Protein 5DMH (pdb70)

Organism: Cupriavidus necator (strain ATCC 17699 / DSM 428 / KCTC 22496 / NCIMB 10442 / H16 / Stanier 337) (NCBI:txid381666)

Sequence (828 aa):
RPLLGCIADDFTGATDLANTLVRNGRTVQTIGLPDVGAVQDIGEADALVVALKSRTIPAVEAVAQSLAALQWLRAQGCRQFVFKYCSTFDSTDAGNIGPVAEALLAALDSDFTIACPAFPENGRTIFRGHLFVGDALLNESGEHHPLTPTDASLVRVLQRQSKNKVGLLRYDAVARGAHATAERIAALRSDGVRAIADAVSDADLFTLGEACANLPLITGGSGIALGLPENFRRAGLLPQRSVPAIDGPGVVLAGSASRATNGQVARWLEQGRPALRIDPLALARGEAVADAALAFAAGHGEPVLIYATSSPDEVKAVQAELGVERAGHLVEQCLATVAAGLLARGTRRFVVAGGETSGAVVQALGVRALRIGAQIAPGVPATVTLDAKPLALALKSGNFGGPDDFFDEALRQLGGHRPLLGCIADDFTGATDLANTLVRNGRTVQTIGLPGEADALVVALKSRTIPAVEAVAQSLAALQWLRAQGCRQFVFKYCSTFDSTDAGNIGPVAEALLAALDSDFTIACPAFPENGRTIFRGHLFVGDALLNESGEHHPLTPTDASLVRVLQRQSKNKVGLLRYDAVARGAHATAERIAALRSDGVRAIADAVSDADLFTLGEACANLPLITGGSSGIALGLPENFRRAGLLPQRGDAASVPAIDGPGVVLAGSASRATNGQVARWLEQGRPALRIDPLALARGEAVADAALAFAAGHGEPVLIYATSSPDEVKAVQAELGVERAGHLVEQCLATVAAGLLARGTRRFVVAGGETSGAVVQALGVRALRIGAQIAPGVPATVTLDAKPLALALKSGNFGGPDFFDEALRQLGGH

B-factor: mean 29.71, std 12.49, range [9.98, 94.0]

InterPro domains:
  IPR010737 Four-carbon acid sugar kinase, N-terminal domain [PF07005] (12-239)
  IPR031475 Four-carbon acid sugar kinase, nucleotide binding domain [PF17042] (267-422)
  IPR037051 Four-carbon acid sugar kinase, N-terminal domain superfamily [G3DSA:3.40.50.10840] (9-252)
  IPR042213 Four-carbon acid sugar kinase, nucleotide binding domain superfamily [G3DSA:3.40.980.20] (253-432)
  IPR050007 3-oxo-tetronate kinase [NF043035] (11-426)

Solvent-accessible surface area: 32670 Å² total

Secondary structure (DSSP, 8-state):
---EEEEESSHHHHHHHHHHHHHT--EEEEESPPPTTSSSS-TT-SEEEEE---SSS-HHHHHHHHHHHHHHHHHTT-SEEEEE--TT---BTTBSHHHHHHHHHHHHT-S---EE--BGGGTEEEETTEEEETTEEGGG-----SS-----BHHHHHHHT-SS---EE-HHHHTT-HHHHHHHHHHHHHTT---EE-BSSHHHHHHHHHHTTT-SEEEESSGGGTTHHHHHHHTTSS---------S-EEEEE---SHHHHHHHHHHHHTT--EEE--HHHHHTT--HHHHHHHHHHT-SS--EEE----HHHHHHHHHHH-HHHHHHHHHHHHHHHHHHHHHTT--EEEEESHHHHHHHHHHHT--EEEEEEEEETTEEEEEE-SSS--EEEEE-TT-S-TTHHHHHHHHH---/---EEEEESSHHHHHHHHHHHHHT--EEEEES-----SEEEEE---SSS-HHHHHHHHHHHHHHHHHTT--EEEEE--TT---BTTBSHHHHHHHHHHHTT-----EE--BGGGTEEEETTEEEETTEEGGG-----SS-----BHHHHHHHT-SS---EE-HHHHHT-HHHHHHHHHHHHHTT---EE-BSSHHHHHHHHHHTTT-SEEEESSGGGTTHHHHHHHTTSS---S-TT------S-EEEEEE--SHHHHHHHHHHHHTT--EEE--HHHHHTT--HHHHHHHHHHT-SS--EEEE---HHHHHHHHHHT-HHHHHHHHHHHHHHHHHHHHHHT--EEEEESHHHHHHHHHHTT--EEEEEEEEETTEEEEEESSSS--EEEEE-TT-S-TTHHHHHHHHH---

Foldseek 3Di:
DAAEEEEEQFDLLLQLQCQLVVVQFFEWEFAQDDDPPNDDCHLVGNYYYYHDPHQQPQQVVSQVSLVVSVVSCVVSPYQAYEYAYALLLQHALRDDPASNVVSSCVVVVHLAEEEEAADVLQQWFAAQQFIDRNNHTSQRPFLLFLRRGHGRRNQVRNVSNHPFHEEAQHPVQLVVAQVSSLVVRVVCVVVRHSYHYGDPDLSSLLRQLSNCLPPRYYYYGSSNCNNVVVSCVVVVNHPGHADDAAADAEEEEELGQTPQSVLQVVLCVVVVAAEDEDDLVCLVVVHPRLVVLLVSQVVDPHYYYYYPHDHSVSSVVSCVVQNSVRSSVSSLQSSLSNLLSVVVVPHAEYEYAAGSSCSSNCVSVVAGMWGFHAALWNSWTWIWGDDPNIHIYIYHHNSTDHNNSVVSRRVVNHHD/DAAEEEEEQADLLLLLLQQLVLVQFWEKEFDAQDPDGNYYYYHHNHLQPQQVVNQVRLVSSVVVCVVVPYQAYEYAYALLLFHALRDDPASNVVSVCVVVVHQAEEEEAADQVQQWFAAPQFIGRNNHTSLGPCLVDPRGGHDRRNQVRNVSNHPFHEEEQHPVQLVVAQVSSLVVRVVCVVVRHSYYYGDNHLSSLLRLLNNCQNPRYYYYGSSNCNNNVVSCVVVVNHPGDPFNQDDDQAAFAEAEEELAAFPQSVLQVVLCVVVVAAEDEDQLVCLVVVHVVLVVVLVSCVPDPHYYYYYYYDDPVSQVVCCVPPRPVRSSVSSLQSSLSNLLVVVVVIHAEYEYAADSSLSSNCVSVVATMWIFHDALWVSWTWIWGPDPNIGIYTYHHHHTDHRNSVVSRRVVNHHD

Nearest PDB structures (foldseek):
  5dmh-assembly2_B  TM=1.002E+00  e=1.846E-77  Cupriavidus necator H16
  5dmh-assembly1_A  TM=8.009E-01  e=7.227E-69  Cupriavidus necator H16
  1yzy-assembly2_B  TM=9.100E-01  e=1.077E-42  Haemophilus influenzae
  3dqq-assembly2_B  TM=8.764E-01  e=3.899E-43  Salmonella enterica subsp. enterica serovar Typhimurium
  3dqq-assembly1_A-2  TM=9.027E-01  e=1.839E-42  Salmonella enterica subsp. enterica serovar Typhimurium

CATH classification: 3.40.50.10840 (+1 more: 3.40.980.20)

Structure (mmCIF, N/CA/C/O backbone):
data_5DMH
#
_entry.id   5DMH
#
_cell.length_a   53.130
_cell.length_b   87.666
_cell.length_c   178.988
_cell.angle_alpha   90.000
_cell.angle_beta   90.000
_cell.angle_gamma   90.000
#
_symmetry.space_group_name_H-M   'P 21 21 21'
#
loop_
_entity.id
_entity.type
_entity.pdbx_description
1 polymer 'Uncharacterized protein conserved in bacteria'
2 non-polymer "ADENOSINE-5'-DIPHOSPHATE"
3 water water
#
loop_
_atom_site.group_PDB
_atom_site.id
_atom_site.type_symbol
_atom_site.label_atom_id
_atom_site.label_alt_id
_atom_site.label_comp_id
_atom_site.label_asym_id
_atom_site.label_entity_id
_atom_site.label_seq_id
_atom_site.pdbx_PDB_ins_code
_atom_site.Cartn_x
_atom_site.Cartn_y
_atom_site.Cartn_z
_atom_site.occupancy
_atom_site.B_iso_or_equiv
_atom_site.auth_seq_id
_atom_site.auth_comp_id
_atom_site.auth_asym_id
_atom_site.auth_atom_id
_atom_site.pdbx_PDB_model_num
ATOM 1 N N . ARG A 1 31 ? -1.945 98.671 120.967 1.00 50.65 9 ARG A N 1
ATOM 2 C CA . ARG A 1 31 ? -0.625 98.477 120.379 1.00 41.02 9 ARG A CA 1
ATOM 3 C C . ARG A 1 31 ? 0.221 97.577 121.274 1.00 39.54 9 ARG A C 1
ATOM 4 O O . ARG A 1 31 ? -0.087 97.429 122.457 1.00 39.13 9 ARG A O 1
ATOM 24 N N . PRO A 1 32 ? 1.271 96.946 120.705 1.00 34.19 10 PRO A N 1
ATOM 25 C CA . PRO A 1 32 ? 2.170 96.104 121.506 1.00 29.93 10 PRO A CA 1
ATOM 26 C C . PRO A 1 32 ? 2.831 96.897 122.634 1.00 31.08 10 PRO A C 1
ATOM 27 O O . PRO A 1 32 ? 3.106 98.086 122.479 1.00 28.79 10 PRO A O 1
ATOM 38 N N . LEU A 1 33 ? 3.061 96.223 123.754 1.00 27.39 11 LEU A N 1
ATOM 39 C CA . LEU A 1 33 ? 3.593 96.841 124.951 1.00 27.49 11 LEU A CA 1
ATOM 40 C C . LEU A 1 33 ? 5.078 96.544 125.116 1.00 23.81 11 LEU A C 1
ATOM 41 O O . LEU A 1 33 ? 5.844 97.405 125.521 1.00 24.94 11 LEU A O 1
ATOM 57 N N . LEU A 1 34 ? 5.465 95.321 124.793 1.00 22.16 12 LEU A N 1
ATOM 58 C CA . LEU A 1 34 ? 6.801 94.827 125.089 1.00 20.91 12 LEU A CA 1
ATOM 59 C C . LEU A 1 34 ? 7.519 94.356 123.837 1.00 20.21 12 LEU A C 1
ATOM 60 O O . LEU A 1 34 ? 7.003 93.493 123.114 1.00 22.15 12 LEU A O 1
ATOM 76 N N . GLY A 1 35 ? 8.706 94.913 123.582 1.00 19.74 13 GLY A N 1
ATOM 77 C CA . GLY A 1 35 ? 9.464 94.565 122.395 1.00 21.26 13 GLY A CA 1
ATOM 78 C C . GLY A 1 35 ? 10.745 93.859 122.786 1.00 18.04 13 GLY A C 1
ATOM 79 O O . GLY A 1 35 ? 11.464 94.345 123.641 1.00 18.46 13 GLY A O 1
ATOM 83 N N . CYS A 1 36 ? 11.005 92.690 122.203 1.00 17.38 14 CYS A N 1
ATOM 84 C CA . CYS A 1 36 ? 12.094 91.845 122.651 1.00 16.44 14 CYS A CA 1
ATOM 85 C C . CYS A 1 36 ? 13.000 91.535 121.476 1.00 16.42 14 CYS A C 1
ATOM 86 O O . CYS A 1 36 ? 12.544 91.376 120.350 1.00 17.70 14 CYS A O 1
ATOM 94 N N . ILE A 1 37 ? 14.284 91.523 121.752 1.00 15.39 15 ILE A N 1
ATOM 95 C CA . ILE A 1 37 ? 15.295 91.197 120.779 1.00 15.78 15 ILE A CA 1
ATOM 96 C C . ILE A 1 37 ? 16.065 90.015 121.319 1.00 15.15 15 ILE A C 1
ATOM 97 O O . ILE A 1 37 ? 16.715 90.140 122.361 1.00 14.64 15 ILE A O 1
ATOM 113 N N . ALA A 1 38 ? 16.000 88.886 120.610 1.00 14.00 16 ALA A N 1
ATOM 114 C CA . ALA A 1 38 ? 16.675 87.665 121.038 1.00 13.63 16 ALA A CA 1
ATOM 115 C C . ALA A 1 38 ? 17.878 87.328 120.143 1.00 17.53 16 ALA A C 1
ATOM 116 O O . ALA A 1 38 ? 17.796 87.401 118.904 1.00 16.83 16 ALA A O 1
ATOM 123 N N . ASP A 1 39 ? 18.987 86.971 120.776 1.00 18.54 17 ASP A N 1
ATOM 124 C CA . ASP A 1 39 ? 20.213 86.681 120.060 1.00 15.40 17 ASP A CA 1
ATOM 125 C C . ASP A 1 39 ? 20.313 85.283 119.411 1.00 15.67 17 ASP A C 1
ATOM 126 O O . ASP A 1 39 ? 21.319 84.967 118.787 1.00 16.19 17 ASP A O 1
ATOM 135 N N . ASP A 1 40 ? 19.297 84.449 119.595 1.00 13.00 18 ASP A N 1
ATOM 136 C CA . ASP A 1 40 ? 19.196 83.196 118.862 1.00 14.64 18 ASP A CA 1
ATOM 137 C C . ASP A 1 40 ? 17.750 82.770 118.715 1.00 15.81 18 ASP A C 1
ATOM 138 O O . ASP A 1 40 ? 16.855 83.281 119.408 1.00 17.66 18 ASP A O 1
ATOM 147 N N . PHE A 1 41 ? 17.506 81.863 117.771 1.00 12.81 19 PHE A N 1
ATOM 148 C CA . PHE A 1 41 ? 16.135 81.548 117.407 1.00 15.36 19 PHE A CA 1
ATOM 149 C C . PHE A 1 41 ? 15.462 80.649 118.461 1.00 13.18 19 PHE A C 1
ATOM 150 O O . PHE A 1 41 ? 14.243 80.754 118.693 1.00 15.46 19 PHE A O 1
ATOM 167 N N . THR A 1 42 ? 16.221 79.756 119.103 1.00 13.55 20 THR A N 1
ATOM 168 C CA . THR A 1 42 ? 15.613 78.931 120.145 1.00 13.88 20 THR A CA 1
ATOM 169 C C . THR A 1 42 ? 15.251 79.817 121.363 1.00 15.11 20 THR A C 1
ATOM 170 O O . THR A 1 42 ? 14.178 79.677 121.941 1.00 15.88 20 THR A O 1
ATOM 181 N N . GLY A 1 43 ? 16.144 80.749 121.688 1.00 16.99 21 GLY A N 1
ATOM 182 C CA . GLY A 1 43 ? 15.916 81.709 122.762 1.00 16.79 21 GLY A CA 1
ATOM 183 C C . GLY A 1 43 ? 14.703 82.606 122.552 1.00 15.94 21 GLY A C 1
ATOM 184 O O . GLY A 1 43 ? 13.963 82.900 123.494 1.00 15.04 21 GLY A O 1
ATOM 188 N N . ALA A 1 44 ? 14.476 83.036 121.314 1.00 15.66 22 ALA A N 1
ATOM 189 C CA . ALA A 1 44 ? 13.253 83.733 120.977 1.00 15.77 22 ALA A CA 1
ATOM 190 C C . ALA A 1 44 ? 12.003 82.900 121.351 1.00 17.96 22 ALA A C 1
ATOM 191 O O . ALA A 1 44 ? 11.045 83.433 121.938 1.00 16.44 22 ALA A O 1
ATOM 198 N N . THR A 1 45 ? 11.979 81.603 120.997 1.00 17.28 23 THR A N 1
ATOM 199 C CA . THR A 1 45 ? 10.807 80.784 121.317 1.00 14.84 23 THR A CA 1
ATOM 200 C C . THR A 1 45 ? 10.655 80.571 122.832 1.00 15.10 23 THR A C 1
ATOM 201 O O . THR A 1 45 ? 9.533 80.533 123.338 1.00 17.85 23 THR A O 1
ATOM 212 N N . ASP A 1 46 ? 11.776 80.427 123.523 1.00 14.94 24 ASP A N 1
ATOM 213 C CA . ASP A 1 46 ? 11.845 80.269 124.985 1.00 18.54 24 ASP A CA 1
ATOM 214 C C . ASP A 1 46 ? 11.201 81.478 125.644 1.00 18.26 24 ASP A C 1
ATOM 215 O O . ASP A 1 46 ? 10.242 81.352 126.391 1.00 15.09 24 ASP A O 1
ATOM 224 N N . LEU A 1 47 ? 11.708 82.666 125.333 1.00 17.08 25 LEU A N 1
ATOM 225 C CA . LEU A 1 47 ? 11.087 83.906 125.809 1.00 19.05 25 LEU A CA 1
ATOM 226 C C . LEU A 1 47 ? 9.598 84.039 125.453 1.00 21.47 25 LEU A C 1
ATOM 227 O O . LEU A 1 47 ? 8.777 84.327 126.320 1.00 17.14 25 LEU A O 1
ATOM 243 N N . ALA A 1 48 ? 9.230 83.830 124.189 1.00 15.73 26 ALA A N 1
ATOM 244 C CA . ALA A 1 48 ? 7.850 83.954 123.803 1.00 19.10 26 ALA A CA 1
ATOM 245 C C . ALA A 1 48 ? 6.987 82.958 124.592 1.00 20.66 26 ALA A C 1
ATOM 246 O O . ALA A 1 48 ? 5.891 83.283 124.998 1.00 18.63 26 ALA A O 1
ATOM 253 N N . ASN A 1 49 ? 7.495 81.759 124.816 1.00 17.04 27 ASN A N 1
ATOM 254 C CA . ASN A 1 49 ? 6.760 80.778 125.619 1.00 21.08 27 ASN A CA 1
ATOM 255 C C . ASN A 1 49 ? 6.432 81.320 127.017 1.00 20.32 27 ASN A C 1
ATOM 256 O O . ASN A 1 49 ? 5.302 81.215 127.491 1.00 20.64 27 ASN A O 1
ATOM 267 N N . THR A 1 50 ? 7.443 81.870 127.678 1.00 20.12 28 THR A N 1
ATOM 268 C CA . THR A 1 50 ? 7.263 82.461 128.992 1.00 18.51 28 THR A CA 1
ATOM 269 C C . THR A 1 50 ? 6.277 83.610 128.978 1.00 17.79 28 THR A C 1
ATOM 270 O O . THR A 1 50 ? 5.423 83.707 129.867 1.00 18.49 28 THR A O 1
ATOM 281 N N . LEU A 1 51 ? 6.352 84.466 127.963 1.00 18.91 29 LEU A N 1
ATOM 282 C CA . LEU A 1 51 ? 5.390 85.559 127.862 1.00 21.71 29 LEU A CA 1
ATOM 283 C C . LEU A 1 51 ? 3.953 85.069 127.633 1.00 24.34 29 LEU A C 1
ATOM 284 O O . LEU A 1 51 ? 3.026 85.544 128.291 1.00 22.77 29 LEU A O 1
ATOM 300 N N . VAL A 1 52 ? 3.765 84.111 126.718 1.00 19.47 30 VAL A N 1
ATOM 301 C CA . VAL A 1 52 ? 2.435 83.577 126.457 1.00 20.47 30 VAL A CA 1
ATOM 302 C C . VAL A 1 52 ? 1.868 82.915 127.703 1.00 20.89 30 VAL A C 1
ATOM 303 O O . VAL A 1 52 ? 0.713 83.116 128.051 1.00 21.94 30 VAL A O 1
ATOM 316 N N . ARG A 1 53 ? 2.699 82.138 128.387 1.00 21.54 31 ARG A N 1
ATOM 317 C CA . ARG A 1 53 ? 2.247 81.414 129.570 1.00 26.10 31 ARG A CA 1
ATOM 318 C C . ARG A 1 53 ? 1.897 82.337 130.718 1.00 25.70 31 ARG A C 1
ATOM 319 O O . ARG A 1 53 ? 1.193 81.928 131.643 1.00 25.42 31 ARG A O 1
ATOM 340 N N . ASN A 1 54 ? 2.391 83.574 130.667 1.00 22.31 32 ASN A N 1
ATOM 341 C CA . ASN A 1 54 ? 2.100 84.545 131.709 1.00 27.57 32 ASN A CA 1
ATOM 342 C C . ASN A 1 54 ? 1.175 85.658 131.248 1.00 26.92 32 ASN A C 1
ATOM 343 O O . ASN A 1 54 ? 1.062 86.680 131.909 1.00 24.33 32 ASN A O 1
ATOM 354 N N . GLY A 1 55 ? 0.490 85.427 130.127 1.00 22.66 33 GLY A N 1
ATOM 355 C CA . GLY A 1 55 ? -0.673 86.210 129.774 1.00 23.87 33 GLY A CA 1
ATOM 356 C C . GLY A 1 55 ? -0.459 87.295 128.736 1.00 29.22 33 GLY A C 1
ATOM 357 O O . GLY A 1 55 ? -1.278 88.201 128.663 1.00 24.94 33 GLY A O 1
ATOM 378 N N . ARG A 1 57 ? -0.228 87.935 124.665 1.00 24.73 35 ARG A N 1
ATOM 379 C CA . ARG A 1 57 ? -0.271 87.429 123.301 1.00 24.05 35 ARG A CA 1
ATOM 380 C C . ARG A 1 57 ? 1.040 87.852 122.641 1.00 25.04 35 ARG A C 1
ATOM 381 O O . ARG A 1 57 ? 1.420 89.013 122.695 1.00 28.69 35 ARG A O 1
ATOM 402 N N . THR A 1 58 ? 1.743 86.893 122.052 1.00 23.82 36 THR A N 1
ATOM 403 C CA . THR A 1 58 ? 3.075 87.148 121.535 1.00 23.78 36 THR A CA 1
ATOM 404 C C . THR A 1 58 ? 3.224 86.658 120.118 1.00 26.49 36 THR A C 1
ATOM 405 O O . THR A 1 58 ? 2.738 85.590 119.790 1.00 24.00 36 THR A O 1
ATOM 416 N N . VAL A 1 59 ? 3.876 87.463 119.278 1.00 24.63 37 VAL A N 1
ATOM 417 C CA . VAL A 1 59 ? 4.272 87.032 117.943 1.00 29.17 37 VAL A CA 1
ATOM 418 C C . VAL A 1 59 ? 5.797 87.073 117.815 1.00 23.72 37 VAL A C 1
ATOM 419 O O . VAL A 1 59 ? 6.446 88.038 118.224 1.00 24.21 37 VAL A O 1
ATOM 432 N N . GLN A 1 60 ? 6.370 85.991 117.295 1.00 20.45 38 GLN A N 1
ATOM 433 C CA . GLN A 1 60 ? 7.803 85.933 117.039 1.00 18.15 38 GLN A C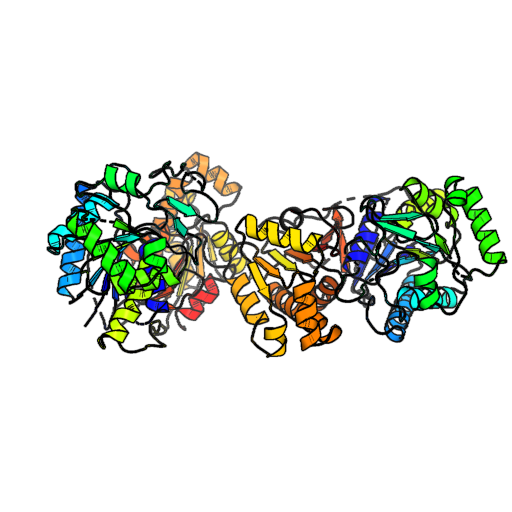A 1
ATOM 434 C C . GLN A 1 60 ? 8.035 86.178 115.556 1.00 19.46 38 GLN A C 1
ATOM 435 O O . GLN A 1 60 ? 7.419 85.522 114.714 1.00 21.65 38 GLN A O 1
ATOM 449 N N . THR A 1 61 ? 8.904 87.134 115.238 1.00 19.25 39 THR A N 1
ATOM 450 C CA . THR A 1 61 ? 9.263 87.403 113.859 1.00 18.60 39 THR A CA 1
ATOM 451 C C . THR A 1 61 ? 10.677 86.920 113.620 1.00 19.90 39 THR A C 1
ATOM 452 O O . THR A 1 61 ? 11.502 86.912 114.523 1.00 20.76 39 THR A O 1
ATOM 463 N N . ILE A 1 62 ? 10.943 86.481 112.401 1.00 20.08 40 ILE A N 1
ATOM 464 C CA . ILE A 1 62 ? 12.271 86.064 112.024 1.00 18.26 40 ILE A CA 1
ATOM 465 C C . ILE A 1 62 ? 12.893 87.286 111.390 1.00 18.51 40 ILE A C 1
ATOM 466 O O . ILE A 1 62 ? 12.528 87.670 110.289 1.00 18.41 40 ILE A O 1
ATOM 482 N N . GLY A 1 63 ? 13.773 87.954 112.137 1.00 23.34 41 GLY A N 1
ATOM 483 C CA . GLY A 1 63 ? 14.241 89.266 111.743 1.00 21.82 41 GLY A CA 1
ATOM 484 C C . GLY A 1 63 ? 13.075 90.213 111.624 1.00 22.23 41 GLY A C 1
ATOM 485 O O . GLY A 1 63 ? 12.032 90.045 112.294 1.00 21.53 41 GLY A O 1
ATOM 489 N N . LEU A 1 64 ? 13.234 91.210 110.765 1.00 18.73 42 LEU A N 1
ATOM 490 C CA . LEU A 1 64 ? 12.220 92.223 110.594 1.00 25.82 42 LEU A CA 1
ATOM 491 C C . LEU A 1 64 ? 11.356 91.942 109.371 1.00 29.59 42 LEU A C 1
ATOM 492 O O . LEU A 1 64 ? 11.872 91.772 108.268 1.00 28.80 42 LEU A O 1
ATOM 508 N N . PRO A 1 65 ? 10.032 91.875 109.574 1.00 26.09 43 PRO A N 1
ATOM 509 C CA . PRO A 1 65 ? 9.136 91.535 108.472 1.00 31.00 43 PRO A CA 1
ATOM 510 C C . PRO A 1 65 ? 8.897 92.736 107.584 1.00 38.63 43 PRO A C 1
ATOM 511 O O . PRO A 1 65 ? 8.835 93.855 108.087 1.00 37.16 43 PRO A O 1
ATOM 522 N N . ASP A 1 66 ? 8.778 92.509 106.284 1.00 46.64 44 ASP A N 1
ATOM 523 C CA . ASP A 1 66 ? 8.269 93.533 105.394 1.00 53.35 44 ASP A CA 1
ATOM 524 C C . ASP A 1 66 ? 6.841 93.833 105.835 1.00 48.22 44 ASP A C 1
ATOM 525 O O . ASP A 1 66 ? 6.177 92.982 106.438 1.00 47.18 44 ASP A O 1
ATOM 534 N N . VAL A 1 67 ? 6.382 95.053 105.584 1.00 57.79 45 VAL A N 1
ATOM 535 C CA . VAL A 1 67 ? 4.980 95.378 105.792 1.00 57.42 45 VAL A CA 1
ATOM 536 C C . VAL A 1 67 ? 4.252 94.832 104.570 1.00 62.94 45 VAL A C 1
ATOM 537 O O . VAL A 1 67 ? 4.769 94.964 103.462 1.00 75.99 45 VAL A O 1
ATOM 550 N N . GLY A 1 68 ? 3.097 94.184 104.723 1.00 59.25 46 GLY A N 1
ATOM 551 C CA . GLY A 1 68 ? 2.549 93.716 105.982 1.00 54.84 46 GLY A CA 1
ATOM 552 C C . GLY A 1 68 ? 2.547 92.202 105.852 1.00 63.99 46 GLY A C 1
ATOM 553 O O . GLY A 1 68 ? 1.500 91.550 105.849 1.00 68.60 46 GLY A O 1
ATOM 557 N N . ALA A 1 69 ? 3.754 91.662 105.702 1.00 64.19 47 ALA A N 1
ATOM 558 C CA . ALA A 1 69 ? 3.982 90.245 105.438 1.00 58.00 47 ALA A CA 1
ATOM 559 C C . ALA A 1 69 ? 3.585 89.355 106.617 1.00 58.67 47 ALA A C 1
ATOM 560 O O . ALA A 1 69 ? 3.422 88.144 106.464 1.00 60.07 47 ALA A O 1
ATOM 567 N N . VAL A 1 70 ? 3.451 89.955 107.794 1.00 53.33 48 VAL A N 1
ATOM 568 C CA . VAL A 1 70 ? 3.015 89.225 108.976 1.00 54.50 48 VAL A CA 1
ATOM 569 C C . VAL A 1 70 ? 1.701 89.843 109.443 1.00 59.65 48 VAL A C 1
ATOM 570 O O . VAL A 1 70 ? 1.584 91.063 109.581 1.00 68.57 48 VAL A O 1
ATOM 583 N N . GLN A 1 71 ? 0.725 88.981 109.704 1.00 60.83 49 GLN A N 1
ATOM 584 C CA . GLN A 1 71 ? -0.683 89.344 109.577 1.00 71.37 49 GLN A CA 1
ATOM 585 C C . GLN A 1 71 ? -1.232 90.153 110.756 1.00 77.07 49 GLN A C 1
ATOM 586 O O . GLN A 1 71 ? -1.200 91.384 110.732 1.00 83.74 49 GLN A O 1
ATOM 600 N N . ASP A 1 72 ? -1.744 89.475 111.776 1.00 70.58 50 ASP A N 1
ATOM 601 C CA . ASP A 1 72 ? -2.346 90.170 112.911 1.00 72.21 50 ASP A CA 1
ATOM 602 C C . ASP A 1 72 ? -1.289 90.498 113.962 1.00 65.31 50 ASP A C 1
ATOM 603 O O . ASP A 1 72 ? -1.329 90.009 115.092 1.00 73.37 50 ASP A O 1
ATOM 612 N N . ILE A 1 73 ? -0.354 91.352 113.565 1.00 57.37 51 ILE A N 1
ATOM 613 C CA . ILE A 1 73 ? 0.833 91.653 114.354 1.00 53.07 51 ILE A CA 1
ATOM 614 C C . ILE A 1 73 ? 0.639 92.875 115.243 1.00 55.81 51 ILE A C 1
ATOM 615 O O . ILE A 1 73 ? 1.212 92.960 116.328 1.00 56.80 51 ILE A O 1
ATOM 631 N N . GLY A 1 74 ? -0.170 93.825 114.783 1.00 48.56 52 GLY A N 1
ATOM 632 C CA . GLY A 1 74 ? -0.482 94.995 115.581 1.00 51.50 52 GLY A CA 1
ATOM 633 C C . GLY A 1 74 ? -1.457 94.664 116.697 1.00 53.14 52 GLY A C 1
ATOM 634 O O . GLY A 1 74 ? -1.829 95.543 117.475 1.00 53.94 52 GLY A O 1
ATOM 638 N N . GLU A 1 75 ? -1.875 93.398 116.759 1.00 47.00 53 GLU A N 1
ATOM 639 C CA . GLU A 1 75 ? -2.791 92.909 117.787 1.00 50.37 53 GLU A CA 1
ATOM 640 C C . GLU A 1 75 ? -2.060 92.173 118.926 1.00 40.31 53 GLU A C 1
ATOM 641 O O . GLU A 1 75 ? -2.669 91.778 119.919 1.00 35.18 53 GLU A O 1
ATOM 653 N N . ALA A 1 76 ? -0.758 91.976 118.769 1.00 35.45 54 ALA A N 1
ATOM 654 C CA . ALA A 1 76 ? 0.042 91.322 119.803 1.00 28.93 54 ALA A CA 1
ATOM 655 C C . ALA A 1 76 ? 0.252 92.234 121.016 1.00 31.53 54 ALA A C 1
ATOM 656 O O . ALA A 1 76 ? 0.230 93.455 120.893 1.00 26.68 54 ALA A O 1
ATOM 663 N N . ASP A 1 77 ? 0.417 91.631 122.189 1.00 26.58 55 ASP A N 1
ATOM 664 C CA . ASP A 1 77 ? 0.856 92.369 123.378 1.00 30.82 55 ASP A CA 1
ATOM 665 C C . ASP A 1 77 ? 2.379 92.459 123.415 1.00 24.36 55 ASP A C 1
ATOM 666 O O . ASP A 1 77 ? 2.945 93.442 123.916 1.00 24.77 55 ASP A O 1
ATOM 675 N N . ALA A 1 78 ? 3.046 91.426 122.899 1.00 22.39 56 ALA A N 1
ATOM 676 C CA . ALA A 1 78 ? 4.501 91.379 122.906 1.00 21.14 56 ALA A CA 1
ATOM 677 C C . ALA A 1 78 ? 4.990 90.921 121.568 1.00 22.01 56 ALA A C 1
ATOM 678 O O . ALA A 1 78 ? 4.334 90.111 120.926 1.00 21.88 56 ALA A O 1
ATOM 685 N N . LEU A 1 79 ? 6.138 91.447 121.151 1.00 21.22 57 LEU A N 1
ATOM 686 C CA . LEU A 1 79 ? 6.765 91.072 119.891 1.00 19.87 57 LEU A CA 1
ATOM 687 C C . LEU A 1 79 ? 8.164 90.606 120.209 1.00 21.01 57 LEU A C 1
ATOM 688 O O . LEU A 1 79 ? 8.875 91.278 120.969 1.00 19.54 57 LEU A O 1
ATOM 704 N N . VAL A 1 80 ? 8.558 89.461 119.660 1.00 17.93 58 VAL A N 1
ATOM 705 C CA . VAL A 1 80 ? 9.901 88.919 119.855 1.00 18.12 58 VAL A CA 1
ATOM 706 C C . VAL A 1 80 ? 10.610 88.787 118.514 1.00 18.25 58 VAL A C 1
ATOM 707 O O . VAL A 1 80 ? 10.230 87.962 117.684 1.00 20.54 58 VAL A O 1
ATOM 720 N N . VAL A 1 81 ? 11.633 89.611 118.314 1.00 18.39 59 VAL A N 1
ATOM 721 C CA . VAL A 1 81 ? 12.446 89.548 117.110 1.00 21.37 59 VAL A CA 1
ATOM 722 C C . VAL A 1 81 ? 13.610 88.563 117.279 1.00 19.85 59 VAL A C 1
ATOM 723 O O . VAL A 1 81 ? 14.505 88.758 118.098 1.00 19.28 59 VAL A O 1
ATOM 736 N N . ALA A 1 82 ? 13.596 87.494 116.482 1.00 15.20 60 ALA A N 1
ATOM 737 C CA . ALA A 1 82 ? 14.658 86.521 116.464 1.00 15.33 60 ALA A CA 1
ATOM 738 C C . ALA A 1 82 ? 15.816 86.936 115.543 1.00 15.09 60 ALA A C 1
ATOM 739 O O . ALA A 1 82 ? 15.628 87.157 114.338 1.00 15.12 60 ALA A O 1
ATOM 746 N N . LEU A 1 83 ? 16.993 87.079 116.122 1.00 14.50 61 LEU A N 1
ATOM 747 C CA . LEU A 1 83 ? 18.229 87.323 115.385 1.00 13.68 61 LEU A CA 1
ATOM 748 C C . LEU A 1 83 ? 19.171 86.118 115.508 1.00 17.12 61 LEU A C 1
ATOM 749 O O . LEU A 1 83 ? 19.081 85.366 116.478 1.00 18.53 61 LEU A O 1
ATOM 765 N N . LYS A 1 84 ? 20.104 85.969 114.556 1.00 16.43 62 LYS A N 1
ATOM 766 C CA . LYS A 1 84 ? 21.156 84.963 114.651 1.00 15.49 62 LYS A CA 1
ATOM 767 C C . LYS A 1 84 ? 22.445 85.714 114.951 1.00 15.79 62 LYS A C 1
ATOM 768 O O . LYS A 1 84 ? 23.352 85.801 114.123 1.00 19.20 62 LYS A O 1
ATOM 787 N N . SER A 1 85 ? 22.516 86.318 116.142 1.00 18.48 63 SER A N 1
ATOM 788 C CA . SER A 1 85 ? 23.511 87.360 116.404 1.00 16.75 63 SER A CA 1
ATOM 789 C C . SER A 1 85 ? 24.402 87.034 117.600 1.00 17.02 63 SER A C 1
ATOM 790 O O . SER A 1 85 ? 25.189 87.872 118.054 1.00 19.49 63 SER A O 1
ATOM 798 N N . ARG A 1 86 ? 24.259 85.835 118.145 1.00 15.83 64 ARG A N 1
ATOM 799 C CA . ARG A 1 86 ? 25.028 85.455 119.313 1.00 13.98 64 ARG A CA 1
ATOM 800 C C . ARG A 1 86 ? 26.546 85.380 119.098 1.00 15.19 64 ARG A C 1
ATOM 801 O O . ARG A 1 86 ? 27.307 85.640 120.019 1.00 17.59 64 ARG A O 1
ATOM 822 N N . THR A 1 87 ? 26.996 84.993 117.907 1.00 16.74 65 THR A N 1
ATOM 823 C CA . THR A 1 87 ? 28.417 84.783 117.696 1.00 15.27 65 THR A CA 1
ATOM 824 C C . THR A 1 87 ? 28.996 85.518 116.482 1.00 18.80 65 THR A C 1
ATOM 825 O O . THR A 1 87 ? 30.162 85.313 116.149 1.00 23.86 65 THR A O 1
ATOM 836 N N . ILE A 1 88 ? 28.195 86.339 115.815 1.00 19.24 66 ILE A N 1
ATOM 837 C CA . ILE A 1 88 ? 28.683 87.180 114.721 1.00 17.53 66 ILE A CA 1
ATOM 838 C C . ILE A 1 88 ? 29.539 88.315 115.318 1.00 19.34 66 ILE A C 1
ATOM 839 O O . ILE A 1 88 ? 29.514 88.538 116.515 1.00 17.98 66 ILE A O 1
ATOM 855 N N . PRO A 1 89 ? 30.319 89.027 114.496 1.00 19.20 67 PRO A N 1
ATOM 856 C CA . PRO A 1 89 ? 31.060 90.183 115.014 1.00 17.97 67 PRO A CA 1
ATOM 857 C C . PRO A 1 89 ? 30.187 91.177 115.757 1.00 18.15 67 PRO A C 1
ATOM 858 O O . PRO A 1 89 ? 29.021 91.397 115.394 1.00 18.24 67 PRO A O 1
ATOM 869 N N . ALA A 1 90 ? 30.759 91.785 116.783 1.00 17.28 68 ALA A N 1
ATOM 870 C CA . ALA A 1 90 ? 29.998 92.681 117.659 1.00 19.29 68 ALA A CA 1
ATOM 871 C C . ALA A 1 90 ? 29.364 93.849 116.891 1.00 14.30 68 ALA A C 1
ATOM 872 O O . ALA A 1 90 ? 28.204 94.205 117.146 1.00 15.54 68 ALA A O 1
ATOM 879 N N . VAL A 1 91 ? 30.092 94.409 115.930 1.00 19.99 69 VAL A N 1
ATOM 880 C CA . VAL A 1 91 ? 29.557 95.531 115.153 1.00 22.70 69 VAL A CA 1
ATOM 881 C C . VAL A 1 91 ? 28.283 95.133 114.404 1.00 16.20 69 VAL A C 1
ATOM 882 O O . VAL A 1 91 ? 27.351 95.925 114.284 1.00 19.07 69 VAL A O 1
ATOM 895 N N . GLU A 1 92 ? 28.235 93.896 113.929 1.00 19.38 70 GLU A N 1
ATOM 896 C CA . GLU A 1 92 ? 27.068 93.409 113.202 1.00 17.33 70 GLU A CA 1
ATOM 897 C C . GLU A 1 92 ? 25.908 93.078 114.136 1.00 19.57 70 GLU A C 1
ATOM 898 O O . GLU A 1 92 ? 24.749 93.342 113.819 1.00 18.23 70 GLU A O 1
ATOM 910 N N . ALA A 1 93 ? 26.223 92.501 115.288 1.00 16.08 71 ALA A N 1
ATOM 911 C CA . ALA A 1 93 ? 25.225 92.241 116.307 1.00 14.70 71 ALA A CA 1
ATOM 912 C C . ALA A 1 93 ? 24.580 93.537 116.765 1.00 16.25 71 ALA A C 1
ATOM 913 O O . ALA A 1 93 ? 23.352 93.598 116.929 1.00 15.44 71 ALA A O 1
ATOM 920 N N . VAL A 1 94 ? 25.402 94.551 117.004 1.00 18.54 72 VAL A N 1
ATOM 921 C CA . VAL A 1 94 ? 24.878 95.856 117.405 1.00 15.70 72 VAL A CA 1
ATOM 922 C C . VAL A 1 94 ? 23.989 96.417 116.299 1.00 16.85 72 VAL A C 1
ATOM 923 O O . VAL A 1 94 ? 22.876 96.883 116.548 1.00 18.00 72 VAL A O 1
ATOM 936 N N . ALA A 1 95 ? 24.459 96.349 115.065 1.00 15.69 73 ALA A N 1
ATOM 937 C CA . ALA A 1 95 ? 23.703 96.963 113.969 1.00 18.14 73 ALA A CA 1
ATOM 938 C C . ALA A 1 95 ? 22.345 96.278 113.811 1.00 17.01 73 ALA A C 1
ATOM 939 O O . ALA A 1 95 ? 21.313 96.937 113.703 1.00 17.15 73 ALA A O 1
ATOM 946 N N . GLN A 1 96 ? 22.343 94.945 113.803 1.00 18.54 74 GLN A N 1
ATOM 947 C CA . GLN A 1 96 ? 21.093 94.214 113.750 1.00 15.34 74 GLN A CA 1
ATOM 948 C C . GLN A 1 96 ? 20.181 94.492 114.933 1.00 15.01 74 GLN A C 1
ATOM 949 O O . GLN A 1 96 ? 18.954 94.537 114.773 1.00 16.48 74 GLN A O 1
ATOM 963 N N . SER A 1 97 ? 20.761 94.643 116.120 1.00 13.75 75 SER A N 1
ATOM 964 C CA . SER A 1 97 ? 19.978 94.868 117.319 1.00 14.34 75 SER A CA 1
ATOM 965 C C . SER A 1 97 ? 19.392 96.274 117.332 1.00 16.52 75 SER A C 1
ATOM 966 O O . SER A 1 97 ? 18.244 96.468 117.729 1.00 16.72 75 SER A O 1
ATOM 974 N N . LEU A 1 98 ? 20.156 97.255 116.873 1.00 17.62 76 LEU A N 1
ATOM 975 C CA . LEU A 1 98 ? 19.623 98.619 116.760 1.00 17.89 76 LEU A CA 1
ATOM 976 C C . LEU A 1 98 ? 18.497 98.746 115.736 1.00 18.16 76 LEU A C 1
ATOM 977 O O . LEU A 1 98 ? 17.533 99.512 115.935 1.00 17.60 76 LEU A O 1
ATOM 993 N N . ALA A 1 99 ? 18.612 98.015 114.627 1.00 16.88 77 ALA A N 1
ATOM 994 C CA . ALA A 1 99 ? 17.545 98.030 113.628 1.00 17.92 77 ALA A CA 1
ATOM 995 C C . ALA A 1 99 ? 16.269 97.420 114.193 1.00 18.34 77 ALA A C 1
ATOM 996 O O . ALA A 1 99 ? 15.167 97.977 114.030 1.00 19.20 77 ALA A O 1
ATOM 1003 N N . ALA A 1 100 ? 16.407 96.282 114.864 1.00 17.53 78 ALA A N 1
ATOM 1004 C CA . ALA A 1 100 ? 15.267 95.662 115.551 1.00 18.08 78 ALA A CA 1
ATOM 1005 C C . ALA A 1 100 ? 14.621 96.571 116.600 1.00 17.50 78 ALA A C 1
ATOM 1006 O O . ALA A 1 100 ? 13.376 96.629 116.732 1.00 16.74 78 ALA A O 1
ATOM 1013 N N . LEU A 1 101 ? 15.449 97.300 117.333 1.00 17.56 79 LEU A N 1
ATOM 1014 C CA . LEU A 1 101 ? 14.933 98.190 118.370 1.00 15.68 79 LEU A CA 1
ATOM 1015 C C . LEU A 1 101 ? 14.051 99.267 117.757 1.00 17.25 79 LEU 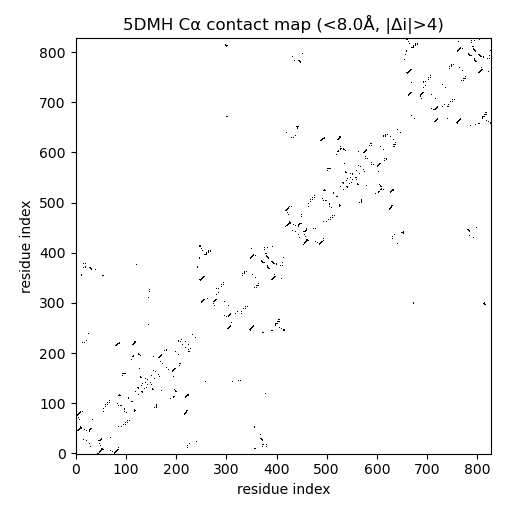A C 1
ATOM 1016 O O . LEU A 1 101 ? 12.959 99.578 118.251 1.00 20.57 79 LEU A O 1
ATOM 1032 N N . GLN A 1 102 ? 14.543 99.869 116.689 1.00 16.86 80 GLN A N 1
ATOM 1033 C CA . GLN A 1 102 ? 13.786 100.926 116.036 1.00 20.61 80 GLN A CA 1
ATOM 1034 C C . GLN A 1 102 ? 12.474 100.367 115.513 1.00 20.69 80 GLN A C 1
ATOM 1035 O O . GLN A 1 102 ? 11.418 100.999 115.670 1.00 20.48 80 GLN A O 1
ATOM 1049 N N . TRP A 1 103 ? 12.517 99.179 114.899 1.00 21.83 81 TRP A N 1
ATOM 1050 C CA . TRP A 1 103 ? 11.286 98.578 114.375 1.00 20.34 81 TRP A CA 1
ATOM 1051 C C . TRP A 1 103 ? 10.263 98.388 115.508 1.00 21.01 81 TRP A C 1
ATOM 1052 O O . TRP A 1 103 ? 9.066 98.703 115.368 1.00 20.57 81 TRP A O 1
ATOM 1073 N N . LEU A 1 104 ? 10.745 97.896 116.639 1.00 18.78 82 LEU A N 1
ATOM 1074 C CA . LEU A 1 104 ? 9.889 97.652 117.798 1.00 17.09 82 LEU A CA 1
ATOM 1075 C C . LEU A 1 104 ? 9.294 98.943 118.339 1.00 21.48 82 LEU A C 1
ATOM 1076 O O . LEU A 1 104 ? 8.105 98.999 118.648 1.00 22.06 82 LEU A O 1
ATOM 1092 N N . ARG A 1 105 ? 10.103 99.998 118.405 1.00 19.61 83 ARG A N 1
ATOM 1093 C CA . ARG A 1 105 ? 9.622 101.286 118.886 1.00 23.66 83 ARG A CA 1
ATOM 1094 C C . ARG A 1 105 ? 8.518 101.806 117.977 1.00 24.89 83 ARG A C 1
ATOM 1095 O O . ARG A 1 105 ? 7.490 102.302 118.434 1.00 27.29 83 ARG A O 1
ATOM 1116 N N . ALA A 1 106 ? 8.744 101.672 116.681 1.00 22.16 84 ALA A N 1
ATOM 1117 C CA . ALA A 1 106 ? 7.794 102.118 115.667 1.00 28.84 84 ALA A CA 1
ATOM 1118 C C . ALA A 1 106 ? 6.473 101.365 115.708 1.00 29.75 84 ALA A C 1
ATOM 1119 O O . ALA A 1 106 ? 5.464 101.899 115.263 1.00 28.65 84 ALA A O 1
ATOM 1126 N N . GLN A 1 107 ? 6.483 100.122 116.208 1.00 26.19 85 GLN A N 1
ATOM 1127 C CA . GLN A 1 107 ? 5.240 99.389 116.436 1.00 25.82 85 GLN A CA 1
ATOM 1128 C C . GLN A 1 107 ? 4.539 99.850 117.717 1.00 27.07 85 GLN A C 1
ATOM 1129 O O . GLN A 1 107 ? 3.403 99.453 117.970 1.00 28.10 85 GLN A O 1
ATOM 1143 N N . GLY A 1 108 ? 5.209 100.661 118.540 1.00 24.70 86 GLY A N 1
ATOM 1144 C CA . GLY A 1 108 ? 4.558 101.238 119.709 1.00 27.55 86 GLY A CA 1
ATOM 1145 C C . GLY A 1 108 ? 4.999 100.678 121.063 1.00 26.78 86 GLY A C 1
ATOM 1146 O O . GLY A 1 108 ? 4.457 101.041 122.116 1.00 25.64 86 GLY A O 1
ATOM 1150 N N . CYS A 1 109 ? 5.994 99.800 121.063 1.00 25.08 87 CYS A N 1
ATOM 1151 C CA . CYS A 1 109 ? 6.429 99.173 122.307 1.00 20.61 87 CYS A CA 1
ATOM 1152 C C . CYS A 1 109 ? 6.960 100.205 123.311 1.00 26.58 87 CYS A C 1
ATOM 1153 O O . CYS A 1 109 ? 7.585 101.195 122.914 1.00 30.21 87 CYS A O 1
ATOM 1161 N N . ARG A 1 110 ? 6.730 99.925 124.599 1.00 25.16 88 ARG A N 1
ATOM 1162 C CA . ARG A 1 110 ? 7.028 100.820 125.724 1.00 31.83 88 ARG A CA 1
ATOM 1163 C C . ARG A 1 110 ? 8.239 100.393 126.536 1.00 26.65 88 ARG A C 1
ATOM 1164 O O . ARG A 1 110 ? 8.843 101.207 127.235 1.00 27.32 88 ARG A O 1
ATOM 1185 N N . GLN A 1 111 ? 8.514 99.098 126.529 1.00 24.13 89 GLN A N 1
ATOM 1186 C CA . GLN A 1 111 ? 9.623 98.524 127.282 1.00 20.36 89 GLN A CA 1
ATOM 1187 C C . GLN A 1 111 ? 10.236 97.446 126.413 1.00 19.10 89 GLN A C 1
ATOM 1188 O O . GLN A 1 111 ? 9.558 96.865 125.569 1.00 18.58 89 GLN A O 1
ATOM 1202 N N . PHE A 1 112 ? 11.522 97.205 126.611 1.00 20.09 90 PHE A N 1
ATOM 1203 C CA . PHE A 1 112 ? 12.273 96.319 125.735 1.00 20.08 90 PHE A CA 1
ATOM 1204 C C . PHE A 1 112 ? 13.035 95.301 126.535 1.00 16.30 90 PHE A C 1
ATOM 1205 O O . PHE A 1 112 ? 13.456 95.566 127.682 1.00 16.43 90 PHE A O 1
ATOM 1222 N N . VAL A 1 113 ? 13.135 94.109 125.965 1.00 14.57 91 VAL A N 1
ATOM 1223 C CA . VAL A 1 113 ? 13.937 93.033 126.539 1.00 17.07 91 VAL A CA 1
ATOM 1224 C C . VAL A 1 113 ? 14.994 92.585 125.543 1.00 17.70 91 VAL A C 1
ATOM 1225 O O . VAL A 1 113 ? 14.681 92.372 124.366 1.00 17.75 91 VAL A O 1
ATOM 1238 N N . PHE A 1 114 ? 16.241 92.521 126.006 1.00 15.03 92 PHE A N 1
ATOM 1239 C CA . PHE A 1 114 ? 17.338 91.886 125.274 1.00 13.00 92 PHE A CA 1
ATOM 1240 C C . PHE A 1 114 ? 17.535 90.516 125.857 1.00 11.95 92 PHE A C 1
ATOM 1241 O O . PHE A 1 114 ? 17.885 90.333 127.035 1.00 13.03 92 PHE A O 1
ATOM 1258 N N . LYS A 1 115 ? 17.294 89.532 125.008 1.00 13.68 93 LYS A N 1
ATOM 1259 C CA . LYS A 1 115 ? 17.292 88.139 125.417 1.00 13.73 93 LYS A CA 1
ATOM 1260 C C . LYS A 1 115 ? 18.511 87.391 124.869 1.00 17.80 93 LYS A C 1
ATOM 1261 O O . LYS A 1 115 ? 18.765 87.340 123.667 1.00 15.82 93 LYS A O 1
ATOM 1280 N N . TYR A 1 116 ? 19.269 86.824 125.783 1.00 12.21 94 TYR A N 1
ATOM 1281 C CA . TYR A 1 116 ? 20.427 86.017 125.470 1.00 15.21 94 TYR A CA 1
ATOM 1282 C C . TYR A 1 116 ? 20.360 84.702 126.288 1.00 13.85 94 TYR A C 1
ATOM 1283 O O . TYR A 1 116 ? 19.382 84.415 126.986 1.00 14.79 94 TYR A O 1
ATOM 1301 N N . CYS A 1 117 ? 21.385 83.894 126.190 1.00 15.82 95 CYS A N 1
ATOM 1302 C CA . CYS A 1 117 ? 21.298 82.560 126.755 1.00 13.60 95 CYS A CA 1
ATOM 1303 C C . CYS A 1 117 ? 21.388 82.585 128.285 1.00 13.21 95 CYS A C 1
ATOM 1304 O O . CYS A 1 117 ? 22.094 83.408 128.866 1.00 14.48 95 CYS A O 1
ATOM 1312 N N . SER A 1 118 ? 20.682 81.657 128.912 1.00 14.34 96 SER A N 1
ATOM 1313 C CA . SER A 1 118 ? 20.750 81.495 130.356 1.00 13.92 96 SER A CA 1
ATOM 1314 C C . SER A 1 118 ? 22.122 81.030 130.828 1.00 12.95 96 SER A C 1
ATOM 1315 O O . SER A 1 118 ? 22.407 81.078 132.026 1.00 14.14 96 SER A O 1
ATOM 1323 N N . THR A 1 119 ? 22.979 80.600 129.901 1.00 14.00 97 THR A N 1
ATOM 1324 C CA . THR A 1 119 ? 24.358 80.284 130.250 1.00 11.44 97 THR A CA 1
ATOM 1325 C C . THR A 1 119 ? 25.356 81.368 129.812 1.00 11.89 97 THR A C 1
ATOM 1326 O O . THR A 1 119 ? 26.569 81.175 129.856 1.00 13.27 97 THR A O 1
ATOM 1337 N N . PHE A 1 120 ? 24.817 82.508 129.390 1.00 13.67 98 PHE A N 1
ATOM 1338 C CA . PHE A 1 120 ? 25.543 83.758 129.177 1.00 13.91 98 PHE A CA 1
ATOM 1339 C C . PHE A 1 120 ? 26.482 83.663 127.994 1.00 16.00 98 PHE A C 1
ATOM 1340 O O . PHE A 1 120 ? 27.455 84.375 127.944 1.00 15.18 98 PHE A O 1
ATOM 1357 N N . ASP A 1 121 ? 26.125 82.802 127.041 1.00 13.94 99 ASP A N 1
ATOM 1358 C CA . ASP A 1 121 ? 26.950 82.447 125.902 1.00 12.05 99 ASP A CA 1
ATOM 1359 C C . ASP A 1 121 ? 27.498 83.682 125.183 1.00 15.99 99 ASP A C 1
ATOM 1360 O O . ASP A 1 121 ? 26.753 84.488 124.637 1.00 16.03 99 ASP A O 1
ATOM 1369 N N . SER A 1 122 ? 28.821 83.832 125.240 1.00 17.88 100 SER A N 1
ATOM 1370 C CA . SER A 1 122 ? 29.506 85.005 124.712 1.00 15.39 100 SER A CA 1
ATOM 1371 C C . SER A 1 122 ? 31.005 84.737 124.785 1.00 15.59 100 SER A C 1
ATOM 1372 O O . SER A 1 122 ? 31.450 83.694 125.335 1.00 15.84 100 SER A O 1
ATOM 1380 N N . THR A 1 123 ? 31.759 85.710 124.296 1.00 17.26 101 THR A N 1
ATOM 1381 C CA . THR A 1 123 ? 33.210 85.754 124.465 1.00 19.16 101 THR A CA 1
ATOM 1382 C C . THR A 1 123 ? 33.561 87.172 124.944 1.00 20.53 101 THR A C 1
ATOM 1383 O O . THR A 1 123 ? 32.679 88.051 125.006 1.00 16.59 101 THR A O 1
ATOM 1394 N N . ASP A 1 124 ? 34.830 87.399 125.292 1.00 17.34 102 ASP A N 1
ATOM 1395 C CA . ASP A 1 124 ? 35.293 88.730 125.702 1.00 16.13 102 ASP A CA 1
ATOM 1396 C C . ASP A 1 124 ? 35.048 89.775 124.594 1.00 19.11 102 ASP A C 1
ATOM 1397 O O . ASP A 1 124 ? 35.043 90.969 124.853 1.00 18.04 102 ASP A O 1
ATOM 1406 N N . ALA A 1 125 ? 34.863 89.321 123.357 1.00 16.59 103 ALA A N 1
ATOM 1407 C CA . ALA A 1 125 ? 34.598 90.217 122.230 1.00 19.88 103 ALA A CA 1
ATOM 1408 C C . ALA A 1 125 ? 33.108 90.564 122.105 1.00 19.62 103 ALA A C 1
ATOM 1409 O O . ALA A 1 125 ? 32.746 91.482 121.388 1.00 21.56 103 ALA A O 1
ATOM 1416 N N . GLY A 1 126 ? 32.247 89.854 122.811 1.00 13.84 104 GLY A N 1
ATOM 1417 C CA . GLY A 1 126 ? 30.819 90.126 122.763 1.00 13.33 104 GLY A CA 1
ATOM 1418 C C . GLY A 1 126 ? 29.987 88.871 122.684 1.00 14.69 104 GLY A C 1
ATOM 1419 O O . GLY A 1 126 ? 30.540 87.771 122.767 1.00 16.99 104 GLY A O 1
ATOM 1423 N N . ASN A 1 127 ? 28.673 88.994 122.548 1.00 14.66 105 ASN A N 1
ATOM 1424 C CA . ASN A 1 127 ? 27.996 90.216 122.144 1.00 19.10 105 ASN A CA 1
ATOM 1425 C C . ASN A 1 127 ? 27.022 90.784 123.180 1.00 18.65 105 ASN A C 1
ATOM 1426 O O . ASN A 1 127 ? 26.324 91.749 122.894 1.00 16.24 105 ASN A O 1
ATOM 1437 N N . ILE A 1 128 ? 26.973 90.191 124.376 1.00 19.12 106 ILE A N 1
ATOM 1438 C CA . ILE A 1 128 ? 26.021 90.637 125.389 1.00 15.15 106 ILE A CA 1
ATOM 1439 C C . ILE A 1 128 ? 26.311 92.079 125.818 1.00 12.15 106 ILE A C 1
ATOM 1440 O O . ILE A 1 128 ? 25.414 92.944 125.821 1.00 14.02 106 ILE A O 1
ATOM 1456 N N . GLY A 1 129 ? 27.569 92.352 126.152 1.00 14.17 107 GLY A N 1
ATOM 1457 C CA . GLY A 1 129 ? 27.975 93.697 126.515 1.00 17.88 107 GLY A CA 1
ATOM 1458 C C . GLY A 1 129 ? 27.761 94.740 125.418 1.00 13.52 107 GLY A C 1
ATOM 1459 O O . GLY A 1 129 ? 27.150 95.782 125.662 1.00 15.00 107 GLY A O 1
ATOM 1463 N N . PRO A 1 130 ? 28.299 94.489 124.218 1.00 15.17 108 PRO A N 1
ATOM 1464 C CA . PRO A 1 130 ? 28.171 95.517 123.174 1.00 15.22 108 PRO A CA 1
ATOM 1465 C C . PRO A 1 130 ? 26.723 95.801 122.805 1.00 14.37 108 PRO A C 1
ATOM 1466 O O . PRO A 1 130 ? 26.363 96.984 122.673 1.00 16.11 108 PRO A O 1
ATOM 1477 N N . VAL A 1 131 ? 25.897 94.773 122.739 1.00 14.56 109 VAL A N 1
ATOM 1478 C CA . VAL A 1 131 ? 24.486 94.964 122.381 1.00 15.09 109 VAL A CA 1
ATOM 1479 C C . VAL A 1 131 ? 23.696 95.680 123.492 1.00 16.41 109 VAL A C 1
ATOM 1480 O O . VAL A 1 131 ? 22.991 96.658 123.222 1.00 17.23 109 VAL A O 1
ATOM 1493 N N . ALA A 1 132 ? 23.830 95.231 124.735 1.00 14.15 110 ALA A N 1
ATOM 1494 C CA . ALA A 1 132 ? 23.129 95.878 125.827 1.00 14.86 110 ALA A CA 1
ATOM 1495 C C . ALA A 1 132 ? 23.517 97.343 125.899 1.00 14.12 110 ALA A C 1
ATOM 1496 O O . ALA A 1 132 ? 22.661 98.231 126.085 1.00 15.42 110 ALA A O 1
ATOM 1503 N N . GLU A 1 133 ? 24.809 97.627 125.808 1.00 15.31 111 GLU A N 1
ATOM 1504 C CA . GLU A 1 133 ? 25.241 99.018 125.951 1.00 15.84 111 GLU A CA 1
ATOM 1505 C C . GLU A 1 133 ? 24.731 99.875 124.799 1.00 18.36 111 GLU A C 1
ATOM 1506 O O . GLU A 1 133 ? 24.354 101.038 125.010 1.00 18.06 111 GLU A O 1
ATOM 1518 N N . ALA A 1 134 ? 24.683 99.300 123.600 1.00 15.04 112 ALA A N 1
ATOM 1519 C CA . ALA A 1 134 ? 24.214 100.038 122.436 1.00 17.72 112 ALA A CA 1
ATOM 1520 C C . ALA A 1 134 ? 22.722 100.336 122.578 1.00 18.51 112 ALA A C 1
ATOM 1521 O O . ALA A 1 134 ? 22.251 101.401 122.181 1.00 18.15 112 ALA A O 1
ATOM 1528 N N . LEU A 1 135 ? 21.978 99.367 123.090 1.00 17.23 113 LEU A N 1
ATOM 1529 C CA . LEU A 1 135 ? 20.548 99.529 123.252 1.00 15.22 113 LEU A CA 1
ATOM 1530 C C . LEU A 1 135 ? 20.244 100.589 124.310 1.00 16.60 113 LEU A C 1
ATOM 1531 O O . LEU A 1 135 ? 19.373 101.444 124.095 1.00 18.67 113 LEU A O 1
ATOM 1547 N N . LEU A 1 136 ? 20.980 100.558 125.428 1.00 19.26 114 LEU A N 1
ATOM 1548 C CA . LEU A 1 136 ? 20.842 101.599 126.453 1.00 17.67 114 LEU A CA 1
ATOM 1549 C C . LEU A 1 136 ? 21.081 102.995 125.874 1.00 22.98 114 LEU A C 1
ATOM 1550 O O . LEU A 1 136 ? 20.293 103.907 126.117 1.00 18.41 114 LEU A O 1
ATOM 1566 N N . ALA A 1 137 ? 22.157 103.149 125.106 1.00 19.83 115 ALA A N 1
ATOM 1567 C CA . ALA A 1 137 ? 22.483 104.437 124.513 1.00 23.66 115 ALA A CA 1
ATOM 1568 C C . ALA A 1 137 ? 21.357 104.884 123.596 1.00 20.17 115 ALA A C 1
ATOM 1569 O O . ALA A 1 137 ? 20.937 106.046 123.658 1.00 17.76 115 ALA A O 1
ATOM 1576 N N . ALA A 1 138 ? 20.859 103.974 122.759 1.00 18.56 116 ALA A N 1
ATOM 1577 C CA . ALA A 1 138 ? 19.812 104.341 121.818 1.00 17.83 116 ALA A CA 1
ATOM 1578 C C . ALA A 1 138 ? 18.487 104.653 122.524 1.00 18.49 116 ALA A C 1
ATOM 1579 O O . ALA A 1 138 ? 17.709 105.486 122.050 1.00 20.60 116 ALA A O 1
ATOM 1586 N N . LEU A 1 139 ? 18.278 104.045 123.694 1.00 17.42 117 LEU A N 1
ATOM 1587 C CA . LEU A 1 139 ? 17.123 104.370 124.528 1.00 19.39 117 LEU A CA 1
ATOM 1588 C C . LEU A 1 139 ? 17.358 105.585 125.457 1.00 21.54 117 LEU A C 1
ATOM 1589 O O . LEU A 1 139 ? 16.437 106.018 126.148 1.00 23.20 117 LEU A O 1
ATOM 1605 N N . ASP A 1 140 ? 18.591 106.103 125.479 1.00 21.25 118 ASP A N 1
ATOM 1606 C CA . ASP A 1 140 ? 19.003 107.157 126.406 1.00 23.19 118 ASP A CA 1
ATOM 1607 C C . ASP A 1 140 ? 18.719 106.777 127.870 1.00 24.20 118 ASP A C 1
ATOM 1608 O O . ASP A 1 140 ? 18.197 107.578 128.652 1.00 24.83 118 ASP A O 1
ATOM 1617 N N . SER A 1 141 ? 19.074 105.547 128.215 1.00 20.82 119 SER A N 1
ATOM 1618 C CA . SER A 1 141 ? 18.917 105.021 129.569 1.00 21.40 119 SER A CA 1
ATOM 1619 C C . SER A 1 141 ? 20.293 104.733 130.151 1.00 20.98 119 SER A C 1
ATOM 1620 O O . SER A 1 141 ? 21.177 104.260 129.441 1.00 21.78 119 SER A O 1
ATOM 1628 N N . ASP A 1 142 ? 20.462 104.971 131.455 1.00 17.43 120 ASP A N 1
ATOM 1629 C CA . ASP A 1 142 ? 21.761 104.826 132.073 1.00 19.21 120 ASP A CA 1
ATOM 1630 C C . ASP A 1 142 ? 21.948 103.545 132.868 1.00 20.29 120 ASP A C 1
ATOM 1631 O O . ASP A 1 142 ? 22.988 103.369 133.517 1.00 20.06 120 ASP A O 1
ATOM 1640 N N . PHE A 1 143 ? 20.992 102.628 132.780 1.00 21.79 121 PHE A N 1
ATOM 1641 C CA . PHE A 1 143 ? 21.070 101.398 133.579 1.00 16.22 121 PHE A CA 1
ATOM 1642 C C . PHE A 1 143 ? 20.184 100.263 133.101 1.00 18.87 121 PHE A C 1
ATOM 1643 O O . PHE A 1 143 ? 19.028 100.471 132.755 1.00 17.69 121 PHE A O 1
ATOM 1660 N N . THR A 1 144 ? 20.711 99.048 133.151 1.00 16.73 122 THR A N 1
ATOM 1661 C CA . THR A 1 144 ? 19.851 97.869 133.029 1.00 16.48 122 THR A CA 1
ATOM 1662 C C . THR A 1 144 ? 20.395 96.766 133.889 1.00 18.64 122 THR A C 1
ATOM 1663 O O . THR A 1 144 ? 21.492 96.890 134.422 1.00 15.68 122 THR A O 1
ATOM 1674 N N . ILE A 1 145 ? 19.605 95.715 134.059 1.00 15.50 123 ILE A N 1
ATOM 1675 C CA . ILE A 1 145 ? 20.078 94.512 134.718 1.00 15.82 123 ILE A CA 1
ATOM 1676 C C . ILE A 1 145 ? 20.411 93.464 133.662 1.00 14.20 123 ILE A C 1
ATOM 1677 O O . ILE A 1 145 ? 19.940 93.520 132.506 1.00 14.70 123 ILE A O 1
ATOM 1693 N N . ALA A 1 146 ? 21.211 92.498 134.091 1.00 14.52 124 ALA A N 1
ATOM 1694 C CA . ALA A 1 146 ? 21.604 91.363 133.284 1.00 11.59 124 ALA A CA 1
ATOM 1695 C C . ALA A 1 146 ? 21.362 90.116 134.150 1.00 17.60 124 ALA A C 1
ATOM 1696 O O . ALA A 1 146 ? 22.087 89.867 135.115 1.00 14.86 124 ALA A O 1
ATOM 1703 N N . CYS A 1 147 ? 20.318 89.368 133.834 1.00 15.46 125 CYS A N 1
ATOM 1704 C CA . CYS A 1 147 ? 19.922 88.240 134.658 1.00 16.52 125 CYS A CA 1
ATOM 1705 C C . CYS A 1 147 ? 19.567 87.031 133.830 1.00 12.68 125 CYS A C 1
ATOM 1706 O O . CYS A 1 147 ? 18.400 86.853 133.440 1.00 15.40 125 CYS A O 1
ATOM 1714 N N . PRO A 1 148 ? 20.556 86.172 133.587 1.00 13.90 126 PRO A N 1
ATOM 1715 C CA . PRO A 1 148 ? 20.271 84.917 132.873 1.00 14.20 126 PRO A CA 1
ATOM 1716 C C . PRO A 1 148 ? 19.642 83.797 133.710 1.00 12.94 126 PRO A C 1
ATOM 1717 O O . PRO A 1 148 ? 19.505 82.693 133.194 1.00 14.69 126 PRO A O 1
ATOM 1728 N N . ALA A 1 149 ? 19.264 84.046 134.968 1.00 14.15 127 ALA A N 1
ATOM 1729 C CA . ALA A 1 149 ? 18.741 82.965 135.806 1.00 13.94 127 ALA A CA 1
ATOM 1730 C C . ALA A 1 149 ? 17.463 82.316 135.235 1.00 14.26 127 ALA A C 1
ATOM 1731 O O . ALA A 1 149 ? 16.604 82.994 134.619 1.00 16.06 127 ALA A O 1
ATOM 1738 N N . PHE A 1 150 ? 17.322 81.015 135.488 1.00 14.62 128 PHE A N 1
ATOM 1739 C CA . PHE A 1 150 ? 16.234 80.236 134.928 1.00 17.44 128 PHE A CA 1
ATOM 1740 C C . PHE A 1 150 ? 16.071 78.981 135.799 1.00 16.27 128 PHE A C 1
ATOM 1741 O O . PHE A 1 150 ? 16.469 77.890 135.404 1.00 14.95 128 PHE A O 1
ATOM 1758 N N . PRO A 1 151 ? 15.519 79.147 137.011 1.00 15.37 129 PRO A N 1
ATOM 1759 C CA . PRO A 1 151 ? 15.447 78.026 137.953 1.00 19.20 129 PRO A CA 1
ATOM 1760 C C . PRO A 1 151 ? 14.785 76.768 137.396 1.00 21.78 129 PRO A C 1
ATOM 1761 O O . PRO A 1 151 ? 15.215 75.655 137.717 1.00 19.22 129 PRO A O 1
ATOM 1772 N N . GLU A 1 152 ? 13.753 76.938 136.584 1.00 19.52 130 GLU A N 1
ATOM 1773 C CA . GLU A 1 152 ? 13.035 75.821 136.000 1.00 18.37 130 GLU A CA 1
ATOM 1774 C C . GLU A 1 152 ? 13.974 74.932 135.174 1.00 21.97 130 GLU A C 1
ATOM 1775 O O . GLU A 1 152 ? 13.695 73.738 134.957 1.00 21.93 130 GLU A O 1
ATOM 1787 N N . ASN A 1 153 ? 15.051 75.530 134.674 1.00 17.42 131 ASN A N 1
ATOM 1788 C CA . ASN A 1 153 ? 16.058 74.818 133.893 1.00 16.61 131 ASN A CA 1
ATOM 1789 C C . ASN A 1 153 ? 17.371 74.769 134.648 1.00 16.35 131 ASN A C 1
ATOM 1790 O O . ASN A 1 153 ? 18.442 74.541 134.056 1.00 18.66 131 ASN A O 1
ATOM 1801 N N . GLY A 1 154 ? 17.297 74.956 135.969 1.00 14.37 132 GLY A N 1
ATOM 1802 C CA . GLY A 1 154 ? 18.462 74.803 136.818 1.00 13.97 132 GLY A CA 1
ATOM 1803 C C . GLY A 1 154 ? 19.525 75.893 136.840 1.00 16.68 132 GLY A C 1
ATOM 1804 O O . GLY A 1 154 ? 20.638 75.619 137.281 1.00 17.28 132 GLY A O 1
ATOM 1808 N N . ARG A 1 155 ? 19.213 77.103 136.375 1.00 15.39 133 ARG A N 1
ATOM 1809 C CA . ARG A 1 155 ? 20.176 78.203 136.408 1.00 13.63 133 ARG A CA 1
ATOM 1810 C C . ARG A 1 155 ? 19.839 79.157 137.546 1.00 11.73 133 ARG A C 1
ATOM 1811 O O . ARG A 1 155 ? 18.730 79.710 137.586 1.00 15.59 133 ARG A O 1
ATOM 1832 N N . THR A 1 156 ? 20.775 79.300 138.487 1.00 14.52 134 THR A N 1
ATOM 1833 C CA . THR A 1 156 ? 20.693 80.328 139.521 1.00 15.62 134 THR A CA 1
ATOM 1834 C C . THR A 1 156 ? 21.965 81.178 139.610 1.00 15.22 134 THR A C 1
ATOM 1835 O O . THR A 1 156 ? 23.039 80.772 139.145 1.00 15.23 134 THR A O 1
ATOM 1846 N N . ILE A 1 157 ? 21.828 82.368 140.207 1.00 12.77 135 ILE A N 1
ATOM 1847 C CA . ILE A 1 157 ? 22.897 83.350 140.320 1.00 12.51 135 ILE A CA 1
ATOM 1848 C C . ILE A 1 157 ? 23.006 83.864 141.767 1.00 11.90 135 ILE A C 1
ATOM 1849 O O . ILE A 1 157 ? 22.023 84.303 142.342 1.00 14.03 135 ILE A O 1
ATOM 1865 N N . PHE A 1 158 ? 24.202 83.730 142.326 1.00 13.19 136 PHE A N 1
ATOM 1866 C CA . PHE A 1 158 ? 24.510 84.085 143.721 1.00 13.78 136 PHE A CA 1
ATOM 1867 C C . PHE A 1 158 ? 25.833 84.831 143.749 1.00 14.05 136 PHE A C 1
ATOM 1868 O O . PHE A 1 158 ? 26.849 84.335 143.278 1.00 13.54 136 PHE A O 1
ATOM 1885 N N . ARG A 1 159 ? 25.830 86.035 144.325 1.00 13.01 137 ARG A N 1
ATOM 1886 C CA . ARG A 1 159 ? 27.010 86.906 144.329 1.00 12.93 137 ARG A CA 1
ATOM 1887 C C . ARG A 1 159 ? 27.619 87.018 142.933 1.00 12.76 137 ARG A C 1
ATOM 1888 O O . ARG A 1 159 ? 28.825 87.078 142.769 1.00 15.60 137 ARG A O 1
ATOM 1909 N N . GLY A 1 160 ? 26.731 87.057 141.953 1.00 13.36 138 GLY A N 1
ATOM 1910 C CA . GLY A 1 160 ? 27.072 87.283 140.564 1.00 12.81 138 GLY A CA 1
ATOM 1911 C C . GLY A 1 160 ? 27.594 86.064 139.835 1.00 16.77 138 GLY A C 1
ATOM 1912 O O . GLY A 1 160 ? 27.900 86.158 138.647 1.00 18.49 138 GLY A O 1
ATOM 1916 N N . HIS A 1 161 ? 27.690 84.936 140.549 1.00 13.69 139 HIS A N 1
ATOM 1917 C CA . HIS A 1 161 ? 28.242 83.706 140.012 1.00 15.59 139 HIS A CA 1
ATOM 1918 C C . HIS A 1 161 ? 27.091 82.814 139.515 1.00 20.17 139 HIS A C 1
ATOM 1919 O O . HIS A 1 161 ? 26.106 82.577 140.216 1.00 13.75 139 HIS A O 1
ATOM 1934 N N . LEU A 1 162 ? 27.228 82.303 138.296 1.00 12.91 140 LEU A N 1
ATOM 1935 C CA . LEU A 1 162 ? 26.196 81.478 137.697 1.00 12.27 140 LEU A CA 1
ATOM 1936 C C . LEU A 1 162 ? 26.389 79.975 137.981 1.00 13.81 140 LEU A C 1
ATOM 1937 O O . LEU A 1 162 ? 27.463 79.406 137.750 1.00 14.39 140 LEU A O 1
ATOM 1953 N N . PHE A 1 163 ? 25.326 79.361 138.494 1.00 12.09 141 PHE A N 1
ATOM 1954 C CA . PHE A 1 163 ? 25.246 77.929 138.793 1.00 13.54 141 PHE A CA 1
ATOM 1955 C C . PHE A 1 163 ? 24.259 77.224 137.861 1.00 14.93 141 PHE A C 1
ATOM 1956 O O . PHE A 1 163 ? 23.198 77.763 137.502 1.00 15.49 141 PHE A O 1
ATOM 1973 N N . VAL A 1 164 ? 24.685 76.041 137.428 1.00 18.45 142 VAL A N 1
ATOM 1974 C CA . VAL A 1 164 ? 23.853 75.082 136.728 1.00 14.45 142 VAL A CA 1
ATOM 1975 C C . VAL A 1 164 ? 23.698 73.876 137.650 1.00 13.70 142 VAL A C 1
ATOM 1976 O O . VAL A 1 164 ? 24.653 73.113 137.899 1.00 17.02 142 VAL A O 1
ATOM 1989 N N . GLY A 1 165 ? 22.491 73.684 138.162 1.00 15.02 143 GLY A N 1
ATOM 1990 C CA . GLY A 1 165 ? 22.289 72.803 139.302 1.00 15.90 143 GLY A CA 1
ATOM 1991 C C . GLY A 1 165 ? 23.213 73.234 140.421 1.00 19.16 143 GLY A C 1
ATOM 1992 O O . GLY A 1 165 ? 23.272 74.410 140.701 1.00 15.92 143 GLY A O 1
ATOM 1996 N N . ASP A 1 166 ? 23.950 72.306 141.037 1.00 15.85 144 ASP A N 1
ATOM 1997 C CA . ASP A 1 166 ? 24.939 72.661 142.045 1.00 15.33 144 ASP A CA 1
ATOM 1998 C C . ASP A 1 166 ? 26.352 72.883 141.496 1.00 15.37 144 ASP A C 1
ATOM 1999 O O . ASP A 1 166 ? 27.305 72.999 142.267 1.00 21.37 144 ASP A O 1
ATOM 2008 N N . ALA A 1 167 ? 26.506 72.964 140.185 1.00 17.35 145 ALA A N 1
ATOM 2009 C CA . ALA A 1 167 ? 27.826 73.218 139.606 1.00 19.69 145 ALA A CA 1
ATOM 2010 C C . ALA A 1 167 ? 27.929 74.654 139.130 1.00 13.59 145 ALA A C 1
ATOM 2011 O O . ALA A 1 167 ? 26.978 75.211 138.599 1.00 15.36 145 ALA A O 1
ATOM 2018 N N . LEU A 1 168 ? 29.104 75.231 139.320 1.00 14.11 146 LEU A N 1
ATOM 2019 C CA . LEU A 1 168 ? 29.459 76.499 138.689 1.00 14.57 146 LEU A CA 1
ATOM 2020 C C . LEU A 1 168 ? 29.428 76.308 137.168 1.00 13.17 146 LEU A C 1
ATOM 2021 O O . LEU A 1 168 ? 29.675 75.190 136.644 1.00 17.67 146 LEU A O 1
ATOM 2037 N N . LEU A 1 169 ? 29.152 77.394 136.476 1.00 14.40 147 LEU A N 1
ATOM 2038 C CA . LEU A 1 169 ? 29.042 77.407 135.021 1.00 12.89 147 LEU A CA 1
ATOM 2039 C C . LEU A 1 169 ? 30.204 76.710 134.349 1.00 16.75 147 LEU A C 1
ATOM 2040 O O . LEU A 1 169 ? 30.018 75.952 133.381 1.00 14.30 147 LEU A O 1
ATOM 2056 N N . ASN A 1 170 ? 31.404 76.971 134.858 1.00 15.05 148 ASN A N 1
ATOM 2057 C CA . ASN A 1 170 ? 32.626 76.504 134.224 1.00 14.84 148 ASN A CA 1
ATOM 2058 C C . ASN A 1 170 ? 33.012 75.070 134.608 1.00 17.81 148 ASN A C 1
ATOM 2059 O O . ASN A 1 170 ? 34.029 74.553 134.164 1.00 20.59 148 ASN A O 1
ATOM 2070 N N . GLU A 1 171 ? 32.162 74.437 135.394 1.00 14.41 149 GLU A N 1
ATOM 2071 C CA . GLU A 1 171 ? 32.248 73.023 135.730 1.00 14.83 149 GLU A CA 1
ATOM 2072 C C . GLU A 1 171 ? 30.939 72.280 135.328 1.00 18.15 149 GLU A C 1
ATOM 2073 O O . GLU A 1 171 ? 30.677 71.160 135.800 1.00 20.54 149 GLU A O 1
ATOM 2085 N N . SER A 1 172 ? 30.137 72.887 134.449 1.00 19.52 150 SER A N 1
ATOM 2086 C CA . SER A 1 172 ? 28.801 72.404 134.098 1.00 19.03 150 SER A CA 1
ATOM 2087 C C . SER A 1 172 ? 28.727 71.666 132.744 1.00 22.92 150 SER A C 1
ATOM 2088 O O . SER A 1 172 ? 27.699 71.070 132.388 1.00 19.17 150 SER A O 1
ATOM 2096 N N . GLY A 1 173 ? 29.818 71.718 131.998 1.00 21.06 151 GLY A N 1
ATOM 2097 C CA . GLY A 1 173 ? 29.831 71.309 130.604 1.00 21.32 151 GLY A CA 1
ATOM 2098 C C . GLY A 1 173 ? 29.971 72.505 129.652 1.00 17.21 151 GLY A C 1
ATOM 2099 O O . GLY A 1 173 ? 30.429 72.332 128.517 1.00 18.16 151 GLY A O 1
ATOM 2120 N N . GLU A 1 175 ? 32.044 74.809 129.797 1.00 14.81 153 GLU A N 1
ATOM 2121 C CA . GLU A 1 175 ? 33.455 75.062 129.566 1.00 16.55 153 GLU A CA 1
ATOM 2122 C C . GLU A 1 175 ? 33.899 74.364 128.296 1.00 22.49 153 GLU A C 1
ATOM 2123 O O . GLU A 1 175 ? 34.986 74.650 127.801 1.00 20.47 153 GLU A O 1
ATOM 2135 N N . HIS A 1 176 ? 33.074 73.440 127.785 1.00 18.82 154 HIS A N 1
ATOM 2136 C CA . HIS A 1 176 ? 33.361 72.742 126.535 1.00 20.23 154 HIS A CA 1
ATOM 2137 C C . HIS A 1 176 ? 32.443 73.124 125.366 1.00 18.41 154 HIS A C 1
ATOM 2138 O O . HIS A 1 176 ? 32.416 72.425 124.347 1.00 19.63 154 HIS A O 1
ATOM 2153 N N . HIS A 1 177 ? 31.696 74.207 125.482 1.00 19.46 155 HIS A N 1
ATOM 2154 C CA . HIS A 1 177 ? 30.866 74.626 124.331 1.00 15.26 155 HIS A CA 1
ATOM 2155 C C . HIS A 1 177 ? 31.751 74.839 123.092 1.00 16.25 155 HIS A C 1
ATOM 2156 O O . HIS A 1 177 ? 32.812 75.427 123.182 1.00 16.84 155 HIS A O 1
ATOM 2171 N N . PRO A 1 178 ? 31.312 74.368 121.910 1.00 17.89 156 PRO A N 1
ATOM 2172 C CA . PRO A 1 178 ? 32.191 74.454 120.723 1.00 20.49 156 PRO A CA 1
ATOM 2173 C C . PRO A 1 178 ? 32.583 75.868 120.278 1.00 17.94 156 PRO A C 1
ATOM 2174 O O . PRO A 1 178 ? 33.695 76.069 119.757 1.00 20.01 156 PRO A O 1
ATOM 2185 N N . LEU A 1 179 ? 31.662 76.805 120.456 1.00 16.23 157 LEU A N 1
ATOM 2186 C CA . LEU A 1 179 ? 31.818 78.192 120.018 1.00 18.66 157 LEU A CA 1
ATOM 2187 C C . LEU A 1 179 ? 32.142 79.222 121.099 1.00 23.25 157 LEU A C 1
ATOM 2188 O O . LEU A 1 179 ? 32.942 80.131 120.852 1.00 19.97 157 LEU A O 1
ATOM 2204 N N . THR A 1 180 ? 31.458 79.132 122.238 1.00 19.02 158 THR A N 1
ATOM 2205 C CA . THR A 1 180 ? 31.653 80.047 123.350 1.00 15.79 158 THR A CA 1
ATOM 2206 C C . THR A 1 180 ? 31.901 79.257 124.642 1.00 17.31 158 THR A C 1
ATOM 2207 O O . THR A 1 180 ? 31.018 79.185 125.514 1.00 20.53 158 THR A O 1
ATOM 2218 N N . PRO A 1 181 ? 33.095 78.664 124.758 1.00 18.34 159 PRO A N 1
ATOM 2219 C CA . PRO A 1 181 ? 33.406 77.955 125.995 1.00 17.07 159 PRO A CA 1
ATOM 2220 C C . PRO A 1 181 ? 33.405 78.965 127.153 1.00 17.92 159 PRO A C 1
ATOM 2221 O O . PRO A 1 181 ? 34.058 80.000 127.058 1.00 19.48 159 PRO A O 1
ATOM 2249 N N . THR A 1 183 ? 34.567 79.609 130.713 1.00 16.15 161 THR A N 1
ATOM 2250 C CA . THR A 1 183 ? 35.534 79.126 131.680 1.00 16.09 161 THR A CA 1
ATOM 2251 C C . THR A 1 183 ? 35.530 79.913 133.006 1.00 17.01 161 THR A C 1
ATOM 2252 O O . THR A 1 183 ? 36.342 79.641 133.879 1.00 19.29 161 THR A O 1
ATOM 2263 N N . ASP A 1 184 ? 34.604 80.856 133.139 1.00 16.56 162 ASP A N 1
ATOM 2264 C CA . ASP A 1 184 ? 34.532 81.769 134.300 1.00 20.38 162 ASP A CA 1
ATOM 2265 C C . ASP A 1 184 ? 33.073 81.925 134.729 1.00 20.09 162 ASP A C 1
ATOM 2266 O O . ASP A 1 184 ? 32.252 82.365 133.951 1.00 17.09 162 ASP A O 1
ATOM 2275 N N . ALA A 1 185 ? 32.750 81.572 135.974 1.00 15.41 163 ALA A N 1
ATOM 2276 C CA . ALA A 1 185 ? 31.371 81.626 136.450 1.00 18.37 163 ALA A CA 1
ATOM 2277 C C . ALA A 1 185 ? 31.014 82.971 137.025 1.00 15.95 163 ALA A C 1
ATOM 2278 O O . ALA A 1 185 ? 29.854 83.222 137.334 1.00 15.10 163 ALA A O 1
ATOM 2285 N N . SER A 1 186 ? 32.007 83.833 137.177 1.00 15.14 164 SER A N 1
ATOM 2286 C CA . SER A 1 186 ? 31.765 85.186 137.698 1.00 15.38 164 SER A CA 1
ATOM 2287 C C . SER A 1 186 ? 31.229 86.134 136.600 1.00 13.82 164 SER A C 1
ATOM 2288 O O . SER A 1 186 ? 31.979 86.670 135.776 1.00 16.78 164 SER A O 1
ATOM 2296 N N . LEU A 1 187 ? 29.920 86.293 136.562 1.00 12.82 165 LEU A N 1
ATOM 2297 C CA . LEU A 1 187 ? 29.281 87.035 135.495 1.00 13.85 165 LEU A CA 1
ATOM 2298 C C . LEU A 1 187 ? 29.644 88.521 135.527 1.00 15.21 165 LEU A C 1
ATOM 2299 O O . LEU A 1 187 ? 29.619 89.179 134.500 1.00 15.25 165 LEU A O 1
ATOM 2315 N N . VAL A 1 188 ? 29.975 89.054 136.704 1.00 16.39 166 VAL A N 1
ATOM 2316 C CA . VAL A 1 188 ? 30.375 90.464 136.781 1.00 14.59 166 VAL A CA 1
ATOM 2317 C C . VAL A 1 188 ? 31.675 90.657 136.018 1.00 15.00 166 VAL A C 1
ATOM 2318 O O . VAL A 1 188 ? 31.786 91.544 135.158 1.00 15.03 166 VAL A O 1
ATOM 2331 N N . ARG A 1 189 ? 32.623 89.754 136.259 1.00 15.99 167 ARG A N 1
ATOM 2332 C CA . ARG A 1 189 ? 33.926 89.790 135.583 1.00 17.21 167 ARG A CA 1
ATOM 2333 C C . ARG A 1 189 ? 33.773 89.494 134.074 1.00 16.96 167 ARG A C 1
ATOM 2334 O O . ARG A 1 189 ? 34.329 90.199 133.241 1.00 18.50 167 ARG A O 1
ATOM 2355 N N . VAL A 1 190 ? 32.990 88.480 133.742 1.00 17.40 168 VAL A N 1
ATOM 2356 C CA . VAL A 1 190 ? 32.760 88.109 132.344 1.00 18.16 168 VAL A CA 1
ATOM 2357 C C . VAL A 1 190 ? 32.124 89.273 131.571 1.00 17.68 168 VAL A C 1
ATOM 2358 O O . VAL A 1 190 ? 32.588 89.645 130.507 1.00 18.89 168 VAL A O 1
ATOM 2371 N N . LEU A 1 191 ? 31.061 89.855 132.114 1.00 14.56 169 LEU A N 1
ATOM 2372 C CA . LEU A 1 191 ? 30.373 90.930 131.425 1.00 14.46 169 LEU A CA 1
ATOM 2373 C C . LEU A 1 191 ? 31.258 92.178 131.332 1.00 14.25 169 LEU A C 1
ATOM 2374 O O . LEU A 1 191 ? 31.279 92.866 130.284 1.00 15.74 169 LEU A O 1
ATOM 2390 N N . GLN A 1 192 ? 31.977 92.484 132.404 1.00 16.95 170 GLN A N 1
ATOM 2391 C CA . GLN A 1 192 ? 32.861 93.660 132.405 1.00 20.16 170 GLN A CA 1
ATOM 2392 C C . GLN A 1 192 ? 33.871 93.565 131.257 1.00 18.34 170 GLN A C 1
ATOM 2393 O O . GLN A 1 192 ? 34.182 94.557 130.607 1.00 17.76 170 GLN A O 1
ATOM 2407 N N . ARG A 1 193 ? 34.323 92.350 130.948 1.00 20.44 171 ARG A N 1
ATOM 2408 C CA . ARG A 1 193 ? 35.364 92.198 129.921 1.00 21.12 171 ARG A CA 1
ATOM 2409 C C . ARG A 1 193 ? 34.893 92.558 128.525 1.00 16.62 171 ARG A C 1
ATOM 2410 O O . ARG A 1 193 ? 35.699 92.922 127.651 1.00 20.86 171 ARG A O 1
ATOM 2431 N N . GLN A 1 194 ? 33.592 92.482 128.318 1.00 17.99 172 GLN A N 1
ATOM 2432 C CA . GLN A 1 194 ? 33.012 92.783 127.029 1.00 19.94 172 GLN A CA 1
ATOM 2433 C C . GLN A 1 194 ? 32.187 94.085 127.067 1.00 22.47 172 GLN A C 1
ATOM 2434 O O . GLN A 1 194 ? 31.363 94.339 126.184 1.00 21.66 172 GLN A O 1
ATOM 2448 N N . SER A 1 195 ? 32.416 94.895 128.097 1.00 19.26 173 SER A N 1
ATOM 2449 C CA . SER A 1 195 ? 31.666 96.144 128.304 1.00 21.77 173 SER A CA 1
ATOM 2450 C C . SER A 1 195 ? 32.618 97.317 128.498 1.00 22.96 173 SER A C 1
ATOM 2451 O O . SER A 1 195 ? 33.645 97.190 129.161 1.00 21.91 173 SER A O 1
ATOM 2459 N N . LYS A 1 196 ? 32.276 98.452 127.895 1.00 23.65 174 LYS A N 1
ATOM 2460 C CA . LYS A 1 196 ? 33.072 99.679 128.011 1.00 21.82 174 LYS A CA 1
ATOM 2461 C C . LYS A 1 196 ? 32.827 100.434 129.328 1.00 26.48 174 LYS A C 1
ATOM 2462 O O . LYS A 1 196 ? 33.724 101.057 129.889 1.00 27.90 174 LYS A O 1
ATOM 2481 N N . ASN A 1 197 ? 31.607 100.323 129.822 1.00 21.33 175 ASN A N 1
ATOM 2482 C CA . ASN A 1 197 ? 31.143 101.045 130.984 1.00 17.87 175 ASN A CA 1
ATOM 2483 C C . ASN A 1 197 ? 31.026 100.147 132.229 1.00 23.50 175 ASN A C 1
ATOM 2484 O O . ASN A 1 197 ? 31.109 98.910 132.145 1.00 19.95 175 ASN A O 1
ATOM 2495 N N . LYS A 1 198 ? 30.802 100.764 133.385 1.00 21.79 176 LYS A N 1
ATOM 2496 C CA . LYS A 1 198 ? 30.892 100.042 134.640 1.00 21.03 176 LYS A CA 1
ATOM 2497 C C . LYS A 1 198 ? 29.810 98.966 134.867 1.00 19.65 176 LYS A C 1
ATOM 2498 O O . LYS A 1 198 ? 28.609 99.233 134.808 1.00 21.86 176 LYS A O 1
ATOM 2517 N N . VAL A 1 199 ? 30.255 97.737 135.133 1.00 21.70 177 VAL A N 1
ATOM 2518 C CA . VAL A 1 199 ? 29.359 96.620 135.463 1.00 19.29 177 VAL A CA 1
ATOM 2519 C C . VAL A 1 199 ? 29.368 96.370 136.959 1.00 18.83 177 VAL A C 1
ATOM 2520 O O . VAL A 1 199 ? 30.418 96.358 137.567 1.00 19.97 177 VAL A O 1
ATOM 2533 N N . GLY A 1 200 ? 28.195 96.238 137.563 1.00 15.49 178 GLY A N 1
ATOM 2534 C CA . GLY A 1 200 ? 28.108 95.994 138.992 1.00 18.23 178 GLY A CA 1
ATOM 2535 C C . GLY A 1 200 ? 27.234 94.783 139.307 1.00 18.74 178 GLY A C 1
ATOM 2536 O O . GLY A 1 200 ? 27.007 93.899 138.454 1.00 17.32 178 GLY A O 1
ATOM 2540 N N . LEU A 1 201 ? 26.734 94.754 140.542 1.00 17.82 179 LEU A N 1
ATOM 2541 C CA . LEU A 1 201 ? 25.979 93.625 141.055 1.00 18.02 179 LEU A CA 1
ATOM 2542 C C . LEU A 1 201 ? 24.797 94.078 141.877 1.00 16.41 179 LEU A C 1
ATOM 2543 O O . LEU A 1 201 ? 24.942 94.874 142.805 1.00 17.67 179 LEU A O 1
ATOM 2559 N N . LEU A 1 202 ? 23.629 93.544 141.538 1.00 15.99 180 LEU A N 1
ATOM 2560 C CA . LEU A 1 202 ? 22.439 93.670 142.363 1.00 17.06 180 LEU A CA 1
ATOM 2561 C C . LEU A 1 202 ? 22.334 92.358 143.146 1.00 17.68 180 LEU A C 1
ATOM 2562 O O . LEU A 1 202 ? 21.877 91.359 142.624 1.00 17.13 180 LEU A O 1
ATOM 2578 N N . ARG A 1 203 ? 22.795 92.365 144.391 1.00 14.87 181 ARG A N 1
ATOM 2579 C CA . ARG A 1 203 ? 23.085 91.134 145.127 1.00 15.99 181 ARG A CA 1
ATOM 2580 C C . ARG A 1 203 ? 21.833 90.490 145.727 1.00 17.63 181 ARG A C 1
ATOM 2581 O O . ARG A 1 203 ? 20.829 91.163 145.993 1.00 15.35 181 ARG A O 1
ATOM 2602 N N . TYR A 1 204 ? 21.912 89.184 145.965 1.00 17.41 182 TYR A N 1
ATOM 2603 C CA . TYR A 1 204 ? 20.778 88.391 146.438 1.00 17.29 182 TYR A CA 1
ATOM 2604 C C . TYR A 1 204 ? 20.119 88.906 147.709 1.00 18.83 182 TYR A C 1
ATOM 2605 O O . TYR A 1 204 ? 18.923 88.680 147.929 1.00 18.94 182 TYR A O 1
ATOM 2623 N N . ASP A 1 205 ? 20.893 89.572 148.558 1.00 17.21 183 ASP A N 1
ATOM 2624 C CA . ASP A 1 205 ? 20.379 90.013 149.849 1.00 19.49 183 ASP A CA 1
ATOM 2625 C C . ASP A 1 205 ? 19.462 91.238 149.716 1.00 23.79 183 ASP A C 1
ATOM 2626 O O . ASP A 1 205 ? 18.550 91.410 150.506 1.00 26.56 183 ASP A O 1
ATOM 2635 N N . ALA A 1 206 ? 19.648 92.039 148.669 1.00 19.62 184 ALA A N 1
ATOM 2636 C CA . ALA A 1 206 ? 18.672 93.081 148.359 1.00 17.25 184 ALA A CA 1
ATOM 2637 C C . ALA A 1 206 ? 17.433 92.459 147.711 1.00 19.12 184 ALA A C 1
ATOM 2638 O O . ALA A 1 206 ? 16.301 92.778 148.079 1.00 20.44 184 ALA A O 1
ATOM 2645 N N . VAL A 1 207 ? 17.655 91.574 146.737 1.00 16.81 185 VAL A N 1
ATOM 2646 C CA . VAL A 1 207 ? 16.550 90.942 146.033 1.00 14.61 185 VAL A CA 1
ATOM 2647 C C . VAL A 1 207 ? 15.650 90.185 147.005 1.00 20.65 185 VAL A C 1
ATOM 2648 O O . VAL A 1 207 ? 14.419 90.212 146.888 1.00 18.44 185 VAL A O 1
ATOM 2661 N N . ALA A 1 208 ? 16.269 89.559 148.006 1.00 17.64 186 ALA A N 1
ATOM 2662 C CA . ALA A 1 208 ? 15.527 88.769 148.978 1.00 27.02 186 ALA A CA 1
ATOM 2663 C C . ALA A 1 208 ? 14.531 89.620 149.772 1.00 24.70 186 ALA A C 1
ATOM 2664 O O . ALA A 1 208 ? 13.558 89.089 150.292 1.00 28.87 186 ALA A O 1
ATOM 2671 N N . ARG A 1 209 ? 14.780 90.922 149.861 1.00 21.50 187 ARG A N 1
ATOM 2672 C CA . ARG A 1 209 ? 13.947 91.832 150.637 1.00 24.25 187 ARG A CA 1
ATOM 2673 C C . ARG A 1 209 ? 12.675 92.315 149.913 1.00 24.16 187 ARG A C 1
ATOM 2674 O O . ARG A 1 209 ? 11.872 93.001 150.501 1.00 25.83 187 ARG A O 1
ATOM 2695 N N . GLY A 1 210 ? 12.487 91.937 148.650 1.00 24.82 188 GLY A N 1
ATOM 2696 C CA . GLY A 1 210 ? 11.275 92.277 147.927 1.00 21.76 188 GLY A CA 1
ATOM 2697 C C . GLY A 1 210 ? 11.453 93.420 146.936 1.00 28.99 188 GLY A C 1
ATOM 2698 O O . GLY A 1 210 ? 12.527 94.026 146.841 1.00 18.48 188 GLY A O 1
ATOM 2702 N N . ALA A 1 211 ? 10.384 93.734 146.213 1.00 24.58 189 ALA A N 1
ATOM 2703 C CA . ALA A 1 211 ? 10.460 94.656 145.077 1.00 20.35 189 ALA A CA 1
ATOM 2704 C C . ALA A 1 211 ? 10.880 96.076 145.475 1.00 24.30 189 ALA A C 1
ATOM 2705 O O . ALA A 1 211 ? 11.694 96.683 144.810 1.00 20.29 189 ALA A O 1
ATOM 2712 N N . HIS A 1 212 ? 10.305 96.601 146.554 1.00 22.77 190 HIS A N 1
ATOM 2713 C CA . HIS A 1 212 ? 10.586 97.970 146.952 1.00 24.95 190 HIS A CA 1
ATOM 2714 C C . HIS A 1 212 ? 12.069 98.094 147.298 1.00 22.10 190 HIS A C 1
ATOM 2715 O O . HIS A 1 212 ? 12.741 99.035 146.848 1.00 23.29 190 HIS A O 1
ATOM 2730 N N . ALA A 1 213 ? 12.590 97.138 148.077 1.00 24.69 191 ALA A N 1
ATOM 2731 C CA . ALA A 1 213 ? 14.002 97.168 148.463 1.00 22.62 191 ALA A CA 1
ATOM 2732 C C . ALA A 1 213 ? 14.909 97.011 147.250 1.00 22.28 191 ALA A C 1
ATOM 2733 O O . ALA A 1 213 ? 15.984 97.610 147.167 1.00 20.52 191 ALA A O 1
ATOM 2740 N N . THR A 1 214 ? 14.476 96.198 146.301 1.00 20.61 192 THR A N 1
ATOM 2741 C CA . THR A 1 214 ? 15.278 95.968 145.115 1.00 16.07 192 THR A CA 1
ATOM 2742 C C . THR A 1 214 ? 15.359 97.231 144.267 1.00 20.21 192 THR A C 1
ATOM 2743 O O . THR A 1 214 ? 16.416 97.568 143.742 1.00 16.32 192 THR A O 1
ATOM 2754 N N . ALA A 1 215 ? 14.236 97.928 144.143 1.00 22.74 193 ALA A N 1
ATOM 2755 C CA . ALA A 1 215 ? 14.163 99.152 143.353 1.00 18.84 193 ALA A CA 1
ATOM 2756 C C . ALA A 1 215 ? 15.037 100.232 144.009 1.00 18.41 193 ALA A C 1
ATOM 2757 O O . ALA A 1 215 ? 15.698 101.020 143.324 1.00 18.55 193 ALA A O 1
ATOM 2764 N N . GLU A 1 216 ? 15.054 100.242 145.340 1.00 18.57 194 GLU A N 1
ATOM 2765 C CA . GLU A 1 216 ? 15.894 101.173 146.075 1.00 22.01 194 GLU A CA 1
ATOM 2766 C C . GLU A 1 216 ? 17.376 100.885 145.809 1.00 20.71 194 GLU A C 1
ATOM 2767 O O . GLU A 1 216 ? 18.160 101.815 145.638 1.00 21.21 194 GLU A O 1
ATOM 2779 N N . ARG A 1 217 ? 17.740 99.601 145.764 1.00 20.35 195 ARG A N 1
ATOM 2780 C CA . ARG A 1 217 ? 19.130 99.214 145.540 1.00 18.31 195 ARG A CA 1
ATOM 2781 C C . ARG A 1 217 ? 19.557 99.568 144.119 1.00 17.66 195 ARG A C 1
ATOM 2782 O O . ARG A 1 217 ? 20.692 100.008 143.879 1.00 18.94 195 ARG A O 1
ATOM 2803 N N . ILE A 1 218 ? 18.630 99.432 143.173 1.00 16.62 196 ILE A N 1
ATOM 2804 C CA . ILE A 1 218 ? 18.883 99.859 141.801 1.00 20.68 196 ILE A CA 1
ATOM 2805 C C . ILE A 1 218 ? 19.145 101.355 141.736 1.00 17.80 196 ILE A C 1
ATOM 2806 O O . ILE A 1 218 ? 20.057 101.811 141.023 1.00 18.43 196 ILE A O 1
ATOM 2822 N N . ALA A 1 219 ? 18.355 102.142 142.461 1.00 21.58 197 ALA A N 1
ATOM 2823 C CA . ALA A 1 219 ? 18.590 103.572 142.475 1.00 21.16 197 ALA A CA 1
ATOM 2824 C C . ALA A 1 219 ? 19.980 103.858 143.043 1.00 19.62 197 ALA A C 1
ATOM 2825 O O . ALA A 1 219 ? 20.669 104.751 142.564 1.00 19.23 197 ALA A O 1
ATOM 2832 N N . ALA A 1 220 ? 20.393 103.116 144.083 1.00 20.98 198 ALA A N 1
ATOM 2833 C CA . ALA A 1 220 ? 21.722 103.328 144.655 1.00 20.22 198 ALA A CA 1
ATOM 2834 C C . ALA A 1 220 ? 22.841 102.924 143.693 1.00 18.38 198 ALA A C 1
ATOM 2835 O O . ALA A 1 220 ? 23.866 103.599 143.580 1.00 19.87 198 ALA A O 1
ATOM 2842 N N . LEU A 1 221 ? 22.651 101.821 142.978 1.00 16.81 199 LEU A N 1
ATOM 2843 C CA . LEU A 1 221 ? 23.655 101.378 142.009 1.00 17.80 199 LEU A CA 1
ATOM 2844 C C . LEU A 1 221 ? 23.839 102.404 140.915 1.00 19.90 199 LEU A C 1
ATOM 2845 O O . LEU A 1 221 ? 24.962 102.709 140.529 1.00 16.84 199 LEU A O 1
ATOM 2861 N N . ARG A 1 222 ? 22.730 102.943 140.422 1.00 18.86 200 ARG A N 1
ATOM 2862 C CA . ARG A 1 222 ? 22.776 103.986 139.377 1.00 19.45 200 ARG A CA 1
ATOM 2863 C C . ARG A 1 222 ? 23.551 105.203 139.863 1.00 20.44 200 ARG A C 1
ATOM 2864 O O . ARG A 1 222 ? 24.386 105.756 139.138 1.00 21.39 200 ARG A O 1
ATOM 2885 N N . SER A 1 223 ? 23.265 105.636 141.088 1.00 18.98 201 SER A N 1
ATOM 2886 C CA . SER A 1 223 ? 23.947 106.773 141.686 1.00 20.19 201 SER A CA 1
ATOM 2887 C C . SER A 1 223 ? 25.452 106.478 141.823 1.00 19.75 201 SER A C 1
ATOM 2888 O O . SER A 1 223 ? 26.286 107.365 141.681 1.00 23.40 201 SER A O 1
ATOM 2896 N N . ASP A 1 224 ? 25.786 105.211 142.069 1.00 22.01 202 ASP A N 1
ATOM 2897 C CA . ASP A 1 224 ? 27.176 104.777 142.186 1.00 20.18 202 ASP A CA 1
ATOM 2898 C C . ASP A 1 224 ? 27.898 104.754 140.828 1.00 25.21 202 ASP A C 1
ATOM 2899 O O . ASP A 1 224 ? 29.119 104.582 140.778 1.00 22.69 202 ASP A O 1
ATOM 2908 N N . GLY A 1 225 ? 27.154 104.899 139.733 1.00 22.80 203 GLY A N 1
ATOM 2909 C CA . GLY A 1 225 ? 27.769 104.908 138.408 1.00 21.43 203 GLY A CA 1
ATOM 2910 C C . GLY A 1 225 ? 27.743 103.568 137.684 1.00 21.09 203 GLY A C 1
ATOM 2911 O O . GLY A 1 225 ? 28.361 103.394 136.623 1.00 22.23 203 GLY A O 1
ATOM 2915 N N . VAL A 1 226 ? 27.029 102.612 138.243 1.00 17.91 204 VAL A N 1
ATOM 2916 C CA . VAL A 1 226 ? 26.871 101.315 137.603 1.00 16.82 204 VAL A CA 1
ATOM 2917 C C . VAL A 1 226 ? 25.927 101.481 136.411 1.00 21.81 204 VAL A C 1
ATOM 2918 O O . VAL A 1 226 ? 24.822 101.970 136.549 1.00 21.82 204 VAL A O 1
ATOM 2931 N N . ARG A 1 227 ? 26.371 101.081 135.234 1.00 19.64 205 ARG A N 1
ATOM 2932 C CA . ARG A 1 227 ? 25.494 101.168 134.068 1.00 23.14 205 ARG A CA 1
ATOM 2933 C C . ARG A 1 227 ? 24.805 99.859 133.703 1.00 21.83 205 ARG A C 1
ATOM 2934 O O . ARG A 1 227 ? 23.772 99.863 133.043 1.00 21.25 205 ARG A O 1
ATOM 2972 N N . ALA A 1 229 ? 24.040 95.986 135.835 1.00 14.82 207 ALA A N 1
ATOM 2973 C CA . ALA A 1 229 ? 24.254 95.135 137.007 1.00 15.02 207 ALA A CA 1
ATOM 2974 C C . ALA A 1 229 ? 23.809 93.717 136.735 1.00 12.47 207 ALA A C 1
ATOM 2975 O O . ALA A 1 229 ? 22.665 93.490 136.313 1.00 13.21 207 ALA A O 1
ATOM 2982 N N . ILE A 1 230 ? 24.708 92.774 136.991 1.00 16.49 208 ILE A N 1
ATOM 2983 C CA . ILE A 1 230 ? 24.327 91.374 137.095 1.00 15.91 208 ILE A CA 1
ATOM 2984 C C . ILE A 1 230 ? 23.308 91.309 138.230 1.00 15.28 208 ILE A C 1
ATOM 2985 O O . ILE A 1 230 ? 23.536 91.897 139.268 1.00 17.53 208 ILE A O 1
ATOM 3001 N N . ALA A 1 231 ? 22.165 90.661 138.026 1.00 15.41 209 ALA A N 1
ATOM 3002 C CA . ALA A 1 231 ? 21.187 90.501 139.114 1.00 12.85 209 ALA A CA 1
ATOM 3003 C C . ALA A 1 231 ? 21.142 89.066 139.614 1.00 15.99 209 ALA A C 1
ATOM 3004 O O . ALA A 1 231 ? 20.874 88.137 138.837 1.00 14.33 209 ALA A O 1
ATOM 3011 N N . ASP A 1 232 ? 21.385 88.901 140.914 1.00 14.24 210 ASP A N 1
ATOM 3012 C CA . ASP A 1 232 ? 21.239 87.606 141.559 1.00 14.82 210 ASP A CA 1
ATOM 3013 C C . ASP A 1 232 ? 19.769 87.137 141.542 1.00 12.71 210 ASP A C 1
ATOM 3014 O O . ASP A 1 232 ? 18.821 87.921 141.624 1.00 16.64 210 ASP A O 1
ATOM 3023 N N . ALA A 1 233 ? 19.577 85.825 141.479 1.00 12.83 211 ALA A N 1
ATOM 3024 C CA . ALA A 1 233 ? 18.248 85.257 141.577 1.00 13.62 211 ALA A CA 1
ATOM 3025 C C . ALA A 1 233 ? 18.422 83.791 141.919 1.00 14.25 211 ALA A C 1
ATOM 3026 O O . ALA A 1 233 ? 19.050 83.039 141.157 1.00 13.81 211 ALA A O 1
ATOM 3033 N N . VAL A 1 234 ? 17.930 83.421 143.096 1.00 14.19 212 VAL A N 1
ATOM 3034 C CA . VAL A 1 234 ? 18.081 82.048 143.607 1.00 14.60 212 VAL A CA 1
ATOM 3035 C C . VAL A 1 234 ? 16.797 81.245 143.530 1.00 18.68 212 VAL A C 1
ATOM 3036 O O . VAL A 1 234 ? 16.770 80.073 143.932 1.00 19.31 212 VAL A O 1
ATOM 3049 N N . SER A 1 235 ? 15.755 81.854 142.970 1.00 19.45 213 SER A N 1
ATOM 3050 C CA . SER A 1 235 ? 14.427 81.249 142.898 1.00 16.40 213 SER A CA 1
ATOM 3051 C C . SER A 1 235 ? 13.571 82.007 141.916 1.00 14.89 213 SER A C 1
ATOM 3052 O O . SER A 1 235 ? 13.912 83.137 141.524 1.00 17.20 213 SER A O 1
ATOM 3060 N N . ASP A 1 236 ? 12.449 81.399 141.522 1.00 18.36 214 ASP A N 1
ATOM 3061 C CA . ASP A 1 236 ? 11.463 82.088 140.698 1.00 14.82 214 ASP A CA 1
ATOM 3062 C C . ASP A 1 236 ? 10.919 83.305 141.455 1.00 19.10 214 ASP A C 1
ATOM 3063 O O . ASP A 1 236 ? 10.625 84.339 140.852 1.00 19.40 214 ASP A O 1
ATOM 3072 N N . ALA A 1 237 ? 10.794 83.192 142.774 1.00 18.84 215 ALA A N 1
ATOM 3073 C CA . ALA A 1 237 ? 10.349 84.337 143.556 1.00 16.84 215 ALA A CA 1
ATOM 3074 C C . ALA A 1 237 ? 11.266 85.553 143.333 1.00 18.56 215 ALA A C 1
ATOM 3075 O O . ALA A 1 237 ? 10.785 86.675 143.205 1.00 19.31 215 ALA A O 1
ATOM 3082 N N . ASP A 1 238 ? 12.583 85.330 143.283 1.00 19.74 216 ASP A N 1
ATOM 3083 C CA . ASP A 1 238 ? 13.507 86.420 143.033 1.00 16.38 216 ASP A CA 1
ATOM 3084 C C . ASP A 1 238 ? 13.268 86.998 141.645 1.00 17.70 216 ASP A C 1
ATOM 3085 O O . ASP A 1 238 ? 13.329 88.200 141.470 1.00 17.21 216 ASP A O 1
ATOM 3094 N N . LEU A 1 239 ? 12.951 86.151 140.663 1.00 17.74 217 LEU A N 1
ATOM 3095 C CA . LEU A 1 239 ? 12.712 86.637 139.307 1.00 16.78 217 LEU A CA 1
ATOM 3096 C C . LEU A 1 239 ? 11.477 87.550 139.246 1.00 18.90 217 LEU A C 1
ATOM 3097 O O . LEU A 1 239 ? 11.479 88.589 138.556 1.00 17.84 217 LEU A O 1
ATOM 3113 N N . PHE A 1 240 ? 10.421 87.193 139.981 1.00 19.71 218 PHE A N 1
ATOM 3114 C CA . PHE A 1 240 ? 9.237 88.024 140.006 1.00 21.72 218 PHE A CA 1
ATOM 3115 C C . PHE A 1 240 ? 9.543 89.341 140.724 1.00 17.23 218 PHE A C 1
ATOM 3116 O O . PHE A 1 240 ? 9.061 90.401 140.310 1.00 18.32 218 PHE A O 1
ATOM 3133 N N . THR A 1 241 ? 10.338 89.265 141.782 1.00 18.73 219 THR A N 1
ATOM 3134 C CA . THR A 1 241 ? 10.765 90.480 142.497 1.00 18.00 219 THR A CA 1
ATOM 3135 C C . THR A 1 241 ? 11.535 91.443 141.570 1.00 20.64 219 THR A C 1
ATOM 3136 O O . THR A 1 241 ? 11.296 92.651 141.568 1.00 19.25 219 THR A O 1
ATOM 3147 N N . LEU A 1 242 ? 12.463 90.897 140.797 1.00 19.52 220 LEU A N 1
ATOM 3148 C CA . LEU A 1 242 ? 13.257 91.697 139.876 1.00 17.43 220 LEU A CA 1
ATOM 3149 C C . LEU A 1 242 ? 12.365 92.339 138.797 1.00 18.60 220 LEU A C 1
ATOM 3150 O O . LEU A 1 242 ? 12.482 93.529 138.509 1.00 19.92 220 LEU A O 1
ATOM 3166 N N . GLY A 1 243 ? 11.471 91.548 138.210 1.00 19.48 221 GLY A N 1
ATOM 3167 C CA . GLY A 1 243 ? 10.531 92.054 137.222 1.00 19.41 221 GLY A CA 1
ATOM 3168 C C . GLY A 1 243 ? 9.720 93.247 137.725 1.00 18.14 221 GLY A C 1
ATOM 3169 O O . GLY A 1 243 ? 9.621 94.290 137.074 1.00 19.98 221 GLY A O 1
ATOM 3173 N N . GLU A 1 244 ? 9.145 93.100 138.913 1.00 20.37 222 GLU A N 1
ATOM 3174 C CA . GLU A 1 244 ? 8.406 94.190 139.526 1.00 23.54 222 GLU A CA 1
ATOM 3175 C C . GLU A 1 244 ? 9.318 95.390 139.816 1.00 19.39 222 GLU A C 1
ATOM 3176 O O . GLU A 1 244 ? 8.938 96.511 139.539 1.00 20.55 222 GLU A O 1
ATOM 3188 N N . ALA A 1 245 ? 10.511 95.164 140.365 1.00 19.67 223 ALA A N 1
ATOM 3189 C CA . ALA A 1 245 ? 11.429 96.269 140.668 1.00 22.24 223 ALA A CA 1
ATOM 3190 C C . ALA A 1 245 ? 11.851 97.041 139.421 1.00 26.18 223 ALA A C 1
ATOM 3191 O O . ALA A 1 245 ? 12.127 98.253 139.483 1.00 18.40 223 ALA A O 1
ATOM 3198 N N . CYS A 1 246 ? 11.879 96.342 138.290 1.00 18.04 224 CYS A N 1
ATOM 3199 C CA . CYS A 1 246 ? 12.282 96.930 137.017 1.00 20.70 224 CYS A CA 1
ATOM 3200 C C . CYS A 1 246 ? 11.118 97.410 136.142 1.00 19.77 224 CYS A C 1
ATOM 3201 O O . CYS A 1 246 ? 11.313 97.655 134.965 1.00 18.41 224 CYS A O 1
ATOM 3209 N N . ALA A 1 247 ? 9.935 97.584 136.722 1.00 20.39 225 ALA A N 1
ATOM 3210 C CA . ALA A 1 247 ? 8.771 98.025 135.965 1.00 25.27 225 ALA A CA 1
ATOM 3211 C C . ALA A 1 247 ? 9.055 99.334 135.235 1.00 26.06 225 ALA A C 1
ATOM 3212 O O . ALA A 1 247 ? 8.478 99.592 134.182 1.00 26.95 225 ALA A O 1
ATOM 3219 N N . ASN A 1 248 ? 9.936 100.151 135.815 1.00 21.38 226 ASN A N 1
ATOM 3220 C CA . ASN A 1 248 ? 10.231 101.496 135.310 1.00 30.88 226 ASN A CA 1
ATOM 3221 C C . ASN A 1 248 ? 11.458 101.595 134.396 1.00 27.23 226 ASN A C 1
ATOM 3222 O O . ASN A 1 248 ? 11.832 102.693 133.990 1.00 28.15 226 ASN A O 1
ATOM 3233 N N . LEU A 1 249 ? 12.107 100.471 134.102 1.00 20.27 227 LEU A N 1
ATOM 3234 C CA . LEU A 1 249 ? 13.257 100.485 133.205 1.00 17.22 227 LEU A CA 1
ATOM 3235 C C . LEU A 1 249 ? 12.833 100.310 131.746 1.00 19.23 227 LEU A C 1
ATOM 3236 O O . LEU A 1 249 ? 12.055 99.414 131.429 1.00 22.11 227 LEU A O 1
ATOM 3252 N N . PRO A 1 250 ? 13.336 101.183 130.852 1.00 20.08 228 PRO A N 1
ATOM 3253 C CA . PRO A 1 250 ? 13.153 101.031 129.407 1.00 21.57 228 PRO A CA 1
ATOM 3254 C C . PRO A 1 250 ? 13.675 99.688 128.872 1.00 21.40 228 PRO A C 1
ATOM 3255 O O . PRO A 1 250 ? 13.082 99.133 127.924 1.00 20.42 228 PRO A O 1
ATOM 3266 N N . LEU A 1 251 ? 14.784 99.205 129.438 1.00 17.78 229 LEU A N 1
ATOM 3267 C CA . LEU A 1 251 ? 15.453 97.971 128.973 1.00 16.02 229 LEU A CA 1
ATOM 3268 C C . LEU A 1 251 ? 15.741 97.011 130.128 1.00 17.54 229 LEU A C 1
ATOM 3269 O O . LEU A 1 251 ? 16.245 97.415 131.177 1.00 16.38 229 LEU A O 1
ATOM 3285 N N . ILE A 1 252 ? 15.391 95.745 129.924 1.00 15.05 230 ILE A N 1
ATOM 3286 C CA . ILE A 1 252 ? 15.720 94.665 130.828 1.00 14.81 230 ILE A CA 1
ATOM 3287 C C . ILE A 1 252 ? 16.435 93.599 129.974 1.00 13.13 230 ILE A C 1
ATOM 3288 O O . ILE A 1 252 ? 16.028 93.371 128.846 1.00 14.36 230 ILE A O 1
ATOM 3304 N N . THR A 1 253 ? 17.501 92.991 130.507 1.00 14.51 231 THR A N 1
ATOM 3305 C CA . THR A 1 253 ? 18.253 91.953 129.796 1.00 15.28 231 THR A CA 1
ATOM 3306 C C . THR A 1 253 ? 18.445 90.681 130.622 1.00 15.37 231 THR A C 1
ATOM 3307 O O . THR A 1 253 ? 18.525 90.698 131.861 1.00 14.76 231 THR A O 1
ATOM 3318 N N . GLY A 1 254 ? 18.477 89.559 129.916 1.00 13.53 232 GLY A N 1
ATOM 3319 C CA . GLY A 1 254 ? 18.619 88.275 130.560 1.00 13.10 232 GLY A CA 1
ATOM 3320 C C . GLY A 1 254 ? 18.132 87.132 129.712 1.00 15.56 232 GLY A C 1
ATOM 3321 O O . GLY A 1 254 ? 17.997 87.237 128.482 1.00 13.70 232 GLY A O 1
ATOM 3325 N N . GLY A 1 255 ? 17.856 86.024 130.387 1.00 15.52 233 GLY A N 1
ATOM 3326 C CA . GLY A 1 255 ? 17.230 84.880 129.755 1.00 16.63 233 GLY A CA 1
ATOM 3327 C C . GLY A 1 255 ? 15.720 85.016 129.798 1.00 15.62 233 GLY A C 1
ATOM 3328 O O . GLY A 1 255 ? 15.180 86.107 129.951 1.00 15.53 233 GLY A O 1
ATOM 3332 N N . SER A 1 256 ? 15.010 83.899 129.670 1.00 12.15 234 SER A N 1
ATOM 3333 C CA . SER A 1 256 ? 13.566 83.971 129.646 1.00 15.97 234 SER A CA 1
ATOM 3334 C C . SER A 1 256 ? 13.001 84.176 131.038 1.00 14.05 234 SER A C 1
ATOM 3335 O O . SER A 1 256 ? 11.910 84.693 131.169 1.00 16.23 234 SER A O 1
ATOM 3343 N N . GLY A 1 257 ? 13.719 83.744 132.068 1.00 13.94 235 GLY A N 1
ATOM 3344 C CA . GLY A 1 257 ? 13.209 83.844 133.425 1.00 19.14 235 GLY A CA 1
ATOM 3345 C C . GLY A 1 257 ? 12.941 85.267 133.862 1.00 14.74 235 GLY A C 1
ATOM 3346 O O . GLY A 1 257 ? 11.989 85.545 134.613 1.00 15.87 235 GLY A O 1
ATOM 3350 N N . ILE A 1 258 ? 13.792 86.190 133.425 1.00 14.54 236 ILE A N 1
ATOM 3351 C CA . ILE A 1 258 ? 13.628 87.578 133.868 1.00 17.35 236 ILE A CA 1
ATOM 3352 C C . ILE A 1 258 ? 12.321 88.192 133.336 1.00 15.93 236 ILE A C 1
ATOM 3353 O O . ILE A 1 258 ? 11.866 89.234 133.829 1.00 17.29 236 ILE A O 1
ATOM 3369 N N . ALA A 1 259 ? 11.719 87.555 132.331 1.00 14.56 237 ALA A N 1
ATOM 3370 C CA . ALA A 1 259 ? 10.445 88.034 131.763 1.00 21.07 237 ALA A CA 1
ATOM 3371 C C . ALA A 1 259 ? 9.226 87.568 132.529 1.00 22.12 237 ALA A C 1
ATOM 3372 O O . ALA A 1 259 ? 8.112 88.064 132.289 1.00 20.93 237 ALA A O 1
ATOM 3379 N N . LEU A 1 260 ? 9.416 86.602 133.432 1.00 19.97 238 LEU A N 1
ATOM 3380 C CA . LEU A 1 260 ? 8.295 85.993 134.151 1.00 19.46 238 LEU A CA 1
ATOM 3381 C C . LEU A 1 260 ? 7.285 87.006 134.679 1.00 21.23 238 LEU A C 1
ATOM 3382 O O . LEU A 1 260 ? 6.059 86.820 134.555 1.00 21.11 238 LEU A O 1
ATOM 3398 N N . GLY A 1 261 ? 7.797 88.063 135.311 1.00 20.59 239 GLY A N 1
ATOM 3399 C CA . GLY A 1 261 ? 6.963 89.028 135.986 1.00 22.72 239 GLY A CA 1
ATOM 3400 C C . GLY A 1 261 ? 6.562 90.254 135.174 1.00 20.75 239 GLY A C 1
ATOM 3401 O O . GLY A 1 261 ? 5.909 91.153 135.709 1.00 20.39 239 GLY A O 1
ATOM 3405 N N . LEU A 1 262 ? 6.965 90.322 133.905 1.00 22.30 240 LEU A N 1
ATOM 3406 C CA . LEU A 1 262 ? 6.722 91.555 133.141 1.00 20.23 240 LEU A CA 1
ATOM 3407 C C . LEU A 1 262 ? 5.245 91.712 132.772 1.00 19.69 240 LEU A C 1
ATOM 3408 O O . LEU A 1 262 ? 4.690 92.805 132.858 1.00 21.13 240 LEU A O 1
ATOM 3424 N N . PRO A 1 263 ? 4.581 90.618 132.379 1.00 20.37 241 PRO A N 1
ATOM 3425 C CA . PRO A 1 263 ? 3.141 90.775 132.109 1.00 22.70 241 PRO A CA 1
ATOM 3426 C C . PRO A 1 263 ? 2.360 91.293 133.298 1.00 24.81 241 PRO A C 1
ATOM 3427 O O . PRO A 1 263 ? 1.465 92.121 133.150 1.00 24.87 241 PRO A O 1
ATOM 3438 N N . GLU A 1 264 ? 2.696 90.834 134.491 1.00 25.28 242 GLU A N 1
ATOM 3439 C CA . GLU A 1 264 ? 1.992 91.310 135.672 1.00 22.95 242 GLU A CA 1
ATOM 3440 C C . GLU A 1 264 ? 2.179 92.817 135.873 1.00 24.67 242 GLU A C 1
ATOM 3441 O O . GLU A 1 264 ? 1.246 93.504 136.282 1.00 27.40 242 GLU A O 1
ATOM 3453 N N . ASN A 1 265 ? 3.373 93.347 135.600 1.00 22.22 243 ASN A N 1
ATOM 3454 C CA . ASN A 1 265 ? 3.553 94.801 135.635 1.00 22.67 243 ASN A CA 1
ATOM 3455 C C . ASN A 1 265 ? 2.524 95.529 134.771 1.00 24.91 243 ASN A C 1
ATOM 3456 O O . ASN A 1 265 ? 1.934 96.514 135.199 1.00 24.58 243 ASN A O 1
ATOM 3467 N N . PHE A 1 266 ? 2.322 95.063 133.544 1.00 26.80 244 PHE A N 1
ATOM 3468 C CA . PHE A 1 266 ? 1.401 95.762 132.642 1.00 29.17 244 PHE A CA 1
ATOM 3469 C C . PHE A 1 266 ? -0.046 95.605 133.102 1.00 25.72 244 PHE A C 1
ATOM 3470 O O . PHE A 1 266 ? -0.843 96.521 132.988 1.00 27.57 244 PHE A O 1
ATOM 3487 N N . ARG A 1 267 ? -0.379 94.442 133.636 1.00 31.05 245 ARG A N 1
ATOM 3488 C CA . ARG A 1 267 ? -1.713 94.229 134.185 1.00 26.97 245 ARG A CA 1
ATOM 3489 C C . ARG A 1 267 ? -1.979 95.194 135.337 1.00 27.93 245 ARG A C 1
ATOM 3490 O O . ARG A 1 267 ? -3.027 95.850 135.394 1.00 30.48 245 ARG A O 1
ATOM 3511 N N . ARG A 1 268 ? -1.025 95.282 136.248 1.00 37.04 246 ARG A N 1
ATOM 3512 C CA . ARG A 1 268 ? -1.145 96.178 137.398 1.00 32.32 246 ARG A CA 1
ATOM 3513 C C . ARG A 1 268 ? -1.307 97.634 136.984 1.00 30.30 246 ARG A C 1
ATOM 3514 O O . ARG A 1 268 ? -1.985 98.418 137.649 1.00 30.66 246 ARG A O 1
ATOM 3535 N N . ALA A 1 269 ? -0.652 97.995 135.889 1.00 30.48 247 ALA A N 1
ATOM 3536 C CA . ALA A 1 269 ? -0.666 99.358 135.394 1.00 31.06 247 ALA A CA 1
ATOM 3537 C C . ALA A 1 269 ? -1.918 99.658 134.576 1.00 36.19 247 ALA A C 1
ATOM 3538 O O . ALA A 1 269 ? -2.095 100.779 134.108 1.00 37.00 247 ALA A O 1
ATOM 3545 N N . GLY A 1 270 ? -2.781 98.657 134.409 1.00 32.27 248 GLY A N 1
ATOM 3546 C CA . GLY A 1 270 ? -4.043 98.846 133.707 1.00 33.18 248 GLY A CA 1
ATOM 3547 C C . GLY A 1 270 ? -3.851 98.841 132.199 1.00 33.64 248 GLY A C 1
ATOM 3548 O O . GLY A 1 270 ? -4.757 99.208 131.451 1.00 33.99 248 GLY A O 1
ATOM 3552 N N . LEU A 1 271 ? -2.670 98.423 131.756 1.00 33.19 249 LEU A N 1
ATOM 3553 C CA . LEU A 1 271 ? -2.307 98.498 130.345 1.00 38.56 249 LEU A CA 1
ATOM 3554 C C . LEU A 1 271 ? -2.595 97.219 129.584 1.00 34.73 249 LEU A C 1
ATOM 3555 O O . LEU A 1 271 ? -2.723 97.249 128.371 1.00 35.15 249 LEU A O 1
ATOM 3571 N N . LEU A 1 272 ? -2.694 96.104 130.293 1.00 28.37 250 LEU A N 1
ATOM 3572 C CA . LEU A 1 272 ? -2.906 94.807 129.670 1.00 27.97 250 LEU A CA 1
ATOM 3573 C C . LEU A 1 272 ? -4.039 94.089 130.388 1.00 34.83 250 LEU A C 1
ATOM 3574 O O . LEU A 1 272 ? -3.976 93.899 131.599 1.00 37.09 250 LEU A O 1
ATOM 3590 N N . PRO A 1 273 ? -5.085 93.698 129.655 1.00 38.53 251 PRO A N 1
ATOM 3591 C CA . PRO A 1 273 ? -6.142 92.945 130.333 1.00 46.20 251 PRO A CA 1
ATOM 3592 C C . PRO A 1 273 ? -5.615 91.576 130.721 1.00 44.48 251 PRO A C 1
ATOM 3593 O O . PRO A 1 273 ? -4.564 91.183 130.223 1.00 46.20 251 PRO A O 1
ATOM 3604 N N . GLN A 1 274 ? -6.322 90.864 131.592 1.00 43.92 252 GLN A N 1
ATOM 3605 C CA . GLN A 1 274 ? -5.964 89.485 131.898 1.00 50.03 252 GLN A CA 1
ATOM 3606 C C . GLN A 1 274 ? -6.459 88.603 130.753 1.00 46.65 252 GLN A C 1
ATOM 3607 O O . GLN A 1 274 ? -7.653 88.541 130.493 1.00 51.42 252 GLN A O 1
ATOM 3621 N N . ARG A 1 275 ? -5.533 87.941 130.063 1.00 53.36 253 ARG A N 1
ATOM 3622 C CA . ARG A 1 275 ? -5.858 87.145 128.874 1.00 47.68 253 ARG A CA 1
ATOM 3623 C C . ARG A 1 275 ? -6.424 85.785 129.246 1.00 47.55 253 ARG A C 1
ATOM 3624 O O . ARG A 1 275 ? -5.768 85.005 129.933 1.00 51.08 253 ARG A O 1
ATOM 3645 N N . SER A 1 280 ? -1.888 77.050 122.380 1.00 60.85 258 SER A N 1
ATOM 3646 C CA . SER A 1 280 ? -2.860 76.245 121.647 1.00 59.53 258 SER A CA 1
ATOM 3647 C C . SER A 1 280 ? -2.234 75.624 120.394 1.00 62.80 258 SER A C 1
ATOM 3648 O O . SER A 1 280 ? -1.532 74.620 120.491 1.00 64.19 258 SER A O 1
ATOM 3653 N N . VAL A 1 281 ? -2.484 76.241 119.238 1.00 63.88 259 VAL A N 1
ATOM 3654 C CA . VAL A 1 281 ? -2.066 75.749 117.908 1.00 60.51 259 VAL A CA 1
ATOM 3655 C C . VAL A 1 281 ? -2.472 74.313 117.536 1.00 53.55 259 VAL A C 1
ATOM 3656 O O . VAL A 1 281 ? -2.314 73.367 118.322 1.00 48.26 259 VAL A O 1
ATOM 3669 N N . PRO A 1 282 ? -2.957 74.152 116.295 1.00 45.53 260 PRO A N 1
ATOM 3670 C CA . PRO A 1 282 ? -3.396 72.864 115.752 1.00 47.51 260 PRO A CA 1
ATOM 3671 C C . PRO A 1 282 ? -2.223 71.940 115.459 1.00 42.88 260 PRO A C 1
ATOM 3672 O O . PRO A 1 282 ? -1.122 72.407 115.138 1.00 36.33 260 PRO A O 1
ATOM 3683 N N . ALA A 1 283 ? -2.474 70.640 115.582 1.00 44.09 261 ALA A N 1
ATOM 3684 C CA . ALA A 1 283 ? -1.515 69.627 115.201 1.00 43.76 261 ALA A CA 1
ATOM 3685 C C . ALA A 1 283 ? -1.328 69.715 113.692 1.00 37.66 261 ALA A C 1
ATOM 3686 O O . ALA A 1 283 ? -2.272 69.978 112.957 1.00 34.13 261 ALA A O 1
ATOM 3693 N N . ILE A 1 284 ? -0.100 69.503 113.241 1.00 33.51 262 ILE A N 1
ATOM 3694 C CA . ILE A 1 284 ? 0.210 69.504 111.817 1.00 29.95 262 ILE A CA 1
ATOM 3695 C C . ILE A 1 284 ? 0.701 68.112 111.462 1.00 29.64 262 ILE A C 1
ATOM 3696 O O . ILE A 1 284 ? 1.758 67.678 111.919 1.00 37.10 262 ILE A O 1
ATOM 3712 N N . ASP A 1 285 ? -0.056 67.409 110.642 1.00 29.22 263 ASP A N 1
ATOM 3713 C CA . ASP A 1 285 ? 0.326 66.060 110.266 1.00 42.86 263 ASP A CA 1
ATOM 3714 C C . ASP A 1 285 ? 1.177 66.069 109.000 1.00 46.15 263 ASP A C 1
ATOM 3715 O O . ASP A 1 285 ? 1.064 66.954 108.150 1.00 44.56 263 ASP A O 1
ATOM 3724 N N . GLY A 1 286 ? 2.049 65.081 108.893 1.00 41.90 264 GLY A N 1
ATOM 3725 C CA . GLY A 1 286 ? 2.884 64.945 107.723 1.00 40.60 264 GLY A CA 1
ATOM 3726 C C . GLY A 1 286 ? 4.278 64.531 108.126 1.00 23.46 264 GLY A C 1
ATOM 3727 O O . GLY A 1 286 ? 4.553 64.290 109.301 1.00 26.28 264 GLY A O 1
ATOM 3731 N N . PRO A 1 287 ? 5.162 64.410 107.137 1.00 24.85 265 PRO A N 1
ATOM 3732 C CA . PRO A 1 287 ? 6.527 63.968 107.392 1.00 23.06 265 PRO A CA 1
ATOM 3733 C C . PRO A 1 287 ? 7.287 64.891 108.338 1.00 23.38 265 PRO A C 1
ATOM 3734 O O . PRO A 1 287 ? 7.137 66.106 108.320 1.00 24.21 265 PRO A O 1
ATOM 3745 N N . GLY A 1 288 ? 8.130 64.279 109.156 1.00 21.25 266 GLY A N 1
ATOM 3746 C CA . GLY A 1 288 ? 8.920 64.991 110.123 1.00 18.87 266 GLY A CA 1
ATOM 3747 C C . GLY A 1 288 ? 10.391 64.645 109.962 1.00 21.25 266 GLY A C 1
ATOM 3748 O O . GLY A 1 288 ? 10.761 63.749 109.193 1.00 22.62 266 GLY A O 1
ATOM 3752 N N . VAL A 1 289 ? 11.211 65.376 110.705 1.00 19.28 267 VAL A N 1
ATOM 3753 C CA . VAL A 1 289 ? 12.652 65.195 110.735 1.00 17.63 267 VAL A CA 1
ATOM 3754 C C . VAL A 1 289 ? 13.217 65.831 112.018 1.00 18.63 267 VAL A C 1
ATOM 3755 O O . VAL A 1 289 ? 12.628 66.772 112.566 1.00 17.47 267 VAL A O 1
ATOM 3768 N N . VAL A 1 290 ? 14.367 65.323 112.474 1.00 17.92 268 VAL A N 1
ATOM 3769 C CA . VAL A 1 290 ? 15.112 65.890 113.595 1.00 16.63 268 VAL A CA 1
ATOM 3770 C C . VAL A 1 290 ? 16.494 66.241 113.069 1.00 16.07 268 VAL A C 1
ATOM 3771 O O . VAL A 1 290 ? 17.113 65.412 112.432 1.00 17.23 268 VAL A O 1
ATOM 3784 N N . LEU A 1 291 ? 16.881 67.504 113.254 1.00 13.50 269 LEU A N 1
ATOM 3785 C CA . LEU A 1 291 ? 18.148 68.053 112.786 1.00 14.37 269 LEU A CA 1
ATOM 3786 C C . LEU A 1 291 ? 18.941 68.532 113.990 1.00 15.90 269 LEU A C 1
ATOM 3787 O O . LEU A 1 291 ? 18.555 69.524 114.656 1.00 17.66 269 LEU A O 1
ATOM 3803 N N . ALA A 1 292 ? 20.052 67.861 114.276 1.00 17.28 270 ALA A N 1
ATOM 3804 C CA . ALA A 1 292 ? 20.781 68.136 115.515 1.00 18.51 270 ALA A CA 1
ATOM 3805 C C . ALA A 1 292 ? 22.185 68.649 115.248 1.00 16.00 270 ALA A C 1
ATOM 3806 O O . ALA A 1 292 ? 23.033 67.930 114.733 1.00 16.03 270 ALA A O 1
ATOM 3813 N N . GLY A 1 293 ? 22.401 69.920 115.573 1.00 14.77 271 GLY A N 1
ATOM 3814 C CA . GLY A 1 293 ? 23.692 70.550 115.443 1.00 14.60 271 GLY A CA 1
ATOM 3815 C C . GLY A 1 293 ? 24.316 70.979 116.762 1.00 15.82 271 GLY A C 1
ATOM 3816 O O . GLY A 1 293 ? 25.458 71.402 116.779 1.00 20.09 271 GLY A O 1
ATOM 3820 N N . SER A 1 294 ? 23.571 70.877 117.859 1.00 14.94 272 SER A N 1
ATOM 3821 C CA . SER A 1 294 ? 24.129 71.074 119.197 1.00 13.41 272 SER A CA 1
ATOM 3822 C C . SER A 1 294 ? 25.099 69.947 119.573 1.00 16.86 272 SER A C 1
ATOM 3823 O O . SER A 1 294 ? 24.852 68.792 119.259 1.00 17.00 272 SER A O 1
ATOM 3831 N N . ALA A 1 295 ? 26.168 70.289 120.275 1.00 18.99 273 ALA A N 1
ATOM 3832 C CA . ALA A 1 295 ? 27.111 69.321 120.833 1.00 20.15 273 ALA A CA 1
ATOM 3833 C C . ALA A 1 295 ? 26.989 69.161 122.360 1.00 16.73 273 ALA A C 1
ATOM 3834 O O . ALA A 1 295 ? 27.910 68.659 123.012 1.00 17.24 273 ALA A O 1
ATOM 3841 N N . SER A 1 296 ? 25.871 69.602 122.913 1.00 13.31 274 SER A N 1
ATOM 3842 C CA . SER A 1 296 ? 25.690 69.619 124.356 1.00 16.41 274 SER A CA 1
ATOM 3843 C C . SER A 1 296 ? 25.507 68.219 124.890 1.00 14.28 274 SER A C 1
ATOM 3844 O O . SER A 1 296 ? 25.194 67.278 124.155 1.00 14.94 274 SER A O 1
ATOM 3852 N N . ARG A 1 297 ? 25.690 68.073 126.191 1.00 11.94 275 ARG A N 1
ATOM 3853 C CA . ARG A 1 297 ? 25.437 66.827 126.852 1.00 13.84 275 ARG A CA 1
ATOM 3854 C C . ARG A 1 297 ? 23.998 66.396 126.698 1.00 15.76 275 ARG A C 1
ATOM 3855 O O . ARG A 1 297 ? 23.733 65.226 126.430 1.00 16.24 275 ARG A O 1
ATOM 3876 N N . ALA A 1 298 ? 23.076 67.338 126.836 1.00 14.42 276 ALA A N 1
ATOM 3877 C CA . ALA A 1 298 ? 21.656 67.035 126.676 1.00 18.58 276 ALA A CA 1
ATOM 3878 C C . ALA A 1 298 ? 21.374 66.503 125.258 1.00 13.64 276 ALA A C 1
ATOM 3879 O O . ALA A 1 298 ? 20.714 65.478 125.083 1.00 15.20 276 ALA A O 1
ATOM 3886 N N . THR A 1 299 ? 21.927 67.168 124.255 1.00 13.74 277 THR A N 1
ATOM 3887 C CA . THR A 1 299 ? 21.708 66.748 122.875 1.00 14.40 277 THR A CA 1
ATOM 3888 C C . THR A 1 299 ? 22.408 65.407 122.604 1.00 13.94 277 THR A C 1
ATOM 3889 O O . THR A 1 299 ? 21.846 64.562 121.897 1.00 15.57 277 THR A O 1
ATOM 3900 N N . ASN A 1 300 ? 23.605 65.192 123.160 1.00 14.42 278 ASN A N 1
ATOM 3901 C CA . ASN A 1 300 ? 24.256 63.878 123.040 1.00 12.62 278 ASN A CA 1
ATOM 3902 C C . ASN A 1 300 ? 23.363 62.786 123.601 1.00 16.69 278 ASN A C 1
ATOM 3903 O O . ASN A 1 300 ? 23.203 61.698 122.989 1.00 17.74 278 ASN A O 1
ATOM 3914 N N . GLY A 1 301 ? 22.766 63.059 124.756 1.00 15.25 279 GLY A N 1
ATOM 3915 C CA . GLY A 1 301 ? 21.891 62.105 125.386 1.00 16.86 279 GLY A CA 1
ATOM 3916 C C . GLY A 1 301 ? 20.622 61.849 124.595 1.00 17.46 279 GLY A C 1
ATOM 3917 O O . GLY A 1 301 ? 20.121 60.716 124.557 1.00 16.40 279 GLY A O 1
ATOM 3921 N N . GLN A 1 302 ? 20.128 62.885 123.919 1.00 18.39 280 GLN A N 1
ATOM 3922 C CA . GLN A 1 302 ? 18.915 62.771 123.085 1.00 17.02 280 GLN A CA 1
ATOM 3923 C C . GLN A 1 302 ? 19.159 61.952 121.829 1.00 16.77 280 GLN A C 1
ATOM 3924 O O . GLN A 1 302 ? 18.316 61.152 121.435 1.00 15.54 280 GLN A O 1
ATOM 3938 N N . VAL A 1 303 ? 20.331 62.137 121.236 1.00 15.54 281 VAL A N 1
ATOM 3939 C CA . VAL A 1 303 ? 20.766 61.351 120.081 1.00 16.23 281 VAL A CA 1
ATOM 3940 C C . VAL A 1 303 ? 20.961 59.881 120.485 1.00 19.49 281 VAL A C 1
ATOM 3941 O O . VAL A 1 303 ? 20.511 58.952 119.801 1.00 17.36 281 VAL A O 1
ATOM 3954 N N . ALA A 1 304 ? 21.603 59.658 121.627 1.00 19.38 282 ALA A N 1
ATOM 3955 C CA . ALA A 1 304 ? 21.848 58.277 122.083 1.00 18.88 282 ALA A CA 1
ATOM 3956 C C . ALA A 1 304 ? 20.532 57.538 122.328 1.00 19.79 282 ALA A C 1
ATOM 3957 O O . ALA A 1 304 ? 20.394 56.348 122.030 1.00 23.33 282 ALA A O 1
ATOM 3964 N N . ARG A 1 305 ? 19.564 58.240 122.902 1.00 18.74 283 ARG A N 1
ATOM 3965 C CA . ARG A 1 305 ? 18.264 57.638 123.171 1.00 25.12 283 ARG A CA 1
ATOM 3966 C C . ARG A 1 305 ? 17.597 57.227 121.850 1.00 20.39 283 ARG A C 1
ATOM 3967 O O . ARG A 1 305 ? 17.082 56.124 121.718 1.00 24.21 283 ARG A O 1
ATOM 3988 N N . TRP A 1 306 ? 17.615 58.132 120.881 1.00 17.06 284 TRP A N 1
ATOM 3989 C CA . TRP A 1 306 ? 17.073 57.856 119.548 1.00 18.60 284 TRP A CA 1
ATOM 3990 C C . TRP A 1 306 ? 17.677 56.581 118.977 1.00 21.39 284 TRP A C 1
ATOM 3991 O O . TRP A 1 306 ? 16.948 55.712 118.503 1.00 18.84 284 TRP A O 1
ATOM 4012 N N . LEU A 1 307 ? 18.997 56.457 119.072 1.00 22.93 285 LEU A N 1
ATOM 4013 C CA . LEU A 1 307 ? 19.711 55.311 118.542 1.00 21.22 285 LEU A CA 1
ATOM 4014 C C . LEU A 1 307 ? 19.395 54.066 119.353 1.00 24.54 285 LEU A C 1
ATOM 4015 O O . LEU A 1 307 ? 19.264 52.970 118.791 1.00 31.49 285 LEU A O 1
ATOM 4031 N N . GLU A 1 308 ? 19.237 54.234 120.662 1.00 24.78 286 GLU A N 1
ATOM 4032 C CA . GLU A 1 308 ? 18.935 53.105 121.567 1.00 26.06 286 GLU A CA 1
ATOM 4033 C C . GLU A 1 308 ? 17.637 52.455 121.159 1.00 27.98 286 GLU A C 1
ATOM 4034 O O . GLU A 1 308 ? 17.483 51.233 121.233 1.00 30.99 286 GLU A O 1
ATOM 4046 N N . GLN A 1 309 ? 16.693 53.285 120.729 1.00 24.92 287 GLN A N 1
ATOM 4047 C CA . GLN A 1 309 ? 15.363 52.812 120.348 1.00 25.55 287 GLN A CA 1
ATOM 4048 C C . GLN A 1 309 ? 15.300 52.365 118.893 1.00 28.79 287 GLN A C 1
ATOM 4049 O O . GLN A 1 309 ? 14.226 52.080 118.342 1.00 25.43 287 GLN A O 1
ATOM 4063 N N . GLY A 1 310 ? 16.461 52.292 118.262 1.00 26.61 288 GLY A N 1
ATOM 4064 C CA . GLY A 1 310 ? 16.560 51.744 116.932 1.00 24.89 288 GLY A CA 1
ATOM 4065 C C . GLY A 1 310 ? 16.015 52.610 115.819 1.00 25.68 288 GLY A C 1
ATOM 4066 O O . GLY A 1 310 ? 15.733 52.111 114.728 1.00 26.62 288 GLY A O 1
ATOM 4070 N N . ARG A 1 311 ? 15.887 53.905 116.078 1.00 21.20 289 ARG A N 1
ATOM 4071 C CA . ARG A 1 311 ? 15.301 54.816 115.094 1.00 22.37 289 ARG A CA 1
ATOM 4072 C C . ARG A 1 311 ? 16.340 55.255 114.067 1.00 22.44 289 ARG A C 1
ATOM 4073 O O . ARG A 1 311 ? 17.503 55.391 114.389 1.00 21.12 289 ARG A O 1
ATOM 4094 N N . PRO A 1 312 ? 15.919 55.440 112.805 1.00 23.09 290 PRO A N 1
ATOM 4095 C CA . PRO A 1 312 ? 16.872 55.741 111.732 1.00 23.83 290 PRO A CA 1
ATOM 4096 C C . PRO A 1 312 ? 17.612 57.050 111.935 1.00 24.52 290 PRO A C 1
ATOM 4097 O O . PRO A 1 312 ? 17.005 58.055 112.323 1.00 18.45 290 PRO A O 1
ATOM 4108 N N . ALA A 1 313 ? 18.914 57.030 111.671 1.00 22.10 291 ALA A N 1
ATOM 4109 C CA . ALA A 1 313 ? 19.764 58.198 111.883 1.00 23.98 291 ALA A CA 1
ATOM 4110 C C . ALA A 1 313 ? 20.966 58.193 110.942 1.00 19.43 291 ALA A C 1
ATOM 4111 O O . ALA A 1 313 ? 21.492 57.136 110.576 1.00 20.24 291 ALA A O 1
ATOM 4118 N N . LEU A 1 314 ? 21.400 59.379 110.558 1.00 19.79 292 LEU A N 1
ATOM 4119 C CA . LEU A 1 314 ? 22.624 59.524 109.795 1.00 20.94 292 LEU A CA 1
ATOM 4120 C C . LEU A 1 314 ? 23.490 60.597 110.410 1.00 22.44 292 LEU A C 1
ATOM 4121 O O . LEU A 1 314 ? 23.033 61.711 110.631 1.00 18.67 292 LEU A O 1
ATOM 4137 N N . ARG A 1 315 ? 24.750 60.264 110.652 1.00 22.40 293 ARG A N 1
ATOM 4138 C CA . ARG A 1 315 ? 25.700 61.221 111.219 1.00 20.48 293 ARG A CA 1
ATOM 4139 C C . ARG A 1 315 ? 26.459 62.011 110.137 1.00 18.27 293 ARG A C 1
ATOM 4140 O O . ARG A 1 315 ? 26.849 61.465 109.096 1.00 21.30 293 ARG A O 1
ATOM 4161 N N . ILE A 1 316 ? 26.612 63.301 110.388 1.00 17.73 294 ILE A N 1
ATOM 4162 C CA . ILE A 1 316 ? 27.345 64.237 109.542 1.00 18.03 294 ILE A CA 1
ATOM 4163 C C . ILE A 1 316 ? 28.785 64.372 110.037 1.00 17.08 294 ILE A C 1
ATOM 4164 O O . ILE A 1 316 ? 28.999 64.720 111.192 1.00 20.00 294 ILE A O 1
ATOM 4180 N N . ASP A 1 317 ? 29.748 64.117 109.160 1.00 19.47 295 ASP A N 1
ATOM 4181 C CA . ASP A 1 317 ? 31.170 64.283 109.476 1.00 22.88 295 ASP A CA 1
ATOM 4182 C C . ASP A 1 317 ? 31.656 65.610 108.917 1.00 24.35 295 ASP A C 1
ATOM 4183 O O . ASP A 1 317 ? 31.773 65.754 107.709 1.00 23.94 295 ASP A O 1
ATOM 4192 N N . PRO A 1 318 ? 31.967 66.575 109.792 1.00 18.62 296 PRO A N 1
ATOM 4193 C CA . PRO A 1 318 ? 32.404 67.892 109.301 1.00 18.38 296 PRO A CA 1
ATOM 4194 C C . PRO A 1 318 ? 33.604 67.794 108.354 1.00 21.24 296 PRO A C 1
ATOM 4195 O O . PRO A 1 318 ? 33.778 68.614 107.455 1.00 20.10 296 PRO A O 1
ATOM 4206 N N . LEU A 1 319 ? 34.443 66.790 108.552 1.00 21.17 297 LEU A N 1
ATOM 4207 C CA . LEU A 1 319 ? 35.629 66.659 107.704 1.00 24.43 297 LEU A CA 1
ATOM 4208 C C . LEU A 1 319 ? 35.243 66.278 106.281 1.00 22.19 297 LEU A C 1
ATOM 4209 O O . LEU A 1 319 ? 35.907 66.685 105.326 1.00 24.67 297 LEU A O 1
ATOM 4225 N N . ALA A 1 320 ? 34.167 65.507 106.134 1.00 27.31 298 ALA A N 1
ATOM 4226 C CA . ALA A 1 320 ? 33.614 65.180 104.807 1.00 26.67 298 ALA A CA 1
ATOM 4227 C C . ALA A 1 320 ? 33.013 66.408 104.126 1.00 22.19 298 ALA A C 1
ATOM 4228 O O . ALA A 1 320 ? 33.182 66.600 102.911 1.00 25.25 298 ALA A O 1
ATOM 4235 N N . LEU A 1 321 ? 32.331 67.250 104.903 1.00 21.91 299 LEU A N 1
ATOM 4236 C CA . LEU A 1 321 ? 31.827 68.525 104.395 1.00 24.46 299 LEU A CA 1
ATOM 4237 C C . LEU A 1 321 ? 32.952 69.395 103.835 1.00 27.22 299 LEU A C 1
ATOM 4238 O O . LEU A 1 321 ? 32.841 69.922 102.728 1.00 29.16 299 LEU A O 1
ATOM 4254 N N . ALA A 1 322 ? 34.042 69.523 104.590 1.00 25.80 300 ALA A N 1
ATOM 4255 C CA . ALA A 1 322 ? 35.187 70.325 104.170 1.00 27.70 300 ALA A CA 1
ATOM 4256 C C . ALA A 1 322 ? 35.862 69.756 102.923 1.00 27.22 300 ALA A C 1
ATOM 4257 O O . ALA A 1 322 ? 36.362 70.522 102.119 1.00 31.62 300 ALA A O 1
ATOM 4264 N N . ARG A 1 323 ? 35.869 68.430 102.755 1.00 23.63 301 ARG A N 1
ATOM 4265 C CA . ARG A 1 323 ? 36.410 67.808 101.529 1.00 28.08 301 ARG A CA 1
ATOM 4266 C C . ARG A 1 323 ? 35.448 67.935 100.341 1.00 29.05 301 ARG A C 1
ATOM 4267 O O . ARG A 1 323 ? 35.773 67.542 99.223 1.00 31.96 301 ARG A O 1
ATOM 4288 N N . GLY A 1 324 ? 34.252 68.441 100.603 1.00 31.68 302 GLY A N 1
ATOM 4289 C CA . GLY A 1 324 ? 33.263 68.666 99.573 1.00 35.15 302 GLY A CA 1
ATOM 4290 C C . GLY A 1 324 ? 32.564 67.400 99.148 1.00 35.00 302 GLY A C 1
ATOM 4291 O O . GLY A 1 324 ? 32.085 67.310 98.018 1.00 36.04 302 GLY A O 1
ATOM 4295 N N . GLU A 1 325 ? 32.511 66.416 100.033 1.00 30.93 303 GLU A N 1
ATOM 4296 C CA . GLU A 1 325 ? 31.751 65.215 99.753 1.00 30.64 303 GLU A CA 1
ATOM 4297 C C . GLU A 1 325 ? 30.263 65.546 99.872 1.00 28.91 303 GLU A C 1
ATOM 4298 O O . GLU A 1 325 ? 29.880 66.506 100.545 1.00 30.48 303 GLU A O 1
ATOM 4310 N N . ALA A 1 326 ? 29.433 64.780 99.176 1.00 31.08 304 ALA A N 1
ATOM 4311 C CA . ALA A 1 326 ? 28.022 65.120 99.018 1.00 32.23 304 ALA A CA 1
ATOM 4312 C C . ALA A 1 326 ? 27.193 64.690 100.232 1.00 24.90 304 ALA A C 1
ATOM 4313 O O . ALA A 1 326 ? 26.260 63.900 100.107 1.00 25.17 304 ALA A O 1
ATOM 4320 N N . VAL A 1 327 ? 27.505 65.257 101.391 1.00 24.56 305 VAL A N 1
ATOM 4321 C CA . VAL A 1 327 ? 26.918 64.840 102.656 1.00 23.88 305 VAL A CA 1
ATOM 4322 C C . VAL A 1 327 ? 25.444 65.264 102.772 1.00 22.44 305 VAL A C 1
ATOM 4323 O O . VAL A 1 327 ? 24.599 64.444 103.160 1.00 19.77 305 VAL A O 1
ATOM 4336 N N . ALA A 1 328 ? 25.123 66.506 102.408 1.00 24.27 306 ALA A N 1
ATOM 4337 C CA . ALA A 1 328 ? 23.733 66.942 102.453 1.00 23.51 306 ALA A CA 1
ATOM 4338 C C . ALA A 1 328 ? 22.844 66.128 101.508 1.00 22.15 306 ALA A C 1
ATOM 4339 O O . ALA A 1 328 ? 21.720 65.763 101.876 1.00 23.48 306 ALA A O 1
ATOM 4346 N N . ASP A 1 329 ? 23.337 65.842 100.301 1.00 20.25 307 ASP A N 1
ATOM 4347 C CA . ASP A 1 329 ? 22.611 64.996 99.361 1.00 23.60 307 ASP A CA 1
ATOM 4348 C C . ASP A 1 329 ? 22.356 63.616 99.981 1.00 25.23 307 ASP A C 1
ATOM 4349 O O . ASP A 1 329 ? 21.265 63.060 99.845 1.00 22.24 307 ASP A O 1
ATOM 4358 N N . ALA A 1 330 ? 23.353 63.072 100.678 1.00 26.05 308 ALA A N 1
ATOM 4359 C CA . ALA A 1 330 ? 23.221 61.744 101.282 1.00 31.20 308 ALA A CA 1
ATOM 4360 C C . ALA A 1 330 ? 22.182 61.747 102.390 1.00 25.70 308 ALA A C 1
ATOM 4361 O O . ALA A 1 330 ? 21.434 60.770 102.559 1.00 22.46 308 ALA A O 1
ATOM 4368 N N . ALA A 1 331 ? 22.155 62.828 103.165 1.00 22.77 309 ALA A N 1
ATOM 4369 C CA . ALA A 1 331 ? 21.174 62.971 104.243 1.00 20.88 309 ALA A CA 1
ATOM 4370 C C . ALA A 1 331 ? 19.763 63.088 103.697 1.00 21.79 309 ALA A C 1
ATOM 4371 O O . ALA A 1 331 ? 18.849 62.485 104.217 1.00 22.62 309 ALA A O 1
ATOM 4378 N N . LEU A 1 332 ? 19.595 63.866 102.633 1.00 19.46 310 LEU A N 1
ATOM 4379 C CA . LEU A 1 332 ? 18.329 63.968 101.942 1.00 20.44 310 LEU A CA 1
ATOM 4380 C C . LEU A 1 332 ? 17.840 62.617 101.416 1.00 25.82 310 LEU A C 1
ATOM 4381 O O . LEU A 1 332 ? 16.667 62.265 101.548 1.00 26.87 310 LEU A O 1
ATOM 4397 N N . ALA A 1 333 ? 18.742 61.875 100.788 1.00 23.97 311 ALA A N 1
ATOM 4398 C CA . ALA A 1 333 ? 18.411 60.564 100.243 1.00 24.22 311 ALA A CA 1
ATOM 4399 C C . ALA A 1 333 ? 18.021 59.629 101.378 1.00 20.23 311 ALA A C 1
ATOM 4400 O O . ALA A 1 333 ? 17.126 58.807 101.235 1.00 26.88 311 ALA A O 1
ATOM 4407 N N . PHE A 1 334 ? 18.697 59.766 102.512 1.00 22.81 312 PHE A N 1
ATOM 4408 C CA . PHE A 1 334 ? 18.441 58.895 103.656 1.00 25.17 312 PHE A CA 1
ATOM 4409 C C . PHE A 1 334 ? 17.031 59.154 104.193 1.00 26.65 312 PHE A C 1
ATOM 4410 O O . PHE A 1 334 ? 16.229 58.222 104.369 1.00 25.17 312 PHE A O 1
ATOM 4427 N N . ALA A 1 335 ? 16.729 60.428 104.427 1.00 21.74 313 ALA A N 1
ATOM 4428 C CA . ALA A 1 335 ? 15.407 60.842 104.861 1.00 23.11 313 ALA A CA 1
ATOM 4429 C C . ALA A 1 335 ? 14.339 60.420 103.855 1.00 29.92 313 ALA A C 1
ATOM 4430 O O . ALA A 1 335 ? 13.289 59.922 104.247 1.00 28.26 313 ALA A O 1
ATOM 4437 N N . ALA A 1 336 ? 14.613 60.563 102.555 1.00 26.08 314 ALA A N 1
ATOM 4438 C CA . ALA A 1 336 ? 13.606 60.264 101.540 1.00 24.36 314 ALA A CA 1
ATOM 4439 C C . ALA A 1 336 ? 13.270 58.765 101.457 1.00 27.75 314 ALA A C 1
ATOM 4440 O O . ALA A 1 336 ? 12.210 58.390 100.980 1.00 33.54 314 ALA A O 1
ATOM 4447 N N . GLY A 1 337 ? 14.186 57.910 101.894 1.00 22.59 315 GLY A N 1
ATOM 4448 C CA . GLY A 1 337 ? 13.971 56.484 101.835 1.00 29.11 315 GLY A CA 1
ATOM 4449 C C . GLY A 1 337 ? 13.244 55.943 103.051 1.00 28.50 315 GLY A C 1
ATOM 4450 O O . GLY A 1 337 ? 12.915 54.762 103.095 1.00 32.18 315 GLY A O 1
ATOM 4454 N N . HIS A 1 338 ? 12.978 56.803 104.031 1.00 23.03 316 HIS A N 1
ATOM 4455 C CA . HIS A 1 338 ? 12.320 56.353 105.256 1.00 24.15 316 HIS A CA 1
ATOM 4456 C C . HIS A 1 338 ? 10.909 56.916 105.436 1.00 26.68 316 HIS A C 1
ATOM 4457 O O . HIS A 1 338 ? 10.686 58.130 105.311 1.00 25.12 316 HIS A O 1
ATOM 4472 N N . GLY A 1 339 ? 9.966 56.033 105.751 1.00 23.58 317 GLY A N 1
ATOM 4473 C CA . GLY A 1 339 ? 8.588 56.433 105.972 1.00 24.31 317 GLY A CA 1
ATOM 4474 C C . GLY A 1 339 ? 8.337 57.054 107.343 1.00 28.36 317 GLY A C 1
ATOM 4475 O O . GLY A 1 339 ? 7.267 57.589 107.615 1.00 35.94 317 GLY A O 1
ATOM 4479 N N . GLU A 1 340 ? 9.334 57.007 108.209 1.00 23.69 318 GLU A N 1
ATOM 4480 C CA . GLU A 1 340 ? 9.219 57.640 109.516 1.00 25.98 318 GLU A CA 1
ATOM 4481 C C . GLU A 1 340 ? 10.289 58.707 109.616 1.00 23.29 318 GLU A C 1
ATOM 4482 O O . GLU A 1 340 ? 11.225 58.726 108.819 1.00 21.21 318 GLU A O 1
ATOM 4494 N N . PRO A 1 341 ? 10.203 59.569 110.640 1.00 22.41 319 PRO A N 1
ATOM 4495 C CA . PRO A 1 341 ? 11.231 60.596 110.771 1.00 22.21 319 PRO A CA 1
ATOM 4496 C C . PRO A 1 341 ? 12.594 60.003 111.033 1.00 18.88 319 PRO A C 1
ATOM 4497 O O . PRO A 1 341 ? 12.719 58.989 111.724 1.00 23.60 319 PRO A O 1
ATOM 4508 N N . VAL A 1 342 ? 13.593 60.638 110.447 1.00 18.34 320 VAL A N 1
ATOM 4509 C CA . VAL A 1 342 ? 14.975 60.338 110.703 1.00 18.74 320 VAL A CA 1
ATOM 4510 C C . VAL A 1 342 ? 15.632 61.475 111.473 1.00 20.35 320 VAL A C 1
ATOM 4511 O O . VAL A 1 342 ? 15.136 62.603 111.495 1.00 18.56 320 VAL A O 1
ATOM 4524 N N . LEU A 1 343 ? 16.762 61.137 112.079 1.00 16.23 321 LEU A N 1
ATOM 4525 C CA . LEU A 1 343 ? 17.649 62.062 112.763 1.00 17.93 321 LEU A CA 1
ATOM 4526 C C . LEU A 1 343 ? 18.899 62.259 111.917 1.00 19.20 321 LEU A C 1
ATOM 4527 O O . LEU A 1 343 ? 19.560 61.271 111.547 1.00 21.00 321 LEU A O 1
ATOM 4543 N N . ILE A 1 344 ? 19.178 63.509 111.553 1.00 17.04 322 ILE A N 1
ATOM 4544 C CA . ILE A 1 344 ? 20.448 63.880 110.944 1.00 13.61 322 ILE A CA 1
ATOM 4545 C C . ILE A 1 344 ? 21.209 64.678 111.981 1.00 16.90 322 ILE A C 1
ATOM 4546 O O . ILE A 1 344 ? 20.693 65.689 112.478 1.00 18.00 322 ILE A O 1
ATOM 4562 N N . TYR A 1 345 ? 22.436 64.263 112.303 1.00 17.95 323 TYR A N 1
ATOM 4563 C CA . TYR A 1 345 ? 23.126 64.834 113.459 1.00 17.20 323 TYR A CA 1
ATOM 4564 C C . TYR A 1 345 ? 24.614 64.957 113.276 1.00 16.42 323 TYR A C 1
ATOM 4565 O O . TYR A 1 345 ? 25.244 64.101 112.683 1.00 18.29 323 TYR A O 1
ATOM 4583 N N . ALA A 1 346 ? 25.162 66.050 113.785 1.00 17.08 324 ALA A N 1
ATOM 4584 C CA . ALA A 1 346 ? 26.599 66.236 113.862 1.00 19.46 324 ALA A CA 1
ATOM 4585 C C . ALA A 1 346 ? 27.061 66.086 115.304 1.00 19.10 324 ALA A C 1
ATOM 4586 O O . ALA A 1 346 ? 28.259 66.028 115.581 1.00 17.21 324 ALA A O 1
ATOM 4593 N N . THR A 1 347 ? 26.090 66.071 116.215 1.00 19.49 325 THR A N 1
ATOM 4594 C CA . THR A 1 347 ? 26.314 65.899 117.655 1.00 17.41 325 THR A CA 1
ATOM 4595 C C . THR A 1 347 ? 27.421 64.916 117.988 1.00 20.34 325 THR A C 1
ATOM 4596 O O . THR A 1 347 ? 27.379 63.758 117.570 1.00 20.17 325 THR A O 1
ATOM 4607 N N . SER A 1 348 ? 28.418 65.390 118.738 1.00 16.92 326 SER A N 1
ATOM 4608 C CA . SER A 1 348 ? 29.655 64.648 119.014 1.00 13.07 326 SER A CA 1
ATOM 4609 C C . SER A 1 348 ? 30.194 64.976 120.420 1.00 20.50 326 SER A C 1
ATOM 4610 O O . SER A 1 348 ? 29.799 65.970 121.015 1.00 20.20 326 SER A O 1
ATOM 4618 N N . SER A 1 349 ? 31.146 64.178 120.902 1.00 18.46 327 SER A N 1
ATOM 4619 C CA . SER A 1 349 ? 31.771 64.449 122.190 1.00 22.68 327 SER A CA 1
ATOM 4620 C C . SER A 1 349 ? 32.700 65.657 122.096 1.00 21.30 327 SER A C 1
ATOM 4621 O O . SER A 1 349 ? 33.142 66.010 121.022 1.00 19.90 327 SER A O 1
ATOM 4629 N N . PRO A 1 350 ? 33.048 66.255 123.238 1.00 21.38 328 PRO A N 1
ATOM 4630 C CA . PRO A 1 350 ? 33.966 67.405 123.243 1.00 21.97 328 PRO A CA 1
ATOM 4631 C C . PRO A 1 350 ? 35.326 67.084 122.617 1.00 19.82 328 PRO A C 1
ATOM 4632 O O . PRO A 1 350 ? 35.925 67.894 121.895 1.00 19.30 328 PRO A O 1
ATOM 4643 N N . ASP A 1 351 ? 35.829 65.884 122.865 1.00 18.35 329 ASP A N 1
ATOM 4644 C CA . ASP A 1 351 ? 37.096 65.489 122.268 1.00 18.95 329 ASP A CA 1
ATOM 4645 C C . ASP A 1 351 ? 36.983 65.417 120.731 1.00 20.03 329 ASP A C 1
ATOM 4646 O O . ASP A 1 351 ? 37.912 65.820 120.005 1.00 21.26 329 ASP A O 1
ATOM 4655 N N . GLU A 1 352 ? 35.860 64.903 120.228 1.00 20.05 330 GLU A N 1
ATOM 4656 C CA . GLU A 1 352 ? 35.670 64.790 118.777 1.00 18.16 330 GLU A CA 1
ATOM 4657 C C . GLU A 1 352 ? 35.538 66.163 118.133 1.00 16.44 330 GLU A C 1
ATOM 4658 O O . GLU A 1 352 ? 36.092 66.413 117.058 1.00 21.55 330 GLU A O 1
ATOM 4670 N N . VAL A 1 353 ? 34.781 67.039 118.778 1.00 18.39 331 VAL A N 1
ATOM 4671 C CA . VAL A 1 353 ? 34.637 68.414 118.305 1.00 14.33 331 VAL A CA 1
ATOM 4672 C C . VAL A 1 353 ? 36.005 69.093 118.254 1.00 20.26 331 VAL A C 1
ATOM 4673 O O . VAL A 1 353 ? 36.360 69.738 117.250 1.00 17.15 331 VAL A O 1
ATOM 4686 N N . LYS A 1 354 ? 36.777 68.955 119.326 1.00 20.62 332 LYS A N 1
ATOM 4687 C CA . LYS A 1 354 ? 38.096 69.567 119.389 1.00 20.08 332 LYS A CA 1
ATOM 4688 C C . LYS A 1 354 ? 38.978 69.076 118.252 1.00 23.68 332 LYS A C 1
ATOM 4689 O O . LYS A 1 354 ? 39.741 69.870 117.662 1.00 23.85 332 LYS A O 1
ATOM 4708 N N . ALA A 1 355 ? 38.872 67.790 117.911 1.00 18.65 333 ALA A N 1
ATOM 4709 C CA . ALA A 1 355 ? 39.674 67.248 116.813 1.00 24.09 333 ALA A CA 1
ATOM 4710 C C . ALA A 1 355 ? 39.285 67.869 115.463 1.00 20.46 333 ALA A C 1
ATOM 4711 O O . ALA A 1 355 ? 40.136 68.183 114.647 1.00 24.04 333 ALA A O 1
ATOM 4718 N N . VAL A 1 356 ? 37.991 68.011 115.225 1.00 22.52 334 VAL A N 1
ATOM 4719 C CA . VAL A 1 356 ? 37.501 68.602 113.996 1.00 18.08 334 VAL A CA 1
ATOM 4720 C C . VAL A 1 356 ? 37.990 70.058 113.921 1.00 20.86 334 VAL A C 1
ATOM 4721 O O . VAL A 1 356 ? 38.458 70.534 112.899 1.00 20.51 334 VAL A O 1
ATOM 4734 N N . GLN A 1 357 ? 37.878 70.765 115.032 1.00 19.75 335 GLN A N 1
ATOM 4735 C CA . GLN A 1 357 ? 38.218 72.171 115.057 1.00 20.94 335 GLN A CA 1
ATOM 4736 C C . GLN A 1 357 ? 39.703 72.410 114.835 1.00 24.64 335 GLN A C 1
ATOM 4737 O O . GLN A 1 357 ? 40.063 73.373 114.154 1.00 22.46 335 GLN A O 1
ATOM 4751 N N . ALA A 1 358 ? 40.559 71.560 115.403 1.00 22.19 336 ALA A N 1
ATOM 4752 C CA . ALA A 1 358 ? 42.007 71.666 115.189 1.00 27.86 336 ALA A CA 1
ATOM 4753 C C . ALA A 1 358 ? 42.337 71.561 113.705 1.00 29.13 336 ALA A C 1
ATOM 4754 O O . ALA A 1 358 ? 43.273 72.190 113.225 1.00 28.99 336 ALA A O 1
ATOM 4761 N N . GLU A 1 359 ? 41.565 70.770 112.979 1.00 30.91 337 GLU A N 1
ATOM 4762 C CA . GLU A 1 359 ? 41.827 70.569 111.557 1.00 37.06 337 GLU A CA 1
ATOM 4763 C C . GLU A 1 359 ? 41.225 71.688 110.694 1.00 34.76 337 GLU A C 1
ATOM 4764 O O . GLU A 1 359 ? 41.875 72.153 109.767 1.00 34.81 337 GLU A O 1
ATOM 4776 N N . LEU A 1 360 ? 40.007 72.135 111.016 1.00 26.75 338 LEU A N 1
ATOM 4777 C CA . LEU A 1 360 ? 39.252 73.049 110.144 1.00 22.74 338 LEU A CA 1
ATOM 4778 C C . LEU A 1 360 ? 39.159 74.509 110.633 1.00 25.15 338 LEU A C 1
ATOM 4779 O O . LEU A 1 360 ? 38.895 75.413 109.841 1.00 30.33 338 LEU A O 1
ATOM 4795 N N . GLY A 1 361 ? 39.313 74.724 111.941 1.00 21.16 339 GLY A N 1
ATOM 4796 C CA . GLY A 1 361 ? 39.007 75.989 112.581 1.00 22.57 339 GLY A CA 1
ATOM 4797 C C . GLY A 1 361 ? 37.620 75.973 113.216 1.00 21.67 339 GLY A C 1
ATOM 4798 O O . GLY A 1 361 ? 36.727 75.287 112.738 1.00 18.59 339 GLY A O 1
ATOM 4802 N N . VAL A 1 362 ? 37.424 76.732 114.295 1.00 22.79 340 VAL A N 1
ATOM 4803 C CA . VAL A 1 362 ? 36.160 76.705 115.032 1.00 18.65 340 VAL A CA 1
ATOM 4804 C C . VAL A 1 362 ? 34.998 77.243 114.204 1.00 20.90 340 VAL A C 1
ATOM 4805 O O . VAL A 1 362 ? 33.957 76.594 114.046 1.00 19.33 340 VAL A O 1
ATOM 4818 N N . GLU A 1 363 ? 35.167 78.448 113.661 1.00 22.36 341 GLU A N 1
ATOM 4819 C CA . GLU A 1 363 ? 34.075 79.050 112.896 1.00 21.46 341 GLU A CA 1
ATOM 4820 C C . GLU A 1 363 ? 33.772 78.265 111.605 1.00 15.92 341 GLU A C 1
ATOM 4821 O O . GLU A 1 363 ? 32.611 78.025 111.298 1.00 20.94 341 GLU A O 1
ATOM 4833 N N . ARG A 1 364 ? 34.806 77.858 110.884 1.00 18.56 342 ARG A N 1
ATOM 4834 C CA . ARG A 1 364 ? 34.609 77.126 109.630 1.00 24.98 342 ARG A CA 1
ATOM 4835 C C . ARG A 1 364 ? 33.854 75.812 109.859 1.00 22.79 342 ARG A C 1
ATOM 4836 O O . ARG A 1 364 ? 32.881 75.526 109.155 1.00 17.09 342 ARG A O 1
ATOM 4857 N N . ALA A 1 365 ? 34.260 75.038 110.863 1.00 19.23 343 ALA A N 1
ATOM 4858 C CA . ALA A 1 365 ? 33.572 73.776 111.142 1.00 16.54 343 ALA A CA 1
ATOM 4859 C C . ALA A 1 365 ? 32.135 74.001 111.539 1.00 18.56 343 ALA A C 1
ATOM 4860 O O . ALA A 1 365 ? 31.243 73.284 111.100 1.00 18.62 343 ALA A O 1
ATOM 4867 N N . GLY A 1 366 ? 31.910 75.004 112.384 1.00 17.73 344 GLY A N 1
ATOM 4868 C CA . GLY A 1 366 ? 30.589 75.259 112.903 1.00 14.74 344 GLY A CA 1
ATOM 4869 C C . GLY A 1 366 ? 29.675 75.659 111.762 1.00 17.25 344 GLY A C 1
ATOM 4870 O O . GLY A 1 366 ? 28.558 75.186 111.677 1.00 18.96 344 GLY A O 1
ATOM 4874 N N . HIS A 1 367 ? 30.157 76.524 110.880 1.00 18.47 345 HIS A N 1
ATOM 4875 C CA . HIS A 1 367 ? 29.339 76.977 109.759 1.00 19.70 345 HIS A CA 1
ATOM 4876 C C . HIS A 1 367 ? 29.087 75.884 108.700 1.00 20.04 345 HIS A C 1
ATOM 4877 O O . HIS A 1 367 ? 27.972 75.804 108.161 1.00 19.77 345 HIS A O 1
ATOM 4892 N N . LEU A 1 368 ? 30.067 75.024 108.426 1.00 21.74 346 LEU A N 1
ATOM 4893 C CA . LEU A 1 368 ? 29.820 73.901 107.508 1.00 18.74 346 LEU A CA 1
ATOM 4894 C C . LEU A 1 368 ? 28.672 73.035 108.016 1.00 17.76 346 LEU A C 1
ATOM 4895 O O . LEU A 1 368 ? 27.774 72.644 107.265 1.00 18.38 346 LEU A O 1
ATOM 4911 N N . VAL A 1 369 ? 28.681 72.735 109.308 1.00 13.40 347 VAL A N 1
ATOM 4912 C CA . VAL A 1 369 ? 27.633 71.902 109.869 1.00 16.07 347 VAL A CA 1
ATOM 4913 C C . VAL A 1 369 ? 26.262 72.581 109.818 1.00 18.95 347 VAL A C 1
ATOM 4914 O O . VAL A 1 369 ? 25.279 71.953 109.440 1.00 16.18 347 VAL A O 1
ATOM 4927 N N . GLU A 1 370 ? 26.198 73.857 110.217 1.00 14.71 348 GLU A N 1
ATOM 4928 C CA . GLU A 1 370 ? 24.981 74.625 110.162 1.00 18.34 348 GLU A CA 1
ATOM 4929 C C . GLU A 1 370 ? 24.430 74.644 108.743 1.00 18.54 348 GLU A C 1
ATOM 4930 O O . GLU A 1 370 ? 23.236 74.429 108.545 1.00 20.70 348 GLU A O 1
ATOM 4942 N N . GLN A 1 371 ? 25.302 74.900 107.776 1.00 19.06 349 GLN A N 1
ATOM 4943 C CA . GLN A 1 371 ? 24.897 75.020 106.362 1.00 21.96 349 GLN A CA 1
ATOM 4944 C C . GLN A 1 371 ? 24.329 73.704 105.843 1.00 19.55 349 GLN A C 1
ATOM 4945 O O . GLN A 1 371 ? 23.376 73.685 105.054 1.00 20.82 349 GLN A O 1
ATOM 4959 N N . CYS A 1 372 ? 24.936 72.600 106.279 1.00 17.87 350 CYS A N 1
ATOM 4960 C CA . CYS A 1 372 ? 24.524 71.265 105.848 1.00 19.36 350 CYS A CA 1
ATOM 4961 C C . CYS A 1 372 ? 23.123 70.955 106.342 1.00 17.76 350 CYS A C 1
ATOM 4962 O O . CYS A 1 372 ? 22.225 70.568 105.570 1.00 18.67 350 CYS A O 1
ATOM 4970 N N . LEU A 1 373 ? 22.912 71.178 107.630 1.00 19.16 351 LEU A N 1
ATOM 4971 C CA . LEU A 1 373 ? 21.613 70.914 108.233 1.00 15.75 351 LEU A CA 1
ATOM 4972 C C . LEU A 1 373 ? 20.563 71.836 107.633 1.00 14.85 351 LEU A C 1
ATOM 4973 O O . LEU A 1 373 ? 19.401 71.419 107.434 1.00 17.25 351 LEU A O 1
ATOM 4989 N N . ALA A 1 374 ? 20.946 73.081 107.336 1.00 14.15 352 ALA A N 1
ATOM 4990 C CA . ALA A 1 374 ? 20.022 74.025 106.745 1.00 16.92 352 ALA A CA 1
ATOM 4991 C C . ALA A 1 374 ? 19.639 73.581 105.310 1.00 19.27 352 ALA A C 1
ATOM 4992 O O . ALA A 1 374 ? 18.477 73.675 104.899 1.00 18.16 352 ALA A O 1
ATOM 4999 N N . THR A 1 375 ? 20.623 73.112 104.552 1.00 23.29 353 THR A N 1
ATOM 5000 C CA . THR A 1 375 ? 20.354 72.559 103.214 1.00 19.06 353 THR A CA 1
ATOM 5001 C C . THR A 1 375 ? 19.408 71.337 103.287 1.00 19.60 353 THR A C 1
ATOM 5002 O O . THR A 1 375 ? 18.434 71.221 102.526 1.00 19.80 353 THR A O 1
ATOM 5013 N N . VAL A 1 376 ? 19.667 70.445 104.232 1.00 17.85 354 VAL A N 1
ATOM 5014 C CA . VAL A 1 376 ? 18.788 69.297 104.412 1.00 18.31 354 VAL A CA 1
ATOM 5015 C C . VAL A 1 376 ? 17.367 69.785 104.724 1.00 21.79 354 VAL A C 1
ATOM 5016 O O . VAL A 1 376 ? 16.416 69.347 104.109 1.00 20.79 354 VAL A O 1
ATOM 5029 N N . ALA A 1 377 ? 17.225 70.748 105.630 1.00 18.48 355 ALA A N 1
ATOM 5030 C CA . ALA A 1 377 ? 15.894 71.278 105.903 1.00 17.52 355 ALA A CA 1
ATOM 5031 C C . ALA A 1 377 ? 15.196 71.871 104.665 1.00 17.53 355 ALA A C 1
ATOM 5032 O O . ALA A 1 377 ? 14.013 71.620 104.411 1.00 20.85 355 ALA A O 1
ATOM 5039 N N . ALA A 1 378 ? 15.917 72.676 103.898 1.00 21.37 356 ALA A N 1
ATOM 5040 C CA . ALA A 1 378 ? 15.334 73.287 102.699 1.00 22.98 356 ALA A CA 1
ATOM 5041 C C . ALA A 1 378 ? 14.893 72.217 101.697 1.00 23.84 356 ALA A C 1
ATOM 5042 O O . ALA A 1 378 ? 13.812 72.298 101.120 1.00 24.08 356 ALA A O 1
ATOM 5049 N N . GLY A 1 379 ? 15.736 71.212 101.516 1.00 22.49 357 GLY A N 1
ATOM 5050 C CA . GLY A 1 379 ? 15.433 70.099 100.625 1.00 22.88 357 GLY A CA 1
ATOM 5051 C C . GLY A 1 379 ? 14.193 69.338 101.051 1.00 22.99 357 GLY A C 1
ATOM 5052 O O . GLY A 1 379 ? 13.359 68.955 100.221 1.00 23.90 357 GLY A O 1
ATOM 5056 N N . LEU A 1 380 ? 14.052 69.153 102.355 1.00 21.33 358 LEU A N 1
ATOM 5057 C CA . LEU A 1 380 ? 12.935 68.386 102.910 1.00 23.96 358 LEU A CA 1
ATOM 5058 C C . LEU A 1 380 ? 11.633 69.192 102.800 1.00 20.00 358 LEU A C 1
ATOM 5059 O O . LEU A 1 380 ? 10.582 68.634 102.457 1.00 23.43 358 LEU A O 1
ATOM 5075 N N . LEU A 1 381 ? 11.722 70.508 103.009 1.00 19.69 359 LEU A N 1
ATOM 5076 C CA . LEU A 1 381 ? 10.609 71.401 102.790 1.00 20.84 359 LEU A CA 1
ATOM 5077 C C . LEU A 1 381 ? 10.091 71.263 101.367 1.00 26.30 359 LEU A C 1
ATOM 5078 O O . LEU A 1 381 ? 8.876 71.200 101.134 1.00 25.30 359 LEU A O 1
ATOM 5094 N N . ALA A 1 382 ? 11.004 71.228 100.405 1.00 22.16 360 ALA A N 1
ATOM 5095 C CA . ALA A 1 382 ? 10.582 71.110 99.003 1.00 26.55 360 ALA A CA 1
ATOM 5096 C C . ALA A 1 382 ? 9.888 69.773 98.772 1.00 30.77 360 ALA A C 1
ATOM 5097 O O . ALA A 1 382 ? 9.054 69.634 97.864 1.00 30.02 360 ALA A O 1
ATOM 5104 N N . ARG A 1 383 ? 10.234 68.790 99.594 1.00 29.95 361 ARG A N 1
ATOM 5105 C CA . ARG A 1 383 ? 9.702 67.436 99.423 1.00 36.38 361 ARG A CA 1
ATOM 5106 C C . ARG A 1 383 ? 8.449 67.156 100.256 1.00 37.32 361 ARG A C 1
ATOM 5107 O O . ARG A 1 383 ? 7.962 66.027 100.255 1.00 35.78 361 ARG A O 1
ATOM 5128 N N . GLY A 1 384 ? 7.952 68.165 100.976 1.00 27.52 362 GLY A N 1
ATOM 5129 C CA . GLY A 1 384 ? 6.676 68.068 101.674 1.00 28.80 362 GLY A CA 1
ATOM 5130 C C . GLY A 1 384 ? 6.773 67.871 103.194 1.00 25.81 362 GLY A C 1
ATOM 5131 O O . GLY A 1 384 ? 5.758 67.656 103.856 1.00 26.24 362 GLY A O 1
ATOM 5135 N N . THR A 1 385 ? 7.975 67.943 103.742 1.00 22.03 363 THR A N 1
ATOM 5136 C CA . THR A 1 385 ? 8.162 67.752 105.182 1.00 23.74 363 THR A CA 1
ATOM 5137 C C . THR A 1 385 ? 7.503 68.927 105.901 1.00 25.88 363 THR A C 1
ATOM 5138 O O . THR A 1 385 ? 7.633 70.067 105.452 1.00 25.45 363 THR A O 1
ATOM 5149 N N . ARG A 1 386 ? 6.759 68.638 106.975 1.00 23.26 364 ARG A N 1
ATOM 5150 C CA . ARG A 1 386 ? 5.951 69.649 107.653 1.00 20.91 364 ARG A CA 1
ATOM 5151 C C . ARG A 1 386 ? 6.358 69.845 109.120 1.00 20.24 364 ARG A C 1
ATOM 5152 O O . ARG A 1 386 ? 6.033 70.872 109.712 1.00 23.55 364 ARG A O 1
ATOM 5173 N N . ARG A 1 387 ? 7.024 68.851 109.712 1.00 19.09 365 ARG A N 1
ATOM 5174 C CA . ARG A 1 387 ? 7.424 68.940 111.136 1.00 18.11 365 ARG A CA 1
ATOM 5175 C C . ARG A 1 387 ? 8.941 68.893 111.254 1.00 22.47 365 ARG A C 1
ATOM 5176 O O . ARG A 1 387 ? 9.579 67.973 110.752 1.00 19.93 365 ARG A O 1
ATOM 5197 N N . PHE A 1 388 ? 9.498 69.898 111.922 1.00 18.74 366 PHE A N 1
ATOM 5198 C CA . PHE A 1 388 ? 10.938 70.029 112.096 1.00 15.31 366 PHE A CA 1
ATOM 5199 C C . PHE A 1 388 ? 11.292 70.223 113.547 1.00 15.48 366 PHE A C 1
ATOM 5200 O O . PHE A 1 388 ? 10.884 71.225 114.167 1.00 14.87 366 PHE A O 1
ATOM 5217 N N . VAL A 1 389 ? 12.077 69.289 114.089 1.00 17.73 367 VAL A N 1
ATOM 5218 C CA . VAL A 1 389 ? 12.682 69.416 115.419 1.00 15.98 367 VAL A CA 1
ATOM 5219 C C . VAL A 1 389 ? 14.167 69.696 115.233 1.00 17.70 367 VAL A C 1
ATOM 5220 O O . VAL A 1 389 ? 14.865 68.924 114.603 1.00 17.23 367 VAL A O 1
ATOM 5233 N N . VAL A 1 390 ? 14.618 70.835 115.747 1.00 13.53 368 VAL A N 1
ATOM 5234 C CA . VAL A 1 390 ? 15.973 71.304 115.573 1.00 13.67 368 VAL A CA 1
ATOM 5235 C C . VAL A 1 390 ? 16.637 71.478 116.935 1.00 15.10 368 VAL A C 1
ATOM 5236 O O . VAL A 1 390 ? 16.119 72.179 117.792 1.00 18.36 368 VAL A O 1
ATOM 5249 N N . ALA A 1 391 ? 17.788 70.854 117.112 1.00 16.98 369 ALA A N 1
ATOM 5250 C CA . ALA A 1 391 ? 18.541 70.939 118.350 1.00 14.91 369 ALA A CA 1
ATOM 5251 C C . ALA A 1 391 ? 19.711 71.874 118.160 1.00 15.71 369 ALA A C 1
ATOM 5252 O O . ALA A 1 391 ? 20.577 71.610 117.317 1.00 13.30 369 ALA A O 1
ATOM 5259 N N . GLY A 1 392 ? 19.720 72.987 118.906 1.00 16.06 370 GLY A N 1
ATOM 5260 C CA . GLY A 1 392 ? 20.805 73.938 118.832 1.00 16.33 370 GLY A CA 1
ATOM 5261 C C . GLY A 1 392 ? 20.338 75.335 118.418 1.00 14.38 370 GLY A C 1
ATOM 5262 O O . GLY A 1 392 ? 19.523 75.501 117.509 1.00 12.66 370 GLY A O 1
ATOM 5266 N N . GLY A 1 393 ? 20.852 76.341 119.107 1.00 12.57 371 GLY A N 1
ATOM 5267 C CA . GLY A 1 393 ? 20.500 77.737 118.831 1.00 9.98 371 GLY A CA 1
ATOM 5268 C C . GLY A 1 393 ? 20.905 78.253 117.454 1.00 12.50 371 GLY A C 1
ATOM 5269 O O . GLY A 1 393 ? 20.061 78.674 116.620 1.00 13.99 371 GLY A O 1
ATOM 5273 N N . GLU A 1 394 ? 22.210 78.239 117.203 1.00 16.17 372 GLU A N 1
ATOM 5274 C CA . GLU A 1 394 ? 22.737 78.620 115.900 1.00 16.50 372 GLU A CA 1
ATOM 5275 C C . GLU A 1 394 ? 22.179 77.697 114.837 1.00 15.03 372 GLU A C 1
ATOM 5276 O O . GLU A 1 394 ? 21.895 78.117 113.716 1.00 15.93 372 GLU A O 1
ATOM 5288 N N . THR A 1 395 ? 22.055 76.425 115.185 1.00 13.27 373 THR A N 1
ATOM 5289 C CA . THR A 1 395 ? 21.561 75.463 114.235 1.00 13.64 373 THR A CA 1
ATOM 5290 C C . THR A 1 395 ? 20.147 75.893 113.801 1.00 16.30 373 THR A C 1
ATOM 5291 O O . THR A 1 395 ? 19.806 75.871 112.613 1.00 15.67 373 THR A O 1
ATOM 5302 N N . SER A 1 396 ? 19.324 76.266 114.766 1.00 15.74 374 SER A N 1
ATOM 5303 C CA . SER A 1 396 ? 17.945 76.687 114.473 1.00 16.94 374 SER A CA 1
ATOM 5304 C C . SER A 1 396 ? 17.900 77.951 113.627 1.00 14.31 374 SER A C 1
ATOM 5305 O O . SER A 1 396 ? 17.045 78.088 112.734 1.00 15.36 374 SER A O 1
ATOM 5313 N N . GLY A 1 397 ? 18.817 78.880 113.900 1.00 13.58 375 GLY A N 1
ATOM 5314 C CA . GLY A 1 397 ? 18.929 80.092 113.100 1.00 15.50 375 GLY A CA 1
ATOM 5315 C C . GLY A 1 397 ? 19.181 79.752 111.642 1.00 20.02 375 GLY A C 1
ATOM 5316 O O . GLY A 1 397 ? 18.498 80.285 110.736 1.00 16.58 375 GLY A O 1
ATOM 5320 N N . ALA A 1 398 ? 20.152 78.862 111.399 1.00 17.28 376 ALA A N 1
ATOM 5321 C CA . ALA A 1 398 ? 20.479 78.450 110.031 1.00 15.35 376 ALA A CA 1
ATOM 5322 C C . ALA A 1 398 ? 19.301 77.756 109.359 1.00 20.40 376 ALA A C 1
ATOM 5323 O O . ALA A 1 398 ? 18.905 78.109 108.242 1.00 17.86 376 ALA A O 1
ATOM 5330 N N . VAL A 1 399 ? 18.726 76.780 110.048 1.00 18.65 377 VAL A N 1
ATOM 5331 C CA . VAL A 1 399 ? 17.644 76.015 109.489 1.00 16.72 377 VAL A CA 1
ATOM 5332 C C . VAL A 1 399 ? 16.408 76.856 109.170 1.00 18.90 377 VAL A C 1
ATOM 5333 O O . VAL A 1 399 ? 15.857 76.762 108.084 1.00 18.45 377 VAL A O 1
ATOM 5346 N N . VAL A 1 400 ? 15.989 77.698 110.113 1.00 15.98 378 VAL A N 1
ATOM 5347 C CA . VAL A 1 400 ? 14.776 78.451 109.947 1.00 16.68 378 VAL A CA 1
ATOM 5348 C C . VAL A 1 400 ? 14.942 79.517 108.870 1.00 17.78 378 VAL A C 1
ATOM 5349 O O . VAL A 1 400 ? 14.014 79.792 108.089 1.00 17.81 378 VAL A O 1
ATOM 5362 N N . GLN A 1 401 ? 16.134 80.095 108.779 1.00 18.38 379 GLN A N 1
ATOM 5363 C CA . GLN A 1 401 ? 16.390 81.026 107.691 1.00 20.04 379 GLN A CA 1
ATOM 5364 C C . GLN A 1 401 ? 16.347 80.291 106.337 1.00 19.63 379 GLN A C 1
ATOM 5365 O O . GLN A 1 401 ? 15.818 80.841 105.357 1.00 18.84 379 GLN A O 1
ATOM 5379 N N . ALA A 1 402 ? 16.880 79.078 106.264 1.00 21.87 380 ALA A N 1
ATOM 5380 C CA . ALA A 1 402 ? 16.899 78.330 104.993 1.00 23.24 380 ALA A CA 1
ATOM 5381 C C . ALA A 1 402 ? 15.479 77.925 104.584 1.00 20.35 380 ALA A C 1
ATOM 5382 O O . ALA A 1 402 ? 15.171 77.804 103.388 1.00 21.85 380 ALA A O 1
ATOM 5389 N N . LEU A 1 403 ? 14.622 77.689 105.577 1.00 19.36 381 LEU A N 1
ATOM 5390 C CA . LEU A 1 403 ? 13.201 77.410 105.332 1.00 20.39 381 LEU A CA 1
ATOM 5391 C C . LEU A 1 403 ? 12.375 78.618 104.910 1.00 20.05 381 LEU A C 1
ATOM 5392 O O . LEU A 1 403 ? 11.224 78.469 104.474 1.00 28.15 381 LEU A O 1
ATOM 5408 N N . GLY A 1 404 ? 12.918 79.821 105.043 1.00 24.16 382 GLY A N 1
ATOM 5409 C CA . GLY A 1 404 ? 12.209 81.011 104.622 1.00 25.13 382 GLY A CA 1
ATOM 5410 C C . GLY A 1 404 ? 11.068 81.440 105.537 1.00 23.54 382 GLY A C 1
ATOM 5411 O O . GLY A 1 404 ? 10.201 82.194 105.126 1.00 25.39 382 GLY A O 1
ATOM 5415 N N . VAL A 1 405 ? 11.097 80.991 106.787 1.00 21.09 383 VAL A N 1
ATOM 5416 C CA . VAL A 1 405 ? 10.050 81.301 107.749 1.00 23.07 383 VAL A CA 1
ATOM 5417 C C . VAL A 1 405 ? 10.094 82.788 108.088 1.00 21.45 383 VAL A C 1
ATOM 5418 O O . VAL A 1 405 ? 11.162 83.314 108.364 1.00 19.81 383 VAL A O 1
ATOM 5431 N N . ARG A 1 406 ? 8.940 83.441 108.092 1.00 20.19 384 ARG A N 1
ATOM 5432 C CA . ARG A 1 406 ? 8.878 84.864 108.414 1.00 21.97 384 ARG A CA 1
ATOM 5433 C C . ARG A 1 406 ? 8.447 85.156 109.857 1.00 25.13 384 ARG A C 1
ATOM 5434 O O . ARG A 1 406 ? 8.822 86.186 110.426 1.00 26.06 384 ARG A O 1
ATOM 5455 N N . ALA A 1 407 ? 7.660 84.258 110.441 1.00 19.94 385 ALA A N 1
ATOM 5456 C CA . ALA A 1 407 ? 7.124 84.488 111.782 1.00 23.93 385 ALA A CA 1
ATOM 5457 C C . ALA A 1 407 ? 6.574 83.179 112.316 1.00 24.52 385 ALA A C 1
ATOM 5458 O O . ALA A 1 407 ? 6.299 82.266 111.545 1.00 21.72 385 ALA A O 1
ATOM 5465 N N . LEU A 1 408 ? 6.447 83.091 113.635 1.00 19.38 386 LEU A N 1
ATOM 5466 C CA . LEU A 1 408 ? 5.986 81.889 114.313 1.00 23.35 386 LEU A CA 1
ATOM 5467 C C . LEU A 1 408 ? 4.903 82.264 115.324 1.00 24.56 386 LEU A C 1
ATOM 5468 O O . LEU A 1 408 ? 4.974 83.319 115.989 1.00 21.97 386 LEU A O 1
ATOM 5484 N N . ARG A 1 409 ? 3.912 81.377 115.420 1.00 25.58 387 ARG A N 1
ATOM 5485 C CA . ARG A 1 409 ? 2.913 81.400 116.478 1.00 26.08 387 ARG A CA 1
ATOM 5486 C C . ARG A 1 409 ? 3.345 80.405 117.559 1.00 23.67 387 ARG A C 1
ATOM 5487 O O . ARG A 1 409 ? 3.779 79.309 117.253 1.00 24.50 387 ARG A O 1
ATOM 5508 N N . ILE A 1 410 ? 3.210 80.793 118.819 1.00 21.28 388 ILE A N 1
ATOM 5509 C CA . ILE A 1 410 ? 3.691 79.987 119.935 1.00 20.57 388 ILE A CA 1
ATOM 5510 C C . ILE A 1 410 ? 2.601 79.072 120.481 1.00 21.14 388 ILE A C 1
ATOM 5511 O O . ILE A 1 410 ? 1.526 79.527 120.857 1.00 22.04 388 ILE A O 1
ATOM 5527 N N . GLY A 1 411 ? 2.868 77.776 120.496 1.00 24.90 389 GLY A N 1
ATOM 5528 C CA . GLY A 1 411 ? 1.924 76.816 121.031 1.00 23.23 389 GLY A CA 1
ATOM 5529 C C . GLY A 1 411 ? 2.337 76.412 122.435 1.00 28.05 389 GLY A C 1
ATOM 5530 O O . GLY A 1 411 ? 2.928 77.215 123.172 1.00 24.81 389 GLY A O 1
ATOM 5534 N N . ALA A 1 412 ? 2.077 75.154 122.776 1.00 24.35 390 ALA A N 1
ATOM 5535 C CA . ALA A 1 412 ? 2.253 74.669 124.133 1.00 26.51 390 ALA A CA 1
ATOM 5536 C C . ALA A 1 412 ? 3.684 74.281 124.430 1.00 22.59 390 ALA A C 1
ATOM 5537 O O . ALA A 1 412 ? 4.420 73.856 123.540 1.00 20.33 390 ALA A O 1
ATOM 5544 N N . GLN A 1 413 ? 4.069 74.418 125.701 1.00 23.04 391 GLN A N 1
ATOM 5545 C CA . GLN A 1 413 ? 5.405 74.030 126.136 1.00 21.95 391 GLN A CA 1
ATOM 5546 C C . GLN A 1 413 ? 5.574 72.519 125.991 1.00 20.30 391 GLN A C 1
ATOM 5547 O O . GLN A 1 413 ? 4.730 71.752 126.440 1.00 24.27 391 GLN A O 1
ATOM 5561 N N . ILE A 1 414 ? 6.669 72.107 125.358 1.00 20.03 392 ILE A N 1
ATOM 5562 C CA . ILE A 1 414 ? 7.065 70.702 125.285 1.00 25.87 392 ILE A CA 1
ATOM 5563 C C . ILE A 1 414 ? 7.965 70.321 126.472 1.00 23.62 392 ILE A C 1
ATOM 5564 O O . ILE A 1 414 ? 7.751 69.301 127.116 1.00 23.99 392 ILE A O 1
ATOM 5580 N N . ALA A 1 415 ? 8.961 71.160 126.742 1.00 17.60 393 ALA A N 1
ATOM 5581 C CA . ALA A 1 415 ? 9.875 71.027 127.881 1.00 17.89 393 ALA A CA 1
ATOM 5582 C C . ALA A 1 415 ? 10.210 72.430 128.357 1.00 21.46 393 ALA A C 1
ATOM 5583 O O . ALA A 1 415 ? 10.016 73.389 127.622 1.00 15.86 393 ALA A O 1
ATOM 5590 N N . PRO A 1 416 ? 10.717 72.567 129.576 1.00 18.07 394 PRO A N 1
ATOM 5591 C CA . PRO A 1 416 ? 11.062 73.932 129.997 1.00 16.48 394 PRO A CA 1
ATOM 5592 C C . PRO A 1 416 ? 11.968 74.625 128.980 1.00 16.83 394 PRO A C 1
ATOM 5593 O O . PRO A 1 416 ? 12.968 74.059 128.504 1.00 18.91 394 PRO A O 1
ATOM 5604 N N . GLY A 1 417 ? 11.589 75.851 128.622 1.00 16.61 395 GLY A N 1
ATOM 5605 C CA . GLY A 1 417 ? 12.300 76.626 127.637 1.00 15.29 395 GLY A CA 1
ATOM 5606 C C . GLY A 1 417 ? 12.032 76.277 126.166 1.00 19.34 395 GLY A C 1
ATOM 5607 O O . GLY A 1 417 ? 12.637 76.886 125.297 1.00 18.10 395 GLY A O 1
ATOM 5611 N N . VAL A 1 418 ? 11.151 75.308 125.889 1.00 15.66 396 VAL A N 1
ATOM 5612 C CA . VAL A 1 418 ? 10.932 74.849 124.514 1.00 15.40 396 VAL A CA 1
ATOM 5613 C C . VAL A 1 418 ? 9.453 74.652 124.166 1.00 15.36 396 VAL A C 1
ATOM 5614 O O . VAL A 1 418 ? 8.847 73.621 124.488 1.00 17.98 396 VAL A O 1
ATOM 5627 N N . PRO A 1 419 ? 8.859 75.632 123.483 1.00 15.08 397 PRO A N 1
ATOM 5628 C CA . PRO A 1 419 ? 7.477 75.479 123.024 1.00 16.71 397 PRO A CA 1
ATOM 5629 C C . PRO A 1 419 ? 7.365 74.839 121.647 1.00 16.33 397 PRO A C 1
ATOM 5630 O O . PRO A 1 419 ? 8.327 74.911 120.881 1.00 17.58 397 PRO A O 1
ATOM 5641 N N . ALA A 1 420 ? 6.240 74.186 121.374 1.00 20.08 398 ALA A N 1
ATOM 5642 C CA . ALA A 1 420 ? 5.829 73.893 119.986 1.00 17.49 398 ALA A CA 1
ATOM 5643 C C . ALA A 1 420 ? 5.492 75.231 119.325 1.00 20.14 398 ALA A C 1
ATOM 5644 O O . ALA A 1 420 ? 5.025 76.147 120.001 1.00 20.99 398 ALA A O 1
ATOM 5651 N N . THR A 1 421 ? 5.730 75.342 118.020 1.00 19.25 399 THR A N 1
ATOM 5652 C CA . THR A 1 421 ? 5.423 76.560 117.267 1.00 17.14 399 THR A CA 1
ATOM 5653 C C . THR A 1 421 ? 4.878 76.164 115.904 1.00 24.04 399 THR A C 1
ATOM 5654 O O . THR A 1 421 ? 5.092 75.041 115.445 1.00 22.12 399 THR A O 1
ATOM 5665 N N . VAL A 1 422 ? 4.157 77.081 115.260 1.00 21.87 400 VAL A N 1
ATOM 5666 C CA . VAL A 1 422 ? 3.765 76.871 113.889 1.00 20.91 400 VAL A CA 1
ATOM 5667 C C . VAL A 1 422 ? 3.976 78.150 113.085 1.00 27.42 400 VAL A C 1
ATOM 5668 O O . VAL A 1 422 ? 3.939 79.245 113.641 1.00 23.08 400 VAL A O 1
ATOM 5681 N N . THR A 1 423 ? 4.220 78.002 111.785 1.00 26.29 401 THR A N 1
ATOM 5682 C CA . THR A 1 423 ? 4.316 79.168 110.912 1.00 25.75 401 THR A CA 1
ATOM 5683 C C . THR A 1 423 ? 2.910 79.626 110.568 1.00 26.04 401 THR A C 1
ATOM 5684 O O . THR A 1 423 ? 1.937 78.969 110.932 1.00 30.83 401 THR A O 1
ATOM 5695 N N . LEU A 1 424 ? 2.791 80.741 109.849 1.00 36.69 402 LEU A N 1
ATOM 5696 C CA . LEU A 1 424 ? 1.473 81.270 109.475 1.00 34.91 402 LEU A CA 1
ATOM 5697 C C . LEU A 1 424 ? 1.029 81.003 108.013 1.00 39.90 402 LEU A C 1
ATOM 5698 O O . LEU A 1 424 ? 0.070 81.600 107.531 1.00 46.91 402 LEU A O 1
ATOM 5714 N N . ASP A 1 425 ? 1.702 80.084 107.330 1.00 37.92 403 ASP A N 1
ATOM 5715 C CA . ASP A 1 425 ? 1.366 79.717 105.953 1.00 34.56 403 ASP A CA 1
ATOM 5716 C C . ASP A 1 425 ? -0.012 79.049 105.862 1.00 45.57 403 ASP A C 1
ATOM 5717 O O . ASP A 1 425 ? -0.536 78.562 106.862 1.00 46.76 403 ASP A O 1
ATOM 5726 N N . ALA A 1 426 ? -0.598 79.008 104.666 1.00 40.01 404 ALA A N 1
ATOM 5727 C CA . ALA A 1 426 ? -1.881 78.339 104.508 1.00 45.92 404 ALA A CA 1
ATOM 5728 C C . ALA A 1 426 ? -1.746 76.890 104.961 1.00 47.66 404 ALA A C 1
ATOM 5729 O O . ALA A 1 426 ? -2.628 76.356 105.628 1.00 49.84 404 ALA A O 1
ATOM 5736 N N . LYS A 1 427 ? -0.635 76.262 104.589 1.00 45.30 405 LYS A N 1
ATOM 5737 C CA . LYS A 1 427 ? -0.273 74.947 105.111 1.00 47.28 405 LYS A CA 1
ATOM 5738 C C . LYS A 1 427 ? 0.935 75.105 106.040 1.00 38.51 405 LYS A C 1
ATOM 5739 O O . LYS A 1 427 ? 2.088 75.038 105.616 1.00 38.18 405 LYS A O 1
ATOM 5758 N N . PRO A 1 428 ? 0.673 75.326 107.326 1.00 40.60 406 PRO A N 1
ATOM 5759 C CA . PRO A 1 428 ? 1.805 75.710 108.184 1.00 35.84 406 PRO A CA 1
ATOM 5760 C C . PRO A 1 428 ? 2.881 74.639 108.302 1.00 29.66 406 PRO A C 1
ATOM 5761 O O . PRO A 1 428 ? 2.637 73.468 107.994 1.00 35.00 406 PRO A O 1
ATOM 5772 N N . LEU A 1 429 ? 4.058 75.056 108.746 1.00 26.71 407 LEU A N 1
ATOM 5773 C CA . LEU A 1 429 ? 5.078 74.154 109.249 1.00 22.54 407 LEU A CA 1
ATOM 5774 C C . LEU A 1 429 ? 4.993 74.167 110.761 1.00 22.86 407 LEU A C 1
ATOM 5775 O O . LEU A 1 429 ? 4.620 75.167 111.353 1.00 24.65 407 LEU A O 1
ATOM 5791 N N . ALA A 1 430 ? 5.324 73.046 111.381 1.00 20.97 408 ALA A N 1
ATOM 5792 C CA . ALA A 1 430 ? 5.398 72.985 112.833 1.00 20.96 408 ALA A CA 1
ATOM 5793 C C . ALA A 1 430 ? 6.854 72.788 113.208 1.00 19.17 408 ALA A C 1
ATOM 5794 O O . ALA A 1 430 ? 7.531 71.888 112.689 1.00 22.79 408 ALA A O 1
ATOM 5801 N N . LEU A 1 431 ? 7.338 73.650 114.098 1.00 16.42 409 LEU A N 1
ATOM 5802 C CA . LEU A 1 431 ? 8.732 73.669 114.491 1.00 17.34 409 LEU A CA 1
ATOM 5803 C C . LEU A 1 431 ? 8.908 73.572 115.993 1.00 16.40 409 LEU A C 1
ATOM 5804 O O . LEU A 1 431 ? 8.157 74.189 116.752 1.00 19.59 409 LEU A O 1
ATOM 5820 N N . ALA A 1 432 ? 9.943 72.858 116.415 1.00 16.70 410 ALA A N 1
ATOM 5821 C CA . ALA A 1 432 ? 10.371 72.879 117.810 1.00 18.12 410 ALA A CA 1
ATOM 5822 C C . ALA A 1 432 ? 11.845 73.209 117.760 1.00 16.77 410 ALA A C 1
ATOM 5823 O O . ALA A 1 432 ? 12.638 72.465 117.177 1.00 17.28 410 ALA A O 1
ATOM 5830 N N . LEU A 1 433 ? 12.193 74.370 118.294 1.00 15.16 411 LEU A N 1
ATOM 5831 C CA . LEU A 1 433 ? 13.539 74.890 118.242 1.00 13.53 411 LEU A CA 1
ATOM 5832 C C . LEU A 1 433 ? 14.125 74.770 119.645 1.00 18.31 411 LEU A C 1
ATOM 5833 O O . LEU A 1 433 ? 13.853 75.596 120.521 1.00 16.12 411 LEU A O 1
ATOM 5849 N N . LYS A 1 434 ? 14.927 73.737 119.830 1.00 16.36 412 LYS A N 1
ATOM 5850 C CA . LYS A 1 434 ? 15.427 73.337 121.148 1.00 17.62 412 LYS A CA 1
ATOM 5851 C C . LYS A 1 434 ? 16.817 73.886 121.442 1.00 12.46 412 LYS A C 1
ATOM 5852 O O . LYS A 1 434 ? 17.810 73.470 120.868 1.00 15.15 412 LYS A O 1
ATOM 5871 N N . SER A 1 435 ? 16.901 74.847 122.353 1.00 13.16 413 SER A N 1
ATOM 5872 C CA . SER A 1 435 ? 18.205 75.238 122.864 1.00 13.92 413 SER A CA 1
ATOM 5873 C C . SER A 1 435 ? 19.003 74.008 123.267 1.00 13.67 413 SER A C 1
ATOM 5874 O O . SER A 1 435 ? 18.468 73.053 123.838 1.00 17.46 413 SER A O 1
ATOM 5882 N N . GLY A 1 436 ? 20.293 74.022 122.966 1.00 13.60 414 GLY A N 1
ATOM 5883 C CA . GLY A 1 436 ? 21.109 72.844 123.118 1.00 11.73 414 GLY A CA 1
ATOM 5884 C C . GLY A 1 436 ? 21.038 72.163 124.473 1.00 13.37 414 GLY A C 1
ATOM 5885 O O . GLY A 1 436 ? 21.006 70.929 124.559 1.00 15.14 414 GLY A O 1
ATOM 5889 N N . ASN A 1 437 ? 21.012 72.950 125.540 1.00 15.70 415 ASN A N 1
ATOM 5890 C CA . ASN A 1 437 ? 21.005 72.389 126.872 1.00 16.33 415 ASN A CA 1
ATOM 5891 C C . ASN A 1 437 ? 19.621 71.924 127.377 1.00 14.67 415 ASN A C 1
ATOM 5892 O O . ASN A 1 437 ? 19.517 71.375 128.487 1.00 16.19 415 ASN A O 1
ATOM 5903 N N . PHE A 1 438 ? 18.565 72.147 126.605 1.00 12.88 416 PHE A N 1
ATOM 5904 C CA . PHE A 1 438 ? 17.218 71.910 127.112 1.00 14.89 416 PHE A CA 1
ATOM 5905 C C . PHE A 1 438 ? 16.638 70.568 126.687 1.00 14.19 416 PHE A C 1
ATOM 5906 O O . PHE A 1 438 ? 17.148 69.911 125.748 1.00 16.33 416 PHE A O 1
ATOM 5923 N N . GLY A 1 439 ? 15.569 70.178 127.384 1.00 15.68 417 GLY A N 1
ATOM 5924 C CA . GLY A 1 439 ? 14.851 68.956 127.104 1.00 18.37 417 GLY A CA 1
ATOM 5925 C C . GLY A 1 439 ? 15.427 67.757 127.843 1.00 14.68 417 GLY A C 1
ATOM 5926 O O . GLY A 1 439 ? 16.618 67.711 128.150 1.00 16.17 417 GLY A O 1
ATOM 5930 N N . GLY A 1 440 ? 14.576 66.770 128.067 1.00 18.82 418 GLY A N 1
ATOM 5931 C CA . GLY A 1 440 ? 14.981 65.512 128.659 1.00 19.96 418 GLY A CA 1
ATOM 5932 C C . GLY A 1 440 ? 15.514 64.552 127.614 1.00 19.29 418 GLY A C 1
ATOM 5933 O O . GLY A 1 440 ? 15.562 64.883 126.409 1.00 18.11 418 GLY A O 1
ATOM 5937 N N . PRO A 1 441 ? 15.944 63.357 128.050 1.00 18.35 419 PRO A N 1
ATOM 5938 C CA . PRO A 1 441 ? 16.486 62.356 127.121 1.00 17.38 419 PRO A CA 1
ATOM 5939 C C . PRO A 1 441 ? 15.577 61.969 125.974 1.00 18.94 419 PRO A C 1
ATOM 5940 O O . PRO A 1 441 ? 16.075 61.625 124.897 1.00 18.63 419 PRO A O 1
ATOM 5951 N N A ASP A 1 442 ? 14.273 62.042 126.216 0.50 18.53 420 ASP A N 1
ATOM 5952 N N B ASP A 1 442 ? 14.259 61.956 126.174 0.50 18.48 420 ASP A N 1
ATOM 5953 C CA A ASP A 1 442 ? 13.282 61.604 125.249 0.50 20.01 420 ASP A CA 1
ATOM 5954 C CA B ASP A 1 442 ? 13.366 61.571 125.074 0.50 21.87 420 ASP A CA 1
ATOM 5955 C C A ASP A 1 442 ? 12.711 62.734 124.391 0.50 20.90 420 ASP A C 1
ATOM 5956 C C B ASP A 1 442 ? 12.711 62.742 124.370 0.50 20.89 420 ASP A C 1
ATOM 5957 O O A ASP A 1 442 ? 11.702 62.551 123.710 0.50 19.87 420 ASP A O 1
ATOM 5958 O O B ASP A 1 442 ? 11.634 62.605 123.790 0.50 19.85 420 ASP A O 1
ATOM 5975 N N . PHE A 1 443 ? 13.368 63.891 124.409 1.00 19.32 421 PHE A N 1
ATOM 5976 C CA . PHE A 1 443 ? 12.810 65.084 123.819 1.00 22.09 421 PHE A CA 1
ATOM 5977 C C . PHE A 1 443 ? 12.469 64.961 122.316 1.00 18.12 421 PHE A C 1
ATOM 5978 O O . PHE A 1 443 ? 11.455 65.466 121.890 1.00 16.94 421 PHE A O 1
ATOM 5995 N N . PHE A 1 444 ? 13.303 64.288 121.529 1.00 18.21 422 PHE A N 1
ATOM 5996 C CA . PHE A 1 444 ? 13.088 64.275 120.091 1.00 18.67 422 PHE A CA 1
ATOM 5997 C C . PHE A 1 444 ? 11.712 63.661 119.781 1.00 21.38 422 PHE A C 1
ATOM 5998 O O . PHE A 1 444 ? 10.940 64.199 118.974 1.00 19.37 422 PHE A O 1
ATOM 6015 N N . ASP A 1 445 ? 11.404 62.529 120.415 1.00 20.19 423 ASP A N 1
ATOM 6016 C CA . ASP A 1 445 ? 10.103 61.874 120.244 1.00 18.06 423 ASP A CA 1
ATOM 6017 C C . ASP A 1 445 ? 8.967 62.681 120.831 1.00 21.27 423 ASP A C 1
ATOM 6018 O O . ASP A 1 445 ? 7.914 62.821 120.213 1.00 20.09 423 ASP A O 1
ATOM 6027 N N . GLU A 1 446 ? 9.173 63.197 122.039 1.00 19.78 424 GLU A N 1
ATOM 6028 C CA . GLU A 1 446 ? 8.182 64.062 122.661 1.00 22.61 424 GLU A CA 1
ATOM 6029 C C . GLU A 1 446 ? 7.804 65.232 121.753 1.00 20.15 424 GLU A C 1
ATOM 6030 O O . GLU A 1 446 ? 6.615 65.527 121.564 1.00 20.03 424 GLU A O 1
ATOM 6042 N N . ALA A 1 447 ? 8.812 65.871 121.182 1.00 19.41 425 ALA A N 1
ATOM 6043 C CA . ALA A 1 447 ? 8.606 67.028 120.302 1.00 18.71 425 ALA A CA 1
ATOM 6044 C C . ALA A 1 447 ? 7.874 66.646 119.006 1.00 21.19 425 ALA A C 1
ATOM 6045 O O . ALA A 1 447 ? 6.865 67.273 118.636 1.00 20.32 425 ALA A O 1
ATOM 6052 N N . LEU A 1 448 ? 8.337 65.582 118.355 1.00 18.26 426 LEU A N 1
ATOM 6053 C CA . LEU A 1 448 ? 7.731 65.151 117.104 1.00 19.83 426 LEU A CA 1
ATOM 6054 C C . LEU A 1 448 ? 6.244 64.898 117.304 1.00 19.56 426 LEU A C 1
ATOM 6055 O O . LEU A 1 448 ? 5.419 65.291 116.475 1.00 21.80 426 LEU A O 1
ATOM 6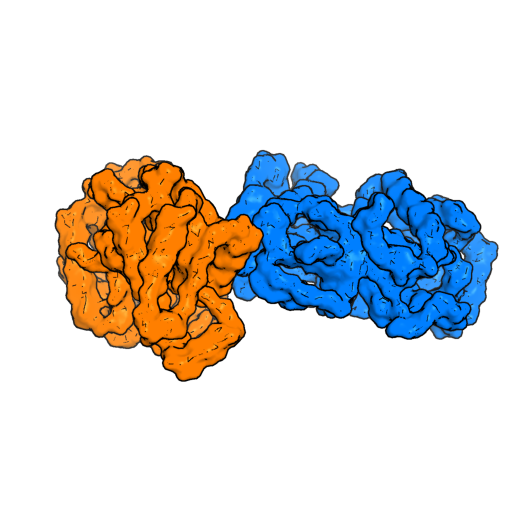071 N N . ARG A 1 449 ? 5.904 64.216 118.395 1.00 23.06 427 ARG A N 1
ATOM 6072 C CA . ARG A 1 449 ? 4.510 63.905 118.708 1.00 24.41 427 ARG A CA 1
ATOM 6073 C C . ARG A 1 449 ? 3.672 65.128 119.040 1.00 22.72 427 ARG A C 1
ATOM 6074 O O . ARG A 1 449 ? 2.517 65.217 118.644 1.00 23.82 427 ARG A O 1
ATOM 6095 N N . GLN A 1 450 ? 4.227 66.066 119.797 1.00 23.24 428 GLN A N 1
ATOM 6096 C CA . GLN A 1 450 ? 3.459 67.242 120.128 1.00 27.86 428 GLN A CA 1
ATOM 6097 C C . GLN A 1 450 ? 3.224 68.130 118.892 1.00 26.17 428 GLN A C 1
ATOM 6098 O O . GLN A 1 450 ? 2.186 68.765 118.778 1.00 30.65 428 GLN A O 1
ATOM 6112 N N . LEU A 1 451 ? 4.183 68.149 117.965 1.00 22.34 429 LEU A N 1
ATOM 6113 C CA . LEU A 1 451 ? 4.061 68.948 116.743 1.00 21.00 429 LEU A CA 1
ATOM 6114 C C . LEU A 1 451 ? 2.909 68.435 115.862 1.00 30.10 429 LEU A C 1
ATOM 6115 O O . LEU A 1 451 ? 2.231 69.208 115.172 1.00 29.18 429 LEU A O 1
ATOM 6131 N N . GLY A 1 452 ? 2.664 67.132 115.888 1.00 30.11 430 GLY A N 1
ATOM 6132 C CA . GLY A 1 452 ? 1.551 66.599 115.130 1.00 35.28 430 GLY A CA 1
ATOM 6133 C C . GLY A 1 452 ? 1.686 65.138 114.771 1.00 39.72 430 GLY A C 1
ATOM 6134 O O . GLY A 1 452 ? 2.645 64.465 115.161 1.00 32.08 430 GLY A O 1
ATOM 6138 N N . GLY A 1 453 ? 0.708 64.653 114.014 1.00 35.05 431 GLY A N 1
ATOM 6139 C CA . GLY A 1 453 ? 0.667 63.262 113.605 1.00 41.01 431 GLY A CA 1
ATOM 6140 C C . GLY A 1 453 ? 1.537 62.921 112.407 1.00 46.95 431 GLY A C 1
ATOM 6141 O O . GLY A 1 453 ? 2.132 63.786 111.760 1.00 43.03 431 GLY A O 1
ATOM 6142 N N . HIS A 1 454 ? 1.560 61.634 112.094 1.00 44.33 432 HIS A N 1
ATOM 6143 C CA . HIS A 1 454 ? 2.492 61.059 111.134 1.00 45.94 432 HIS A CA 1
ATOM 6144 C C . HIS A 1 454 ? 2.257 61.490 109.686 1.00 50.62 432 HIS A C 1
ATOM 6145 O O . HIS A 1 454 ? 3.175 61.423 108.855 1.00 50.99 432 HIS A O 1
ATOM 6153 N N . ARG B 1 31 ? 26.285 30.613 82.362 1.00 67.15 9 ARG B N 1
ATOM 6154 C CA . ARG B 1 31 ? 27.029 29.925 83.411 1.00 55.77 9 ARG B CA 1
ATOM 6155 C C . ARG B 1 31 ? 26.750 30.500 84.821 1.00 48.98 9 ARG B C 1
ATOM 6156 O O . ARG B 1 31 ? 27.651 31.054 85.449 1.00 54.73 9 ARG B O 1
ATOM 6176 N N . PRO B 1 32 ? 25.496 30.377 85.309 1.00 31.87 10 PRO B N 1
ATOM 6177 C CA . PRO B 1 32 ? 25.113 30.803 86.671 1.00 35.06 10 PRO B CA 1
ATOM 6178 C C . PRO B 1 32 ? 25.808 29.956 87.711 1.00 34.83 10 PRO B C 1
ATOM 6179 O O . PRO B 1 32 ? 25.898 28.739 87.555 1.00 37.31 10 PRO B O 1
ATOM 6190 N N . LEU B 1 33 ? 26.260 30.595 88.775 1.00 31.48 11 LEU B N 1
ATOM 6191 C CA . LEU B 1 33 ? 27.177 29.984 89.708 1.00 32.48 11 LEU B CA 1
ATOM 6192 C C . LEU B 1 33 ? 26.498 29.631 91.015 1.00 29.10 11 LEU B C 1
ATOM 6193 O O . LEU B 1 33 ? 26.790 28.593 91.604 1.00 32.01 11 LEU B O 1
ATOM 6209 N N . LEU B 1 34 ? 25.593 30.494 91.457 1.00 31.38 12 LEU B N 1
ATOM 6210 C CA . LEU B 1 34 ? 25.012 30.367 92.793 1.00 29.70 12 LEU B CA 1
ATOM 6211 C C . LEU B 1 34 ? 23.514 30.179 92.692 1.00 34.77 12 LEU B C 1
ATOM 6212 O O . LEU B 1 34 ? 22.826 30.991 92.073 1.00 29.18 12 LEU B O 1
ATOM 6228 N N . GLY B 1 35 ? 23.014 29.092 93.272 1.00 26.17 13 GLY B N 1
ATOM 6229 C CA . GLY B 1 35 ? 21.592 28.822 93.267 1.00 25.17 13 GLY B CA 1
ATOM 6230 C C . GLY B 1 35 ? 21.050 28.935 94.675 1.00 25.46 13 GLY B C 1
ATOM 6231 O O . GLY B 1 35 ? 21.599 28.337 95.600 1.00 27.46 13 GLY B O 1
ATOM 6235 N N . CYS B 1 36 ? 19.997 29.733 94.848 1.00 28.37 14 CYS B N 1
ATOM 6236 C CA . CYS B 1 36 ? 19.445 29.973 96.173 1.00 22.64 14 CYS B CA 1
ATOM 6237 C C . CYS B 1 36 ? 17.988 29.584 96.256 1.00 25.48 14 CYS B C 1
ATOM 6238 O O . CYS B 1 36 ? 17.233 29.740 95.302 1.00 28.94 14 CYS B O 1
ATOM 6246 N N . ILE B 1 37 ? 17.613 29.090 97.429 1.00 23.15 15 ILE B N 1
ATOM 6247 C CA . ILE B 1 37 ? 16.261 28.674 97.725 1.00 19.54 15 ILE B CA 1
ATOM 6248 C C . ILE B 1 37 ? 15.832 29.445 98.956 1.00 23.15 15 ILE B C 1
ATOM 6249 O O . ILE B 1 37 ? 16.413 29.245 100.037 1.00 22.10 15 ILE B O 1
ATOM 6265 N N . ALA B 1 38 ? 14.861 30.356 98.787 1.00 22.42 16 ALA B N 1
ATOM 6266 C CA . ALA B 1 38 ? 14.436 31.252 99.872 1.00 23.53 16 ALA B CA 1
ATOM 6267 C C . ALA B 1 38 ? 13.040 30.891 100.330 1.00 19.93 16 ALA B C 1
ATOM 6268 O O . ALA B 1 38 ? 12.187 30.609 99.511 1.00 24.43 16 ALA B O 1
ATOM 6275 N N . ASP B 1 39 ? 12.809 30.927 101.643 1.00 21.28 17 ASP B N 1
ATOM 6276 C CA . ASP B 1 39 ? 11.533 30.497 102.209 1.00 21.00 17 ASP B CA 1
ATOM 6277 C C . ASP B 1 39 ? 10.398 31.539 102.256 1.00 23.87 17 ASP B C 1
ATOM 6278 O O . ASP B 1 39 ? 9.275 31.220 102.668 1.00 25.91 17 ASP B O 1
ATOM 6287 N N . ASP B 1 40 ? 10.655 32.770 101.808 1.00 24.14 18 ASP B N 1
ATOM 6288 C CA . ASP B 1 40 ? 9.579 33.734 101.594 1.00 25.19 18 ASP B CA 1
ATOM 6289 C C . ASP B 1 40 ? 10.022 34.755 100.558 1.00 23.31 18 ASP B C 1
ATOM 6290 O O . ASP B 1 40 ? 11.201 34.786 100.172 1.00 24.06 18 ASP B O 1
ATOM 6299 N N . PHE B 1 41 ? 9.085 35.570 100.098 1.00 24.72 19 PHE B N 1
ATOM 6300 C CA . PHE B 1 41 ? 9.379 36.495 99.022 1.00 28.27 19 PHE B CA 1
ATOM 6301 C C . PHE B 1 41 ? 10.221 37.675 99.458 1.00 21.68 19 PHE B C 1
ATOM 6302 O O . PHE B 1 41 ? 11.165 38.048 98.765 1.00 27.35 19 PHE B O 1
ATOM 6319 N N . THR B 1 42 ? 9.887 38.271 100.598 1.00 24.91 20 THR B N 1
ATOM 6320 C CA . THR B 1 42 ? 10.616 39.435 101.059 1.00 25.28 20 THR B CA 1
ATOM 6321 C C . THR B 1 42 ? 12.077 39.066 101.316 1.00 21.21 20 THR B C 1
ATOM 6322 O O . THR B 1 42 ? 12.984 39.801 100.921 1.00 22.96 20 THR B O 1
ATOM 6333 N N . GLY B 1 43 ? 12.309 37.920 101.965 1.00 21.49 21 GLY B N 1
ATOM 6334 C CA . GLY B 1 43 ? 13.654 37.400 102.167 1.00 24.90 21 GLY B CA 1
ATOM 6335 C C . GLY B 1 43 ? 14.381 37.037 100.869 1.00 20.40 21 GLY B C 1
ATOM 6336 O O . GLY B 1 43 ? 15.580 37.249 100.767 1.00 22.07 21 GLY B O 1
ATOM 6340 N N . ALA B 1 44 ? 13.672 36.477 99.885 1.00 21.97 22 ALA B N 1
ATOM 6341 C CA . ALA B 1 44 ? 14.277 36.224 98.570 1.00 22.95 22 ALA B CA 1
ATOM 6342 C C . ALA B 1 44 ? 14.783 37.550 97.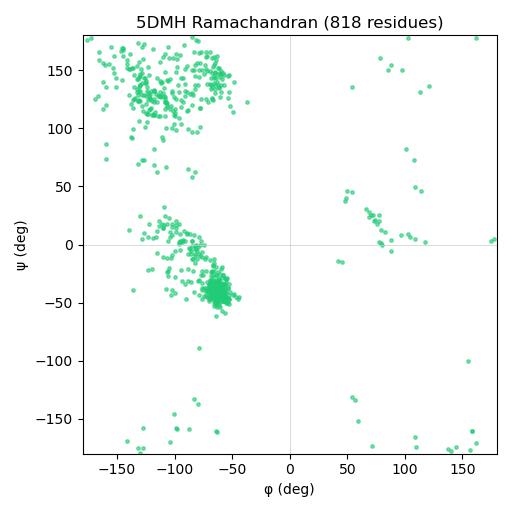950 1.00 24.34 22 ALA B C 1
ATOM 6343 O O . ALA B 1 44 ? 15.886 37.631 97.414 1.00 22.75 22 ALA B O 1
ATOM 6350 N N . THR B 1 45 ? 13.972 38.583 98.056 1.00 23.25 23 THR B N 1
ATOM 6351 C CA . THR B 1 45 ? 14.340 39.906 97.548 1.00 23.15 23 THR B CA 1
ATOM 6352 C C . THR B 1 45 ? 15.550 40.483 98.288 1.00 23.22 23 THR B C 1
ATOM 6353 O O . THR B 1 45 ? 16.491 41.016 97.680 1.00 21.80 23 THR B O 1
ATOM 6364 N N . ASP B 1 46 ? 15.543 40.363 99.615 1.00 23.41 24 ASP B N 1
ATOM 6365 C CA . ASP B 1 46 ? 16.640 40.872 100.409 1.00 23.95 24 ASP B CA 1
ATOM 6366 C C . ASP B 1 46 ? 17.943 40.147 100.083 1.00 22.88 24 ASP B C 1
ATOM 6367 O O . ASP B 1 46 ? 19.004 40.778 100.017 1.00 22.41 24 ASP B O 1
ATOM 6376 N N . LEU B 1 47 ? 17.873 38.836 99.840 1.00 20.21 25 LEU B N 1
ATOM 6377 C CA . LEU B 1 47 ? 19.061 38.097 99.452 1.00 19.07 25 LEU B CA 1
ATOM 6378 C C . LEU B 1 47 ? 19.538 38.525 98.049 1.00 19.60 25 LEU B C 1
ATOM 6379 O O . LEU B 1 47 ? 20.741 38.717 97.824 1.00 21.62 25 LEU B O 1
ATOM 6395 N N . ALA B 1 48 ? 18.609 38.660 97.112 1.00 25.53 26 ALA B N 1
ATOM 6396 C CA . ALA B 1 48 ? 18.941 39.120 95.761 1.00 23.10 26 ALA B CA 1
ATOM 6397 C C . ALA B 1 48 ? 19.618 40.497 95.841 1.00 26.36 26 ALA B C 1
ATOM 6398 O O . ALA B 1 48 ? 20.642 40.735 95.193 1.00 22.58 26 ALA B O 1
ATOM 6405 N N . ASN B 1 49 ? 19.074 41.394 96.662 1.00 20.38 27 ASN B N 1
ATOM 6406 C CA . ASN B 1 49 ? 19.676 42.733 96.791 1.00 24.64 27 ASN B CA 1
ATOM 6407 C C . ASN B 1 49 ? 21.114 42.641 97.286 1.00 21.10 27 ASN B C 1
ATOM 6408 O O . ASN B 1 49 ? 21.974 43.403 96.853 1.00 24.60 27 ASN B O 1
ATOM 6419 N N . THR B 1 50 ? 21.370 41.713 98.210 1.00 23.20 28 THR B N 1
ATOM 6420 C CA . THR B 1 50 ? 22.704 41.517 98.760 1.00 21.63 28 THR B CA 1
ATOM 6421 C C . THR B 1 50 ? 23.683 40.992 97.708 1.00 21.51 28 THR B C 1
ATOM 6422 O O . THR B 1 50 ? 24.815 41.465 97.608 1.00 25.80 28 THR B O 1
ATOM 6433 N N . LEU B 1 51 ? 23.231 40.020 96.930 1.00 21.78 29 LEU B N 1
ATOM 6434 C CA . LEU B 1 51 ? 24.033 39.443 95.852 1.00 21.52 29 LEU B CA 1
ATOM 6435 C C . LEU B 1 51 ? 24.358 40.496 94.796 1.00 23.19 29 LEU B C 1
ATOM 6436 O O . LEU B 1 51 ? 25.490 40.601 94.328 1.00 25.14 29 LEU B O 1
ATOM 6452 N N . VAL B 1 52 ? 23.362 41.283 94.425 1.00 27.14 30 VAL B N 1
ATOM 6453 C CA . VAL B 1 52 ? 23.550 42.321 93.420 1.00 24.20 30 VAL B CA 1
ATOM 6454 C C . VAL B 1 52 ? 24.519 43.393 93.912 1.00 25.75 30 VAL B C 1
ATOM 6455 O O . VAL B 1 52 ? 25.409 43.822 93.167 1.00 25.52 30 VAL B O 1
ATOM 6468 N N . ARG B 1 53 ? 24.354 43.812 95.164 1.00 21.99 31 ARG B N 1
ATOM 6469 C CA . ARG B 1 53 ? 25.225 44.822 95.756 1.00 29.27 31 ARG B CA 1
ATOM 6470 C C . ARG B 1 53 ? 26.682 44.364 95.731 1.00 27.74 31 ARG B C 1
ATOM 6471 O O . ARG B 1 53 ? 27.607 45.177 95.569 1.00 27.70 31 ARG B O 1
ATOM 6492 N N . ASN B 1 54 ? 26.878 43.053 95.860 1.00 24.23 32 ASN B N 1
ATOM 6493 C CA . ASN B 1 54 ? 28.214 42.486 95.914 1.00 25.17 32 ASN B CA 1
ATOM 6494 C C . ASN B 1 54 ? 28.683 41.832 94.615 1.00 25.44 32 ASN B C 1
ATOM 6495 O O . ASN B 1 54 ? 29.617 41.058 94.619 1.00 28.14 32 ASN B O 1
ATOM 6506 N N . GLY B 1 55 ? 28.028 42.153 93.508 1.00 25.45 33 GLY B N 1
ATOM 6507 C CA . GLY B 1 55 ? 28.620 41.960 92.200 1.00 26.09 33 GLY B CA 1
ATOM 6508 C C . GLY B 1 55 ? 28.061 40.845 91.343 1.00 30.69 33 GLY B C 1
ATOM 6509 O O . GLY B 1 55 ? 28.649 40.536 90.295 1.00 29.82 33 GLY B O 1
ATOM 6530 N N . ARG B 1 57 ? 24.973 39.490 89.018 1.00 26.89 35 ARG B N 1
ATOM 6531 C CA . ARG B 1 57 ? 23.726 39.687 88.279 1.00 27.57 35 ARG B CA 1
ATOM 6532 C C . ARG B 1 57 ? 22.779 38.624 88.775 1.00 27.01 35 ARG B C 1
ATOM 6533 O O . ARG B 1 57 ? 23.143 37.454 88.810 1.00 27.99 35 ARG B O 1
ATOM 6554 N N . THR B 1 58 ? 21.575 39.016 89.179 1.00 28.73 36 THR B N 1
ATOM 6555 C CA . THR B 1 58 ? 20.698 38.089 89.883 1.00 27.02 36 THR B CA 1
ATOM 6556 C C . THR B 1 58 ? 19.299 38.072 89.304 1.00 29.77 36 THR B C 1
ATOM 6557 O O . THR B 1 58 ? 18.728 39.117 89.007 1.00 28.32 36 THR B O 1
ATOM 6568 N N . VAL B 1 59 ? 18.757 36.868 89.141 1.00 29.68 37 VAL B N 1
ATOM 6569 C CA . VAL B 1 59 ? 17.384 36.670 88.682 1.00 26.33 37 VAL B CA 1
ATOM 6570 C C . VAL B 1 59 ? 16.605 35.945 89.790 1.00 25.47 37 VAL B C 1
ATOM 6571 O O . VAL B 1 59 ? 17.102 34.975 90.376 1.00 25.89 37 VAL B O 1
ATOM 6584 N N . GLN B 1 60 ? 15.403 36.447 90.092 1.00 30.97 38 GLN B N 1
ATOM 6585 C CA . GLN B 1 60 ? 14.519 35.889 91.123 1.00 30.29 38 GLN B CA 1
ATOM 6586 C C . GLN B 1 60 ? 13.302 35.214 90.473 1.00 27.22 38 GLN B C 1
ATOM 6587 O O . GLN B 1 60 ? 12.626 35.812 89.614 1.00 30.72 38 GLN B O 1
ATOM 6601 N N . THR B 1 61 ? 13.032 33.959 90.836 1.00 27.98 39 THR B N 1
ATOM 6602 C CA . THR B 1 61 ? 11.868 33.265 90.292 1.00 26.12 39 THR B CA 1
ATOM 6603 C C . THR B 1 61 ? 10.654 33.425 91.194 1.00 25.72 39 THR B C 1
ATOM 6604 O O . THR B 1 61 ? 10.777 33.454 92.420 1.00 27.41 39 THR B O 1
ATOM 6615 N N . ILE B 1 62 ? 9.480 33.550 90.586 1.00 28.97 40 ILE B N 1
ATOM 6616 C CA . ILE B 1 62 ? 8.239 33.642 91.343 1.00 34.24 40 ILE B CA 1
ATOM 6617 C C . ILE B 1 62 ? 7.766 32.231 91.654 1.00 31.11 40 ILE B C 1
ATOM 6618 O O . ILE B 1 62 ? 7.133 31.577 90.833 1.00 31.25 40 ILE B O 1
ATOM 6634 N N . GLY B 1 63 ? 8.076 31.740 92.849 1.00 29.24 41 GLY B N 1
ATOM 6635 C CA . GLY B 1 63 ? 7.686 30.397 93.197 1.00 32.22 41 GLY B CA 1
ATOM 6636 C C . GLY B 1 63 ? 8.500 29.380 92.429 1.00 31.60 41 GLY B C 1
ATOM 6637 O O . GLY B 1 63 ? 9.466 29.726 91.748 1.00 33.84 41 GLY B O 1
ATOM 6641 N N . LEU B 1 64 ? 8.122 28.116 92.569 1.00 33.91 42 LEU B N 1
ATOM 6642 C CA . LEU B 1 64 ? 8.747 27.034 91.809 1.00 37.41 42 LEU B CA 1
ATOM 6643 C C . LEU B 1 64 ? 8.434 27.181 90.322 1.00 39.58 42 LEU B C 1
ATOM 6644 O O . LEU B 1 64 ? 7.267 27.235 89.948 1.00 43.54 42 LEU B O 1
ATOM 6660 N N . PRO B 1 65 ? 9.468 27.230 89.467 1.00 40.52 43 PRO B N 1
ATOM 6661 C CA . PRO B 1 65 ? 9.255 27.286 88.013 1.00 43.34 43 PRO B CA 1
ATOM 6662 C C . PRO B 1 65 ? 9.018 25.920 87.385 1.00 52.69 43 PRO B C 1
ATOM 6663 O O . PRO B 1 65 ? 9.526 24.952 87.948 1.00 60.84 43 PRO B O 1
ATOM 6674 N N . GLY B 1 74 ? 18.303 34.154 80.633 1.00 54.77 52 GLY B N 1
ATOM 6675 C CA . GLY B 1 74 ? 19.047 35.393 80.790 1.00 62.16 52 GLY B CA 1
ATOM 6676 C C . GLY B 1 74 ? 20.532 35.147 80.995 1.00 60.79 52 GLY B C 1
ATOM 6677 O O . GLY B 1 74 ? 21.028 34.050 80.742 1.00 55.78 52 GLY B O 1
ATOM 6680 N N . GLU B 1 75 ? 21.242 36.178 81.442 1.00 51.76 53 GLU B N 1
ATOM 6681 C CA . GLU B 1 75 ? 22.671 36.067 81.728 1.00 50.68 53 GLU B CA 1
ATOM 6682 C C . GLU B 1 75 ? 22.922 36.345 83.210 1.00 45.83 53 GLU B C 1
ATOM 6683 O O . GLU B 1 75 ? 23.535 37.339 83.597 1.00 55.24 53 GLU B O 1
ATOM 6695 N N . ALA B 1 76 ? 22.443 35.427 84.026 1.00 38.63 54 ALA B N 1
ATOM 6696 C CA . ALA B 1 76 ? 22.476 35.579 85.464 1.00 32.51 54 ALA B CA 1
ATOM 6697 C C . ALA B 1 76 ? 23.713 34.906 86.080 1.00 37.81 54 ALA B C 1
ATOM 6698 O O . ALA B 1 76 ? 24.165 33.844 85.612 1.00 34.87 54 ALA B O 1
ATOM 6705 N N . ASP B 1 77 ? 24.257 35.537 87.121 1.00 29.86 55 ASP B N 1
ATOM 6706 C CA . ASP B 1 77 ? 25.328 34.937 87.905 1.00 28.66 55 ASP B CA 1
ATOM 6707 C C . ASP B 1 77 ? 24.710 34.146 89.054 1.00 30.23 55 ASP B C 1
ATOM 6708 O O . ASP B 1 77 ? 25.231 33.108 89.467 1.00 29.26 55 ASP B O 1
ATOM 6717 N N . ALA B 1 78 ? 23.589 34.653 89.560 1.00 35.79 56 ALA B N 1
ATOM 6718 C CA . ALA B 1 78 ? 22.920 34.046 90.702 1.00 31.11 56 ALA B CA 1
ATOM 6719 C C . ALA B 1 78 ? 21.423 33.921 90.425 1.00 31.39 56 ALA B C 1
ATOM 6720 O O . ALA B 1 78 ? 20.800 34.785 89.765 1.00 28.04 56 ALA B O 1
ATOM 6727 N N . LEU B 1 79 ? 20.866 32.812 90.896 1.00 24.54 57 LEU B N 1
ATOM 6728 C CA . LEU B 1 79 ? 19.438 32.542 90.777 1.00 25.33 57 LEU B CA 1
ATOM 6729 C C . LEU B 1 79 ? 18.862 32.378 92.176 1.00 28.28 57 LEU B C 1
ATOM 6730 O O . LEU B 1 79 ? 19.423 31.659 92.995 1.00 28.50 57 LEU B O 1
ATOM 6746 N N . VAL B 1 80 ? 17.746 33.046 92.439 1.00 29.04 58 VAL B N 1
ATOM 6747 C CA . VAL B 1 80 ? 17.067 32.927 93.722 1.00 26.83 58 VAL B CA 1
ATOM 6748 C C . VAL B 1 80 ? 15.635 32.458 93.506 1.00 26.99 58 VAL B C 1
ATOM 6749 O O . VAL B 1 80 ? 14.834 33.149 92.875 1.00 28.85 58 VAL B O 1
ATOM 6762 N N . VAL B 1 81 ? 15.314 31.268 94.010 1.00 26.34 59 VAL B N 1
ATOM 6763 C CA . VAL B 1 81 ? 13.948 30.760 93.918 1.00 23.45 59 VAL B CA 1
ATOM 6764 C C . VAL B 1 81 ? 13.159 31.212 95.141 1.00 27.77 59 VAL B C 1
ATOM 6765 O O . VAL B 1 81 ? 13.456 30.793 96.260 1.00 29.68 59 VAL B O 1
ATOM 6778 N N . ALA B 1 82 ? 12.143 32.044 94.922 1.00 25.27 60 AL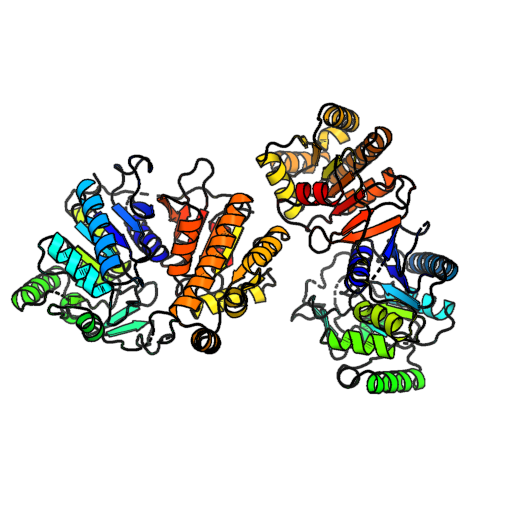A B N 1
ATOM 6779 C CA . ALA B 1 82 ? 11.312 32.569 96.013 1.00 27.35 60 ALA B CA 1
ATOM 6780 C C . ALA B 1 82 ? 10.132 31.637 96.309 1.00 25.63 60 ALA B C 1
ATOM 6781 O O . ALA B 1 82 ? 9.116 31.657 95.615 1.00 27.58 60 ALA B O 1
ATOM 6788 N N . LEU B 1 83 ? 10.272 30.805 97.341 1.00 27.11 61 LEU B N 1
ATOM 6789 C CA . LEU B 1 83 ? 9.166 29.946 97.750 1.00 25.87 61 LEU B CA 1
ATOM 6790 C C . LEU B 1 83 ? 8.305 30.610 98.834 1.00 24.84 61 LEU B C 1
ATOM 6791 O O . LEU B 1 83 ? 8.647 31.663 99.376 1.00 29.43 61 LEU B O 1
ATOM 6807 N N . LYS B 1 84 ? 7.177 29.987 99.146 1.00 29.00 62 LYS B N 1
ATOM 6808 C CA . LYS B 1 84 ? 6.389 30.352 100.324 1.00 29.71 62 LYS B CA 1
ATOM 6809 C C . LYS B 1 84 ? 6.331 29.137 101.257 1.00 29.28 62 LYS B C 1
ATOM 6810 O O . LYS B 1 84 ? 5.372 28.355 101.241 1.00 30.63 62 LYS B O 1
ATOM 6829 N N . SER B 1 85 ? 7.370 28.955 102.052 1.00 22.92 63 SER B N 1
ATOM 6830 C CA . SER B 1 85 ? 7.599 27.657 102.645 1.00 23.07 63 SER B CA 1
ATOM 6831 C C . SER B 1 85 ? 8.063 27.730 104.092 1.00 25.64 63 SER B C 1
ATOM 6832 O O . SER B 1 85 ? 8.502 26.731 104.669 1.00 28.49 63 SER B O 1
ATOM 6840 N N . ARG B 1 86 ? 7.950 28.914 104.676 1.00 24.53 64 ARG B N 1
ATOM 6841 C CA . ARG B 1 86 ? 8.401 29.148 106.042 1.00 24.85 64 ARG B CA 1
ATOM 6842 C C . ARG B 1 86 ? 7.547 28.421 107.077 1.00 25.41 64 ARG B C 1
ATOM 6843 O O . ARG B 1 86 ? 8.056 27.893 108.073 1.00 26.01 64 ARG B O 1
ATOM 6864 N N . THR B 1 87 ? 6.243 28.410 106.861 1.00 27.18 65 THR B N 1
ATOM 6865 C CA . THR B 1 87 ? 5.340 27.870 107.865 1.00 29.30 65 THR B CA 1
ATOM 6866 C C . THR B 1 87 ? 4.395 26.789 107.343 1.00 35.67 65 THR B C 1
ATOM 6867 O O . THR B 1 87 ? 3.493 26.375 108.063 1.00 37.21 65 THR B O 1
ATOM 6878 N N . ILE B 1 88 ? 4.618 26.308 106.121 1.00 30.92 66 ILE B N 1
ATOM 6879 C CA . ILE B 1 88 ? 3.830 25.188 105.600 1.00 31.62 66 ILE B CA 1
ATOM 6880 C C . ILE B 1 88 ? 4.357 23.878 106.177 1.00 30.68 66 ILE B C 1
ATOM 6881 O O . ILE B 1 88 ? 5.456 23.843 106.747 1.00 26.92 66 ILE B O 1
ATOM 6897 N N . PRO B 1 89 ? 3.574 22.794 106.056 1.00 32.42 67 PRO B N 1
ATOM 6898 C CA . PRO B 1 89 ? 4.049 21.551 106.665 1.00 30.52 67 PRO B CA 1
ATOM 6899 C C . PRO B 1 89 ? 5.419 21.138 106.124 1.00 28.27 67 PRO B C 1
ATOM 6900 O O . PRO B 1 89 ? 5.732 21.365 104.949 1.00 29.97 67 PRO B O 1
ATOM 6911 N N . ALA B 1 90 ? 6.223 20.534 106.988 1.00 29.21 68 ALA B N 1
ATOM 6912 C CA . ALA B 1 90 ? 7.596 20.221 106.653 1.00 30.98 68 ALA B CA 1
ATOM 6913 C C . ALA B 1 90 ? 7.647 19.359 105.397 1.00 29.51 68 ALA B C 1
ATOM 6914 O O . ALA B 1 90 ? 8.505 19.561 104.541 1.00 34.76 68 ALA B O 1
ATOM 6921 N N . VAL B 1 91 ? 6.724 18.411 105.271 1.00 31.70 69 VAL B N 1
ATOM 6922 C CA . VAL B 1 91 ? 6.757 17.506 104.126 1.00 32.18 69 VAL B CA 1
ATOM 6923 C C . VAL B 1 91 ? 6.642 18.302 102.821 1.00 32.54 69 VAL B C 1
ATOM 6924 O O . VAL B 1 91 ? 7.295 17.986 101.820 1.00 32.08 69 VAL B O 1
ATOM 6937 N N . GLU B 1 92 ? 5.817 19.345 102.836 1.00 33.07 70 GLU B N 1
ATOM 6938 C CA . GLU B 1 92 ? 5.667 20.208 101.663 1.00 31.39 70 GLU B CA 1
ATOM 6939 C C . GLU B 1 92 ? 6.864 21.139 101.447 1.00 31.16 70 GLU B C 1
ATOM 6940 O O . GLU B 1 92 ? 7.253 21.361 100.303 1.00 29.38 70 GLU B O 1
ATOM 6952 N N . ALA B 1 93 ? 7.466 21.675 102.517 1.00 26.33 71 ALA B N 1
ATOM 6953 C CA . ALA B 1 93 ? 8.616 22.536 102.327 1.00 24.80 71 ALA B CA 1
ATOM 6954 C C . ALA B 1 93 ? 9.794 21.735 101.771 1.00 29.55 71 ALA B C 1
ATOM 6955 O O . ALA B 1 93 ? 10.554 22.227 100.931 1.00 30.57 71 ALA B O 1
ATOM 6962 N N . VAL B 1 94 ? 9.959 20.502 102.249 1.00 27.98 72 VAL B N 1
ATOM 6963 C CA . VAL B 1 94 ? 11.025 19.636 101.753 1.00 22.60 72 VAL B CA 1
ATOM 6964 C C . VAL B 1 94 ? 10.829 19.346 100.255 1.00 23.82 72 VAL B C 1
ATOM 6965 O O . VAL B 1 94 ? 11.781 19.445 99.471 1.00 31.36 72 VAL B O 1
ATOM 6978 N N . ALA B 1 95 ? 9.599 19.027 99.854 1.00 30.19 73 ALA B N 1
ATOM 6979 C CA . ALA B 1 95 ? 9.339 18.633 98.466 1.00 34.78 73 ALA B CA 1
ATOM 6980 C C . ALA B 1 95 ? 9.575 19.806 97.524 1.00 30.08 73 ALA B C 1
ATOM 6981 O O . ALA B 1 95 ? 10.200 19.662 96.470 1.00 28.54 73 ALA B O 1
ATOM 6988 N N . GLN B 1 96 ? 9.099 20.986 97.920 1.00 29.15 74 GLN B N 1
ATOM 6989 C CA . GLN B 1 96 ? 9.265 22.187 97.107 1.00 30.53 74 GLN B CA 1
ATOM 6990 C C . GLN B 1 96 ? 10.733 22.612 97.034 1.00 24.24 74 GLN B C 1
ATOM 6991 O O . GLN B 1 96 ? 11.228 22.980 95.964 1.00 30.51 74 GLN B O 1
ATOM 7005 N N . SER B 1 97 ? 11.440 22.522 98.160 1.00 23.03 75 SER B N 1
ATOM 7006 C CA . SER B 1 97 ? 12.849 22.872 98.193 1.00 25.82 75 SER B CA 1
ATOM 7007 C C . SER B 1 97 ? 13.676 21.930 97.333 1.00 25.47 75 SER B C 1
ATOM 7008 O O . SER B 1 97 ? 14.604 22.360 96.655 1.00 30.07 75 SER B O 1
ATOM 7016 N N . LEU B 1 98 ? 13.345 20.641 97.366 1.00 32.27 76 LEU B N 1
ATOM 7017 C CA . LEU B 1 98 ? 14.024 19.658 96.534 1.00 28.24 76 LEU B CA 1
ATOM 7018 C C . LEU B 1 98 ? 13.770 19.928 95.036 1.00 27.60 76 LEU B C 1
ATOM 7019 O O . LEU B 1 98 ? 14.683 19.868 94.203 1.00 32.55 76 LEU B O 1
ATOM 7035 N N . ALA B 1 99 ? 12.527 20.238 94.697 1.00 34.20 77 ALA B N 1
ATOM 7036 C CA . ALA B 1 99 ? 12.180 20.602 93.326 1.00 34.90 77 ALA B CA 1
ATOM 7037 C C . ALA B 1 99 ? 12.981 21.831 92.886 1.00 35.31 77 ALA B C 1
ATOM 7038 O O . ALA B 1 99 ? 13.475 21.892 91.752 1.00 33.83 77 ALA B O 1
ATOM 7045 N N . ALA B 1 100 ? 13.127 22.800 93.792 1.00 29.29 78 ALA B N 1
ATOM 7046 C CA . ALA B 1 100 ? 13.916 23.988 93.513 1.00 27.44 78 ALA B CA 1
ATOM 7047 C C . ALA B 1 100 ? 15.382 23.652 93.308 1.00 30.88 78 ALA B C 1
ATOM 7048 O O . ALA B 1 100 ? 16.013 24.192 92.399 1.00 29.50 78 ALA B O 1
ATOM 7055 N N . LEU B 1 101 ? 15.929 22.764 94.142 1.00 29.15 79 LEU B N 1
ATOM 7056 C CA . LEU B 1 101 ? 17.322 22.363 93.990 1.00 31.18 79 LEU B CA 1
ATOM 7057 C C . LEU B 1 101 ? 17.558 21.728 92.613 1.00 33.63 79 LEU B C 1
ATOM 7058 O O . LEU B 1 101 ? 18.514 22.065 91.907 1.00 34.33 79 LEU B O 1
ATOM 7074 N N . GLN B 1 102 ? 16.684 20.810 92.227 1.00 32.87 80 GLN B N 1
ATOM 7075 C CA . GLN B 1 102 ? 16.813 20.166 90.924 1.00 37.51 80 GLN B CA 1
ATOM 7076 C C . GLN B 1 102 ? 16.816 21.190 89.782 1.00 35.43 80 GLN B C 1
ATOM 7077 O O . GLN B 1 102 ? 17.627 21.111 88.852 1.00 39.24 80 GLN B O 1
ATOM 7091 N N . TRP B 1 103 ? 15.920 22.167 89.858 1.00 37.10 81 TRP B N 1
ATOM 7092 C CA . TRP B 1 103 ? 15.848 23.199 88.818 1.00 39.20 81 TRP B CA 1
ATOM 7093 C C . TRP B 1 103 ? 17.140 24.024 88.792 1.00 38.70 81 TRP B C 1
ATOM 7094 O O . TRP B 1 103 ? 17.690 24.283 87.729 1.00 36.31 81 TRP B O 1
ATOM 7115 N N . LEU B 1 104 ? 17.639 24.415 89.962 1.00 35.64 82 LEU B N 1
ATOM 7116 C CA . LEU B 1 104 ? 18.893 25.167 90.038 1.00 35.43 82 LEU B CA 1
ATOM 7117 C C . LEU B 1 104 ? 20.091 24.373 89.509 1.00 29.53 82 LEU B C 1
ATOM 7118 O O . LEU B 1 104 ? 20.956 24.925 88.803 1.00 35.96 82 LEU B O 1
ATOM 7134 N N . ARG B 1 105 ? 20.160 23.087 89.849 1.00 36.43 83 ARG B N 1
ATOM 7135 C CA . ARG B 1 105 ? 21.259 22.240 89.384 1.00 37.81 83 ARG B CA 1
ATOM 7136 C C . ARG B 1 105 ? 21.231 22.125 87.855 1.00 38.47 83 ARG B C 1
ATOM 7137 O O . ARG B 1 105 ? 22.271 22.159 87.195 1.00 42.15 83 ARG B O 1
ATOM 7158 N N . ALA B 1 106 ? 20.029 22.039 87.300 1.00 40.58 84 ALA B N 1
ATOM 7159 C CA . ALA B 1 106 ? 19.844 21.955 85.853 1.00 42.20 84 ALA B CA 1
ATOM 7160 C C . ALA B 1 106 ? 20.267 23.224 85.098 1.00 42.46 84 ALA B C 1
ATOM 7161 O O . ALA B 1 106 ? 20.551 23.162 83.901 1.00 42.47 84 ALA B O 1
ATOM 7168 N N . GLN B 1 107 ? 20.294 24.367 85.782 1.00 38.35 85 GLN B N 1
ATOM 7169 C CA . GLN B 1 107 ? 20.740 25.625 85.177 1.00 38.73 85 GLN B CA 1
ATOM 7170 C C . GLN B 1 107 ? 22.262 25.757 85.271 1.00 38.89 85 GLN B C 1
ATOM 7171 O O . GLN B 1 107 ? 22.842 26.679 84.701 1.00 41.21 85 GLN B O 1
ATOM 7185 N N . GLY B 1 108 ? 22.903 24.844 85.998 1.00 38.73 86 GLY B N 1
ATOM 7186 C CA . GLY B 1 108 ? 24.355 24.800 86.056 1.00 38.81 86 GLY B CA 1
ATOM 7187 C C . GLY B 1 108 ? 24.996 25.358 87.314 1.00 38.37 86 GLY B C 1
ATOM 7188 O O . GLY B 1 108 ? 26.228 25.506 87.377 1.00 36.46 86 GLY B O 1
ATOM 7192 N N . CYS B 1 109 ? 24.185 25.669 88.323 1.00 37.76 87 CYS B N 1
ATOM 7193 C CA . CYS B 1 109 ? 24.721 26.179 89.574 1.00 33.73 87 CYS B CA 1
ATOM 7194 C C . CYS B 1 109 ? 25.610 25.145 90.256 1.00 37.77 87 CYS B C 1
ATOM 7195 O O . CYS B 1 109 ? 25.289 23.944 90.263 1.00 34.38 87 CYS B O 1
ATOM 7203 N N . ARG B 1 110 ? 26.719 25.634 90.822 1.00 36.70 88 ARG B N 1
ATOM 7204 C CA . ARG B 1 110 ? 27.734 24.805 91.465 1.00 39.24 88 ARG B CA 1
ATOM 7205 C C . ARG B 1 110 ? 27.676 24.874 93.003 1.00 33.68 88 ARG B C 1
ATOM 7206 O O . ARG B 1 110 ? 28.231 24.023 93.682 1.00 34.87 88 ARG B O 1
ATOM 7227 N N . GLN B 1 111 ? 27.063 25.919 93.540 1.00 30.97 89 GLN B N 1
ATOM 7228 C CA . GLN B 1 111 ? 26.937 26.076 94.995 1.00 28.41 89 GLN B CA 1
ATOM 7229 C C . GLN B 1 111 ? 25.547 26.575 95.310 1.00 27.46 89 GLN B C 1
ATOM 7230 O O . GLN B 1 111 ? 24.917 27.277 94.503 1.00 30.78 89 GLN B O 1
ATOM 7244 N N . PHE B 1 112 ? 25.066 26.216 96.490 1.00 27.04 90 PHE B N 1
ATOM 7245 C CA . PHE B 1 112 ? 23.684 26.459 96.840 1.00 23.93 90 PHE B CA 1
ATOM 7246 C C . PHE B 1 112 ? 23.517 27.117 98.192 1.00 23.83 90 PHE B C 1
ATOM 7247 O O . PHE B 1 112 ? 24.255 26.818 99.135 1.00 23.32 90 PHE B O 1
ATOM 7264 N N . VAL B 1 113 ? 22.522 27.997 98.281 1.00 24.55 91 VAL B N 1
ATOM 7265 C CA . VAL B 1 113 ? 22.209 28.655 99.548 1.00 26.57 91 VAL B CA 1
ATOM 7266 C C . VAL B 1 113 ? 20.762 28.393 99.899 1.00 24.21 91 VAL B C 1
ATOM 7267 O O . VAL B 1 113 ? 19.860 28.598 99.067 1.00 23.97 91 VAL B O 1
ATOM 7280 N N . PHE B 1 114 ? 20.546 27.956 101.137 1.00 22.29 92 PHE B N 1
ATOM 7281 C CA . PHE B 1 114 ? 19.211 27.851 101.712 1.00 16.62 92 PHE B CA 1
ATOM 7282 C C . PHE B 1 114 ? 18.987 29.074 102.596 1.00 17.77 92 PHE B C 1
ATOM 7283 O O . PHE B 1 114 ? 19.652 29.250 103.614 1.00 18.96 92 PHE B O 1
ATOM 7300 N N . LYS B 1 115 ? 18.057 29.918 102.173 1.00 22.33 93 LYS B N 1
ATOM 7301 C CA . LYS B 1 115 ? 17.842 31.231 102.754 1.00 20.83 93 LYS B CA 1
ATOM 7302 C C . LYS B 1 115 ? 16.541 31.246 103.563 1.00 19.09 93 LYS B C 1
ATOM 7303 O O . LYS B 1 115 ? 15.465 31.062 103.020 1.00 21.29 93 LYS B O 1
ATOM 7322 N N . TYR B 1 116 ? 16.663 31.475 104.863 1.00 20.94 94 TYR B N 1
ATOM 7323 C CA . TYR B 1 116 ? 15.526 31.613 105.778 1.00 15.61 94 TYR B CA 1
ATOM 7324 C C . TYR B 1 116 ? 15.677 32.941 106.570 1.00 20.04 94 TYR B C 1
ATOM 7325 O O . TYR B 1 116 ? 16.573 33.752 106.285 1.00 20.74 94 TYR B O 1
ATOM 7343 N N . CYS B 1 117 ? 14.789 33.195 107.527 1.00 22.29 95 CYS B N 1
ATOM 7344 C CA . CYS B 1 117 ? 14.776 34.498 108.194 1.00 20.70 95 CYS B CA 1
ATOM 7345 C C . CYS B 1 117 ? 15.991 34.720 109.076 1.00 21.07 95 CYS B C 1
ATOM 7346 O O . CYS B 1 117 ? 16.540 33.771 109.655 1.00 19.61 95 CYS B O 1
ATOM 7354 N N . SER B 1 118 ? 16.402 35.982 109.198 1.00 21.65 96 SER B N 1
ATOM 7355 C CA . SER B 1 118 ? 17.480 36.350 110.124 1.00 19.90 96 SER B CA 1
ATOM 7356 C C . SER B 1 118 ? 17.106 36.095 111.583 1.00 19.48 96 SER B C 1
ATOM 7357 O O . SER B 1 118 ? 17.983 36.038 112.418 1.00 18.98 96 SER B O 1
ATOM 7365 N N . THR B 1 119 ? 15.813 35.974 111.885 1.00 20.59 97 THR B N 1
ATOM 7366 C CA . THR B 1 119 ? 15.388 35.649 113.234 1.00 18.94 97 THR B CA 1
ATOM 7367 C C . THR B 1 119 ? 15.067 34.145 113.363 1.00 19.70 97 THR B C 1
ATOM 7368 O O . THR B 1 119 ? 14.510 33.709 114.359 1.00 20.64 97 THR B O 1
ATOM 7379 N N . PHE B 1 120 ? 15.436 33.379 112.337 1.00 15.71 98 PHE B N 1
ATOM 7380 C CA . PHE B 1 120 ? 15.434 31.896 112.395 1.00 18.94 98 PHE B CA 1
ATOM 7381 C C . PHE B 1 120 ? 14.029 31.308 112.520 1.00 20.84 98 PHE B C 1
ATOM 7382 O O . PHE B 1 120 ? 13.825 30.225 113.098 1.00 20.11 98 PHE B O 1
ATOM 7399 N N . ASP B 1 121 ? 13.075 32.029 111.941 1.00 20.55 99 ASP B N 1
ATOM 7400 C CA . ASP B 1 121 ? 11.650 31.744 112.069 1.00 19.00 99 ASP B CA 1
ATOM 7401 C C . ASP B 1 121 ? 11.340 30.285 111.734 1.00 24.50 99 ASP B C 1
ATOM 7402 O O . ASP B 1 121 ? 11.571 29.833 110.607 1.00 24.55 99 ASP B O 1
ATOM 7411 N N . SER B 1 122 ? 10.805 29.574 112.728 1.00 22.11 100 SER B N 1
ATOM 7412 C CA . SER B 1 122 ? 10.506 28.140 112.643 1.00 22.90 100 SER B CA 1
ATOM 7413 C C . SER B 1 122 ? 9.817 27.673 113.928 1.00 25.81 100 SER B C 1
ATOM 7414 O O . SER B 1 122 ? 9.648 28.450 114.868 1.00 25.43 100 SER B O 1
ATOM 7422 N N . THR B 1 123 ? 9.416 26.401 113.966 1.00 24.37 101 THR B N 1
ATOM 7423 C CA . THR B 1 123 ? 8.960 25.769 115.205 1.00 22.94 101 THR B CA 1
ATOM 7424 C C . THR B 1 123 ? 9.698 24.458 115.351 1.00 25.52 101 THR B C 1
ATOM 7425 O O . THR B 1 123 ? 10.529 24.124 114.522 1.00 21.69 101 THR B O 1
ATOM 7436 N N . ASP B 1 124 ? 9.429 23.697 116.405 1.00 22.68 102 ASP B N 1
ATOM 7437 C CA . ASP B 1 124 ? 10.094 22.415 116.523 1.00 23.01 102 ASP B CA 1
ATOM 7438 C C . ASP B 1 124 ? 9.769 21.487 115.321 1.00 24.45 102 ASP B C 1
ATOM 7439 O O . ASP B 1 124 ? 10.517 20.543 115.043 1.00 26.15 102 ASP B O 1
ATOM 7448 N N . ALA B 1 125 ? 8.664 21.749 114.620 1.00 23.42 103 ALA B N 1
ATOM 7449 C CA . ALA B 1 125 ? 8.254 20.906 113.485 1.00 25.32 103 ALA B CA 1
ATOM 7450 C C . ALA B 1 125 ? 8.964 21.255 112.174 1.00 23.94 103 ALA B C 1
ATOM 7451 O O . ALA B 1 125 ? 8.931 20.469 111.218 1.00 27.43 103 ALA B O 1
ATOM 7458 N N . GLY B 1 126 ? 9.584 22.433 112.116 1.00 25.07 104 GLY B N 1
ATOM 7459 C CA . GLY B 1 126 ? 10.312 22.844 110.925 1.00 25.63 104 GLY B CA 1
ATOM 7460 C C . GLY B 1 126 ? 10.199 24.336 110.656 1.00 22.37 104 GLY B C 1
ATOM 7461 O O . GLY B 1 126 ? 9.641 25.081 111.483 1.00 23.08 104 GLY B O 1
ATOM 7465 N N . ASN B 1 127 ? 10.727 24.802 109.522 1.00 25.66 105 ASN B N 1
ATOM 7466 C CA . ASN B 1 127 ? 11.217 23.958 108.439 1.00 21.93 105 ASN B CA 1
ATOM 7467 C C . ASN B 1 127 ? 12.712 24.054 108.132 1.00 20.02 105 ASN B C 1
ATOM 7468 O O . ASN B 1 127 ? 13.199 23.455 107.161 1.00 22.01 105 ASN B O 1
ATOM 7479 N N . ILE B 1 128 ? 13.455 24.782 108.955 1.00 21.73 106 ILE B N 1
ATOM 7480 C CA . ILE B 1 128 ? 14.880 24.951 108.719 1.00 20.12 106 ILE B CA 1
ATOM 7481 C C . ILE B 1 128 ? 15.634 23.606 108.818 1.00 21.05 106 ILE B C 1
ATOM 7482 O O . ILE B 1 128 ? 16.383 23.236 107.930 1.00 20.79 106 ILE B O 1
ATOM 7498 N N . GLY B 1 129 ? 15.441 22.862 109.900 1.00 18.80 107 GLY B N 1
ATOM 7499 C CA . GLY B 1 129 ? 16.026 21.534 109.982 1.00 20.97 107 GLY B CA 1
ATOM 7500 C C . GLY B 1 129 ? 15.654 20.589 108.851 1.00 22.08 107 GLY B C 1
ATOM 7501 O O . GLY B 1 129 ? 16.517 20.082 108.154 1.00 23.57 107 GLY B O 1
ATOM 7505 N N . PRO B 1 130 ? 14.358 20.327 108.675 1.00 21.98 108 PRO B N 1
ATOM 7506 C CA . PRO B 1 130 ? 13.944 19.377 107.642 1.00 21.28 108 PRO B CA 1
ATOM 7507 C C . PRO B 1 130 ? 14.436 19.737 106.241 1.00 25.66 108 PRO B C 1
ATOM 7508 O O . PRO B 1 130 ? 14.884 18.847 105.497 1.00 23.92 108 PRO B O 1
ATOM 7519 N N . VAL B 1 131 ? 14.365 21.014 105.883 1.00 21.66 109 VAL B N 1
ATOM 7520 C CA . VAL B 1 131 ? 14.747 21.407 104.533 1.00 25.41 109 VAL B CA 1
ATOM 7521 C C . VAL B 1 131 ? 16.259 21.340 104.378 1.00 21.39 109 VAL B C 1
ATOM 7522 O O . VAL B 1 131 ? 16.746 20.802 103.390 1.00 22.19 109 VAL B O 1
ATOM 7535 N N . ALA B 1 132 ? 16.988 21.845 105.375 1.00 24.95 110 ALA B N 1
ATOM 7536 C CA . ALA B 1 132 ? 18.453 21.810 105.345 1.00 25.56 110 ALA B CA 1
ATOM 7537 C C . ALA B 1 132 ? 18.996 20.394 105.234 1.00 23.95 110 ALA B C 1
ATOM 7538 O O . ALA B 1 132 ? 19.917 20.114 104.456 1.00 23.42 110 ALA B O 1
ATOM 7545 N N . GLU B 1 133 ? 18.426 19.490 106.023 1.00 23.51 111 GLU B N 1
ATOM 7546 C CA . GLU B 1 133 ? 18.840 18.093 106.025 1.00 28.94 111 GLU B CA 1
ATOM 7547 C C . GLU B 1 133 ? 18.576 17.425 104.686 1.00 23.71 111 GLU B C 1
ATOM 7548 O O . GLU B 1 133 ? 19.406 16.658 104.165 1.00 25.73 111 GLU B O 1
ATOM 7560 N N . ALA B 1 134 ? 17.429 17.731 104.104 1.00 28.12 112 ALA B N 1
ATOM 7561 C CA . ALA B 1 134 ? 17.062 17.143 102.832 1.00 25.59 112 ALA B CA 1
ATOM 7562 C C . ALA B 1 134 ? 17.974 17.615 101.704 1.00 26.17 112 ALA B C 1
ATOM 7563 O O . ALA B 1 134 ? 18.342 16.829 100.814 1.00 26.11 112 ALA B O 1
ATOM 7570 N N . LEU B 1 135 ? 18.304 18.902 101.725 1.00 25.81 113 LEU B N 1
ATOM 7571 C CA . LEU B 1 135 ? 19.192 19.474 100.736 1.00 28.48 113 LEU B CA 1
ATOM 7572 C C . LEU B 1 135 ? 20.583 18.863 100.874 1.00 25.78 113 LEU B C 1
ATOM 7573 O O . LEU B 1 135 ? 21.200 18.509 99.879 1.00 26.06 113 LEU B O 1
ATOM 7589 N N . LEU B 1 136 ? 21.088 18.737 102.102 1.00 27.28 114 LEU B N 1
ATOM 7590 C CA . LEU B 1 136 ? 22.361 18.041 102.306 1.00 29.48 114 LEU B CA 1
ATOM 7591 C C . LEU B 1 136 ? 22.388 16.661 101.684 1.00 31.10 114 LEU B C 1
ATOM 7592 O O . LEU B 1 136 ? 23.316 16.313 100.939 1.00 30.68 114 LEU B O 1
ATOM 7608 N N . ALA B 1 137 ? 21.371 15.862 101.988 1.00 30.32 115 ALA B N 1
ATOM 7609 C CA . ALA B 1 137 ? 21.299 14.503 101.467 1.00 39.09 115 ALA B CA 1
ATOM 7610 C C . ALA B 1 137 ? 21.302 14.498 99.935 1.00 34.86 115 ALA B C 1
ATOM 7611 O O . ALA B 1 137 ? 22.037 13.729 99.314 1.00 27.62 115 ALA B O 1
ATOM 7618 N N . ALA B 1 138 ? 20.479 15.347 99.322 1.00 32.52 116 ALA B N 1
ATOM 7619 C CA . ALA B 1 138 ? 20.371 15.384 97.860 1.00 30.96 116 ALA B CA 1
ATOM 7620 C C . ALA B 1 138 ? 21.698 15.759 97.175 1.00 34.11 116 ALA B C 1
ATOM 7621 O O . ALA B 1 138 ? 22.000 15.284 96.083 1.00 34.90 116 ALA B O 1
ATOM 7628 N N . LEU B 1 139 ? 22.481 16.593 97.848 1.00 30.27 117 LEU B N 1
ATOM 7629 C CA . LEU B 1 139 ? 23.810 17.002 97.406 1.00 32.44 117 LEU B CA 1
ATOM 7630 C C . LEU B 1 139 ? 24.925 16.030 97.801 1.00 35.86 117 LEU B C 1
ATOM 7631 O O . LEU B 1 139 ? 26.095 16.277 97.503 1.00 40.89 117 LEU B O 1
ATOM 7647 N N . ASP B 1 140 ? 24.568 14.915 98.440 1.00 31.95 118 ASP B N 1
ATOM 7648 C CA . ASP B 1 140 ? 25.549 13.947 98.921 1.00 33.20 118 ASP B CA 1
ATOM 7649 C C . ASP B 1 140 ? 26.674 14.614 99.734 1.00 26.91 118 ASP B C 1
ATOM 7650 O O . ASP B 1 140 ? 27.858 14.317 99.553 1.00 32.04 118 ASP B O 1
ATOM 7659 N N . SER B 1 141 ? 26.289 15.497 100.648 1.00 23.83 119 SER B N 1
ATOM 7660 C CA . SER B 1 141 ? 27.243 16.220 101.471 1.00 25.03 119 SER B CA 1
ATOM 7661 C C . SER B 1 141 ? 26.935 15.965 102.946 1.00 28.70 119 SER B C 1
ATOM 7662 O O . SER B 1 141 ? 25.795 15.715 103.303 1.00 30.85 119 SER B O 1
ATOM 7670 N N . ASP B 1 142 ? 27.947 16.047 103.798 1.00 24.39 120 ASP B N 1
ATOM 7671 C CA . ASP B 1 142 ? 27.765 15.707 105.209 1.00 28.40 120 ASP B CA 1
ATOM 7672 C C . ASP B 1 142 ? 27.952 16.868 106.168 1.00 20.03 120 ASP B C 1
ATOM 7673 O O . ASP B 1 142 ? 28.064 16.663 107.388 1.00 22.31 120 ASP B O 1
ATOM 7682 N N . PHE B 1 143 ? 28.015 18.090 105.651 1.00 21.84 121 PHE B N 1
ATOM 7683 C CA . PHE B 1 143 ? 28.186 19.242 106.548 1.00 21.80 121 PHE B CA 1
ATOM 7684 C C . PHE B 1 143 ? 27.746 20.550 105.915 1.00 21.03 121 PHE B C 1
ATOM 7685 O O . PHE B 1 143 ? 28.079 20.828 104.755 1.00 20.24 121 PHE B O 1
ATOM 7702 N N . THR B 1 144 ? 27.010 21.351 106.683 1.00 22.83 122 THR B N 1
ATOM 7703 C CA . THR B 1 144 ? 26.744 22.731 106.324 1.00 21.48 122 THR B CA 1
ATOM 7704 C C . THR B 1 144 ? 26.703 23.582 107.587 1.00 20.96 122 THR B C 1
ATOM 7705 O O . THR B 1 144 ? 26.698 23.049 108.720 1.00 22.96 122 THR B O 1
ATOM 7716 N N . ILE B 1 145 ? 26.689 24.899 107.400 1.00 19.41 123 ILE B N 1
ATOM 7717 C CA . ILE B 1 145 ? 26.515 25.799 108.516 1.00 15.77 123 ILE B CA 1
ATOM 7718 C C . ILE B 1 145 ? 25.122 26.341 108.460 1.00 20.06 123 ILE B C 1
ATOM 7719 O O . ILE B 1 145 ? 24.447 26.306 107.416 1.00 20.94 123 ILE B O 1
ATOM 7735 N N . ALA B 1 146 ? 24.693 26.837 109.609 1.00 20.24 124 ALA B N 1
ATOM 7736 C CA . ALA B 1 146 ? 23.495 27.634 109.725 1.00 16.48 124 ALA B CA 1
ATOM 7737 C C . ALA B 1 146 ? 23.884 28.948 110.384 1.00 19.61 124 ALA B C 1
ATOM 7738 O O . ALA B 1 146 ? 24.267 28.975 111.552 1.00 18.99 124 ALA B O 1
ATOM 7745 N N . CYS B 1 147 ? 23.791 30.043 109.627 1.00 17.12 125 CYS B N 1
ATOM 7746 C CA . CYS B 1 147 ? 24.144 31.366 110.133 1.00 12.98 125 CYS B CA 1
ATOM 7747 C C . CYS B 1 147 ? 23.154 32.449 109.701 1.00 20.01 125 CYS B C 1
ATOM 7748 O O . CYS B 1 147 ? 23.302 33.033 108.615 1.00 18.67 125 CYS B O 1
ATOM 7756 N N . PRO B 1 148 ? 22.123 32.726 110.530 1.00 17.08 126 PRO B N 1
ATOM 7757 C CA . PRO B 1 148 ? 21.218 33.823 110.165 1.00 16.80 126 PRO B CA 1
ATOM 7758 C C . PRO B 1 148 ? 21.746 35.238 110.428 1.00 18.91 126 PRO B C 1
ATOM 7759 O O . PRO B 1 148 ? 21.023 36.206 110.160 1.00 22.39 126 PRO B O 1
ATOM 7770 N N . ALA B 1 149 ? 22.983 35.373 110.892 1.00 19.86 127 ALA B N 1
ATOM 7771 C CA . ALA B 1 149 ? 23.520 36.692 111.257 1.00 16.43 127 ALA B CA 1
ATOM 7772 C C . ALA B 1 149 ? 23.689 37.637 110.064 1.00 18.23 127 ALA B C 1
ATOM 7773 O O . ALA B 1 149 ? 23.913 37.205 108.935 1.00 18.18 127 ALA B O 1
ATOM 7780 N N . PHE B 1 150 ? 23.614 38.930 110.366 1.00 17.90 128 PHE B N 1
ATOM 7781 C CA . PHE B 1 150 ? 23.968 40.009 109.457 1.00 17.93 128 PHE B CA 1
ATOM 7782 C C . PHE B 1 150 ? 24.228 41.213 110.359 1.00 16.24 128 PHE B C 1
ATOM 7783 O O . PHE B 1 150 ? 23.304 41.982 110.669 1.00 19.07 128 PHE B O 1
ATOM 7800 N N . PRO B 1 151 ? 25.468 41.327 110.846 1.00 18.07 129 PRO B N 1
ATOM 7801 C CA . PRO B 1 151 ? 25.807 42.297 111.897 1.00 18.06 129 PRO B CA 1
ATOM 7802 C C . PRO B 1 151 ? 25.538 43.755 111.533 1.00 21.99 129 PRO B C 1
ATOM 7803 O O . PRO B 1 151 ? 25.028 44.501 112.385 1.00 23.39 129 PRO B O 1
ATOM 7814 N N . GLU B 1 152 ? 25.803 44.126 110.272 1.00 21.81 130 GLU B N 1
ATOM 7815 C CA . GLU B 1 152 ? 25.480 45.466 109.761 1.00 30.80 130 GLU B CA 1
ATOM 7816 C C . GLU B 1 152 ? 23.990 45.791 109.935 1.00 26.84 130 GLU B C 1
ATOM 7817 O O . GLU B 1 152 ? 23.610 46.964 110.094 1.00 28.15 130 GLU B O 1
ATOM 7829 N N . ASN B 1 153 ? 23.155 44.754 109.925 1.00 20.88 131 ASN B N 1
ATOM 7830 C CA . ASN B 1 153 ? 21.707 44.916 110.047 1.00 21.25 131 ASN B CA 1
ATOM 7831 C C . ASN B 1 153 ? 21.164 44.443 111.412 1.00 22.97 131 ASN B C 1
ATOM 7832 O O . ASN B 1 153 ? 19.986 44.096 111.547 1.00 30.08 131 ASN B O 1
ATOM 7843 N N . GLY B 1 154 ? 22.026 44.441 112.418 1.00 22.69 132 GLY B N 1
ATOM 7844 C CA . GLY B 1 154 ? 21.607 44.202 113.781 1.00 19.03 132 GLY B CA 1
ATOM 7845 C C . GLY B 1 154 ? 21.317 42.748 114.196 1.00 23.96 132 GLY B C 1
ATOM 7846 O O . GLY B 1 154 ? 20.607 42.529 115.162 1.00 28.66 132 GLY B O 1
ATOM 7850 N N . ARG B 1 155 ? 21.834 41.771 113.467 1.00 17.30 133 ARG B N 1
ATOM 7851 C CA . ARG B 1 155 ? 21.723 40.368 113.870 1.00 13.50 133 ARG B CA 1
ATOM 7852 C C . ARG B 1 155 ? 23.104 39.785 114.037 1.00 18.47 133 ARG B C 1
ATOM 7853 O O . ARG B 1 155 ? 23.893 39.747 113.086 1.00 15.51 133 ARG B O 1
ATOM 7874 N N . THR B 1 156 ? 23.395 39.380 115.269 1.00 16.25 134 THR B N 1
ATOM 7875 C CA . THR B 1 156 ? 24.662 38.752 115.601 1.00 15.73 134 THR B CA 1
ATOM 7876 C C . THR B 1 156 ? 24.432 37.455 116.398 1.00 16.11 134 THR B C 1
ATOM 7877 O O . THR B 1 156 ? 23.375 37.243 117.013 1.00 14.65 134 THR B O 1
ATOM 7888 N N . ILE B 1 157 ? 25.433 36.593 116.339 1.00 14.12 135 ILE B N 1
ATOM 7889 C CA . ILE B 1 157 ? 25.389 35.303 116.999 1.00 14.37 135 ILE B CA 1
ATOM 7890 C C . ILE B 1 157 ? 26.669 35.117 117.808 1.00 14.60 135 ILE B C 1
ATOM 7891 O O . ILE B 1 157 ? 27.784 35.207 117.280 1.00 13.99 135 ILE B O 1
ATOM 7907 N N . PHE B 1 158 ? 26.495 34.874 119.101 1.00 16.72 136 PHE B N 1
ATOM 7908 C CA . PHE B 1 158 ? 27.609 34.725 120.035 1.00 13.93 136 PHE B CA 1
ATOM 7909 C C . PHE B 1 158 ? 27.345 33.509 120.914 1.00 14.36 136 PHE B C 1
ATOM 7910 O O . PHE B 1 158 ? 26.285 33.406 121.528 1.00 13.23 136 PHE B O 1
ATOM 7927 N N . ARG B 1 159 ? 28.306 32.594 120.954 1.00 14.25 137 ARG B N 1
ATOM 7928 C CA . ARG B 1 159 ? 28.160 31.341 121.688 1.00 15.97 137 ARG B CA 1
ATOM 7929 C C . ARG B 1 159 ? 26.815 30.687 121.333 1.00 16.60 137 ARG B C 1
ATOM 7930 O O . ARG B 1 159 ? 26.118 30.108 122.160 1.00 12.75 137 ARG B O 1
ATOM 7951 N N . GLY B 1 160 ? 26.480 30.767 120.059 1.00 15.97 138 GLY B N 1
ATOM 7952 C CA . GLY B 1 160 ? 25.275 30.142 119.559 1.00 15.12 138 GLY B CA 1
ATOM 7953 C C . GLY B 1 160 ? 23.980 30.849 119.848 1.00 16.48 138 GLY B C 1
ATOM 7954 O O . GLY B 1 160 ? 22.915 30.357 119.458 1.00 17.75 138 GLY B O 1
ATOM 7958 N N . HIS B 1 161 ? 24.043 32.015 120.503 1.00 15.17 139 HIS B N 1
ATOM 7959 C CA . HIS B 1 161 ? 22.845 32.741 120.843 1.00 13.33 139 HIS B CA 1
ATOM 7960 C C . HIS B 1 161 ? 22.638 33.898 119.881 1.00 16.23 139 HIS B C 1
ATOM 7961 O O . HIS B 1 161 ? 23.546 34.658 119.620 1.00 15.71 139 HIS B O 1
ATOM 7976 N N . LEU B 1 162 ? 21.437 33.995 119.341 1.00 15.72 140 LEU B N 1
ATOM 7977 C CA . LEU B 1 162 ? 21.098 35.059 118.404 1.00 15.35 140 LEU B CA 1
ATOM 7978 C C . LEU B 1 162 ? 20.623 36.329 119.114 1.00 18.59 140 LEU B C 1
ATOM 7979 O O . LEU B 1 162 ? 19.715 36.293 119.961 1.00 16.41 140 LEU B O 1
ATOM 7995 N N . PHE B 1 163 ? 21.220 37.451 118.731 1.00 15.75 141 PHE B N 1
ATOM 7996 C CA . PHE B 1 163 ? 20.845 38.780 119.223 1.00 13.36 141 PHE B CA 1
ATOM 7997 C C . PHE B 1 163 ? 20.249 39.603 118.090 1.00 17.67 141 PHE B C 1
ATOM 7998 O O . PHE B 1 163 ? 20.737 39.552 116.954 1.00 17.51 141 PHE B O 1
ATOM 8015 N N . VAL B 1 164 ? 19.215 40.362 118.426 1.00 18.01 142 VAL B N 1
ATOM 8016 C CA . VAL B 1 164 ? 18.608 41.375 117.550 1.00 15.71 142 VAL B CA 1
ATOM 8017 C C . VAL B 1 164 ? 18.874 42.716 118.230 1.00 15.34 142 VAL B C 1
ATOM 8018 O O . VAL B 1 164 ? 18.335 43.001 119.322 1.00 19.54 142 VAL B O 1
ATOM 8031 N N . GLY B 1 165 ? 19.740 43.521 117.625 1.00 18.70 143 GLY B N 1
ATOM 8032 C CA . GLY B 1 165 ? 20.318 44.666 118.311 1.00 22.40 143 GLY B CA 1
ATOM 8033 C C . GLY B 1 165 ? 20.998 44.152 119.569 1.00 18.17 143 GLY B C 1
ATOM 8034 O O . GLY B 1 165 ? 21.688 43.149 119.529 1.00 20.01 143 GLY B O 1
ATOM 8038 N N . ASP B 1 166 ? 20.770 44.824 120.688 1.00 18.14 144 ASP B N 1
ATOM 8039 C CA . ASP B 1 166 ? 21.339 44.368 121.956 1.00 17.39 144 ASP B CA 1
ATOM 8040 C C . ASP B 1 166 ? 20.445 43.390 122.710 1.00 23.28 144 ASP B C 1
ATOM 8041 O O . ASP B 1 166 ? 20.718 43.094 123.868 1.00 25.04 144 ASP B O 1
ATOM 8050 N N . ALA B 1 167 ? 19.378 42.900 122.079 1.00 16.52 145 ALA B N 1
ATOM 8051 C CA . ALA B 1 167 ? 18.432 42.031 122.766 1.00 17.54 145 ALA B CA 1
ATOM 8052 C C . ALA B 1 167 ? 18.574 40.595 122.315 1.00 14.67 145 ALA B C 1
ATOM 8053 O O . ALA B 1 167 ? 18.775 40.329 121.127 1.00 17.14 145 ALA B O 1
ATOM 8060 N N . LEU B 1 168 ? 18.448 39.656 123.256 1.00 15.95 146 LEU B N 1
ATOM 8061 C CA . LEU B 1 168 ? 18.320 38.243 122.872 1.00 14.83 146 LEU B CA 1
ATOM 8062 C C . LEU B 1 168 ? 17.069 38.075 121.995 1.00 17.03 146 LEU B C 1
ATOM 8063 O O . LEU B 1 168 ? 16.104 38.831 122.137 1.00 19.00 146 LEU B O 1
ATOM 8079 N N . LEU B 1 169 ? 17.113 37.108 121.085 1.00 18.88 147 LEU B N 1
ATOM 8080 C CA . LEU B 1 169 ? 15.989 36.806 120.190 1.00 16.64 147 LEU B CA 1
ATOM 8081 C C . LEU B 1 169 ? 14.665 36.735 120.939 1.00 16.27 147 LEU B C 1
ATOM 8082 O O . LEU B 1 169 ? 13.645 37.302 120.518 1.00 21.58 147 LEU B O 1
ATOM 8098 N N . ASN B 1 170 ? 14.658 36.051 122.078 1.00 17.66 148 ASN B N 1
ATOM 8099 C CA . ASN B 1 170 ? 13.411 35.853 122.804 1.00 19.36 148 ASN B CA 1
ATOM 8100 C C . ASN B 1 170 ? 13.028 37.034 123.698 1.00 23.56 148 ASN B C 1
ATOM 8101 O O . ASN B 1 170 ? 12.103 36.937 124.513 1.00 20.94 148 ASN B O 1
ATOM 8112 N N . GLU B 1 171 ? 13.764 38.141 123.568 1.00 21.65 149 GLU B N 1
ATOM 8113 C CA . GLU B 1 171 ? 13.372 39.386 124.227 1.00 17.33 149 GLU B CA 1
ATOM 8114 C C . GLU B 1 171 ? 13.384 40.545 123.248 1.00 25.54 149 GLU B C 1
ATOM 8115 O O . GLU B 1 171 ? 13.523 41.715 123.645 1.00 25.23 149 GLU B O 1
ATOM 8127 N N . SER B 1 172 ? 13.232 40.200 121.975 1.00 23.05 150 SER B N 1
ATOM 8128 C CA . SER B 1 172 ? 13.320 41.131 120.853 1.00 26.07 150 SER B CA 1
ATOM 8129 C C . SER B 1 172 ? 11.953 41.501 120.300 1.00 31.29 150 SER B C 1
ATOM 8130 O O . SER B 1 172 ? 11.842 42.410 119.472 1.00 27.56 150 SER B O 1
ATOM 8138 N N . GLY B 1 173 ? 10.928 40.773 120.734 1.00 23.65 151 GLY B N 1
ATOM 8139 C CA . GLY B 1 173 ? 9.595 40.845 120.151 1.00 19.38 151 GLY B CA 1
ATOM 8140 C C . GLY B 1 173 ? 9.213 39.537 119.472 1.00 27.76 151 GLY B C 1
ATOM 8141 O O . GLY B 1 173 ? 8.037 39.172 119.406 1.00 28.72 151 GLY B O 1
ATOM 8162 N N . GLU B 1 175 ? 9.490 36.621 120.426 1.00 21.90 153 GLU B N 1
ATOM 8163 C CA . GLU B 1 175 ? 8.909 35.655 121.355 1.00 20.91 153 GLU B CA 1
ATOM 8164 C C . GLU B 1 175 ? 7.374 35.673 121.316 1.00 27.56 153 GLU B C 1
ATOM 8165 O O . GLU B 1 175 ? 6.723 34.740 121.780 1.00 30.77 153 GLU B O 1
ATOM 8177 N N . HIS B 1 176 ? 6.801 36.720 120.729 1.00 23.18 154 HIS B N 1
ATOM 8178 C CA . HIS B 1 176 ? 5.348 36.854 120.610 1.00 28.37 154 HIS B CA 1
ATOM 8179 C C . HIS B 1 176 ? 4.884 36.780 119.156 1.00 29.08 154 HIS B C 1
ATOM 8180 O O . HIS B 1 176 ? 3.780 37.202 118.839 1.00 28.13 154 HIS B O 1
ATOM 8195 N N . HIS B 1 177 ? 5.733 36.298 118.260 1.00 25.37 155 HIS B N 1
ATOM 8196 C CA . HIS B 1 177 ? 5.316 36.152 116.881 1.00 31.29 155 HIS B CA 1
ATOM 8197 C C . HIS B 1 177 ? 4.144 35.163 116.817 1.00 30.46 155 HIS B C 1
ATOM 8198 O O . HIS B 1 177 ? 4.177 34.123 117.471 1.00 32.13 155 HIS B O 1
ATOM 8213 N N . PRO B 1 178 ? 3.086 35.490 116.058 1.00 37.70 156 PRO B N 1
ATOM 8214 C CA . PRO B 1 178 ? 1.866 34.671 116.138 1.00 41.19 156 PRO B CA 1
ATOM 8215 C C . PRO B 1 178 ? 1.979 33.259 115.553 1.00 42.31 156 PRO B C 1
ATOM 8216 O O . PRO B 1 178 ? 1.285 32.349 116.009 1.00 40.84 156 PRO B O 1
ATOM 8227 N N . LEU B 1 179 ? 2.817 33.092 114.538 1.00 39.02 157 LEU B N 1
ATOM 8228 C CA . LEU B 1 179 ? 3.061 31.781 113.935 1.00 38.12 157 LEU B CA 1
ATOM 8229 C C . LEU B 1 179 ? 4.334 31.059 114.375 1.00 33.95 157 LEU B C 1
ATOM 8230 O O . LEU B 1 179 ? 4.306 29.852 114.538 1.00 30.83 157 LEU B O 1
ATOM 8246 N N . THR B 1 180 ? 5.450 31.776 114.504 1.00 23.12 158 THR B N 1
ATOM 8247 C CA . THR B 1 180 ? 6.710 31.203 114.983 1.00 21.63 158 THR B CA 1
ATOM 8248 C C . THR B 1 180 ? 7.276 32.015 116.174 1.00 19.55 158 THR B C 1
ATOM 8249 O O . THR B 1 180 ? 8.261 32.754 116.029 1.00 21.87 158 THR B O 1
ATOM 8260 N N . PRO B 1 181 ? 6.638 31.891 117.340 1.00 25.45 159 PRO B N 1
ATOM 8261 C CA . PRO B 1 181 ? 7.174 32.566 118.531 1.00 25.89 159 PRO B CA 1
ATOM 8262 C C . PRO B 1 181 ? 8.524 31.991 118.877 1.00 25.96 159 PRO B C 1
ATOM 8263 O O . PRO B 1 181 ? 8.683 30.771 119.029 1.00 24.73 159 PRO B O 1
ATOM 8291 N N . THR B 1 183 ? 10.971 31.630 121.521 1.00 19.19 161 THR B N 1
ATOM 8292 C CA . THR B 1 183 ? 11.125 31.760 122.973 1.00 21.53 161 THR B CA 1
ATOM 8293 C C . THR B 1 183 ? 12.484 31.307 123.492 1.00 20.03 161 THR B C 1
ATOM 8294 O O . THR B 1 183 ? 12.727 31.335 124.720 1.00 20.87 161 THR B O 1
ATOM 8305 N N . ASP B 1 184 ? 13.366 30.912 122.575 1.00 21.39 162 ASP B N 1
ATOM 8306 C CA . ASP B 1 184 ? 14.699 30.389 122.912 1.00 20.43 162 ASP B CA 1
ATOM 8307 C C . ASP B 1 184 ? 15.752 31.009 121.984 1.00 19.82 162 ASP B C 1
ATOM 8308 O O . ASP B 1 184 ? 15.724 30.840 120.761 1.00 18.05 162 ASP B O 1
ATOM 8317 N N . ALA B 1 185 ? 16.688 31.748 122.569 1.00 18.28 163 ALA B N 1
ATOM 8318 C CA . ALA B 1 185 ? 17.750 32.384 121.789 1.00 16.76 163 ALA B CA 1
ATOM 8319 C C . ALA B 1 185 ? 18.906 31.469 121.423 1.00 17.22 163 ALA B C 1
ATOM 8320 O O . ALA B 1 185 ? 19.775 31.832 120.621 1.00 15.81 163 ALA B O 1
ATOM 8327 N N . SER B 1 186 ? 18.959 30.294 122.043 1.00 17.21 164 SER B N 1
ATOM 8328 C CA . SER B 1 186 ? 19.982 29.336 121.711 1.00 17.63 164 SER B CA 1
ATOM 8329 C C . SER B 1 186 ? 19.637 28.607 120.410 1.00 16.04 164 SER B C 1
ATOM 8330 O O . SER B 1 186 ? 18.804 27.703 120.401 1.00 18.37 164 SER B O 1
ATOM 8338 N N . LEU B 1 187 ? 20.269 29.013 119.320 1.00 18.62 165 LEU B N 1
ATOM 8339 C CA . LEU B 1 187 ? 20.013 28.402 118.018 1.00 17.19 165 LEU B CA 1
ATOM 8340 C C . LEU B 1 187 ? 20.449 26.934 117.935 1.00 16.67 165 LEU B C 1
ATOM 8341 O O . LEU B 1 187 ? 19.858 26.181 117.169 1.00 15.90 165 LEU B O 1
ATOM 8357 N N . VAL B 1 188 ? 21.505 26.542 118.654 1.00 18.45 166 VAL B N 1
ATOM 8358 C CA . VAL B 1 188 ? 21.895 25.130 118.694 1.00 17.73 166 VAL B CA 1
ATOM 8359 C C . VAL B 1 188 ? 20.711 24.271 119.156 1.00 17.92 166 VAL B C 1
ATOM 8360 O O . VAL B 1 188 ? 20.366 23.261 118.542 1.00 16.06 166 VAL B O 1
ATOM 8373 N N . ARG B 1 189 ? 20.108 24.685 120.268 1.00 17.12 167 ARG B N 1
ATOM 8374 C CA . ARG B 1 189 ? 18.960 24.013 120.856 1.00 18.02 167 ARG B CA 1
ATOM 8375 C C . ARG B 1 189 ? 17.773 24.040 119.898 1.00 18.64 167 ARG B C 1
ATOM 8376 O O . ARG B 1 189 ? 17.120 23.008 119.661 1.00 19.30 167 ARG B O 1
ATOM 8397 N N . VAL B 1 190 ? 17.487 25.229 119.346 1.00 18.06 168 VAL B N 1
ATOM 8398 C CA . VAL B 1 190 ? 16.337 25.407 118.468 1.00 18.64 168 VAL B CA 1
ATOM 8399 C C . VAL B 1 190 ? 16.490 24.514 117.227 1.00 21.48 168 VAL B C 1
ATOM 8400 O O . VAL B 1 190 ? 15.553 23.845 116.833 1.00 16.81 168 VAL B O 1
ATOM 8413 N N . LEU B 1 191 ? 17.677 24.494 116.626 1.00 14.94 169 LEU B N 1
ATOM 8414 C CA . LEU B 1 191 ? 17.886 23.674 115.411 1.00 15.60 169 LEU B CA 1
ATOM 8415 C C . LEU B 1 191 ? 17.841 22.203 115.759 1.00 14.03 169 LEU B C 1
ATOM 8416 O O . LEU B 1 191 ? 17.266 21.423 115.013 1.00 16.87 169 LEU B O 1
ATOM 8432 N N . GLN B 1 192 ? 18.436 21.806 116.877 1.00 17.52 170 GLN B N 1
ATOM 8433 C CA . GLN B 1 192 ? 18.515 20.385 117.192 1.00 20.00 170 GLN B CA 1
ATOM 8434 C C . GLN B 1 192 ? 17.157 19.760 117.392 1.00 22.67 170 GLN B C 1
ATOM 8435 O O . GLN B 1 192 ? 16.911 18.606 117.002 1.00 18.28 170 GLN B O 1
ATOM 8449 N N . ARG B 1 193 ? 16.266 20.513 118.014 1.00 17.79 171 ARG B N 1
ATOM 8450 C CA . ARG B 1 193 ? 14.893 20.073 118.188 1.00 20.09 171 ARG B CA 1
ATOM 8451 C C . ARG B 1 193 ? 14.160 19.765 116.872 1.00 21.78 171 ARG B C 1
ATOM 8452 O O . ARG B 1 193 ? 13.238 18.975 116.866 1.00 22.90 171 ARG B O 1
ATOM 8473 N N . GLN B 1 194 ? 14.549 20.380 115.757 1.00 18.39 172 GLN B N 1
ATOM 8474 C CA . GLN B 1 194 ? 13.839 20.134 114.503 1.00 22.35 172 GLN B CA 1
ATOM 8475 C C . GLN B 1 194 ? 14.691 19.334 113.497 1.00 22.98 172 GLN B C 1
ATOM 8476 O O . GLN B 1 194 ? 14.354 19.279 112.302 1.00 23.39 172 GLN B O 1
ATOM 8490 N N . SER B 1 195 ? 15.779 18.733 113.989 1.00 19.80 173 SER B N 1
ATOM 8491 C CA . SER B 1 195 ? 16.770 18.036 113.159 1.00 20.43 173 SER B CA 1
ATOM 8492 C C . SER B 1 195 ? 17.039 16.595 113.551 1.00 22.80 173 SER B C 1
ATOM 8493 O O . SER B 1 195 ? 17.163 16.261 114.737 1.00 19.25 173 SER B O 1
ATOM 8501 N N . LYS B 1 196 ? 17.169 15.734 112.545 1.00 21.82 174 LYS B N 1
ATOM 8502 C CA . LYS B 1 196 ? 17.683 14.394 112.755 1.00 18.82 174 LYS B CA 1
ATOM 8503 C C . LYS B 1 196 ? 19.198 14.365 112.870 1.00 19.92 174 LYS B C 1
ATOM 8504 O O . LYS B 1 196 ? 19.753 13.458 113.476 1.00 23.17 174 LYS B O 1
ATOM 8523 N N . ASN B 1 197 ? 19.851 15.294 112.178 1.00 19.87 175 ASN B N 1
ATOM 8524 C CA . ASN B 1 197 ? 21.312 15.375 112.162 1.00 26.44 175 ASN B CA 1
ATOM 8525 C C . ASN B 1 197 ? 21.867 15.986 113.458 1.00 20.81 175 ASN B C 1
ATOM 8526 O O . ASN B 1 197 ? 21.226 16.839 114.077 1.00 23.20 175 ASN B O 1
ATOM 8537 N N . LYS B 1 198 ? 23.079 15.580 113.832 1.00 19.70 176 LYS B N 1
ATOM 8538 C CA . LYS B 1 198 ? 23.786 16.162 114.977 1.00 17.16 176 LYS B CA 1
ATOM 8539 C C . LYS B 1 198 ? 24.179 17.623 114.714 1.00 21.73 176 LYS B C 1
ATOM 8540 O O . LYS B 1 198 ? 24.833 17.934 113.720 1.00 20.60 176 LYS B O 1
ATOM 8559 N N . VAL B 1 199 ? 23.773 18.499 115.627 1.00 21.83 177 VAL B N 1
ATOM 8560 C CA . VAL B 1 199 ? 24.003 19.936 115.519 1.00 18.22 177 VAL B CA 1
ATOM 8561 C C . VAL B 1 199 ? 25.090 20.317 116.503 1.00 19.97 177 VAL B C 1
ATOM 8562 O O . VAL B 1 199 ? 25.152 19.806 117.631 1.00 20.70 177 VAL B O 1
ATOM 8575 N N . GLY B 1 200 ? 25.952 21.222 116.078 1.00 17.30 178 GLY B N 1
ATOM 8576 C CA . GLY B 1 200 ? 27.055 21.692 116.900 1.00 18.51 178 GLY B CA 1
ATOM 8577 C C . GLY B 1 200 ? 27.261 23.180 116.700 1.00 18.98 178 GLY B C 1
ATOM 8578 O O . GLY B 1 200 ? 26.433 23.847 116.063 1.00 18.05 178 GLY B O 1
ATOM 8582 N N . LEU B 1 201 ? 28.373 23.688 117.217 1.00 19.92 179 LEU B N 1
ATOM 8583 C CA . LEU B 1 201 ? 28.640 25.122 117.224 1.00 21.48 179 LEU B CA 1
ATOM 8584 C C . LEU B 1 201 ? 30.033 25.451 116.706 1.00 17.71 179 LEU B C 1
ATOM 8585 O O . LEU B 1 201 ? 31.035 24.886 117.162 1.00 19.43 179 LEU B O 1
ATOM 8601 N N . LEU B 1 202 ? 30.075 26.414 115.795 1.00 15.48 180 LEU B N 1
ATOM 8602 C CA . LEU B 1 202 ? 31.312 26.990 115.300 1.00 18.10 180 LEU B CA 1
ATOM 8603 C C . LEU B 1 202 ? 31.422 28.330 116.023 1.00 18.16 180 LEU B C 1
ATOM 8604 O O . LEU B 1 202 ? 30.755 29.286 115.675 1.00 17.75 180 LEU B O 1
ATOM 8620 N N . ARG B 1 203 ? 32.230 28.371 117.074 1.00 19.08 181 ARG B N 1
ATOM 8621 C CA . ARG B 1 203 ? 32.214 29.483 118.016 1.00 20.01 181 ARG B CA 1
ATOM 8622 C C . ARG B 1 203 ? 33.038 30.687 117.536 1.00 18.11 181 ARG B C 1
ATOM 8623 O O . ARG B 1 203 ? 34.012 30.534 116.786 1.00 16.30 181 ARG B O 1
ATOM 8644 N N . TYR B 1 204 ? 32.661 31.870 118.034 1.00 14.97 182 TYR B N 1
ATOM 8645 C CA . TYR B 1 204 ? 33.202 33.153 117.643 1.00 12.33 182 TYR B CA 1
ATOM 8646 C C . TYR B 1 204 ? 34.734 33.272 117.697 1.00 12.30 182 TYR B C 1
ATOM 8647 O O . TYR B 1 204 ? 35.324 33.996 116.903 1.00 17.29 182 TYR B O 1
ATOM 8665 N N . ASP B 1 205 ? 35.345 32.585 118.656 1.00 15.67 183 ASP B N 1
ATOM 8666 C CA . ASP B 1 205 ? 36.784 32.675 118.850 1.00 17.74 183 ASP B CA 1
ATOM 8667 C C . ASP B 1 205 ? 37.554 31.974 117.740 1.00 24.12 183 ASP B C 1
ATOM 8668 O O . ASP B 1 205 ? 38.637 32.430 117.357 1.00 26.97 183 ASP B O 1
ATOM 8677 N N . ALA B 1 206 ? 36.991 30.899 117.195 1.00 22.72 184 ALA B N 1
ATOM 8678 C CA . ALA B 1 206 ? 37.568 30.279 115.998 1.00 24.23 184 ALA B CA 1
ATOM 8679 C C . ALA B 1 206 ? 37.364 31.174 114.782 1.00 20.75 184 ALA B C 1
ATOM 8680 O O . ALA B 1 206 ? 38.288 31.414 114.010 1.00 20.74 184 ALA B O 1
ATOM 8687 N N . VAL B 1 207 ? 36.153 31.680 114.615 1.00 19.01 185 VAL B N 1
ATOM 8688 C CA . VAL B 1 207 ? 35.821 32.500 113.450 1.00 23.47 185 VAL B CA 1
ATOM 8689 C C . VAL B 1 207 ? 36.677 33.760 113.408 1.00 25.02 185 VAL B C 1
ATOM 8690 O O . VAL B 1 207 ? 37.174 34.160 112.351 1.00 19.80 185 VAL B O 1
ATOM 8703 N N . ALA B 1 208 ? 36.852 34.388 114.564 1.00 19.96 186 ALA B N 1
ATOM 8704 C CA . ALA B 1 208 ? 37.632 35.602 114.665 1.00 21.65 186 ALA B CA 1
ATOM 8705 C C . ALA B 1 208 ? 39.071 35.399 114.188 1.00 21.42 186 ALA B C 1
ATOM 8706 O O . ALA B 1 208 ? 39.704 36.344 113.729 1.00 23.77 186 ALA B O 1
ATOM 8713 N N . ARG B 1 209 ? 39.587 34.188 114.315 1.00 25.06 187 ARG B N 1
ATOM 8714 C CA . ARG B 1 209 ? 40.984 33.927 113.949 1.00 27.43 187 ARG B CA 1
ATOM 8715 C C . ARG B 1 209 ? 41.199 33.744 112.453 1.00 27.60 187 ARG B C 1
ATOM 8716 O O . ARG B 1 209 ? 42.334 33.654 112.005 1.00 30.58 187 ARG B O 1
ATOM 8737 N N . GLY B 1 210 ? 40.112 33.717 111.687 1.00 25.20 188 GLY B N 1
ATOM 8738 C CA . GLY B 1 210 ? 40.193 33.749 110.232 1.00 29.22 188 GLY B CA 1
ATOM 8739 C C . GLY B 1 210 ? 39.817 32.439 109.540 1.00 26.21 188 GLY B C 1
ATOM 8740 O O . GLY B 1 210 ? 39.412 31.480 110.192 1.00 23.86 188 GLY B O 1
ATOM 8744 N N . ALA B 1 211 ? 39.987 32.397 108.212 1.00 26.41 189 ALA B N 1
ATOM 8745 C CA . ALA B 1 211 ? 39.488 31.289 107.395 1.00 30.55 189 ALA B CA 1
ATOM 8746 C C . ALA B 1 211 ? 40.144 29.948 107.719 1.00 26.70 189 ALA B C 1
ATOM 8747 O O . ALA B 1 211 ? 39.472 28.925 107.790 1.00 26.60 189 ALA B O 1
ATOM 8754 N N . HIS B 1 212 ? 41.453 29.944 107.901 1.00 27.93 190 HIS B N 1
ATOM 8755 C CA . HIS B 1 212 ? 42.149 28.701 108.194 1.00 33.57 190 HIS B CA 1
ATOM 8756 C C . HIS B 1 212 ? 41.742 28.098 109.534 1.00 32.31 190 HIS B C 1
ATOM 8757 O O . HIS B 1 212 ? 41.506 26.887 109.630 1.00 30.48 190 HIS B O 1
ATOM 8772 N N . ALA B 1 213 ? 41.683 28.933 110.571 1.00 30.74 191 ALA B N 1
ATOM 8773 C CA . ALA B 1 213 ? 41.250 28.492 111.895 1.00 27.44 191 ALA B CA 1
ATOM 8774 C C . ALA B 1 213 ? 39.812 27.965 111.855 1.00 28.18 191 ALA B C 1
ATOM 8775 O O . ALA B 1 213 ? 39.476 26.988 112.519 1.00 26.20 191 ALA B O 1
ATOM 8782 N N . THR B 1 214 ? 38.966 28.618 111.066 1.00 24.43 192 THR B N 1
ATOM 8783 C CA . THR B 1 214 ? 37.581 28.200 110.935 1.00 23.40 192 THR B CA 1
ATOM 8784 C C . THR B 1 214 ? 37.503 26.869 110.206 1.00 25.23 192 THR B C 1
ATOM 8785 O O . THR B 1 214 ? 36.740 25.994 110.606 1.00 24.15 192 THR B O 1
ATOM 8796 N N . ALA B 1 215 ? 38.298 26.711 109.148 1.00 27.70 193 ALA B N 1
ATOM 8797 C CA . ALA B 1 215 ? 38.292 25.465 108.393 1.00 31.76 193 ALA B CA 1
ATOM 8798 C C . ALA B 1 215 ? 38.734 24.314 109.293 1.00 30.73 193 ALA B C 1
ATOM 8799 O O . ALA B 1 215 ? 38.174 23.228 109.248 1.00 33.14 193 ALA B O 1
ATOM 8806 N N . GLU B 1 216 ? 39.729 24.569 110.131 1.00 27.30 194 GLU B N 1
ATOM 8807 C CA . GLU B 1 216 ? 40.191 23.569 111.087 1.00 31.69 194 GLU B CA 1
ATOM 8808 C C . GLU B 1 216 ? 39.099 23.142 112.072 1.00 33.47 194 GLU B C 1
ATOM 8809 O O . GLU B 1 216 ? 38.940 21.958 112.366 1.00 31.80 194 GLU B O 1
ATOM 8821 N N . ARG B 1 217 ? 38.350 24.111 112.573 1.00 26.97 195 ARG B N 1
ATOM 8822 C CA . ARG B 1 217 ? 37.304 23.842 113.539 1.00 25.47 195 ARG B CA 1
ATOM 8823 C C . ARG B 1 217 ? 3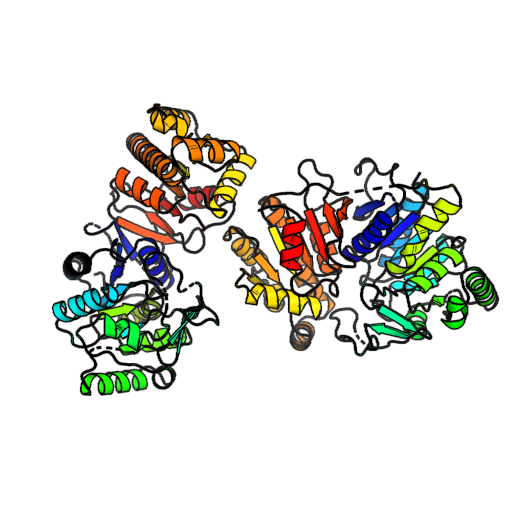6.182 23.045 112.860 1.00 23.99 195 ARG B C 1
ATOM 8824 O O . ARG B 1 217 ? 35.670 22.070 113.420 1.00 23.52 195 ARG B O 1
ATOM 8845 N N . ILE B 1 218 ? 35.816 23.444 111.641 1.00 26.91 196 ILE B N 1
ATOM 8846 C CA . ILE B 1 218 ? 34.870 22.671 110.835 1.00 22.34 196 ILE B CA 1
ATOM 8847 C C . ILE B 1 218 ? 35.325 21.218 110.713 1.00 26.18 196 ILE B C 1
ATOM 8848 O O . ILE B 1 218 ? 34.516 20.310 110.838 1.00 25.99 196 ILE B O 1
ATOM 8864 N N . ALA B 1 219 ? 36.611 20.987 110.473 1.00 25.03 197 ALA B N 1
ATOM 8865 C CA . ALA B 1 219 ? 37.096 19.607 110.320 1.00 32.94 197 ALA B CA 1
ATOM 8866 C C . ALA B 1 219 ? 36.964 18.818 111.625 1.00 25.88 197 ALA B C 1
ATOM 8867 O O . ALA B 1 219 ? 36.600 17.634 111.616 1.00 28.53 197 ALA B O 1
ATOM 8874 N N . ALA B 1 220 ? 37.254 19.473 112.744 1.00 21.25 198 ALA B N 1
ATOM 8875 C CA . ALA B 1 220 ? 37.075 18.874 114.066 1.00 24.05 198 ALA B CA 1
ATOM 8876 C C . ALA B 1 220 ? 35.593 18.554 114.310 1.00 26.99 198 ALA B C 1
ATOM 8877 O O . ALA B 1 220 ? 35.230 17.469 114.771 1.00 23.90 198 ALA B O 1
ATOM 8884 N N . LEU B 1 221 ? 34.724 19.505 114.004 1.00 24.13 199 LEU B N 1
ATOM 8885 C CA . LEU B 1 221 ? 33.295 19.256 114.154 1.00 22.68 199 LEU B CA 1
ATOM 8886 C C . LEU B 1 221 ? 32.845 18.036 113.342 1.00 23.77 199 LEU B C 1
ATOM 8887 O O . LEU B 1 221 ? 32.156 17.148 113.861 1.00 26.41 199 LEU B O 1
ATOM 8903 N N . ARG B 1 222 ? 33.234 17.981 112.076 1.00 21.95 200 ARG B N 1
ATOM 8904 C CA . ARG B 1 222 ? 32.840 16.877 111.205 1.00 24.70 200 ARG B CA 1
ATOM 8905 C C . ARG B 1 222 ? 33.429 15.564 111.720 1.00 29.43 200 ARG B C 1
ATOM 8906 O O . ARG B 1 222 ? 32.787 14.507 111.658 1.00 27.80 200 ARG B O 1
ATOM 8927 N N . SER B 1 223 ? 34.652 15.620 112.242 1.00 30.70 201 SER B N 1
ATOM 8928 C CA . SER B 1 223 ? 35.276 14.397 112.749 1.00 33.85 201 SER B CA 1
ATOM 8929 C C . SER B 1 223 ? 34.446 13.820 113.895 1.00 36.98 201 SER B C 1
ATOM 8930 O O . SER B 1 223 ? 34.399 12.604 114.093 1.00 37.98 201 SER B O 1
ATOM 8938 N N . ASP B 1 224 ? 33.778 14.710 114.624 1.00 34.49 202 ASP B N 1
ATOM 8939 C CA . ASP B 1 224 ? 32.922 14.347 115.741 1.00 30.84 202 ASP B CA 1
ATOM 8940 C C . ASP B 1 224 ? 31.467 14.065 115.336 1.00 26.91 202 ASP B C 1
ATOM 8941 O O . ASP B 1 224 ? 30.606 13.919 116.192 1.00 34.15 202 ASP B O 1
ATOM 8950 N N . GLY B 1 225 ? 31.187 13.998 114.045 1.00 23.49 203 GLY B N 1
ATOM 8951 C CA . GLY B 1 225 ? 29.861 13.630 113.579 1.00 29.37 203 GLY B CA 1
ATOM 8952 C C . GLY B 1 225 ? 28.896 14.789 113.427 1.00 22.93 203 GLY B C 1
ATOM 8953 O O . GLY B 1 225 ? 27.717 14.581 113.098 1.00 22.67 203 GLY B O 1
ATOM 8957 N N . VAL B 1 226 ? 29.375 16.012 113.658 1.00 20.36 204 VAL B N 1
ATOM 8958 C CA . VAL B 1 226 ? 28.524 17.188 113.506 1.00 22.38 204 VAL B CA 1
ATOM 8959 C C . VAL B 1 226 ? 28.253 17.408 112.019 1.00 23.72 204 VAL B C 1
ATOM 8960 O O . VAL B 1 226 ? 29.194 17.501 111.222 1.00 25.24 204 VAL B O 1
ATOM 8973 N N . ARG B 1 227 ? 26.973 17.433 111.648 1.00 16.12 205 ARG B N 1
ATOM 8974 C CA . ARG B 1 227 ? 26.545 17.627 110.258 1.00 20.96 205 ARG B CA 1
ATOM 8975 C C . ARG B 1 227 ? 26.002 19.014 109.979 1.00 20.98 205 ARG B C 1
ATOM 8976 O O . ARG B 1 227 ? 25.905 19.407 108.822 1.00 20.76 205 ARG B O 1
ATOM 9014 N N . ALA B 1 229 ? 26.399 23.003 111.763 1.00 17.16 207 ALA B N 1
ATOM 9015 C CA . ALA B 1 229 ? 26.920 23.846 112.820 1.00 16.48 207 ALA B CA 1
ATOM 9016 C C . ALA B 1 229 ? 26.293 25.218 112.752 1.00 16.58 207 ALA B C 1
ATOM 9017 O O . ALA B 1 229 ? 26.299 25.875 111.689 1.00 15.42 207 ALA B O 1
ATOM 9024 N N . ILE B 1 230 ? 25.702 25.631 113.873 1.00 16.53 208 ILE B N 1
ATOM 9025 C CA . ILE B 1 230 ? 25.391 27.041 114.070 1.00 17.43 208 ILE B CA 1
ATOM 9026 C C . ILE B 1 230 ? 26.723 27.771 114.044 1.00 15.38 208 ILE B C 1
ATOM 9027 O O . ILE B 1 230 ? 27.671 27.313 114.653 1.00 17.33 208 ILE B O 1
ATOM 9043 N N . ALA B 1 231 ? 26.803 28.904 113.337 1.00 16.76 209 ALA B N 1
ATOM 9044 C CA . ALA B 1 231 ? 28.057 29.639 113.218 1.00 17.21 209 ALA B CA 1
ATOM 9045 C C . ALA B 1 231 ? 27.892 31.010 113.822 1.00 15.18 209 ALA B C 1
ATOM 9046 O O . ALA B 1 231 ? 27.005 31.761 113.436 1.00 17.53 209 ALA B O 1
ATOM 9053 N N . ASP B 1 232 ? 28.736 31.299 114.797 1.00 14.56 210 ASP B N 1
ATOM 9054 C CA . ASP B 1 232 ? 28.826 32.630 115.377 1.00 12.88 210 ASP B CA 1
ATOM 9055 C C . ASP B 1 232 ? 29.317 33.645 114.341 1.00 15.62 210 ASP B C 1
ATOM 9056 O O . ASP B 1 232 ? 30.151 33.335 113.490 1.00 18.20 210 ASP B O 1
ATOM 9065 N N . ALA B 1 233 ? 28.839 34.896 114.471 1.00 15.70 211 ALA B N 1
ATOM 9066 C CA . ALA B 1 233 ? 29.304 36.002 113.658 1.00 17.38 211 ALA B CA 1
ATOM 9067 C C . ALA B 1 233 ? 28.949 37.272 114.392 1.00 18.13 211 ALA B C 1
ATOM 9068 O O . ALA B 1 233 ? 27.778 37.499 114.683 1.00 17.28 211 ALA B O 1
ATOM 9075 N N . VAL B 1 234 ? 29.963 38.063 114.716 1.00 19.80 212 VAL B N 1
ATOM 9076 C CA . VAL B 1 234 ? 29.754 39.298 115.472 1.00 15.56 212 VAL B CA 1
ATOM 9077 C C . VAL B 1 234 ? 29.983 40.529 114.631 1.00 19.57 212 VAL B C 1
ATOM 9078 O O . VAL B 1 234 ? 29.632 41.631 115.041 1.00 17.82 212 VAL B O 1
ATOM 9091 N N . SER B 1 235 ? 30.548 40.325 113.443 1.00 18.08 213 SER B N 1
ATOM 9092 C CA . SER B 1 235 ? 30.814 41.417 112.514 1.00 17.00 213 SER B CA 1
ATOM 9093 C C . SER B 1 235 ? 30.621 40.943 111.086 1.00 19.96 213 SER B C 1
ATOM 9094 O O . SER B 1 235 ? 30.557 39.736 110.836 1.00 18.31 213 SER B O 1
ATOM 9102 N N . ASP B 1 236 ? 30.580 41.882 110.139 1.00 22.94 214 ASP B N 1
ATOM 9103 C CA . ASP B 1 236 ? 30.474 41.481 108.736 1.00 20.41 214 ASP B CA 1
ATOM 9104 C C . ASP B 1 236 ? 31.756 40.761 108.310 1.00 21.63 214 ASP B C 1
ATOM 9105 O O . ASP B 1 236 ? 31.715 39.844 107.473 1.00 22.07 214 ASP B O 1
ATOM 9114 N N . ALA B 1 237 ? 32.881 41.131 108.922 1.00 19.80 215 ALA B N 1
ATOM 9115 C CA . ALA B 1 237 ? 34.145 40.466 108.640 1.00 20.83 215 ALA B CA 1
ATOM 9116 C C . ALA B 1 237 ? 34.028 38.965 108.917 1.00 22.74 215 ALA B C 1
ATOM 9117 O O . ALA B 1 237 ? 34.594 38.154 108.182 1.00 21.51 215 ALA B O 1
ATOM 9124 N N . ASP B 1 238 ? 33.337 38.613 110.002 1.00 20.98 216 ASP B N 1
ATOM 9125 C CA . ASP B 1 238 ? 33.084 37.196 110.321 1.00 21.88 216 ASP B CA 1
ATOM 9126 C C . ASP B 1 238 ? 32.298 36.506 109.207 1.00 19.30 216 ASP B C 1
ATOM 9127 O O . ASP B 1 238 ? 32.502 35.312 108.941 1.00 20.44 216 ASP B O 1
ATOM 9136 N N . LEU B 1 239 ? 31.366 37.220 108.586 1.00 21.13 217 LEU B N 1
ATOM 9137 C CA . LEU B 1 239 ? 30.607 36.623 107.493 1.00 21.08 217 LEU B CA 1
ATOM 9138 C C . LEU B 1 239 ? 31.513 36.286 106.323 1.00 21.81 217 LEU B C 1
ATOM 9139 O O . LEU B 1 239 ? 31.375 35.212 105.706 1.00 23.37 217 LEU B O 1
ATOM 9155 N N . PHE B 1 240 ? 32.441 37.177 106.013 1.00 18.26 218 PHE B N 1
ATOM 9156 C CA . PHE B 1 240 ? 33.424 36.911 104.957 1.00 26.06 218 PHE B CA 1
ATOM 9157 C C . PHE B 1 240 ? 34.280 35.699 105.283 1.00 23.25 218 PHE B C 1
ATOM 9158 O O . PHE B 1 240 ? 34.567 34.887 104.413 1.00 22.83 218 PHE B O 1
ATOM 9175 N N . THR B 1 241 ? 34.685 35.579 106.542 1.00 19.24 219 THR B N 1
ATOM 9176 C CA . THR B 1 241 ? 35.501 34.455 106.975 1.00 21.86 219 THR B CA 1
ATOM 9177 C C . THR B 1 241 ? 34.783 33.127 106.787 1.00 22.88 219 THR B C 1
ATOM 9178 O O . THR B 1 241 ? 35.362 32.143 106.303 1.00 20.52 219 THR B O 1
ATOM 9189 N N . LEU B 1 242 ? 33.525 33.090 107.215 1.00 19.33 220 LEU B N 1
ATOM 9190 C CA . LEU B 1 242 ? 32.693 31.920 107.061 1.00 23.93 220 LEU B CA 1
ATOM 9191 C C . LEU B 1 242 ? 32.482 31.592 105.593 1.00 20.91 220 LEU B C 1
ATOM 9192 O O . LEU B 1 242 ? 32.523 30.434 105.212 1.00 22.62 220 LEU B O 1
ATOM 9208 N N . GLY B 1 243 ? 32.231 32.619 104.782 1.00 20.10 221 GLY B N 1
ATOM 9209 C CA . GLY B 1 243 ? 32.103 32.440 103.354 1.00 20.95 221 GLY B CA 1
ATOM 9210 C C . GLY B 1 243 ? 33.334 31.827 102.724 1.00 23.86 221 GLY B C 1
ATOM 9211 O O . GLY B 1 243 ? 33.206 30.923 101.885 1.00 23.48 221 GLY B O 1
ATOM 9215 N N . GLU B 1 244 ? 34.517 32.299 103.122 1.00 22.72 222 GLU B N 1
ATOM 9216 C CA . GLU B 1 244 ? 35.773 31.748 102.632 1.00 23.90 222 GLU B CA 1
ATOM 9217 C C . GLU B 1 244 ? 35.955 30.290 103.068 1.00 22.04 222 GLU B C 1
ATOM 9218 O O . GLU B 1 244 ? 36.377 29.456 102.272 1.00 24.72 222 GLU B O 1
ATOM 9230 N N . ALA B 1 245 ? 35.639 29.994 104.322 1.00 22.51 223 ALA B N 1
ATOM 9231 C CA . ALA B 1 245 ? 35.881 28.661 104.855 1.00 27.77 223 ALA B CA 1
ATOM 9232 C C . ALA B 1 245 ? 34.886 27.657 104.276 1.00 24.25 223 ALA B C 1
ATOM 9233 O O . ALA B 1 245 ? 35.114 26.442 104.298 1.00 26.62 223 ALA B O 1
ATOM 9240 N N . CYS B 1 246 ? 33.756 28.176 103.810 1.00 22.94 224 CYS B N 1
ATOM 9241 C CA . CYS B 1 246 ? 32.710 27.370 103.185 1.00 27.04 224 CYS B CA 1
ATOM 9242 C C . CYS B 1 246 ? 32.746 27.404 101.661 1.00 29.67 224 CYS B C 1
ATOM 9243 O O . CYS B 1 246 ? 31.793 26.973 101.018 1.00 28.07 224 CYS B O 1
ATOM 9251 N N . ALA B 1 247 ? 33.847 27.889 101.083 1.00 27.08 225 ALA B N 1
ATOM 9252 C CA . ALA B 1 247 ? 33.904 28.142 99.642 1.00 27.88 225 ALA B CA 1
ATOM 9253 C C . ALA B 1 247 ? 33.597 26.884 98.854 1.00 36.37 225 ALA B C 1
ATOM 9254 O O . ALA B 1 247 ? 32.981 26.938 97.789 1.00 34.90 225 ALA B O 1
ATOM 9261 N N . ASN B 1 248 ? 34.014 25.754 99.403 1.00 36.83 226 ASN B N 1
ATOM 9262 C CA . ASN B 1 248 ? 33.937 24.482 98.704 1.00 43.42 226 ASN B CA 1
ATOM 9263 C C . ASN B 1 248 ? 32.813 23.552 99.172 1.00 45.07 226 ASN B C 1
ATOM 9264 O O . ASN B 1 248 ? 32.724 22.396 98.724 1.00 45.62 226 ASN B O 1
ATOM 9275 N N . LEU B 1 249 ? 31.955 24.040 100.064 1.00 33.48 227 LEU B N 1
ATOM 9276 C CA . LEU B 1 249 ? 30.775 23.283 100.445 1.00 32.98 227 LEU B CA 1
ATOM 9277 C C . LEU B 1 249 ? 29.720 23.518 99.422 1.00 29.88 227 LEU B C 1
ATOM 9278 O O . LEU B 1 249 ? 29.512 24.648 98.997 1.00 34.18 227 LEU B O 1
ATOM 9294 N N . PRO B 1 250 ? 29.017 22.455 99.034 1.00 23.24 228 PRO B N 1
ATOM 9295 C CA . PRO B 1 250 ? 27.927 22.608 98.075 1.00 25.86 228 PRO B CA 1
ATOM 9296 C C . PRO B 1 250 ? 26.747 23.365 98.662 1.00 26.33 228 PRO B C 1
ATOM 9297 O O . PRO B 1 250 ? 26.046 24.028 97.904 1.00 23.06 228 PRO B O 1
ATOM 9308 N N . LEU B 1 251 ? 26.516 23.245 99.971 1.00 23.27 229 LEU B N 1
ATOM 9309 C CA . LEU B 1 251 ? 25.409 23.939 100.616 1.00 22.83 229 LEU B CA 1
ATOM 9310 C C . LEU B 1 251 ? 25.840 24.846 101.790 1.00 22.10 229 LEU B C 1
ATOM 9311 O O . LEU B 1 251 ? 26.653 24.451 102.628 1.00 18.60 229 LEU B O 1
ATOM 9327 N N . ILE B 1 252 ? 25.272 26.045 101.816 1.00 19.99 230 ILE B N 1
ATOM 9328 C CA . ILE B 1 252 ? 25.429 27.027 102.905 1.00 16.76 230 ILE B CA 1
ATOM 9329 C C . ILE B 1 252 ? 24.032 27.471 103.286 1.00 18.54 230 ILE B C 1
ATOM 9330 O O . ILE B 1 252 ? 23.198 27.645 102.409 1.00 21.98 230 ILE B O 1
ATOM 9346 N N . THR B 1 253 ? 23.728 27.602 104.588 1.00 18.08 231 THR B N 1
ATOM 9347 C CA . THR B 1 253 ? 22.384 28.026 104.970 1.00 20.97 231 THR B CA 1
ATOM 9348 C C . THR B 1 253 ? 22.431 29.208 105.954 1.00 20.58 231 THR B C 1
ATOM 9349 O O . THR B 1 253 ? 23.385 29.365 106.735 1.00 17.93 231 THR B O 1
ATOM 9360 N N . GLY B 1 254 ? 21.391 30.029 105.916 1.00 18.82 232 GLY B N 1
ATOM 9361 C CA . GLY B 1 254 ? 21.352 31.243 106.720 1.00 19.13 232 GLY B CA 1
ATOM 9362 C C . GLY B 1 254 ? 20.402 32.304 106.225 1.00 17.75 232 GLY B C 1
ATOM 9363 O O . GLY B 1 254 ? 19.469 32.047 105.467 1.00 16.96 232 GLY B O 1
ATOM 9367 N N . GLY B 1 255 ? 20.642 33.525 106.674 1.00 20.03 233 GLY B N 1
ATOM 9368 C CA . GLY B 1 255 ? 19.922 34.677 106.175 1.00 18.79 233 GLY B CA 1
ATOM 9369 C C . GLY B 1 255 ? 20.691 35.252 105.011 1.00 19.62 233 GLY B C 1
ATOM 9370 O O . GLY B 1 255 ? 21.500 34.585 104.401 1.00 20.91 233 GLY B O 1
ATOM 9374 N N A SER B 1 256 ? 20.439 36.517 104.701 0.26 18.57 234 SER B N 1
ATOM 9375 N N B SER B 1 256 ? 20.418 36.519 104.693 0.74 18.02 234 SER B N 1
ATOM 9376 C CA A SER B 1 256 ? 21.115 37.171 103.602 0.26 18.60 234 SER B CA 1
ATOM 9377 C CA B SER B 1 256 ? 21.092 37.204 103.632 0.74 18.59 234 SER B CA 1
ATOM 9378 C C A SER B 1 256 ? 22.570 37.495 103.936 0.26 18.44 234 SER B C 1
ATOM 9379 C C B SER B 1 256 ? 22.564 37.445 103.949 0.74 17.21 234 SER B C 1
ATOM 9380 O O A SER B 1 256 ? 23.401 37.612 103.036 0.26 19.44 234 SER B O 1
ATOM 9381 O O B SER B 1 256 ? 23.396 37.480 103.041 0.74 21.39 234 SER B O 1
ATOM 9396 N N . GLY B 1 257 ? 22.875 37.650 105.220 1.00 17.26 235 GLY B N 1
ATOM 9397 C CA . GLY B 1 257 ? 24.228 37.959 105.633 1.00 20.12 235 GLY B CA 1
ATOM 9398 C C . GLY B 1 257 ? 25.241 36.942 105.143 1.00 21.10 235 GLY B C 1
ATOM 9399 O O . GLY B 1 257 ? 26.352 37.291 104.734 1.00 19.37 235 GLY B O 1
ATOM 9404 N N . ILE B 1 258 ? 24.892 35.668 105.231 1.00 18.37 236 ILE B N 1
ATOM 9405 C CA . ILE B 1 258 ? 25.875 34.639 104.974 1.00 18.46 236 ILE B CA 1
ATOM 9406 C C . ILE B 1 258 ? 26.276 34.597 103.502 1.00 20.56 236 ILE B C 1
ATOM 9407 O O . ILE B 1 258 ? 27.278 33.974 103.150 1.00 21.99 236 ILE B O 1
ATOM 9423 N N . ALA B 1 259 ? 25.517 35.270 102.641 1.00 21.97 237 ALA B N 1
ATOM 9424 C CA . ALA B 1 259 ? 25.852 35.317 101.221 1.00 25.37 237 ALA B CA 1
ATOM 9425 C C . ALA B 1 259 ? 26.896 36.388 100.943 1.00 26.76 237 ALA B C 1
ATOM 9426 O O . ALA B 1 259 ? 27.415 36.480 99.850 1.00 22.97 237 ALA B O 1
ATOM 9433 N N . LEU B 1 260 ? 27.214 37.201 101.944 1.00 20.70 238 LEU B N 1
ATOM 9434 C CA . LEU B 1 260 ? 27.981 38.419 101.706 1.00 22.48 238 LEU B CA 1
ATOM 9435 C C . LEU B 1 260 ? 29.309 38.133 101.024 1.00 19.08 238 LEU B C 1
ATOM 9436 O O . LEU B 1 260 ? 29.730 38.875 100.142 1.00 27.15 238 LEU B O 1
ATOM 9452 N N . GLY B 1 261 ? 29.959 37.052 101.428 1.00 22.16 239 GLY B N 1
ATOM 9453 C CA . GLY B 1 261 ? 31.282 36.749 100.933 1.00 29.16 239 GLY B CA 1
ATOM 9454 C C . GLY B 1 261 ? 31.345 35.777 99.759 1.00 27.62 239 GLY B C 1
ATOM 9455 O O . GLY B 1 261 ? 32.437 35.454 99.281 1.00 29.40 239 GLY B O 1
ATOM 9459 N N . LEU B 1 262 ? 30.199 35.309 99.287 1.00 24.39 240 LEU B N 1
ATOM 9460 C CA . LEU B 1 262 ? 30.193 34.249 98.279 1.00 24.10 240 LEU B CA 1
ATOM 9461 C C . LEU B 1 262 ? 30.552 34.776 96.889 1.00 23.91 240 LEU B C 1
ATOM 9462 O O . LEU B 1 262 ? 31.244 34.080 96.134 1.00 28.46 240 LEU B O 1
ATOM 9478 N N . PRO B 1 263 ? 30.097 35.992 96.540 1.00 26.79 241 PRO B N 1
ATOM 9479 C CA . PRO B 1 263 ? 30.571 36.480 95.240 1.00 27.80 241 PRO B CA 1
ATOM 9480 C C . PRO B 1 263 ? 32.092 36.592 95.200 1.00 33.45 241 PRO B C 1
ATOM 9481 O O . PRO B 1 263 ? 32.681 36.253 94.176 1.00 28.02 241 PRO B O 1
ATOM 9492 N N . GLU B 1 264 ? 32.731 37.007 96.291 1.00 25.97 242 GLU B N 1
ATOM 9493 C CA . GLU B 1 264 ? 34.190 37.116 96.286 1.00 27.17 242 GLU B CA 1
ATOM 9494 C C . GLU B 1 264 ? 34.869 35.753 96.107 1.00 32.09 242 GLU B C 1
ATOM 9495 O O . GLU B 1 264 ? 35.933 35.668 95.495 1.00 27.99 242 GLU B O 1
ATOM 9507 N N . ASN B 1 265 ? 34.271 34.678 96.613 1.00 30.81 243 ASN B N 1
ATOM 9508 C CA . ASN B 1 265 ? 34.852 33.359 96.376 1.00 31.83 243 ASN B CA 1
ATOM 9509 C C . ASN B 1 265 ? 34.920 33.098 94.880 1.00 27.12 243 ASN B C 1
ATOM 9510 O O . ASN B 1 265 ? 35.922 32.609 94.359 1.00 33.12 243 ASN B O 1
ATOM 9521 N N . PHE B 1 266 ? 33.828 33.392 94.183 1.00 27.30 244 PHE B N 1
ATOM 9522 C CA . PHE B 1 266 ? 33.781 33.127 92.749 1.00 28.79 244 PHE B CA 1
ATOM 9523 C C . PHE B 1 266 ? 34.741 34.017 91.975 1.00 34.33 244 PHE B C 1
ATOM 9524 O O . PHE B 1 266 ? 35.337 33.576 91.001 1.00 33.09 244 PHE B O 1
ATOM 9541 N N . ARG B 1 267 ? 34.888 35.268 92.393 1.00 29.32 245 ARG B N 1
ATOM 9542 C CA . ARG B 1 267 ? 35.832 36.160 91.739 1.00 34.24 245 ARG B CA 1
ATOM 9543 C C . ARG B 1 267 ? 37.253 35.635 91.917 1.00 34.59 245 ARG B C 1
ATOM 9544 O O . ARG B 1 267 ? 37.992 35.498 90.941 1.00 32.66 245 ARG B O 1
ATOM 9565 N N . ARG B 1 268 ? 37.605 35.294 93.156 1.00 41.78 246 ARG B N 1
ATOM 9566 C CA . ARG B 1 268 ? 38.928 34.757 93.487 1.00 46.35 246 ARG B CA 1
ATOM 9567 C C . ARG B 1 268 ? 39.233 33.436 92.769 1.00 42.81 246 ARG B C 1
ATOM 9568 O O . ARG B 1 268 ? 40.386 33.138 92.462 1.00 48.78 246 ARG B O 1
ATOM 9589 N N . ALA B 1 269 ? 38.199 32.648 92.509 1.00 35.26 247 ALA B N 1
ATOM 9590 C CA . ALA B 1 269 ? 38.341 31.408 91.753 1.00 35.34 247 ALA B CA 1
ATOM 9591 C C . ALA B 1 269 ? 38.493 31.651 90.242 1.00 41.25 247 ALA B C 1
ATOM 9592 O O . ALA B 1 269 ? 38.787 30.722 89.486 1.00 46.88 247 ALA B O 1
ATOM 9599 N N . GLY B 1 270 ? 38.257 32.884 89.799 1.00 32.97 248 GLY B N 1
ATOM 9600 C CA . GLY B 1 270 ? 38.357 33.201 88.391 1.00 31.99 248 GLY B CA 1
ATOM 9601 C C . GLY B 1 270 ? 37.107 32.838 87.622 1.00 32.98 248 GLY B C 1
ATOM 9602 O O . GLY B 1 270 ? 37.108 32.872 86.397 1.00 35.15 248 GLY B O 1
ATOM 9606 N N . LEU B 1 271 ? 36.038 32.501 88.341 1.00 35.20 249 LEU B N 1
ATOM 9607 C CA . LEU B 1 271 ? 34.784 32.125 87.702 1.00 34.68 249 LEU B CA 1
ATOM 9608 C C . LEU B 1 271 ? 33.854 33.317 87.419 1.00 37.45 249 LEU B C 1
ATOM 9609 O O . LEU B 1 271 ? 32.968 33.211 86.579 1.00 36.96 249 LEU B O 1
ATOM 9625 N N . LEU B 1 272 ? 34.062 34.427 88.131 1.00 33.85 250 LEU B N 1
ATOM 9626 C CA . LEU B 1 272 ? 33.206 35.611 88.043 1.00 32.45 250 LEU B CA 1
ATOM 9627 C C . LEU B 1 272 ? 34.072 36.855 87.888 1.00 27.34 250 LEU B C 1
ATOM 9628 O O . LEU B 1 272 ? 35.046 37.006 88.621 1.00 29.84 250 LEU B O 1
ATOM 9644 N N . PRO B 1 273 ? 33.731 37.754 86.943 1.00 28.75 251 PRO B N 1
ATOM 9645 C CA . PRO B 1 273 ? 34.528 38.971 86.782 1.00 35.13 251 PRO B CA 1
ATOM 9646 C C . PRO B 1 273 ? 34.086 40.019 87.796 1.00 36.74 251 PRO B C 1
ATOM 9647 O O . PRO B 1 273 ? 33.020 39.858 88.382 1.00 33.00 251 PRO B O 1
ATOM 9658 N N . GLN B 1 274 ? 34.885 41.061 87.996 1.00 37.70 252 GLN B N 1
ATOM 9659 C CA . GLN B 1 274 ? 34.445 42.227 88.755 1.00 34.21 252 GLN B CA 1
ATOM 9660 C C . GLN B 1 274 ? 33.321 42.868 87.947 1.00 35.51 252 GLN B C 1
ATOM 9661 O O . GLN B 1 274 ? 33.411 42.933 86.718 1.00 34.35 252 GLN B O 1
ATOM 9675 N N . ARG B 1 275 ? 32.245 43.290 88.611 1.00 33.64 253 ARG B N 1
ATOM 9676 C CA . ARG B 1 275 ? 31.178 44.041 87.937 1.00 35.41 253 ARG B CA 1
ATOM 9677 C C . ARG B 1 275 ? 30.755 45.242 88.782 1.00 38.54 253 ARG B C 1
ATOM 9678 O O . ARG B 1 275 ? 30.384 45.104 89.961 1.00 39.41 253 ARG B O 1
ATOM 9699 N N . GLY B 1 276 ? 30.811 46.410 88.164 1.00 41.36 254 GLY B N 1
ATOM 9700 C CA . GLY B 1 276 ? 30.228 47.604 88.733 1.00 49.06 254 GLY B CA 1
ATOM 9701 C C . GLY B 1 276 ? 28.751 47.659 88.397 1.00 45.50 254 GLY B C 1
ATOM 9702 O O . GLY B 1 276 ? 27.974 48.294 89.096 1.00 47.72 254 GLY B O 1
ATOM 9706 N N . ASP B 1 277 ? 28.353 46.970 87.332 1.00 38.00 255 ASP B N 1
ATOM 9707 C CA . ASP B 1 277 ? 26.995 47.096 86.818 1.00 43.80 255 ASP B CA 1
ATOM 9708 C C . ASP B 1 277 ? 26.107 45.873 87.046 1.00 32.02 255 ASP B C 1
ATOM 9709 O O . ASP B 1 277 ? 25.234 45.585 86.234 1.00 37.49 255 ASP B O 1
ATOM 9718 N N . ALA B 1 278 ? 26.303 45.146 88.134 1.00 30.00 256 ALA B N 1
ATOM 9719 C CA . ALA B 1 278 ? 25.502 43.946 88.346 1.00 23.93 256 ALA B CA 1
ATOM 9720 C C . ALA B 1 278 ? 24.001 44.264 88.421 1.00 28.25 256 ALA B C 1
ATOM 9721 O O . ALA B 1 278 ? 23.170 43.423 88.115 1.00 25.48 256 ALA B O 1
ATOM 9728 N N . ALA B 1 279 ? 23.664 45.487 88.812 1.00 24.94 257 ALA B N 1
ATOM 9729 C CA . ALA B 1 279 ? 22.266 45.900 88.970 1.00 27.37 257 ALA B CA 1
ATOM 9730 C C . ALA B 1 279 ? 21.641 46.444 87.683 1.00 29.64 257 ALA B C 1
ATOM 9731 O O . ALA B 1 279 ? 20.455 46.800 87.649 1.00 26.73 257 ALA B O 1
ATOM 9738 N N . SER B 1 280 ? 22.433 46.524 86.630 1.00 22.95 258 SER B N 1
ATOM 9739 C CA . SER B 1 280 ? 21.949 47.119 85.389 1.00 28.92 258 SER B CA 1
ATOM 9740 C C . SER B 1 280 ? 20.754 46.362 84.841 1.00 29.83 258 SER B C 1
ATOM 9741 O O . SER B 1 280 ? 20.798 45.144 84.669 1.00 32.68 258 SER B O 1
ATOM 9749 N N . VAL B 1 281 ? 19.674 47.089 84.583 1.00 31.53 259 VAL B N 1
ATOM 9750 C CA . VAL B 1 281 ? 18.539 46.548 83.838 1.00 27.19 259 VAL B CA 1
ATOM 9751 C C . VAL B 1 281 ? 18.038 47.585 82.827 1.00 24.59 259 VAL B C 1
ATOM 9752 O O . VAL B 1 281 ? 18.176 48.804 83.038 1.00 27.05 259 VAL B O 1
ATOM 9765 N N . PRO B 1 282 ? 17.449 47.115 81.717 1.00 27.44 260 PRO B N 1
ATOM 9766 C CA . PRO B 1 282 ? 16.914 48.065 80.722 1.00 29.54 260 PRO B CA 1
ATOM 9767 C C . PRO B 1 282 ? 15.821 49.006 81.267 1.00 30.52 260 PRO B C 1
ATOM 9768 O O . PRO B 1 282 ? 14.923 48.556 81.986 1.00 31.56 260 PRO B O 1
ATOM 9779 N N . ALA B 1 283 ? 15.881 50.290 80.918 1.00 31.16 261 ALA B N 1
ATOM 9780 C CA . ALA B 1 283 ? 14.734 51.168 81.146 1.00 26.91 261 ALA B CA 1
ATOM 9781 C C . ALA B 1 283 ? 13.586 50.669 80.258 1.00 24.70 261 ALA B C 1
ATOM 9782 O O . ALA B 1 283 ? 13.780 50.393 79.067 1.00 29.15 261 ALA B O 1
ATOM 9789 N N . ILE B 1 284 ? 12.400 50.560 80.828 1.00 26.01 262 ILE B N 1
ATOM 9790 C CA . ILE B 1 284 ? 11.227 50.126 80.085 1.00 23.75 262 ILE B CA 1
ATOM 9791 C C . ILE B 1 284 ? 10.288 51.311 79.873 1.00 26.90 262 ILE B C 1
ATOM 9792 O O . ILE B 1 284 ? 9.675 51.796 80.817 1.00 25.98 262 ILE B O 1
ATOM 9808 N N . ASP B 1 285 ? 10.169 51.764 78.628 1.00 25.15 263 ASP B N 1
ATOM 9809 C CA . ASP B 1 285 ? 9.365 52.939 78.318 1.00 29.73 263 ASP B CA 1
ATOM 9810 C C . ASP B 1 285 ? 7.945 52.519 77.994 1.00 28.78 263 ASP B C 1
ATOM 9811 O O . ASP B 1 285 ? 7.719 51.591 77.229 1.00 32.77 263 ASP B O 1
ATOM 9820 N N . GLY B 1 286 ? 6.984 53.188 78.596 1.00 24.89 264 GLY B N 1
ATOM 9821 C CA . GLY B 1 286 ? 5.597 52.884 78.342 1.00 28.96 264 GLY B CA 1
ATOM 9822 C C . GLY B 1 286 ? 4.702 53.439 79.420 1.00 28.38 264 GLY B C 1
ATOM 9823 O O . GLY B 1 286 ? 5.185 54.032 80.389 1.00 28.08 264 GLY B O 1
ATOM 9827 N N . PRO B 1 287 ? 3.384 53.260 79.250 1.00 23.49 265 PRO B N 1
ATOM 9828 C CA . PRO B 1 287 ? 2.400 53.638 80.254 1.00 22.39 265 PRO B CA 1
ATOM 9829 C C . PRO B 1 287 ? 2.732 53.021 81.597 1.00 21.11 265 PRO B C 1
ATOM 9830 O O . PRO B 1 287 ? 3.208 51.878 81.680 1.00 25.80 265 PRO B O 1
ATOM 9841 N N . GLY B 1 288 ? 2.441 53.761 82.650 1.00 21.56 266 GLY B N 1
ATOM 9842 C CA . GLY B 1 288 ? 2.662 53.272 83.989 1.00 19.59 266 GLY B CA 1
ATOM 9843 C C . GLY B 1 288 ? 1.429 53.418 84.832 1.00 20.95 266 GLY B C 1
ATOM 9844 O O . GLY B 1 288 ? 0.454 54.075 84.440 1.00 25.65 266 GLY B O 1
ATOM 9848 N N . VAL B 1 289 ? 1.475 52.803 86.005 1.00 24.60 267 VAL B N 1
ATOM 9849 C CA . VAL B 1 289 ? 0.374 52.854 86.953 1.00 19.89 267 VAL B CA 1
ATOM 9850 C C . VAL B 1 289 ? 0.915 52.574 88.356 1.00 21.04 267 VAL B C 1
ATOM 9851 O O . VAL B 1 289 ? 1.963 51.971 88.502 1.00 21.06 267 VAL B O 1
ATOM 9864 N N . VAL B 1 290 ? 0.211 53.060 89.367 1.00 20.48 268 VAL B N 1
ATOM 9865 C CA . VAL B 1 290 ? 0.538 52.783 90.772 1.00 18.95 268 VAL B CA 1
ATOM 9866 C C . VAL B 1 290 ? -0.689 52.150 91.375 1.00 25.46 268 VAL B C 1
ATOM 9867 O O . VAL B 1 290 ? -1.789 52.694 91.255 1.00 21.28 268 VAL B O 1
ATOM 9880 N N . LEU B 1 291 ? -0.487 50.994 92.003 1.00 21.15 269 LEU B N 1
ATOM 9881 C CA . LEU B 1 291 ? -1.557 50.223 92.594 1.00 16.15 269 LEU B CA 1
ATOM 9882 C C . LEU B 1 291 ? -1.234 50.016 94.077 1.00 22.08 269 LEU B C 1
ATOM 9883 O O . LEU B 1 291 ? -0.291 49.323 94.416 1.00 22.92 269 LEU B O 1
ATOM 9899 N N . ALA B 1 292 ? -2.024 50.625 94.958 1.00 27.05 270 ALA B N 1
ATOM 9900 C CA . ALA B 1 292 ? -1.716 50.642 96.377 1.00 26.90 270 ALA B CA 1
ATOM 9901 C C . ALA B 1 292 ? -2.784 49.952 97.191 1.00 18.89 270 ALA B C 1
ATOM 9902 O O . ALA B 1 292 ? -3.905 50.442 97.319 1.00 22.15 270 ALA B O 1
ATOM 9909 N N . GLY B 1 293 ? -2.406 48.813 97.761 1.00 23.20 271 GLY B N 1
ATOM 9910 C CA . GLY B 1 293 ? -3.287 48.054 98.616 1.00 23.35 271 GLY B CA 1
ATOM 9911 C C . GLY B 1 293 ? -2.528 47.692 99.895 1.00 24.52 271 GLY B C 1
ATOM 9912 O O . GLY B 1 293 ? -2.159 46.545 100.110 1.00 33.10 271 GLY B O 1
ATOM 9916 N N . SER B 1 294 ? -2.261 48.704 100.704 1.00 28.70 272 SER B N 1
ATOM 9917 C CA . SER B 1 294 ? -1.507 48.557 101.936 1.00 28.61 272 SER B CA 1
ATOM 9918 C C . SER B 1 294 ? -1.965 49.606 102.931 1.00 35.67 272 SER B C 1
ATOM 9919 O O . SER B 1 294 ? -2.135 50.770 102.575 1.00 35.71 272 SER B O 1
ATOM 9927 N N . ALA B 1 295 ? -2.147 49.162 104.173 1.00 43.16 273 ALA B N 1
ATOM 9928 C CA . ALA B 1 295 ? -2.601 50.003 105.279 1.00 43.77 273 ALA B CA 1
ATOM 9929 C C . ALA B 1 295 ? -1.448 50.553 106.120 1.00 42.71 273 ALA B C 1
ATOM 9930 O O . ALA B 1 295 ? -1.679 51.211 107.131 1.00 38.74 273 ALA B O 1
ATOM 9937 N N . SER B 1 296 ? -0.216 50.265 105.720 1.00 37.17 274 SER B N 1
ATOM 9938 C CA . SER B 1 296 ? 0.970 50.692 106.465 1.00 38.16 274 SER B CA 1
ATOM 9939 C C . SER B 1 296 ? 1.127 52.207 106.507 1.00 36.68 274 SER B C 1
ATOM 9940 O O . SER B 1 296 ? 0.630 52.916 105.626 1.00 33.79 274 SER B O 1
ATOM 9948 N N . ARG B 1 297 ? 1.877 52.704 107.491 1.00 33.37 275 ARG B N 1
ATOM 9949 C CA . ARG B 1 297 ? 2.118 54.143 107.580 1.00 31.68 275 ARG B CA 1
ATOM 9950 C C . ARG B 1 297 ? 2.875 54.703 106.371 1.00 23.44 275 ARG B C 1
ATOM 9951 O O . ARG B 1 297 ? 2.615 55.838 105.948 1.00 27.67 275 ARG B O 1
ATOM 9972 N N . ALA B 1 298 ? 3.841 53.938 105.865 1.00 25.02 276 ALA B N 1
ATOM 9973 C CA . ALA B 1 298 ? 4.705 54.413 104.790 1.00 28.16 276 ALA B CA 1
ATOM 9974 C C . ALA B 1 298 ? 3.852 54.570 103.555 1.00 27.36 276 ALA B C 1
ATOM 9975 O O . ALA B 1 298 ? 3.967 55.566 102.826 1.00 22.03 276 ALA B O 1
ATOM 9982 N N . THR B 1 299 ? 2.963 53.608 103.323 1.00 27.13 277 THR B N 1
ATOM 9983 C CA . THR B 1 299 ? 2.090 53.698 102.148 1.00 23.32 277 THR B CA 1
ATOM 9984 C C . THR B 1 299 ? 1.103 54.849 102.298 1.00 29.51 277 THR B C 1
ATOM 9985 O O . THR B 1 299 ? 0.854 55.559 101.341 1.00 25.20 277 THR B O 1
ATOM 9996 N N . ASN B 1 300 ? 0.573 55.070 103.503 1.00 27.64 278 ASN B N 1
ATOM 9997 C CA . ASN B 1 300 ? -0.372 56.166 103.693 1.00 23.19 278 ASN B CA 1
ATOM 9998 C C . ASN B 1 300 ? 0.289 57.492 103.342 1.00 24.71 278 ASN B C 1
ATOM 9999 O O . ASN B 1 300 ? -0.336 58.370 102.734 1.00 26.29 278 ASN B O 1
ATOM 10010 N N . GLY B 1 301 ? 1.555 57.632 103.745 1.00 27.33 279 GLY B N 1
ATOM 10011 C CA . GLY B 1 301 ? 2.332 58.821 103.450 1.00 26.03 279 GLY B CA 1
ATOM 10012 C C . GLY B 1 301 ? 2.592 58.977 101.955 1.00 27.76 279 GLY B C 1
ATOM 10013 O O . GLY B 1 301 ? 2.610 60.089 101.431 1.00 27.99 279 GLY B O 1
ATOM 10017 N N . GLN B 1 302 ? 2.802 57.866 101.272 1.00 21.66 280 GLN B N 1
ATOM 10018 C CA . GLN B 1 302 ? 3.047 57.897 99.817 1.00 20.27 280 GLN B CA 1
ATOM 10019 C C . GLN B 1 302 ? 1.778 58.297 99.025 1.00 22.75 280 GLN B C 1
ATOM 10020 O O . GLN B 1 302 ? 1.834 59.024 98.021 1.00 22.86 280 GLN B O 1
ATOM 10034 N N . VAL B 1 303 ? 0.635 57.824 99.494 1.00 23.26 281 VAL B N 1
ATOM 10035 C CA . VAL B 1 303 ? -0.648 58.177 98.919 1.00 25.75 281 VAL B CA 1
ATOM 10036 C C . VAL B 1 303 ? -0.962 59.653 99.205 1.00 31.27 281 VAL B C 1
ATOM 10037 O O . VAL B 1 303 ? -1.352 60.407 98.323 1.00 24.79 281 VAL B O 1
ATOM 10050 N N . ALA B 1 304 ? -0.767 60.066 100.446 1.00 27.47 282 ALA B N 1
ATOM 10051 C CA . ALA B 1 304 ? -0.977 61.454 100.825 1.00 29.09 282 ALA B CA 1
ATOM 10052 C C . ALA B 1 304 ? -0.138 62.397 99.953 1.00 25.60 282 ALA B C 1
ATOM 10053 O O . ALA B 1 304 ? -0.626 63.426 99.507 1.00 27.65 282 ALA B O 1
ATOM 10060 N N . ARG B 1 305 ? 1.107 62.017 99.672 1.00 27.14 283 ARG B N 1
ATOM 10061 C CA . ARG B 1 305 ? 1.998 62.862 98.889 1.00 26.65 283 ARG B CA 1
ATOM 10062 C C . ARG B 1 305 ? 1.504 62.982 97.441 1.00 28.05 283 ARG B C 1
ATOM 10063 O O . ARG B 1 305 ? 1.494 64.067 96.849 1.00 25.85 283 ARG B O 1
ATOM 10084 N N . TRP B 1 306 ? 1.094 61.848 96.885 1.00 23.20 284 TRP B N 1
ATOM 10085 C CA . TRP B 1 306 ? 0.559 61.795 95.534 1.00 25.55 284 TRP B CA 1
ATOM 10086 C C . TRP B 1 306 ? -0.608 62.757 95.385 1.00 23.87 284 TRP B C 1
ATOM 10087 O O . TRP B 1 306 ? -0.683 63.523 94.430 1.00 27.98 284 TRP B O 1
ATOM 10108 N N . LEU B 1 307 ? -1.510 62.712 96.355 1.00 25.46 285 LEU B N 1
ATOM 10109 C CA . LEU B 1 307 ? -2.735 63.496 96.333 1.00 27.77 285 LEU B CA 1
ATOM 10110 C C . LEU B 1 307 ? -2.403 64.962 96.546 1.00 28.97 285 LEU B C 1
ATOM 10111 O O . LEU B 1 307 ? -2.945 65.838 95.879 1.00 31.63 285 LEU B O 1
ATOM 10127 N N . GLU B 1 308 ? -1.475 65.217 97.455 1.00 28.15 286 GLU B N 1
ATOM 10128 C CA . GLU B 1 308 ? -1.079 66.592 97.760 1.00 34.86 286 GLU B CA 1
ATOM 10129 C C . GLU B 1 308 ? -0.438 67.240 96.528 1.00 28.83 286 GLU B C 1
ATOM 10130 O O . GLU B 1 308 ? -0.571 68.441 96.301 1.00 32.43 286 GLU B O 1
ATOM 10142 N N . GLN B 1 309 ? 0.221 66.430 95.706 1.00 28.12 287 GLN B N 1
ATOM 10143 C CA . GLN B 1 309 ? 0.759 66.913 94.435 1.00 30.90 287 GLN B CA 1
ATOM 10144 C C . GLN B 1 309 ? -0.298 67.054 93.335 1.00 28.12 287 GLN B C 1
ATOM 10145 O O . GLN B 1 309 ? 0.021 67.444 92.210 1.00 30.39 287 GLN B O 1
ATOM 10159 N N . GLY B 1 310 ? -1.546 66.721 93.654 1.00 29.69 288 GLY B N 1
ATOM 10160 C CA . GLY B 1 310 ? -2.631 66.844 92.700 1.00 26.93 288 GLY B CA 1
ATOM 10161 C C . GLY B 1 310 ? -2.547 65.850 91.555 1.00 25.47 288 GLY B C 1
ATOM 10162 O O . GLY B 1 310 ? -3.120 66.088 90.492 1.00 25.70 288 GLY B O 1
ATOM 10166 N N . ARG B 1 311 ? -1.857 64.729 91.762 1.00 26.58 289 ARG B N 1
ATOM 10167 C CA . ARG B 1 311 ? -1.790 63.709 90.726 1.00 23.92 289 ARG B CA 1
ATOM 10168 C C . ARG B 1 311 ? -3.068 62.874 90.711 1.00 21.68 289 ARG B C 1
ATOM 10169 O O . ARG B 1 311 ? -3.752 62.687 91.734 1.00 24.12 289 ARG B O 1
ATOM 10190 N N . PRO B 1 312 ? -3.422 62.381 89.535 1.00 20.61 290 PRO B N 1
ATOM 10191 C CA . PRO B 1 312 ? -4.715 61.722 89.395 1.00 21.16 290 PRO B CA 1
ATOM 10192 C C . PRO B 1 312 ? -4.749 60.405 90.140 1.00 24.38 290 PRO B C 1
ATOM 10193 O O . PRO B 1 312 ? -3.784 59.627 90.120 1.00 21.85 290 PRO B O 1
ATOM 10204 N N . ALA B 1 313 ? -5.872 60.180 90.804 1.00 20.53 291 ALA B N 1
ATOM 10205 C CA . ALA B 1 313 ? -6.059 58.991 91.643 1.00 24.49 291 ALA B CA 1
ATOM 10206 C C . ALA B 1 313 ? -7.530 58.614 91.773 1.00 29.06 291 ALA B C 1
ATOM 10207 O O . ALA B 1 313 ? -8.415 59.466 91.698 1.00 25.60 291 ALA B O 1
ATOM 10214 N N . LEU B 1 314 ? -7.776 57.323 91.975 1.00 26.60 292 LEU B N 1
ATOM 10215 C CA . LEU B 1 314 ? -9.122 56.824 92.173 1.00 18.96 292 LEU B CA 1
ATOM 10216 C C . LEU B 1 314 ? -9.078 55.926 93.373 1.00 22.44 292 LEU B C 1
ATOM 10217 O O . LEU B 1 314 ? -8.289 54.972 93.412 1.00 24.35 292 LEU B O 1
ATOM 10233 N N . ARG B 1 315 ? -9.908 56.241 94.361 1.00 26.51 293 ARG B N 1
ATOM 10234 C CA . ARG B 1 315 ? -10.000 55.431 95.559 1.00 26.41 293 ARG B CA 1
ATOM 10235 C C . ARG B 1 315 ? -10.946 54.241 95.378 1.00 28.07 293 ARG B C 1
ATOM 10236 O O . ARG B 1 315 ? -12.075 54.396 94.926 1.00 34.54 293 ARG B O 1
ATOM 10257 N N . ILE B 1 316 ? -10.457 53.054 95.720 1.00 29.09 294 ILE B N 1
ATOM 10258 C CA . ILE B 1 316 ? -11.287 51.857 95.762 1.00 28.17 294 ILE B CA 1
ATOM 10259 C C . ILE B 1 316 ? -11.997 51.776 97.119 1.00 31.27 294 ILE B C 1
ATOM 10260 O O . ILE B 1 316 ? -11.353 51.895 98.163 1.00 33.77 294 ILE B O 1
ATOM 10276 N N . ASP B 1 317 ? -13.309 51.553 97.085 1.00 28.37 295 ASP B N 1
ATOM 10277 C CA . ASP B 1 317 ? -14.129 51.327 98.280 1.00 30.55 295 ASP B CA 1
ATOM 10278 C C . ASP B 1 317 ? -14.410 49.825 98.468 1.00 34.81 295 ASP B C 1
ATOM 10279 O O . ASP B 1 317 ? -15.142 49.226 97.677 1.00 31.40 295 ASP B O 1
ATOM 10288 N N . PRO B 1 318 ? -13.833 49.212 99.519 1.00 32.58 296 PRO B N 1
ATOM 10289 C CA . PRO B 1 318 ? -14.043 47.777 99.753 1.00 32.37 296 PRO B CA 1
ATOM 10290 C C . PRO B 1 318 ? -15.521 47.428 99.835 1.00 32.93 296 PRO B C 1
ATOM 10291 O O . PRO B 1 318 ? -15.898 46.326 99.431 1.00 35.16 296 PRO B O 1
ATOM 10302 N N . LEU B 1 319 ? -16.339 48.352 100.352 1.00 33.41 297 LEU B N 1
ATOM 10303 C CA . LEU B 1 319 ? -17.781 48.134 100.459 1.00 32.83 297 LEU B CA 1
ATOM 10304 C C . LEU B 1 319 ? -18.448 47.958 99.102 1.00 33.37 297 LEU B C 1
ATOM 10305 O O . LEU B 1 319 ? -19.369 47.149 98.950 1.00 36.21 297 LEU B O 1
ATOM 10321 N N . ALA B 1 320 ? -17.982 48.705 98.103 1.00 33.11 298 ALA B N 1
ATOM 10322 C CA . ALA B 1 320 ? -18.505 48.558 96.751 1.00 28.00 298 ALA B CA 1
ATOM 10323 C C . ALA B 1 320 ? -18.110 47.220 96.137 1.00 24.68 298 ALA B C 1
ATOM 10324 O O . ALA B 1 320 ? -18.875 46.638 95.377 1.00 26.64 298 ALA B O 1
ATOM 10331 N N . LEU B 1 321 ? -16.884 46.781 96.426 1.00 27.11 299 LEU B N 1
ATOM 10332 C CA . LEU B 1 321 ? -16.377 45.496 95.951 1.00 29.63 299 LEU B CA 1
ATOM 10333 C C . LEU B 1 321 ? -17.234 44.342 96.488 1.00 30.30 299 LEU B C 1
ATOM 10334 O O . LEU B 1 321 ? -17.636 43.455 95.734 1.00 35.19 299 LEU B O 1
ATOM 10350 N N . ALA B 1 322 ? -17.536 44.388 97.777 1.00 34.61 300 ALA B N 1
ATOM 10351 C CA . ALA B 1 322 ? -18.385 43.381 98.429 1.00 40.86 300 ALA B CA 1
ATOM 10352 C C . ALA B 1 322 ? -19.750 43.262 97.743 1.00 37.67 300 ALA B C 1
ATOM 10353 O O . ALA B 1 322 ? -20.343 42.183 97.672 1.00 38.86 300 ALA B O 1
ATOM 10360 N N . ARG B 1 323 ? -20.247 44.386 97.248 1.00 30.71 301 ARG B N 1
ATOM 10361 C CA . ARG B 1 323 ? -21.508 44.407 96.520 1.00 28.26 301 ARG B CA 1
ATOM 10362 C C . ARG B 1 323 ? -21.323 43.993 95.070 1.00 30.58 301 ARG B C 1
ATOM 10363 O O . ARG B 1 323 ? -22.277 44.003 94.301 1.00 33.04 301 ARG B O 1
ATOM 10384 N N . GLY B 1 324 ? -20.088 43.683 94.688 1.00 34.76 302 GLY B N 1
ATOM 10385 C CA . GLY B 1 324 ? -19.786 43.300 93.315 1.00 34.14 302 GLY B CA 1
ATOM 10386 C C . GLY B 1 324 ? -19.855 44.405 92.272 1.00 35.35 302 GLY B C 1
ATOM 10387 O O . GLY B 1 324 ? -20.089 44.153 91.092 1.00 37.40 302 GLY B O 1
ATOM 10391 N N . GLU B 1 325 ? -19.657 45.643 92.690 1.00 26.88 303 GLU B N 1
ATOM 10392 C CA . GLU B 1 325 ? -19.647 46.740 91.739 1.00 26.50 303 GLU B CA 1
ATOM 10393 C C . GLU B 1 325 ? -18.445 46.587 90.803 1.00 31.27 303 GLU B C 1
ATOM 10394 O O . GLU B 1 325 ? -17.450 45.956 91.150 1.00 27.44 303 GLU B O 1
ATOM 10406 N N . ALA B 1 326 ? -18.560 47.152 89.609 1.00 32.74 304 ALA B N 1
ATOM 10407 C CA . ALA B 1 326 ? -17.524 47.041 88.587 1.00 31.89 304 ALA B CA 1
ATOM 10408 C C . ALA B 1 326 ? -16.451 48.118 88.777 1.00 28.59 304 ALA B C 1
ATOM 10409 O O . ALA B 1 326 ? -16.179 48.919 87.892 1.00 26.60 304 ALA B O 1
ATOM 10416 N N . VAL B 1 327 ? -15.842 48.103 89.950 1.00 27.14 305 VAL B N 1
ATOM 10417 C CA . VAL B 1 327 ? -14.811 49.035 90.310 1.00 25.63 305 VAL B CA 1
ATOM 10418 C C . VAL B 1 327 ? -13.594 48.828 89.422 1.00 22.19 305 VAL B C 1
ATOM 10419 O O . VAL B 1 327 ? -12.946 49.787 89.010 1.00 24.25 305 VAL B O 1
ATOM 10432 N N . ALA B 1 328 ? -13.285 47.588 89.081 1.00 23.31 306 ALA B N 1
ATOM 10433 C CA . ALA B 1 328 ? -12.086 47.378 88.272 1.00 29.63 306 ALA B CA 1
ATOM 10434 C C . ALA B 1 328 ? -12.266 48.036 86.916 1.00 24.88 306 ALA B C 1
ATOM 10435 O O . ALA B 1 328 ? -11.337 48.645 86.389 1.00 20.36 306 ALA B O 1
ATOM 10442 N N . ASP B 1 329 ? -13.466 47.959 86.358 1.00 24.64 307 ASP B N 1
ATOM 10443 C CA . ASP B 1 329 ? -13.724 48.605 85.069 1.00 27.33 307 ASP B CA 1
ATOM 10444 C C . ASP B 1 329 ? -13.645 50.120 85.174 1.00 28.47 307 ASP B C 1
ATOM 10445 O O . ASP B 1 329 ? -13.139 50.767 84.270 1.00 23.91 307 ASP B O 1
ATOM 10454 N N . ALA B 1 330 ? -14.129 50.683 86.281 1.00 23.66 308 ALA B N 1
ATOM 10455 C CA . ALA B 1 330 ? -14.037 52.120 86.520 1.00 25.04 308 ALA B CA 1
ATOM 10456 C C . ALA B 1 330 ? -12.580 52.577 86.619 1.00 24.74 308 ALA B C 1
ATOM 10457 O O . ALA B 1 330 ? -12.218 53.648 86.141 1.00 20.00 308 ALA B O 1
ATOM 10464 N N . ALA B 1 331 ? -11.752 51.774 87.266 1.00 19.74 309 ALA B N 1
ATOM 10465 C CA . ALA B 1 331 ? -10.322 52.068 87.375 1.00 20.10 309 ALA B CA 1
ATOM 10466 C C . ALA B 1 331 ? -9.620 52.030 86.011 1.00 21.32 309 ALA B C 1
ATOM 10467 O O . ALA B 1 331 ? -8.774 52.885 85.708 1.00 24.32 309 ALA B O 1
ATOM 10474 N N . LEU B 1 332 ? -9.959 51.043 85.196 1.00 21.47 310 LEU B N 1
ATOM 10475 C CA . LEU B 1 332 ? -9.375 50.941 83.850 1.00 18.48 310 LEU B CA 1
ATOM 10476 C C . LEU B 1 332 ? -9.765 52.141 82.992 1.00 25.05 310 LEU B C 1
ATOM 10477 O O . LEU B 1 332 ? -8.936 52.714 82.282 1.00 24.70 310 LEU B O 1
ATOM 10493 N N . ALA B 1 333 ? -11.021 52.549 83.076 1.00 22.89 311 ALA B N 1
ATOM 10494 C CA . ALA B 1 333 ? -11.476 53.718 82.336 1.00 25.67 311 ALA B CA 1
ATOM 10495 C C . ALA B 1 333 ? -10.789 54.976 82.840 1.00 29.57 311 ALA B C 1
ATOM 10496 O O . ALA B 1 333 ? -10.395 55.826 82.053 1.00 21.53 311 ALA B O 1
ATOM 10503 N N . PHE B 1 334 ? -10.640 55.096 84.157 1.00 26.51 312 PHE B N 1
ATOM 10504 C CA . PHE B 1 334 ? -9.948 56.240 84.756 1.00 20.21 312 PHE B CA 1
ATOM 10505 C C . PHE B 1 334 ? -8.507 56.332 84.200 1.00 24.46 312 PHE B C 1
ATOM 10506 O O . PHE B 1 334 ? -8.069 57.389 83.757 1.00 22.73 312 PHE B O 1
ATOM 10523 N N . ALA B 1 335 ? -7.790 55.208 84.204 1.00 20.84 313 ALA B N 1
ATOM 10524 C CA . ALA B 1 335 ? -6.427 55.161 83.670 1.00 19.15 313 ALA B CA 1
ATOM 10525 C C . ALA B 1 335 ? -6.427 55.555 82.198 1.00 21.01 313 ALA B C 1
ATOM 10526 O O . ALA B 1 335 ? -5.527 56.286 81.733 1.00 22.98 313 ALA B O 1
ATOM 10533 N N . ALA B 1 336 ? -7.429 55.060 81.467 1.00 24.67 314 ALA B N 1
ATOM 10534 C CA . ALA B 1 336 ? -7.473 55.233 80.013 1.00 24.15 314 ALA B CA 1
ATOM 10535 C C . ALA B 1 336 ? -7.554 56.700 79.635 1.00 27.15 314 ALA B C 1
ATOM 10536 O O . ALA B 1 336 ? -7.024 57.120 78.601 1.00 23.74 314 ALA B O 1
ATOM 10543 N N . GLY B 1 337 ? -8.225 57.482 80.468 1.00 19.72 315 GLY B N 1
ATOM 10544 C CA . GLY B 1 337 ? -8.460 58.883 80.165 1.00 20.96 315 GLY B CA 1
ATOM 10545 C C . GLY B 1 337 ? -7.430 59.847 80.709 1.00 21.92 315 GLY B C 1
ATOM 10546 O O . GLY B 1 337 ? -7.578 61.068 80.545 1.00 21.43 315 GLY B O 1
ATOM 10550 N N . HIS B 1 338 ? -6.385 59.310 81.341 1.00 20.73 316 HIS B N 1
ATOM 10551 C CA . HIS B 1 338 ? -5.292 60.125 81.854 1.00 24.45 316 HIS B CA 1
ATOM 10552 C C . HIS B 1 338 ? -3.976 59.816 81.154 1.00 22.72 316 HIS B C 1
ATOM 10553 O O . HIS B 1 338 ? -3.582 58.664 81.020 1.00 23.23 316 HIS B O 1
ATOM 10568 N N . GLY B 1 339 ? -3.304 60.864 80.675 1.00 24.21 317 GLY B N 1
ATOM 10569 C CA . GLY B 1 339 ? -2.050 60.690 79.973 1.00 25.67 317 GLY B CA 1
ATOM 10570 C C . GLY B 1 339 ? -0.888 60.391 80.907 1.00 33.79 317 GLY B C 1
ATOM 10571 O O . GLY B 1 339 ? 0.124 59.825 80.512 1.00 38.04 317 GLY B O 1
ATOM 10575 N N . GLU B 1 340 ? -1.038 60.774 82.162 1.00 29.63 318 GLU B N 1
ATOM 10576 C CA . GLU B 1 340 ? -0.007 60.517 83.168 1.00 26.72 318 GLU B CA 1
ATOM 10577 C C . GLU B 1 340 ? -0.406 59.266 83.947 1.00 25.33 318 GLU B C 1
ATOM 10578 O O . GLU B 1 340 ? -1.578 58.889 83.949 1.00 22.19 318 GLU B O 1
ATOM 10590 N N . PRO B 1 341 ? 0.563 58.612 84.610 1.00 25.16 319 PRO B N 1
ATOM 10591 C CA . PRO B 1 341 ? 0.191 57.466 85.447 1.00 23.68 319 PRO B CA 1
ATOM 10592 C C . PRO B 1 341 ? -0.810 57.857 86.535 1.00 23.09 319 PRO B C 1
ATOM 10593 O O . PRO B 1 341 ? -0.703 58.948 87.080 1.00 26.25 319 PRO B O 1
ATOM 10604 N N . VAL B 1 342 ? -1.759 56.980 86.839 1.00 19.72 320 VAL B N 1
ATOM 10605 C CA . VAL B 1 342 ? -2.697 57.244 87.916 1.00 20.97 320 VAL B CA 1
ATOM 10606 C C . VAL B 1 342 ? -2.396 56.333 89.094 1.00 21.57 320 VAL B C 1
ATOM 10607 O O . VAL B 1 342 ? -1.708 55.313 88.945 1.00 22.52 320 VAL B O 1
ATOM 10620 N N . LEU B 1 343 ? -2.953 56.698 90.243 1.00 20.81 321 LEU B N 1
ATOM 10621 C CA . LEU B 1 343 ? -2.920 55.878 91.437 1.00 23.92 321 LEU B CA 1
ATOM 10622 C C . LEU B 1 343 ? -4.279 55.270 91.686 1.00 24.97 321 LEU B C 1
ATOM 10623 O O . LEU B 1 343 ? -5.257 55.995 91.817 1.00 22.05 321 LEU B O 1
ATOM 10639 N N . ILE B 1 344 ? -4.335 53.942 91.746 1.00 21.01 322 ILE B N 1
ATOM 10640 C CA . ILE B 1 344 ? -5.532 53.240 92.185 1.00 22.54 322 ILE B CA 1
ATOM 10641 C C . ILE B 1 344 ? -5.202 52.717 93.565 1.00 23.76 322 ILE B C 1
ATOM 10642 O O . ILE B 1 344 ? -4.261 51.943 93.727 1.00 22.95 322 ILE B O 1
ATOM 10658 N N . TYR B 1 345 ? -5.946 53.173 94.553 1.00 20.74 323 TYR B N 1
ATOM 10659 C CA . TYR B 1 345 ? -5.572 52.936 95.944 1.00 20.87 323 TYR B CA 1
ATOM 10660 C C . TYR B 1 345 ? -6.741 52.658 96.819 1.00 22.52 323 TYR B C 1
ATOM 10661 O O . TYR B 1 345 ? -7.869 53.080 96.545 1.00 27.19 323 TYR B O 1
ATOM 10679 N N . ALA B 1 346 ? -6.456 51.960 97.919 1.00 26.34 324 ALA B N 1
ATOM 10680 C CA . ALA B 1 346 ? -7.401 51.880 99.001 1.00 28.34 324 ALA B CA 1
ATOM 10681 C C . ALA B 1 346 ? -6.612 52.311 100.222 1.00 42.10 324 ALA B C 1
ATOM 10682 O O . ALA B 1 346 ? -5.504 51.823 100.463 1.00 51.21 324 ALA B O 1
ATOM 10689 N N . THR B 1 347 ? -7.157 53.252 100.967 1.00 33.90 325 THR B N 1
ATOM 10690 C CA . THR B 1 347 ? -6.461 53.727 102.150 1.00 41.37 325 THR B CA 1
ATOM 10691 C C . THR B 1 347 ? -7.447 53.940 103.287 1.00 47.19 325 THR B C 1
ATOM 10692 O O . THR B 1 347 ? -8.626 54.227 103.058 1.00 50.91 325 THR B O 1
ATOM 10703 N N . SER B 1 348 ? -6.949 53.784 104.514 1.00 52.49 326 SER B N 1
ATOM 10704 C CA . SER B 1 348 ? -7.770 53.885 105.715 1.00 56.67 326 SER B CA 1
ATOM 10705 C C . SER B 1 348 ? -8.331 55.292 105.936 1.00 61.17 326 SER B C 1
ATOM 10706 O O . SER B 1 348 ? -7.690 56.293 105.619 1.00 59.93 326 SER B O 1
ATOM 10714 N N . SER B 1 349 ? -9.544 55.345 106.473 1.00 61.25 327 SER B N 1
ATOM 10715 C CA . SER B 1 349 ? -10.152 56.583 106.939 1.00 55.20 327 SER B CA 1
ATOM 10716 C C . SER B 1 349 ? -11.082 56.194 108.052 1.00 52.65 327 SER B C 1
ATOM 10717 O O . SER B 1 349 ? -11.711 55.144 107.976 1.00 54.57 327 SER B O 1
ATOM 10725 N N . PRO B 1 350 ? -11.180 57.036 109.089 1.00 54.42 328 PRO B N 1
ATOM 10726 C CA . PRO B 1 350 ? -12.024 56.723 110.243 1.00 47.95 328 PRO B CA 1
ATOM 10727 C C . PRO B 1 350 ? -13.382 56.175 109.819 1.00 53.67 328 PRO B C 1
ATOM 10728 O O . PRO B 1 350 ? -13.851 55.177 110.369 1.00 45.65 328 PRO B O 1
ATOM 10739 N N . ASP B 1 351 ? -13.997 56.823 108.833 1.00 58.23 329 ASP B N 1
ATOM 10740 C CA . ASP B 1 351 ? -15.321 56.433 108.356 1.00 56.85 329 ASP B CA 1
ATOM 10741 C C . ASP B 1 351 ? -15.301 55.035 107.766 1.00 51.46 329 ASP B C 1
ATOM 10742 O O . ASP B 1 351 ? -16.090 54.170 108.141 1.00 54.61 329 ASP B O 1
ATOM 10751 N N . GLU B 1 352 ? -14.399 54.816 106.824 1.00 58.09 330 GLU B N 1
ATOM 10752 C CA . GLU B 1 352 ? -14.353 53.531 106.155 1.00 64.84 330 GLU B CA 1
ATOM 10753 C C . GLU B 1 352 ? -13.926 52.442 107.138 1.00 63.66 330 GLU B C 1
ATOM 10754 O O . GLU B 1 352 ? -14.449 51.335 107.105 1.00 62.83 330 GLU B O 1
ATOM 10766 N N . VAL B 1 353 ? -13.003 52.757 108.037 1.00 59.69 331 VAL B N 1
ATOM 10767 C CA . VAL B 1 353 ? -12.573 51.766 109.011 1.00 52.70 331 VAL B CA 1
ATOM 10768 C C . VAL B 1 353 ? -13.783 51.298 109.835 1.00 46.39 331 VAL B C 1
ATOM 10769 O O . VAL B 1 353 ? -13.972 50.094 110.028 1.00 44.69 331 VAL B O 1
ATOM 10782 N N . LYS B 1 354 ? -14.619 52.235 110.286 1.00 43.24 332 LYS B N 1
ATOM 10783 C CA . LYS B 1 354 ? -15.841 51.880 111.009 1.00 43.53 332 LYS B CA 1
ATOM 10784 C C . LYS B 1 354 ? -16.771 51.039 110.141 1.00 42.12 332 LYS B C 1
ATOM 10785 O O . LYS B 1 354 ? -17.287 50.005 110.576 1.00 48.58 332 LYS B O 1
ATOM 10804 N N . ALA B 1 355 ? -16.976 51.486 108.908 1.00 43.80 333 ALA B N 1
ATOM 10805 C CA . ALA B 1 355 ? -17.908 50.831 107.996 1.00 41.05 333 ALA B CA 1
ATOM 10806 C C . ALA B 1 355 ? -17.435 49.421 107.670 1.00 39.57 333 ALA B C 1
ATOM 10807 O O . ALA B 1 355 ? -18.199 48.457 107.764 1.00 40.83 333 ALA B O 1
ATOM 10814 N N . VAL B 1 356 ? -16.159 49.306 107.310 1.00 35.26 334 VAL B N 1
ATOM 10815 C CA . VAL B 1 356 ? -15.549 48.014 106.995 1.00 42.44 334 VAL B CA 1
ATOM 10816 C C . VAL B 1 356 ? -15.627 47.021 108.162 1.00 36.74 334 VAL B C 1
ATOM 10817 O O . VAL B 1 356 ? -15.862 45.832 107.945 1.00 39.12 334 VAL B O 1
ATOM 10830 N N . GLN B 1 357 ? -15.413 47.506 109.387 1.00 35.28 335 GLN B N 1
ATOM 10831 C CA . GLN B 1 357 ? -15.342 46.635 110.554 1.00 40.02 335 GLN B CA 1
ATOM 10832 C C . GLN B 1 357 ? -16.651 45.904 110.768 1.00 42.46 335 GLN B C 1
ATOM 10833 O O . GLN B 1 357 ? -16.660 44.743 111.153 1.00 38.97 335 GLN B O 1
ATOM 10847 N N . ALA B 1 358 ? -17.760 46.584 110.516 1.00 41.39 336 ALA B N 1
ATOM 10848 C CA . ALA B 1 358 ? -19.065 45.984 110.738 1.00 43.30 336 ALA B CA 1
ATOM 10849 C C . ALA B 1 358 ? -19.436 45.034 109.593 1.00 35.89 336 ALA B C 1
ATOM 10850 O O . ALA B 1 358 ? -19.937 43.948 109.830 1.00 35.80 336 ALA B O 1
ATOM 10857 N N . GLU B 1 359 ? -19.182 45.448 108.358 1.00 34.12 337 GLU B N 1
ATOM 10858 C CA . GLU B 1 359 ? -19.746 44.762 107.203 1.00 33.33 337 GLU B CA 1
ATOM 10859 C C . GLU B 1 359 ? -18.877 43.612 106.701 1.00 32.53 337 GLU B C 1
ATOM 10860 O O . GLU B 1 359 ? -19.397 42.625 106.215 1.00 32.45 337 GLU B O 1
ATOM 10872 N N . LEU B 1 360 ? -17.565 43.742 106.860 1.00 32.12 338 LEU B N 1
ATOM 10873 C CA . LEU B 1 360 ? -16.603 42.879 106.207 1.00 31.28 338 LEU B CA 1
ATOM 10874 C C . LEU B 1 360 ? -15.483 42.420 107.124 1.00 31.81 338 LEU B C 1
ATOM 10875 O O . LEU B 1 360 ? -15.027 41.291 107.029 1.00 31.79 338 LEU B O 1
ATOM 10891 N N . GLY B 1 361 ? -15.007 43.314 107.977 1.00 33.27 339 GLY B N 1
ATOM 10892 C CA . GLY B 1 361 ? -13.766 43.086 108.680 1.00 37.61 339 GLY B CA 1
ATOM 10893 C C . GLY B 1 361 ? -12.575 43.512 107.844 1.00 40.24 339 GLY B C 1
ATOM 10894 O O . GLY B 1 361 ? -12.589 43.448 106.612 1.00 35.45 339 GLY B O 1
ATOM 10898 N N . VAL B 1 362 ? -11.519 43.937 108.518 1.00 41.41 340 VAL B N 1
ATOM 10899 C CA . VAL B 1 362 ? -10.361 44.490 107.831 1.00 43.19 340 VAL B CA 1
ATOM 10900 C C . VAL B 1 362 ? -9.690 43.453 106.921 1.00 41.29 340 VAL B C 1
ATOM 10901 O O . VAL B 1 362 ? -9.293 43.765 105.794 1.00 37.27 340 VAL B O 1
ATOM 10914 N N . GLU B 1 363 ? -9.577 42.215 107.389 1.00 31.43 341 GLU B N 1
ATOM 10915 C CA . GLU B 1 363 ? -8.880 41.209 106.611 1.00 39.02 341 GLU B CA 1
ATOM 10916 C C . GLU B 1 363 ? -9.580 40.989 105.271 1.00 35.63 341 GLU B C 1
ATOM 10917 O O . GLU B 1 363 ? -8.955 41.044 104.217 1.00 33.02 341 GLU B O 1
ATOM 10929 N N . ARG B 1 364 ? -10.881 40.738 105.332 1.00 33.92 342 ARG B N 1
ATOM 10930 C CA . ARG B 1 364 ? -11.667 40.462 104.150 1.00 30.55 342 ARG B CA 1
ATOM 10931 C C . ARG B 1 364 ? -11.652 41.667 103.202 1.00 27.81 342 ARG B C 1
ATOM 10932 O O . ARG B 1 364 ? -11.549 41.503 101.991 1.00 27.48 342 ARG B O 1
ATOM 10953 N N . ALA B 1 365 ? -11.744 42.868 103.761 1.00 28.10 343 ALA B N 1
ATOM 10954 C CA . ALA B 1 365 ? -11.702 44.096 102.970 1.00 28.40 343 ALA B CA 1
ATOM 10955 C C . ALA B 1 365 ? -10.383 44.193 102.197 1.00 30.47 343 ALA B C 1
ATOM 10956 O O . ALA B 1 365 ? -10.369 44.498 101.006 1.00 27.02 343 ALA B O 1
ATOM 10963 N N . GLY B 1 366 ? -9.280 43.916 102.878 1.00 30.25 344 GLY B N 1
ATOM 10964 C CA . GLY B 1 366 ? -7.974 43.922 102.247 1.00 32.69 344 GLY B CA 1
ATOM 10965 C C . GLY B 1 366 ? -7.877 42.919 101.121 1.00 32.20 344 GLY B C 1
ATOM 10966 O O . GLY B 1 366 ? -7.281 43.203 100.070 1.00 28.95 344 GLY B O 1
ATOM 10970 N N . HIS B 1 367 ? -8.473 41.746 101.305 1.00 26.41 345 HIS B N 1
ATOM 10971 C CA . HIS B 1 367 ? -8.407 40.715 100.273 1.00 25.61 345 HIS B CA 1
ATOM 10972 C C . HIS B 1 367 ? -9.143 41.151 99.019 1.00 27.27 345 HIS B C 1
ATOM 10973 O O . HIS B 1 367 ? -8.665 40.918 97.908 1.00 25.96 345 HIS B O 1
ATOM 10988 N N . LEU B 1 368 ? -10.311 41.771 99.197 1.00 26.01 346 LEU B N 1
ATOM 10989 C CA . LEU B 1 368 ? -11.109 42.238 98.065 1.00 29.54 346 LEU B CA 1
ATOM 10990 C C . LEU B 1 368 ? -10.357 43.302 97.263 1.00 26.62 346 LEU B C 1
ATOM 10991 O O . LEU B 1 368 ? -10.373 43.288 96.034 1.00 26.27 346 LEU B O 1
ATOM 11007 N N . VAL B 1 369 ? -9.705 44.213 97.979 1.00 26.02 347 VAL B N 1
ATOM 11008 C CA . VAL B 1 369 ? -8.880 45.247 97.375 1.00 28.25 347 VAL B CA 1
ATOM 11009 C C . VAL B 1 369 ? -7.717 44.632 96.611 1.00 25.99 347 VAL B C 1
ATOM 11010 O O . VAL B 1 369 ? -7.457 45.020 95.470 1.00 25.59 347 VAL B O 1
ATOM 11023 N N . GLU B 1 370 ? -7.029 43.662 97.221 1.00 27.41 348 GLU B N 1
ATOM 11024 C CA . GLU B 1 370 ? -5.917 42.990 96.535 1.00 26.98 348 GLU B CA 1
ATOM 11025 C C . GLU B 1 370 ? -6.376 42.402 95.197 1.00 27.88 348 GLU B C 1
ATOM 11026 O O . GLU B 1 370 ? -5.713 42.551 94.161 1.00 29.55 348 GLU B O 1
ATOM 11038 N N . GLN B 1 371 ? -7.521 41.741 95.224 1.00 27.59 349 GLN B N 1
ATOM 11039 C CA . GLN B 1 371 ? -8.043 41.106 94.026 1.00 31.14 349 GLN B CA 1
ATOM 11040 C C . GLN B 1 371 ? -8.468 42.127 92.979 1.00 29.22 349 GLN B C 1
ATOM 11041 O O . GLN B 1 371 ? -8.315 41.879 91.794 1.00 29.99 349 GLN B O 1
ATOM 11055 N N . CYS B 1 372 ? -8.987 43.274 93.416 1.00 24.15 350 CYS B N 1
ATOM 11056 C CA . CYS B 1 372 ? -9.396 44.313 92.497 1.00 25.99 350 CYS B CA 1
ATOM 11057 C C . CYS B 1 372 ? -8.181 44.904 91.782 1.00 30.63 350 CYS B C 1
ATOM 11058 O O . CYS B 1 372 ? -8.184 45.064 90.552 1.00 23.00 350 CYS B O 1
ATOM 11066 N N . LEU B 1 373 ? -7.147 45.219 92.558 1.00 23.03 351 LEU B N 1
ATOM 11067 C CA . LEU B 1 373 ? -5.921 45.762 92.005 1.00 23.13 351 LEU B CA 1
ATOM 11068 C C . LEU B 1 373 ? -5.282 44.762 91.055 1.00 25.24 351 LEU B C 1
ATOM 11069 O O . LEU B 1 373 ? -4.733 45.139 90.035 1.00 26.38 351 LEU B O 1
ATOM 11085 N N . ALA B 1 374 ? -5.374 43.484 91.382 1.00 20.35 352 ALA B N 1
ATOM 11086 C CA . ALA B 1 374 ? -4.815 42.449 90.514 1.00 21.99 352 ALA B CA 1
ATOM 11087 C C . ALA B 1 374 ? -5.534 42.416 89.175 1.00 20.66 352 ALA B C 1
ATOM 11088 O O . ALA B 1 374 ? -4.903 42.308 88.121 1.00 22.81 352 ALA B O 1
ATOM 11095 N N . THR B 1 375 ? -6.854 42.518 89.208 1.00 24.36 353 THR B N 1
ATOM 11096 C CA . THR B 1 375 ? -7.647 42.504 87.994 1.00 29.44 353 THR B CA 1
ATOM 11097 C C . THR B 1 375 ? -7.346 43.737 87.136 1.00 25.54 353 THR B C 1
ATOM 11098 O O . THR B 1 375 ? -7.269 43.645 85.916 1.00 24.06 353 THR B O 1
ATOM 11109 N N . VAL B 1 376 ? -7.152 44.875 87.790 1.00 21.87 354 VAL B N 1
ATOM 11110 C CA . VAL B 1 376 ? -6.814 46.118 87.104 1.00 21.22 354 VAL B CA 1
ATOM 11111 C C . VAL B 1 376 ? -5.441 45.960 86.420 1.00 21.97 354 VAL B C 1
ATOM 11112 O O . VAL B 1 376 ? -5.274 46.304 85.250 1.00 20.90 354 VAL B O 1
ATOM 11125 N N . ALA B 1 377 ? -4.474 45.398 87.130 1.00 19.72 355 ALA B N 1
ATOM 11126 C CA . ALA B 1 377 ? -3.140 45.236 86.578 1.00 19.10 355 ALA B CA 1
ATOM 11127 C C . ALA B 1 377 ? -3.228 44.444 85.278 1.00 22.69 355 ALA B C 1
ATOM 11128 O O . ALA B 1 377 ? -2.626 44.811 84.266 1.00 23.23 355 ALA B O 1
ATOM 11135 N N . ALA B 1 378 ? -3.996 43.361 85.314 1.00 24.69 356 ALA B N 1
ATOM 11136 C CA . ALA B 1 378 ? -4.096 42.458 84.167 1.00 21.59 356 ALA B CA 1
ATOM 11137 C C . ALA B 1 378 ? -4.742 43.150 82.978 1.00 22.82 356 ALA B C 1
ATOM 11138 O O . ALA B 1 378 ? -4.319 42.941 81.848 1.00 25.72 356 ALA B O 1
ATOM 11145 N N . GLY B 1 379 ? -5.778 43.953 83.242 1.00 24.25 357 GLY B N 1
ATOM 11146 C CA . GLY B 1 379 ? -6.451 44.721 82.209 1.00 21.65 357 GLY B CA 1
ATOM 11147 C C . GLY B 1 379 ? -5.550 45.780 81.621 1.00 22.02 357 GLY B C 1
ATOM 11148 O O . GLY B 1 379 ? -5.603 46.066 80.415 1.00 22.11 357 GLY B O 1
ATOM 11152 N N . LEU B 1 380 ? -4.730 46.402 82.470 1.00 21.35 358 LEU B N 1
ATOM 11153 C CA . LEU B 1 380 ? -3.803 47.417 81.995 1.00 24.28 358 LEU B CA 1
ATOM 11154 C C . LEU B 1 380 ? -2.700 46.787 81.136 1.00 22.88 358 LEU B C 1
ATOM 11155 O O . LEU B 1 380 ? -2.288 47.335 80.102 1.00 23.61 358 LEU B O 1
ATOM 11171 N N . LEU B 1 381 ? -2.258 45.610 81.544 1.00 18.96 359 LEU B N 1
ATOM 11172 C CA . LEU B 1 381 ? -1.273 44.891 80.792 1.00 22.37 359 LEU B CA 1
ATOM 11173 C C . LEU B 1 381 ? -1.741 44.640 79.366 1.00 25.44 359 LEU B C 1
ATOM 11174 O O . LEU B 1 381 ? -0.979 44.842 78.419 1.00 25.30 359 LEU B O 1
ATOM 11190 N N . ALA B 1 382 ? -2.989 44.206 79.227 1.00 22.20 360 ALA B N 1
ATOM 11191 C CA . ALA B 1 382 ? -3.571 43.883 77.925 1.00 23.78 360 ALA B CA 1
ATOM 11192 C C . ALA B 1 382 ? -3.747 45.131 77.056 1.00 30.94 360 ALA B C 1
ATOM 11193 O O . ALA B 1 382 ? -3.809 45.057 75.828 1.00 27.16 360 ALA B O 1
ATOM 11200 N N . ARG B 1 383 ? -3.811 46.282 77.701 1.00 25.45 361 ARG B N 1
ATOM 11201 C CA . ARG B 1 383 ? -3.996 47.558 77.019 1.00 27.06 361 ARG B CA 1
ATOM 11202 C C . ARG B 1 383 ? -2.692 48.290 76.735 1.00 28.23 361 ARG B C 1
ATOM 11203 O O . ARG B 1 383 ? -2.714 49.329 76.091 1.00 33.04 361 ARG B O 1
ATOM 11224 N N . GLY B 1 384 ? -1.563 47.767 77.206 1.00 29.46 362 GLY B N 1
ATOM 11225 C CA . GLY B 1 384 ? -0.269 48.330 76.851 1.00 28.49 362 GLY B CA 1
ATOM 11226 C C . GLY B 1 384 ? 0.554 48.889 77.999 1.00 27.90 362 GLY B C 1
ATOM 11227 O O . GLY B 1 384 ? 1.644 49.392 77.778 1.00 25.28 362 GLY B O 1
ATOM 11231 N N . THR B 1 385 ? 0.071 48.797 79.236 1.00 24.36 363 THR B N 1
ATOM 11232 C CA . THR B 1 385 ? 0.845 49.303 80.357 1.00 23.49 363 THR B CA 1
ATOM 11233 C C . THR B 1 385 ? 2.104 48.455 80.593 1.00 24.26 363 THR B C 1
ATOM 11234 O O . THR B 1 385 ? 2.058 47.227 80.519 1.00 25.28 363 THR B O 1
ATOM 11245 N N . ARG B 1 386 ? 3.234 49.107 80.854 1.00 23.37 364 ARG B N 1
ATOM 11246 C CA . ARG B 1 386 ? 4.517 48.411 80.956 1.00 23.13 364 ARG B CA 1
ATOM 11247 C C . ARG B 1 386 ? 5.235 48.607 82.275 1.00 23.89 364 ARG B C 1
ATOM 11248 O O . ARG B 1 386 ? 6.094 47.803 82.629 1.00 24.80 364 ARG B O 1
ATOM 11269 N N . ARG B 1 387 ? 4.915 49.681 82.992 1.00 24.48 365 ARG B N 1
ATOM 11270 C CA . ARG B 1 387 ? 5.547 49.962 84.291 1.00 23.31 365 ARG B CA 1
ATOM 11271 C C . ARG B 1 387 ? 4.502 49.887 85.405 1.00 20.55 365 ARG B C 1
ATOM 11272 O O . ARG B 1 387 ? 3.503 50.595 85.362 1.00 21.52 365 ARG B O 1
ATOM 11293 N N . PHE B 1 388 ? 4.738 49.020 86.392 1.00 20.19 366 PHE B N 1
ATOM 11294 C CA . PHE B 1 388 ? 3.809 48.819 87.496 1.00 19.77 366 PHE B CA 1
ATOM 11295 C C . PHE B 1 388 ? 4.520 49.031 88.832 1.00 20.42 366 PHE B C 1
ATOM 11296 O O . PHE B 1 388 ? 5.499 48.332 89.162 1.00 20.62 366 PHE B O 1
ATOM 11313 N N . VAL B 1 389 ? 4.006 49.984 89.606 1.00 21.64 367 VAL B N 1
ATOM 11314 C CA . VAL B 1 389 ? 4.460 50.235 90.970 1.00 22.15 367 VAL B CA 1
ATOM 11315 C C . VAL B 1 389 ? 3.355 49.750 91.882 1.00 19.21 367 VAL B C 1
ATOM 11316 O O . VAL B 1 389 ? 2.200 50.133 91.713 1.00 21.83 367 VAL B O 1
ATOM 11329 N N . VAL B 1 390 ? 3.701 48.889 92.833 1.00 20.10 368 VAL B N 1
ATOM 11330 C CA . VAL B 1 390 ? 2.705 48.225 93.640 1.00 19.85 368 VAL B CA 1
ATOM 11331 C C . VAL B 1 390 ? 3.124 48.338 95.122 1.00 23.14 368 VAL B C 1
ATOM 11332 O O . VAL B 1 390 ? 4.277 48.080 95.481 1.00 23.36 368 VAL B O 1
ATOM 11345 N N . ALA B 1 391 ? 2.181 48.750 95.960 1.00 21.14 369 ALA B N 1
ATOM 11346 C CA . ALA B 1 391 ? 2.427 48.913 97.382 1.00 26.35 369 ALA B CA 1
ATOM 11347 C C . ALA B 1 391 ? 1.642 47.860 98.165 1.00 26.38 369 ALA B C 1
ATOM 11348 O O . ALA B 1 391 ? 0.434 47.724 97.987 1.00 23.97 369 ALA B O 1
ATOM 11355 N N . GLY B 1 392 ? 2.348 47.115 99.017 1.00 26.33 370 GLY B N 1
ATOM 11356 C CA . GLY B 1 392 ? 1.757 46.054 99.798 1.00 24.29 370 GLY B CA 1
ATOM 11357 C C . GLY B 1 392 ? 2.276 44.702 99.365 1.00 26.66 370 GLY B C 1
ATOM 11358 O O . GLY B 1 392 ? 2.303 44.405 98.189 1.00 23.55 370 GLY B O 1
ATOM 11362 N N . GLY B 1 393 ? 2.696 43.891 100.327 1.00 27.48 371 GLY B N 1
ATOM 11363 C CA . GLY B 1 393 ? 3.265 42.590 100.047 1.00 28.64 371 GLY B CA 1
ATOM 11364 C C . GLY B 1 393 ? 2.280 41.649 99.397 1.00 27.78 371 GLY B C 1
ATOM 11365 O O . GLY B 1 393 ? 2.577 41.048 98.359 1.00 27.14 371 GLY B O 1
ATOM 11369 N N . GLU B 1 394 ? 1.109 41.499 100.006 1.00 27.31 372 GLU B N 1
ATOM 11370 C CA . GLU B 1 394 ? 0.112 40.574 99.479 1.00 27.88 372 GLU B CA 1
ATOM 11371 C C . GLU B 1 394 ? -0.424 41.133 98.181 1.00 26.00 372 GLU B C 1
ATOM 11372 O O . GLU B 1 394 ? -0.719 40.397 97.238 1.00 27.28 372 GLU B O 1
ATOM 11384 N N . THR B 1 395 ? -0.530 42.450 98.119 1.00 23.35 373 THR B N 1
ATOM 11385 C CA . THR B 1 395 ? -0.982 43.094 96.902 1.00 26.02 373 THR B CA 1
ATOM 11386 C C . THR B 1 395 ? 0.014 42.842 95.786 1.00 23.63 373 THR B C 1
ATOM 11387 O O . THR B 1 395 ? -0.384 42.533 94.661 1.00 23.76 373 THR B O 1
ATOM 11398 N N . SER B 1 396 ? 1.306 42.953 96.101 1.00 23.06 374 SER B N 1
ATOM 11399 C CA . SER B 1 396 ? 2.346 42.619 95.130 1.00 27.39 374 SER B CA 1
ATOM 11400 C C . SER B 1 396 ? 2.192 41.186 94.612 1.00 24.94 374 SER B C 1
ATOM 11401 O O . SER B 1 396 ? 2.229 40.956 93.397 1.00 23.46 374 SER B O 1
ATOM 11409 N N . GLY B 1 397 ? 2.013 40.227 95.513 1.00 21.40 375 GLY B N 1
ATOM 11410 C CA . GLY B 1 397 ? 1.834 38.841 95.121 1.00 26.02 375 GLY B CA 1
ATOM 11411 C C . GLY B 1 397 ? 0.658 38.640 94.177 1.00 26.46 375 GLY B C 1
ATOM 11412 O O . GLY B 1 397 ? 0.753 37.938 93.166 1.00 25.99 375 GLY B O 1
ATOM 11416 N N . ALA B 1 398 ? -0.467 39.254 94.517 1.00 23.81 376 ALA B N 1
ATOM 11417 C CA . ALA B 1 398 ? -1.664 39.135 93.709 1.00 27.29 376 ALA B CA 1
ATOM 11418 C C . ALA B 1 398 ? -1.479 39.766 92.329 1.00 23.02 376 ALA B C 1
ATOM 11419 O O . ALA B 1 398 ? -1.982 39.236 91.331 1.00 23.10 376 ALA B O 1
ATOM 11426 N N . VAL B 1 399 ? -0.777 40.897 92.263 1.00 25.68 377 VAL B N 1
ATOM 11427 C CA . VAL B 1 399 ? -0.543 41.550 90.968 1.00 24.52 377 VAL B CA 1
ATOM 11428 C C . VAL B 1 399 ? 0.425 40.735 90.120 1.00 23.32 377 VAL B C 1
ATOM 11429 O O . VAL B 1 399 ? 0.191 40.519 88.932 1.00 25.00 377 VAL B O 1
ATOM 11442 N N . VAL B 1 400 ? 1.496 40.249 90.742 1.00 23.85 378 VAL B N 1
ATOM 11443 C CA . VAL B 1 400 ? 2.483 39.470 90.015 1.00 28.82 378 VAL B CA 1
ATOM 11444 C C . VAL B 1 400 ? 1.814 38.240 89.404 1.00 29.74 378 VAL B C 1
ATOM 11445 O O . VAL B 1 400 ? 2.121 37.843 88.269 1.00 26.57 378 VAL B O 1
ATOM 11458 N N . GLN B 1 401 ? 0.915 37.613 90.154 1.00 25.56 379 GLN B N 1
ATOM 11459 C CA . GLN B 1 401 ? 0.247 36.424 89.633 1.00 33.53 379 GLN B CA 1
ATOM 11460 C C . GLN B 1 401 ? -0.694 36.798 88.478 1.00 30.20 379 GLN B C 1
ATOM 11461 O O . GLN B 1 401 ? -0.731 36.124 87.444 1.00 30.36 379 GLN B O 1
ATOM 11475 N N . ALA B 1 402 ? -1.443 37.878 88.648 1.00 26.09 380 ALA B N 1
ATOM 11476 C CA . ALA B 1 402 ? -2.370 38.339 87.612 1.00 35.40 380 ALA B CA 1
ATOM 11477 C C . ALA B 1 402 ? -1.647 38.732 86.318 1.00 26.49 380 ALA B C 1
ATOM 11478 O O . ALA B 1 402 ? -2.204 38.626 85.213 1.00 27.86 380 ALA B O 1
ATOM 11485 N N . LEU B 1 403 ? -0.413 39.209 86.449 1.00 27.42 381 LEU B N 1
ATOM 11486 C CA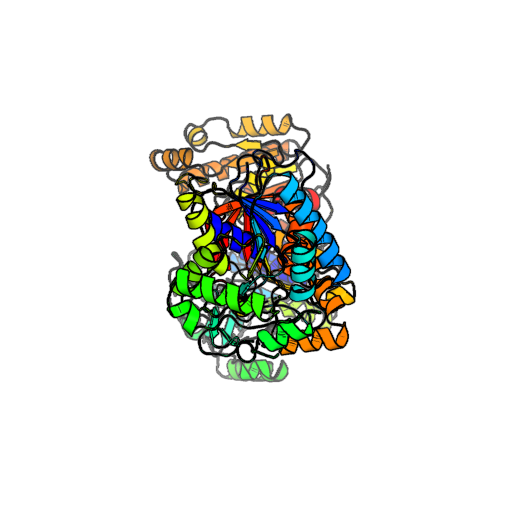 . LEU B 1 403 ? 0.378 39.613 85.283 1.00 27.83 381 LEU B CA 1
ATOM 11487 C C . LEU B 1 403 ? 1.058 38.409 84.619 1.00 26.30 381 LEU B C 1
ATOM 11488 O O . LEU B 1 403 ? 1.617 38.521 83.528 1.00 29.49 381 LEU B O 1
ATOM 11504 N N . GLY B 1 404 ? 1.014 37.265 85.283 1.00 26.56 382 GLY B N 1
ATOM 11505 C CA . GLY B 1 404 ? 1.618 36.051 84.749 1.00 31.39 382 GLY B CA 1
ATOM 11506 C C . GLY B 1 404 ? 3.133 36.113 84.816 1.00 28.07 382 GLY B C 1
ATOM 11507 O O . GLY B 1 404 ? 3.831 35.484 84.029 1.00 28.70 382 GLY B O 1
ATOM 11511 N N . VAL B 1 405 ? 3.647 36.903 85.754 1.00 28.08 383 VAL B N 1
ATOM 11512 C CA . VAL B 1 405 ? 5.096 37.075 85.885 1.00 30.25 383 VAL B CA 1
ATOM 11513 C C . VAL B 1 405 ? 5.735 35.872 86.575 1.00 26.37 383 VAL B C 1
ATOM 11514 O O . VAL B 1 405 ? 5.344 35.513 87.678 1.00 31.59 383 VAL B O 1
ATOM 11527 N N . ARG B 1 406 ? 6.735 35.284 85.919 1.00 25.93 384 ARG B N 1
ATOM 11528 C CA . ARG B 1 406 ? 7.404 34.078 86.412 1.00 29.20 384 ARG B CA 1
ATOM 11529 C C . ARG B 1 406 ? 8.804 34.294 86.989 1.00 26.89 384 ARG B C 1
ATOM 11530 O O . ARG B 1 406 ? 9.277 33.472 87.772 1.00 27.20 384 ARG B O 1
ATOM 11551 N N . ALA B 1 407 ? 9.466 35.372 86.587 1.00 28.09 385 ALA B N 1
ATOM 11552 C CA . ALA B 1 407 ? 10.815 35.670 87.057 1.00 26.70 385 ALA B CA 1
ATOM 11553 C C . ALA B 1 407 ? 11.161 37.129 86.813 1.00 33.39 385 ALA B C 1
ATOM 11554 O O . ALA B 1 407 ? 10.616 37.783 85.908 1.00 29.98 385 ALA B O 1
ATOM 11561 N N . LEU B 1 408 ? 12.102 37.619 87.604 1.00 24.60 386 LEU B N 1
ATOM 11562 C CA . LEU B 1 408 ? 12.496 39.016 87.570 1.00 23.95 386 LEU B CA 1
ATOM 11563 C C . LEU B 1 408 ? 14.011 39.163 87.600 1.00 30.26 386 LEU B C 1
ATOM 11564 O O . LEU B 1 408 ? 14.690 38.519 88.414 1.00 29.25 386 LEU B O 1
ATOM 11580 N N . ARG B 1 409 ? 14.531 40.034 86.744 1.00 24.60 387 ARG B N 1
ATOM 11581 C CA . ARG B 1 409 ? 15.911 40.470 86.852 1.00 26.97 387 ARG B CA 1
ATOM 11582 C C . ARG B 1 409 ? 15.957 41.575 87.897 1.00 30.49 387 ARG B C 1
ATOM 11583 O O . ARG B 1 409 ? 15.120 42.472 87.901 1.00 23.77 387 ARG B O 1
ATOM 11604 N N . ILE B 1 410 ? 16.918 41.488 88.808 1.00 26.44 388 ILE B N 1
ATOM 11605 C CA . ILE B 1 410 ? 16.961 42.416 89.924 1.00 23.25 388 ILE B CA 1
ATOM 11606 C C . ILE B 1 410 ? 17.856 43.613 89.676 1.00 25.85 388 ILE B C 1
ATOM 11607 O O . ILE B 1 410 ? 19.078 43.480 89.510 1.00 27.41 388 ILE B O 1
ATOM 11623 N N . GLY B 1 411 ? 17.239 44.789 89.694 1.00 26.67 389 GLY B N 1
ATOM 11624 C CA . GLY B 1 411 ? 17.939 46.032 89.471 1.00 25.13 389 GLY B CA 1
ATOM 11625 C C . GLY B 1 411 ? 18.286 46.770 90.743 1.00 27.53 389 GLY B C 1
ATOM 11626 O O . GLY B 1 411 ? 18.358 46.185 91.838 1.00 23.31 389 GLY B O 1
ATOM 11630 N N . ALA B 1 412 ? 18.492 48.074 90.602 1.00 22.50 390 ALA B N 1
ATOM 11631 C CA . ALA B 1 412 ? 18.974 48.886 91.700 1.00 22.37 390 ALA B CA 1
ATOM 11632 C C . ALA B 1 412 ? 17.845 49.194 92.688 1.00 25.22 390 ALA B C 1
ATOM 11633 O O . ALA B 1 412 ? 16.660 49.192 92.340 1.00 23.23 390 ALA B O 1
ATOM 11640 N N . GLN B 1 413 ? 18.230 49.476 93.921 1.00 25.98 391 GLN B N 1
ATOM 11641 C CA . GLN B 1 413 ? 17.258 49.787 94.941 1.00 29.02 391 GLN B CA 1
ATOM 11642 C C . GLN B 1 413 ? 16.734 51.217 94.819 1.00 26.64 391 GLN B C 1
ATOM 11643 O O . GLN B 1 413 ? 17.473 52.168 95.020 1.00 28.26 391 GLN B O 1
ATOM 11657 N N . ILE B 1 414 ? 15.433 51.337 94.566 1.00 20.99 392 ILE B N 1
ATOM 11658 C CA . ILE B 1 414 ? 14.725 52.614 94.506 1.00 23.54 392 ILE B CA 1
ATOM 11659 C C . ILE B 1 414 ? 14.686 53.283 95.887 1.00 26.53 392 ILE B C 1
ATOM 11660 O O . ILE B 1 414 ? 14.849 54.510 96.023 1.00 25.26 392 ILE B O 1
ATOM 11676 N N . ALA B 1 415 ? 14.422 52.441 96.871 1.00 24.40 393 ALA B N 1
ATOM 11677 C CA . ALA B 1 415 ? 14.521 52.732 98.297 1.00 25.30 393 ALA B CA 1
ATOM 11678 C C . ALA B 1 415 ? 15.131 51.516 98.973 1.00 24.03 393 ALA B C 1
ATOM 11679 O O . ALA B 1 415 ? 15.142 50.413 98.406 1.00 24.66 393 ALA B O 1
ATOM 11686 N N . PRO B 1 416 ? 15.611 51.680 100.214 1.00 21.29 394 PRO B N 1
ATOM 11687 C CA . PRO B 1 416 ? 16.221 50.497 100.840 1.00 25.52 394 PRO B CA 1
ATOM 11688 C C . PRO B 1 416 ? 15.288 49.290 100.833 1.00 25.52 394 PRO B C 1
ATOM 11689 O O . PRO B 1 416 ? 14.139 49.370 101.270 1.00 27.78 394 PRO B O 1
ATOM 11700 N N . GLY B 1 417 ? 15.785 48.179 100.297 1.00 27.58 395 GLY B N 1
ATOM 11701 C CA . GLY B 1 417 ? 15.040 46.943 100.269 1.00 28.42 395 GLY B CA 1
ATOM 11702 C C . GLY B 1 417 ? 14.128 46.728 99.071 1.00 30.01 395 GLY B C 1
ATOM 11703 O O . GLY B 1 417 ? 13.554 45.653 98.962 1.00 27.47 395 GLY B O 1
ATOM 11707 N N . VAL B 1 418 ? 13.992 47.726 98.190 1.00 23.65 396 VAL B N 1
ATOM 11708 C CA . VAL B 1 418 ? 13.022 47.680 97.100 1.00 20.30 396 VAL B CA 1
ATOM 11709 C C . VAL B 1 418 ? 13.700 47.929 95.758 1.00 20.69 396 VAL B C 1
ATOM 11710 O O . VAL B 1 418 ? 13.945 49.083 95.383 1.00 23.24 396 VAL B O 1
ATOM 11723 N N . PRO B 1 419 ? 13.948 46.860 95.003 1.00 23.88 397 PRO B N 1
ATOM 11724 C CA . PRO B 1 419 ? 14.634 46.991 93.718 1.00 20.24 397 PRO B CA 1
ATOM 11725 C C . PRO B 1 419 ? 13.695 47.328 92.585 1.00 20.86 397 PRO B C 1
ATOM 11726 O O . PRO B 1 419 ? 12.526 46.926 92.597 1.00 20.10 397 PRO B O 1
ATOM 11737 N N . ALA B 1 420 ? 14.211 48.040 91.598 1.00 23.42 398 ALA B N 1
ATOM 11738 C CA . ALA B 1 420 ? 13.558 48.051 90.292 1.00 21.89 398 ALA B CA 1
ATOM 11739 C C . ALA B 1 420 ? 13.834 46.682 89.705 1.00 23.81 398 ALA B C 1
ATOM 11740 O O . ALA B 1 420 ? 14.961 46.189 89.792 1.00 23.82 398 ALA B O 1
ATOM 11747 N N . THR B 1 421 ? 12.819 46.090 89.085 1.00 22.17 399 THR B N 1
ATOM 11748 C CA . THR B 1 421 ? 12.967 44.790 88.462 1.00 21.53 399 THR B CA 1
ATOM 11749 C C . THR B 1 421 ? 12.371 44.778 87.055 1.00 21.90 399 THR B C 1
ATOM 11750 O O . THR B 1 421 ? 11.456 45.542 86.725 1.00 27.13 399 THR B O 1
ATOM 11761 N N . VAL B 1 422 ? 12.898 43.894 86.230 1.00 23.63 400 VAL B N 1
ATOM 11762 C CA . VAL B 1 422 ? 12.337 43.700 84.905 1.00 23.19 400 VAL B CA 1
ATOM 11763 C C . VAL B 1 422 ? 12.102 42.244 84.660 1.00 23.73 400 VAL B C 1
ATOM 11764 O O . VAL B 1 422 ? 12.816 41.375 85.120 1.00 24.87 400 VAL B O 1
ATOM 11777 N N . THR B 1 423 ? 11.060 42.017 83.903 1.00 24.45 401 THR B N 1
ATOM 11778 C CA . THR B 1 423 ? 10.573 40.704 83.566 1.00 25.84 401 THR B CA 1
ATOM 11779 C C . THR B 1 423 ? 11.515 40.154 82.469 1.00 29.79 401 THR B C 1
ATOM 11780 O O . THR B 1 423 ? 12.299 40.928 81.912 1.00 29.62 401 THR B O 1
ATOM 11791 N N . LEU B 1 424 ? 11.489 38.845 82.167 1.00 26.84 402 LEU B N 1
ATOM 11792 C CA . LEU B 1 424 ? 12.411 38.258 81.177 1.00 27.64 402 LEU B CA 1
ATOM 11793 C C . LEU B 1 424 ? 11.848 38.138 79.740 1.00 35.07 402 LEU B C 1
ATOM 11794 O O . LEU B 1 424 ? 12.464 37.521 78.860 1.00 39.66 402 LEU B O 1
ATOM 11810 N N . ASP B 1 425 ? 10.687 38.729 79.501 1.00 34.11 403 ASP B N 1
ATOM 11811 C CA . ASP B 1 425 ? 10.077 38.724 78.158 1.00 31.33 403 ASP B CA 1
ATOM 11812 C C . ASP B 1 425 ? 10.912 39.503 77.142 1.00 38.56 403 ASP B C 1
ATOM 11813 O O . ASP B 1 425 ? 11.681 40.414 77.502 1.00 36.79 403 ASP B O 1
ATOM 11822 N N . ALA B 1 426 ? 10.736 39.150 75.865 1.00 43.41 404 ALA B N 1
ATOM 11823 C CA . ALA B 1 426 ? 11.285 39.919 74.758 1.00 43.04 404 ALA B CA 1
ATOM 11824 C C . ALA B 1 426 ? 10.937 41.394 74.924 1.00 40.40 404 ALA B C 1
ATOM 11825 O O . ALA B 1 426 ? 11.783 42.265 74.724 1.00 39.74 404 ALA B O 1
ATOM 11832 N N . LYS B 1 427 ? 9.688 41.666 75.292 1.00 38.04 405 LYS B N 1
ATOM 11833 C CA . LYS B 1 427 ? 9.276 43.013 75.666 1.00 37.53 405 LYS B CA 1
ATOM 11834 C C . LYS B 1 427 ? 8.973 43.047 77.173 1.00 32.79 405 LYS B C 1
ATOM 11835 O O . LYS B 1 427 ? 7.865 42.760 77.611 1.00 33.88 405 LYS B O 1
ATOM 11854 N N . PRO B 1 428 ? 9.977 43.388 77.978 1.00 38.50 406 PRO B N 1
ATOM 11855 C CA . PRO B 1 428 ? 9.781 43.234 79.425 1.00 26.26 406 PRO B CA 1
ATOM 11856 C C . PRO B 1 428 ? 8.752 44.188 80.013 1.00 29.12 406 PRO B C 1
ATOM 11857 O O . PRO B 1 428 ? 8.410 45.199 79.408 1.00 29.95 406 PRO B O 1
ATOM 11868 N N . LEU B 1 429 ? 8.245 43.833 81.184 1.00 25.31 407 LEU B N 1
ATOM 11869 C CA . LEU B 1 429 ? 7.582 44.764 82.072 1.00 24.98 407 LEU B CA 1
ATOM 11870 C C . LEU B 1 429 ? 8.578 45.217 83.125 1.00 25.09 407 LEU B C 1
ATOM 11871 O O . LEU B 1 429 ? 9.519 44.493 83.450 1.00 28.43 407 LEU B O 1
ATOM 11887 N N . ALA B 1 430 ? 8.363 46.420 83.656 1.00 24.77 408 ALA B N 1
ATOM 11888 C CA . ALA B 1 430 ? 9.138 46.900 84.770 1.00 22.93 408 ALA B CA 1
ATOM 11889 C C . ALA B 1 430 ? 8.221 46.948 85.995 1.00 24.68 408 ALA B C 1
ATOM 11890 O O . ALA B 1 430 ? 7.113 47.509 85.947 1.00 25.89 408 ALA B O 1
ATOM 11897 N N . LEU B 1 431 ? 8.684 46.371 87.093 1.00 24.29 409 LEU B N 1
ATOM 11898 C CA . LEU B 1 431 ? 7.901 46.354 88.325 1.00 22.96 409 LEU B CA 1
ATOM 11899 C C . LEU B 1 431 ? 8.710 46.907 89.494 1.00 25.05 409 LEU B C 1
ATOM 11900 O O . LEU B 1 431 ? 9.915 46.671 89.612 1.00 21.54 409 LEU B O 1
ATOM 11916 N N . ALA B 1 432 ? 8.015 47.619 90.365 1.00 22.56 410 ALA B N 1
ATOM 11917 C CA . ALA B 1 432 ? 8.548 47.963 91.671 1.00 21.68 410 ALA B CA 1
ATOM 11918 C C . ALA B 1 432 ? 7.539 47.444 92.689 1.00 19.02 410 ALA B C 1
ATOM 11919 O O . ALA B 1 432 ? 6.465 48.022 92.859 1.00 25.31 410 ALA B O 1
ATOM 11926 N N . LEU B 1 433 ? 7.895 46.348 93.344 1.00 22.07 411 LEU B N 1
ATOM 11927 C CA . LEU B 1 433 ? 7.028 45.692 94.316 1.00 20.74 411 LEU B CA 1
ATOM 11928 C C . LEU B 1 433 ? 7.443 46.061 95.735 1.00 23.89 411 LEU B C 1
ATOM 11929 O O . LEU B 1 433 ? 8.416 45.527 96.277 1.00 27.27 411 LEU B O 1
ATOM 11945 N N . LYS B 1 434 ? 6.667 46.946 96.346 1.00 24.36 412 LYS B N 1
ATOM 11946 C CA . LYS B 1 434 ? 7.031 47.586 97.605 1.00 31.20 412 LYS B CA 1
ATOM 11947 C C . LYS B 1 434 ? 6.316 46.953 98.794 1.00 26.11 412 LYS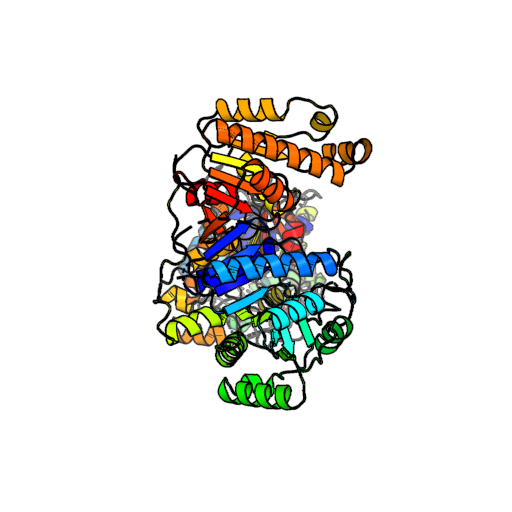 B C 1
ATOM 11948 O O . LYS B 1 434 ? 5.091 47.007 98.906 1.00 29.25 412 LYS B O 1
ATOM 11967 N N . SER B 1 435 ? 7.073 46.328 99.681 1.00 25.49 413 SER B N 1
ATOM 11968 C CA . SER B 1 435 ? 6.512 45.903 100.942 1.00 28.83 413 SER B CA 1
ATOM 11969 C C . SER B 1 435 ? 5.948 47.153 101.639 1.00 32.40 413 SER B C 1
ATOM 11970 O O . SER B 1 435 ? 6.459 48.270 101.453 1.00 27.93 413 SER B O 1
ATOM 11978 N N . GLY B 1 436 ? 4.873 46.968 102.395 1.00 34.93 414 GLY B N 1
ATOM 11979 C CA . GLY B 1 436 ? 4.080 48.077 102.893 1.00 34.13 414 GLY B CA 1
ATOM 11980 C C . GLY B 1 436 ? 4.843 49.148 103.657 1.00 29.31 414 GLY B C 1
ATOM 11981 O O . GLY B 1 436 ? 4.532 50.324 103.534 1.00 30.10 414 GLY B O 1
ATOM 11985 N N . ASN B 1 437 ? 5.827 48.750 104.453 1.00 30.22 415 ASN B N 1
ATOM 11986 C CA . ASN B 1 437 ? 6.523 49.694 105.319 1.00 34.46 415 ASN B CA 1
ATOM 11987 C C . ASN B 1 437 ? 7.761 50.345 104.717 1.00 29.80 415 ASN B C 1
ATOM 11988 O O . ASN B 1 437 ? 8.445 51.125 105.384 1.00 29.31 415 ASN B O 1
ATOM 11999 N N . PHE B 1 438 ? 8.040 50.037 103.454 1.00 25.60 416 PHE B N 1
ATOM 12000 C CA . PHE B 1 438 ? 9.264 50.502 102.814 1.00 25.54 416 PHE B CA 1
ATOM 12001 C C . PHE B 1 438 ? 9.039 51.776 102.026 1.00 19.67 416 PHE B C 1
ATOM 12002 O O . PHE B 1 438 ? 7.907 52.135 101.681 1.00 23.24 416 PHE B O 1
ATOM 12019 N N . GLY B 1 439 ? 10.144 52.441 101.719 1.00 27.39 417 GLY B N 1
ATOM 12020 C CA . GLY B 1 439 ? 10.111 53.660 100.943 1.00 25.03 417 GLY B CA 1
ATOM 12021 C C . GLY B 1 439 ? 9.698 54.863 101.774 1.00 25.96 417 GLY B C 1
ATOM 12022 O O . GLY B 1 439 ? 9.075 54.727 102.834 1.00 26.98 417 GLY B O 1
ATOM 12026 N N . GLY B 1 440 ? 10.018 56.042 101.261 1.00 27.39 418 GLY B N 1
ATOM 12027 C CA . GLY B 1 440 ? 9.594 57.291 101.870 1.00 27.13 418 GLY B CA 1
ATOM 12028 C C . GLY B 1 440 ? 8.457 57.913 101.080 1.00 26.93 418 GLY B C 1
ATOM 12029 O O . GLY B 1 440 ? 7.908 57.286 100.173 1.00 22.62 418 GLY B O 1
ATOM 12033 N N . PRO B 1 441 ? 8.115 59.168 101.405 1.00 21.53 419 PRO B N 1
ATOM 12034 C CA . PRO B 1 441 ? 6.924 59.859 100.923 1.00 21.92 419 PRO B CA 1
ATOM 12035 C C . PRO B 1 441 ? 6.814 59.935 99.412 1.00 23.15 419 PRO B C 1
ATOM 12036 O O . PRO B 1 441 ? 5.703 59.878 98.913 1.00 23.93 419 PRO B O 1
ATOM 12047 N N . ASP B 1 442 ? 7.931 60.075 98.706 1.00 22.73 420 ASP B N 1
ATOM 12048 C CA . ASP B 1 442 ? 7.889 60.249 97.261 1.00 22.19 420 ASP B CA 1
ATOM 12049 C C . ASP B 1 442 ? 8.158 58.957 96.482 1.00 26.53 420 ASP B C 1
ATOM 12050 O O . ASP B 1 442 ? 8.489 58.996 95.296 1.00 20.58 420 ASP B O 1
ATOM 12059 N N . PHE B 1 443 ? 7.987 57.815 97.137 1.00 23.68 421 PHE B N 1
ATOM 12060 C CA . PHE B 1 443 ? 8.347 56.558 96.509 1.00 19.27 421 PHE B CA 1
ATOM 12061 C C . PHE B 1 443 ? 7.642 56.344 95.172 1.00 20.88 421 PHE B C 1
ATOM 12062 O O . PHE B 1 443 ? 8.251 55.870 94.219 1.00 22.09 421 PHE B O 1
ATOM 12079 N N . PHE B 1 444 ? 6.363 56.686 95.078 1.00 21.97 422 PHE B N 1
ATOM 12080 C CA . PHE B 1 444 ? 5.618 56.366 93.855 1.00 22.23 422 PHE B CA 1
ATOM 12081 C C . PHE B 1 444 ? 6.238 57.029 92.628 1.00 22.16 422 PHE B C 1
ATOM 12082 O O . PHE B 1 444 ? 6.409 56.382 91.602 1.00 23.46 422 PHE B O 1
ATOM 12099 N N . ASP B 1 445 ? 6.560 58.322 92.723 1.00 24.11 423 ASP B N 1
ATOM 12100 C CA . ASP B 1 445 ? 7.221 59.040 91.631 1.00 26.34 423 ASP B CA 1
ATOM 12101 C C . ASP B 1 445 ? 8.641 58.557 91.378 1.00 20.03 423 ASP B C 1
ATOM 12102 O O . ASP B 1 445 ? 9.072 58.450 90.224 1.00 24.73 423 ASP B O 1
ATOM 12111 N N . GLU B 1 446 ? 9.370 58.293 92.448 1.00 22.84 424 GLU B N 1
ATOM 12112 C CA . GLU B 1 446 ? 10.748 57.837 92.346 1.00 26.83 424 GLU B CA 1
ATOM 12113 C C . GLU B 1 446 ? 10.785 56.523 91.574 1.00 26.02 424 GLU B C 1
ATOM 12114 O O . GLU B 1 446 ? 11.617 56.321 90.686 1.00 22.08 424 GLU B O 1
ATOM 12126 N N . ALA B 1 447 ? 9.881 55.628 91.933 1.00 19.46 425 ALA B N 1
ATOM 12127 C CA . ALA B 1 447 ? 9.836 54.322 91.319 1.00 19.55 425 ALA B CA 1
ATOM 12128 C C . ALA B 1 447 ? 9.409 54.409 89.865 1.00 22.44 425 ALA B C 1
ATOM 12129 O O . ALA B 1 447 ? 10.016 53.778 89.013 1.00 23.37 425 ALA B O 1
ATOM 12136 N N . LEU B 1 448 ? 8.366 55.183 89.587 1.00 21.16 426 LEU B N 1
ATOM 12137 C CA . LEU B 1 448 ? 7.875 55.329 88.213 1.00 20.54 426 LEU B CA 1
ATOM 12138 C C . LEU B 1 448 ? 9.032 55.788 87.314 1.00 28.56 426 LEU B C 1
ATOM 12139 O O . LEU B 1 448 ? 9.297 55.209 86.240 1.00 24.05 426 LEU B O 1
ATOM 12155 N N . ARG B 1 449 ? 9.747 56.806 87.776 1.00 25.42 427 ARG B N 1
ATOM 12156 C CA . ARG B 1 449 ? 10.869 57.361 87.020 1.00 32.23 427 ARG B CA 1
ATOM 12157 C C . ARG B 1 449 ? 12.029 56.393 86.873 1.00 28.06 427 ARG B C 1
ATOM 12158 O O . ARG B 1 449 ? 12.650 56.339 85.820 1.00 26.68 427 ARG B O 1
ATOM 12179 N N . GLN B 1 450 ? 12.345 55.636 87.921 1.00 25.91 428 GLN B N 1
ATOM 12180 C CA . GLN B 1 450 ? 13.486 54.739 87.830 1.00 26.48 428 GLN B CA 1
ATOM 12181 C C . GLN B 1 450 ? 13.182 53.582 86.874 1.00 28.63 428 GLN B C 1
ATOM 12182 O O . GLN B 1 450 ? 14.071 53.124 86.163 1.00 28.98 428 GLN B O 1
ATOM 12196 N N . LEU B 1 451 ? 11.928 53.131 86.833 1.00 24.64 429 LEU B N 1
ATOM 12197 C CA . LEU B 1 451 ? 11.578 51.970 86.011 1.00 23.44 429 LEU B CA 1
ATOM 12198 C C . LEU B 1 451 ? 11.706 52.273 84.525 1.00 22.27 429 LEU B C 1
ATOM 12199 O O . LEU B 1 451 ? 12.035 51.391 83.733 1.00 25.57 429 LEU B O 1
ATOM 12215 N N . GLY B 1 452 ? 11.405 53.510 84.137 1.00 24.49 430 GLY B N 1
ATOM 12216 C CA . GLY B 1 452 ? 11.603 53.919 82.748 1.00 25.76 430 GLY B CA 1
ATOM 12217 C C . GLY B 1 452 ? 10.829 55.168 82.351 1.00 24.32 430 GLY B C 1
ATOM 12218 O O . GLY B 1 452 ? 10.245 55.845 83.193 1.00 29.37 430 GLY B O 1
ATOM 12222 N N . GLY B 1 453 ? 10.826 55.456 81.050 1.00 32.03 431 GLY B N 1
ATOM 12223 C CA . GLY B 1 453 ? 10.152 56.617 80.495 1.00 38.32 431 GLY B CA 1
ATOM 12224 C C . GLY B 1 453 ? 8.775 56.314 79.931 1.00 41.27 431 GLY B C 1
ATOM 12225 O O . GLY B 1 453 ? 8.155 55.302 80.231 1.00 34.41 431 GLY B O 1
ATOM 12229 N N . HIS B 1 454 ? 8.314 57.182 79.050 1.00 44.72 432 HIS B N 1
ATOM 12230 C CA . HIS B 1 454 ? 6.897 57.243 78.722 1.00 50.06 432 HIS B CA 1
ATOM 12231 C C . HIS B 1 454 ? 6.498 56.453 77.467 1.00 41.60 432 HIS B C 1
ATOM 12232 O O . HIS B 1 454 ? 7.320 56.149 76.603 1.00 38.27 432 HIS B O 1
#

Radius of gyration: 32.54 Å; Cα contacts (8 Å, |Δi|>4): 1953; chains: 2; bounding box: 64×94×76 Å